Protein 6M0X (pdb70)

Sequence (1032 aa):
LVLGLDIGIGSVGVGILNKVTGEIIHKNSRIFPAAQAENNLVRRTNRQGRRLARRKKHRRVRLNRLFEESGLITDFTKISINLNPYQLRVKGLTDELSNEELFIALKNMVKHRGISYKTPGQIQLERYQTYGQLRGDFTVEKDGKKHRLINVFPTSAYRSEALRILQTQQEFNPQITDEFINRYLEILTGKRKYYHGPGNEKSRTDYGRYRTSGETLDNIFGILIGKCTFYPDEFRAAKASYTAQEFNLLNDLNNLTVPTKLSKEQKNQIINYVKNEKAMGPAKLFKYIAKLLDVADIKGYRIDKSGKAEIHTFEAYRKMKTLETLDIEQMDRETLDKLAYVLTLNTEREGIQEALEHEFADGSFSQKQVDELVQFRKANSSIFGKGWHNFSVKLMMELIPELYETSEEQMTILTRLGYIDEKLLTEEIYNPVVAKSVRQAIKIVNAAIKEYGDFDNIVIEMARETNEDDEKKAIQKIQKANKDEKDAAMLKAANQYNGKAELPHSVFHGHKQLATKIRLWHQQGERCLYTGKTISIHDLINNSNQFEVDAILPLSITFDDSLANKVLVYATANQEKGQRTPYQALDSMDDAWSFRELKAFVRESKTLSNKKKEYLLTEEDISKFDVIERNLVDTRYASRVVLNALQEHFRAHKIDTKVSVVRGQFTSQLRRHWGIEKTRDTYHHHAVDALIIAASSQLNLPYQHFVDTLKSKEFEDSILFSYQVDSKFNRKISDATIYATRQAKVGKDKADETYVLGKIKDIYTQDGYDAFMKIYKKDKSKFLMYRHDPQTFEKVIEPILENYPNKQINEKGKEVPCNPFLKYKEEHGYIRKYSKKGNGPEIKSLKYYDSKLGNHIDITPKDSNNKVVLQSVSPWRADVYFNKTTGKYEILGLKYADLQFEKGTGTYKISQEKYNDIKKKEGVDSDSEFKFTLYKNDLLLVKDTETKEQQLFRFLSRTMPKQKHYVELKPYDKQKFEGGEALIKVLGNVANSGQCKKGLGKSNISIYKVRTDVLGNQHIIKNEGDKPKLDF

Solvent-accessible surface area: 54770 Å² total; per-residue (Å²): 56,2,0,0,0,30,5,14,35,14,13,0,0,0,0,1,8,37,76,102,62,4,87,28,63,19,12,0,0,14,4,3,56,10,63,46,13,46,84,49,81,72,141,101,77,80,40,89,36,148,32,127,61,131,68,68,118,84,16,68,55,87,0,44,132,2,0,92,114,35,49,19,18,111,70,52,113,143,30,41,154,133,79,44,26,12,77,10,2,38,88,0,10,93,74,89,8,60,38,51,47,0,4,19,0,0,67,18,1,0,57,36,46,31,54,69,164,174,8,2,0,40,50,3,16,72,31,94,122,91,99,53,69,16,136,39,46,14,28,14,69,46,155,91,119,88,35,41,41,42,22,73,19,64,8,81,34,2,118,58,0,0,60,108,0,0,90,28,3,56,154,93,28,118,91,2,69,104,95,4,14,91,89,0,15,107,6,0,41,22,134,109,56,117,1,24,13,15,12,58,128,196,58,77,32,77,105,0,45,22,44,87,98,48,104,70,17,31,10,25,77,10,82,101,16,24,60,8,85,112,18,94,126,74,90,77,8,3,89,4,0,34,0,0,14,14,10,22,0,0,20,16,1,15,66,4,85,26,112,126,63,13,52,93,130,54,2,53,85,6,4,82,46,0,34,120,74,89,75,23,19,53,75,77,0,10,53,61,12,16,91,68,111,135,84,100,50,10,50,44,87,110,99,39,110,74,49,60,32,64,17,61,18,4,91,7,22,35,79,2,54,83,15,158,38,36,85,6,81,87,40,87,72,128,35,6,15,75,2,0,73,0,0,11,24,2,51,56,121,85,0,1,41,38,4,3,109,113,83,20,82,149,80,46,43,54,118,137,40,10,68,39,0,8,123,22,12,60,60,13,33,84,30,5,41,55,22,46,22,94,17,0,42,113,14,0,65,95,3,5,55,51,0,31,94,48,53,56,44,56,119,56,0,32,100,116,92,101,164,20,76,23,128,126,52,11,119,118,26,167,32,56,3,0,5,38,1,0,68,13,0,0,89,0,0,25,26,0,15,104,121,58,35,76,5,70,10,0,0,0,37,6,39,87,101,104,53,150,100,132,33,110,144,46,71,93,155,107,78,73,53,64,104,64,51,94,77,44,0,45,91,55,0,0,64,85,57,81,56,54,74,134,16,49,64,98,23,43,113,66,23,146,109,0,44,61,30,0,22,6,1,44,19,0,35,38,70,0,0,0,14,21,80,93,2,50,1,85,48,0,14,84,64,32,72,71,6,61,59,6,29,0,15,11,63,67,31,30,96,23,98,46,82,14,0,46,0,0,0,42,14,31,1,24,84,24,0,40,82,64,0,1,87,49,0,1,104,62,9,43,15,31,39,32,15,160,62,0,50,48,28,2,168,147,32,202,63,12,56,124,77,3,56,106,47,0,30,45,101,113,103,28,39,114,179,94,146,98,111,84,52,67,90,7,34,103,93,0,5,121,32,0,9,63,14,0,76,115,26,11,177,84,108,76,64,128,7,56,29,38,56,15,75,16,102,107,8,77,130,40,23,83,87,27,64,43,92,88,63,208,108,19,30,16,72,34,0,25,43,0,0,6,0,0,16,14,37,29,82,104,174,110,157,62,80,15,35,101,45,23,59,45,106,80,32,42,143,85,7,50,2,0,9,66,49,14,59,99,73,72,66,143,66,10,63,89,74,119,50,36,2,77,96,7,97,12,69,213,34,195,65,77,65,38,12,4,9,12,112,12,76,50,0,12,47,59,117,5,21,68,38,0,33,158,18,45,155,160,36,63,29,17,0,20,23,72,77,139,24,74,87,0,1,103,105,26,0,20,46,9,33,132,108,55,66,86,34,82,83,50,114,92,65,54,142,69,87,14,3,2,0,48,59,43,44,113,128,119,30,70,0,110,86,85,33,201,94,64,121,4,83,76,13,89,46,8,93,37,7,59,62,104,38,46,77,59,36,77,63,43,63,215,138,44,147,40,81,26,0,23,43,69,17,33,46,19,8,0,0,0,3,41,16,151,133,65,29,77,13,17,1,0,10,1,43,20,20,29,3,110,137,67,199,83,96,49,33,31,60,7,40,76,119,75,4,66,85,15,32,144,137,15,37,4,65,71,121,22,58,12,26,0,7,0,37,78,5,11,5,0,29,0,14,6,98,143,72,75,72,106,49,29,2,11,1,44,12,17,28,69,59,179,88,78,35,70,0,15,2,47,5,41,46,31,104,114,16,142,24,34,47,83,20,10,153,10,7,33,86,1,48,132,108,18,89,1,55,36,9,0,17,101,70,50,8,15,1,50,8,3,126,24,51,26,7,1,56,72,94,94,24,112,79,80,30,131,134,18,144,30,108,100

Structure (mmCIF, N/CA/C/O backbone):
data_6M0X
#
_entry.id   6M0X
#
_cell.length_a   322.165
_cell.length_b   75.250
_cell.length_c   70.008
_cell.angle_alpha   90.000
_cell.angle_beta   93.280
_cell.angle_gamma   90.000
#
_symmetry.space_group_name_H-M   'C 1 2 1'
#
loop_
_entity.id
_entity.type
_entity.pdbx_description
1 polymer 'CRISPR-associated endonuclease Cas9 1'
2 polymer 'RNA (71-MER)'
3 polymer 'DNA (28-MER)'
4 polymer "DNA (5'-D(*AP*AP*AP*GP*GP*AP*GP*C)-3')"
5 non-polymer 'BARIUM ION'
6 non-polymer 'MAGNESIUM ION'
7 water water
#
loop_
_atom_site.group_PDB
_atom_site.id
_atom_site.type_symbol
_atom_site.label_atom_id
_atom_site.label_alt_id
_atom_site.label_comp_id
_atom_site.label_asym_id
_atom_site.label_entity_id
_atom_site.label_seq_id
_atom_site.pdbx_PDB_ins_code
_atom_site.Cartn_x
_atom_site.Cartn_y
_atom_site.Cartn_z
_atom_site.occupancy
_atom_site.B_iso_or_equiv
_atom_site.auth_seq_id
_atom_site.auth_comp_id
_atom_site.auth_asym_id
_atom_site.auth_atom_id
_atom_site.pdbx_PDB_model_num
ATOM 1 N N . LEU A 1 5 ? 7.976 -22.269 151.662 1.00 93.16 4 LEU A N 1
ATOM 2 C CA . LEU A 1 5 ? 8.933 -21.433 152.382 1.00 90.31 4 LEU A CA 1
ATOM 3 C C . LEU A 1 5 ? 9.067 -20.058 151.739 1.00 87.87 4 LEU A C 1
ATOM 4 O O . LEU A 1 5 ? 9.060 -19.934 150.518 1.00 87.47 4 LEU A O 1
ATOM 9 N N . VAL A 1 6 ? 9.192 -19.024 152.565 1.00 87.71 5 VAL A N 1
ATOM 10 C CA . VAL A 1 6 ? 9.208 -17.642 152.103 1.00 86.54 5 VAL A CA 1
ATOM 11 C C . VAL A 1 6 ? 10.491 -16.967 152.567 1.00 83.33 5 VAL A C 1
ATOM 12 O O . VAL A 1 6 ? 10.898 -17.113 153.725 1.00 83.53 5 VAL A O 1
ATOM 16 N N . LEU A 1 7 ? 11.116 -16.212 151.665 1.00 79.06 6 LEU A N 1
ATOM 17 C CA . LEU A 1 7 ? 12.387 -15.551 151.922 1.00 76.19 6 LEU A CA 1
ATOM 18 C C . LEU A 1 7 ? 12.200 -14.042 151.884 1.00 74.66 6 LEU A C 1
ATOM 19 O O . LEU A 1 7 ? 11.701 -13.495 150.896 1.00 74.66 6 LEU A O 1
ATOM 24 N N . GLY A 1 8 ? 12.620 -13.370 152.948 1.00 79.44 7 GLY A N 1
ATOM 25 C CA . GLY A 1 8 ? 12.582 -11.923 153.017 1.00 77.72 7 GLY A CA 1
ATOM 26 C C . GLY A 1 8 ? 13.985 -11.363 152.896 1.00 75.76 7 GLY A C 1
ATOM 27 O O . GLY A 1 8 ? 14.956 -12.009 153.292 1.00 76.68 7 GLY A O 1
ATOM 28 N N . LEU A 1 9 ? 14.090 -10.150 152.351 1.00 68.87 8 LEU A N 1
ATOM 29 C CA . LEU A 1 9 ? 15.383 -9.510 152.133 1.00 65.43 8 LEU A CA 1
ATOM 30 C C . LEU A 1 9 ? 15.281 -8.020 152.410 1.00 63.77 8 LEU A C 1
ATOM 31 O O . LEU A 1 9 ? 14.424 -7.338 151.841 1.00 64.39 8 LEU A O 1
ATOM 36 N N . ASP A 1 10 ? 16.167 -7.516 153.267 1.00 64.66 9 ASP A N 1
ATOM 37 C CA . ASP A 1 10 ? 16.282 -6.089 153.563 1.00 64.48 9 ASP A CA 1
ATOM 38 C C . ASP A 1 10 ? 17.653 -5.646 153.065 1.00 62.09 9 ASP A C 1
ATOM 39 O O . ASP A 1 10 ? 18.636 -5.688 153.804 1.00 61.07 9 ASP A O 1
ATOM 44 N N . ILE A 1 11 ? 17.711 -5.219 151.809 1.00 58.02 10 ILE A N 1
ATOM 45 C CA . ILE A 1 11 ? 18.966 -4.899 151.142 1.00 55.81 10 ILE A CA 1
ATOM 46 C C . ILE A 1 11 ? 19.340 -3.458 151.454 1.00 54.36 10 ILE A C 1
ATOM 47 O O . ILE A 1 11 ? 18.518 -2.550 151.295 1.00 54.88 10 ILE A O 1
ATOM 52 N N . GLY A 1 12 ? 20.584 -3.249 151.896 1.00 52.96 11 GLY A N 1
ATOM 53 C CA . GLY A 1 12 ? 21.075 -1.930 152.240 1.00 51.27 11 GLY A CA 1
ATOM 54 C C . GLY A 1 12 ? 22.488 -1.719 151.719 1.00 49.33 11 GLY A C 1
ATOM 55 O O . GLY A 1 12 ? 23.065 -2.589 151.067 1.00 50.73 11 GLY A O 1
ATOM 56 N N . ILE A 1 13 ? 23.031 -0.537 152.027 1.00 48.07 12 ILE A N 1
ATOM 57 C CA . ILE A 1 13 ? 24.338 -0.178 151.487 1.00 46.32 12 ILE A CA 1
ATOM 58 C C . ILE A 1 13 ? 25.478 -0.900 152.191 1.00 45.51 12 ILE A C 1
ATOM 59 O O . ILE A 1 13 ? 26.556 -1.058 151.609 1.00 44.39 12 ILE A O 1
ATOM 64 N N . GLY A 1 14 ? 25.275 -1.349 153.423 1.00 46.15 13 GLY A N 1
ATOM 65 C CA . GLY A 1 14 ? 26.294 -2.115 154.102 1.00 45.60 13 GLY A CA 1
ATOM 66 C C . GLY A 1 14 ? 25.758 -3.335 154.813 1.00 47.07 13 GLY A C 1
ATOM 67 O O . GLY A 1 14 ? 26.434 -3.916 155.666 1.00 46.92 13 GLY A O 1
ATOM 68 N N . SER A 1 15 ? 24.542 -3.736 154.468 1.00 51.05 14 SER A N 1
ATOM 69 C CA . SER A 1 15 ? 23.915 -4.866 155.131 1.00 53.73 14 SER A CA 1
ATOM 70 C C . SER A 1 15 ? 22.803 -5.406 154.248 1.00 57.94 14 SER A C 1
ATOM 71 O O . SER A 1 15 ? 22.187 -4.667 153.480 1.00 61.07 14 SER A O 1
ATOM 74 N N . VAL A 1 16 ? 22.568 -6.708 154.365 1.00 53.14 15 VAL A N 1
ATOM 75 C CA . VAL A 1 16 ? 21.382 -7.359 153.825 1.00 55.04 15 VAL A CA 1
ATOM 76 C C . VAL A 1 16 ? 20.826 -8.248 154.924 1.00 56.75 15 VAL A C 1
ATOM 77 O O . VAL A 1 16 ? 21.530 -9.125 155.431 1.00 56.79 15 VAL A O 1
ATOM 81 N N . GLY A 1 17 ? 19.564 -8.012 155.301 1.00 67.04 16 GLY A N 1
ATOM 82 C CA . GLY A 1 17 ? 18.897 -8.839 156.284 1.00 67.30 16 GLY A CA 1
ATOM 83 C C . GLY A 1 17 ? 18.199 -10.000 155.609 1.00 68.42 16 GLY A C 1
ATOM 84 O O . GLY A 1 17 ? 17.528 -9.824 154.590 1.00 66.95 16 GLY A O 1
ATOM 85 N N . VAL A 1 18 ? 18.358 -11.186 156.183 1.00 63.22 17 VAL A N 1
ATOM 86 C CA . VAL A 1 18 ? 17.811 -12.413 155.623 1.00 65.15 17 VAL A CA 1
ATOM 87 C C . VAL A 1 18 ? 16.906 -13.067 156.654 1.00 67.46 17 VAL A C 1
ATOM 88 O O . VAL A 1 18 ? 17.127 -12.949 157.863 1.00 67.38 17 VAL A O 1
ATOM 92 N N . GLY A 1 19 ? 15.891 -13.779 156.171 1.00 69.63 18 GLY A N 1
ATOM 93 C CA . GLY A 1 19 ? 14.989 -14.492 157.057 1.00 72.11 18 GLY A CA 1
ATOM 94 C C . GLY A 1 19 ? 13.970 -15.355 156.340 1.00 74.52 18 GLY A C 1
ATOM 95 O O . GLY A 1 19 ? 13.369 -14.918 155.356 1.00 74.65 18 GLY A O 1
ATOM 96 N N . ILE A 1 20 ? 13.757 -16.578 156.821 1.00 76.57 19 ILE A N 1
ATOM 97 C CA . ILE A 1 20 ? 12.898 -17.536 156.139 1.00 79.00 19 ILE A CA 1
ATOM 98 C C . ILE A 1 20 ? 11.808 -18.019 157.083 1.00 81.75 19 ILE A C 1
ATOM 99 O O . ILE A 1 20 ? 11.982 -18.056 158.306 1.00 81.94 19 ILE A O 1
ATOM 104 N N . LEU A 1 21 ? 10.642 -18.315 156.527 1.00 84.01 20 LEU A N 1
ATOM 105 C CA . LEU A 1 21 ? 9.532 -18.744 157.360 1.00 86.72 20 LEU A CA 1
ATOM 106 C C . LEU A 1 21 ? 8.566 -19.660 156.635 1.00 89.44 20 LEU A C 1
ATOM 107 O O . LEU A 1 21 ? 8.111 -19.369 155.529 1.00 89.35 20 LEU A O 1
ATOM 112 N N . ASN A 1 22 ? 8.260 -20.774 157.283 1.00 104.37 21 ASN A N 1
ATOM 113 C CA . ASN A 1 22 ? 7.330 -21.758 156.742 1.00 109.87 21 ASN A CA 1
ATOM 114 C C . ASN A 1 22 ? 5.945 -21.135 156.761 1.00 111.52 21 ASN A C 1
ATOM 115 O O . ASN A 1 22 ? 5.332 -20.980 157.821 1.00 113.11 21 ASN A O 1
ATOM 120 N N . LYS A 1 23 ? 5.439 -20.777 155.599 1.00 114.56 22 LYS A N 1
ATOM 121 C CA . LYS A 1 23 ? 4.208 -20.030 155.546 1.00 115.35 22 LYS A CA 1
ATOM 122 C C . LYS A 1 23 ? 3.032 -20.686 156.251 1.00 119.78 22 LYS A C 1
ATOM 123 O O . LYS A 1 23 ? 2.197 -20.006 156.835 1.00 113.46 22 LYS A O 1
ATOM 129 N N . VAL A 1 24 ? 2.945 -21.998 156.210 1.00 103.69 23 VAL A N 1
ATOM 130 C CA . VAL A 1 24 ? 1.798 -22.613 156.861 1.00 107.26 23 VAL A CA 1
ATOM 131 C C . VAL A 1 24 ? 1.942 -22.534 158.379 1.00 108.10 23 VAL A C 1
ATOM 132 O O . VAL A 1 24 ? 1.067 -22.009 159.078 1.00 109.40 23 VAL A O 1
ATOM 136 N N . THR A 1 25 ? 3.084 -22.980 158.897 1.00 105.99 24 THR A N 1
ATOM 137 C CA . THR A 1 25 ? 3.289 -23.043 160.334 1.00 106.33 24 THR A CA 1
ATOM 138 C C . THR A 1 25 ? 3.511 -21.662 160.923 1.00 103.99 24 THR A C 1
ATOM 139 O O . THR A 1 25 ? 3.083 -21.389 162.049 1.00 105.02 24 THR A O 1
ATOM 143 N N . GLY A 1 26 ? 4.153 -20.778 160.173 1.00 100.98 25 GLY A N 1
ATOM 144 C CA . GLY A 1 26 ? 4.646 -19.555 160.753 1.00 101.42 25 GLY A CA 1
ATOM 145 C C . GLY A 1 26 ? 5.917 -19.724 161.548 1.00 100.70 25 GLY A C 1
ATOM 146 O O . GLY A 1 26 ? 6.320 -18.795 162.253 1.00 94.87 25 GLY A O 1
ATOM 147 N N . GLU A 1 27 ? 6.561 -20.881 161.464 1.00 104.00 26 GLU A N 1
ATOM 148 C CA . GLU A 1 27 ? 7.791 -21.104 162.200 1.00 101.84 26 GLU A CA 1
ATOM 149 C C . GLU A 1 27 ? 8.964 -20.469 161.468 1.00 99.29 26 GLU A C 1
ATOM 150 O O . GLU A 1 27 ? 9.009 -20.447 160.235 1.00 96.63 26 GLU A O 1
ATOM 156 N N . ILE A 1 28 ? 9.904 -19.933 162.239 1.00 93.73 27 ILE A N 1
ATOM 157 C CA . ILE A 1 28 ? 11.100 -19.300 161.702 1.00 86.61 27 ILE A CA 1
ATOM 158 C C . ILE A 1 28 ? 12.159 -20.366 161.485 1.00 86.28 27 ILE A C 1
ATOM 159 O O . ILE A 1 28 ? 12.502 -21.113 162.409 1.00 87.28 27 ILE A O 1
ATOM 164 N N . ILE A 1 29 ? 12.696 -20.429 160.273 1.00 84.96 28 ILE A N 1
ATOM 165 C CA . ILE A 1 29 ? 13.649 -21.480 159.944 1.00 84.89 28 ILE A CA 1
ATOM 166 C C . ILE A 1 29 ? 15.070 -20.926 159.978 1.00 81.83 28 ILE A C 1
ATOM 167 O O . ILE A 1 29 ? 16.013 -21.635 160.352 1.00 81.66 28 ILE A O 1
ATOM 172 N N . HIS A 1 30 ? 15.233 -19.650 159.625 1.00 79.53 29 HIS A N 1
ATOM 173 C CA . HIS A 1 30 ? 16.559 -19.052 159.594 1.00 76.67 29 HIS A CA 1
ATOM 174 C C . HIS A 1 30 ? 16.438 -17.538 159.714 1.00 74.77 29 HIS A C 1
ATOM 175 O O . HIS A 1 30 ? 15.594 -16.927 159.061 1.00 74.96 29 HIS A O 1
ATOM 182 N N . LYS A 1 31 ? 17.262 -16.953 160.589 1.00 73.12 30 LYS A N 1
ATOM 183 C CA . LYS A 1 31 ? 17.446 -15.514 160.698 1.00 71.03 30 LYS A CA 1
ATOM 184 C C . LYS A 1 31 ? 18.925 -15.208 160.514 1.00 68.48 30 LYS A C 1
ATOM 185 O O . LYS A 1 31 ? 19.786 -16.041 160.807 1.00 68.48 30 LYS A O 1
ATOM 187 N N . ASN A 1 32 ? 19.246 -14.098 159.889 1.00 67.88 31 ASN A N 1
ATOM 188 C CA . ASN A 1 32 ? 20.632 -13.866 159.593 1.00 64.66 31 ASN A CA 1
ATOM 189 C C . ASN A 1 32 ? 20.890 -12.421 159.273 1.00 62.41 31 ASN A C 1
ATOM 190 O O . ASN A 1 32 ? 20.006 -11.721 158.859 1.00 65.54 31 ASN A O 1
ATOM 195 N N . SER A 1 33 ? 22.106 -11.964 159.471 1.00 61.05 32 SER A N 1
ATOM 196 C CA . SER A 1 33 ? 22.455 -10.600 159.149 1.00 58.09 32 SER A CA 1
ATOM 197 C C . SER A 1 33 ? 23.748 -10.639 158.407 1.00 56.28 32 SER A C 1
ATOM 198 O O . SER A 1 33 ? 24.677 -11.171 158.907 1.00 55.66 32 SER A O 1
ATOM 201 N N . ARG A 1 34 ? 23.815 -10.060 157.222 1.00 55.59 33 ARG A N 1
ATOM 202 C CA . ARG A 1 34 ? 25.036 -10.047 156.431 1.00 53.95 33 ARG A CA 1
ATOM 203 C C . ARG A 1 34 ? 25.537 -8.627 156.460 1.00 52.00 33 ARG A C 1
ATOM 204 O O . ARG A 1 34 ? 24.800 -7.724 156.172 1.00 52.00 33 ARG A O 1
ATOM 212 N N . ILE A 1 35 ? 26.789 -8.438 156.850 1.00 50.48 34 ILE A N 1
ATOM 213 C CA . ILE A 1 35 ? 27.383 -7.123 157.013 1.00 48.85 34 ILE A CA 1
ATOM 214 C C . ILE A 1 35 ? 28.617 -6.869 156.205 1.00 47.16 34 ILE A C 1
ATOM 215 O O . ILE A 1 35 ? 29.503 -7.690 156.169 1.00 47.03 34 ILE A O 1
ATOM 220 N N . PHE A 1 36 ? 28.660 -5.704 155.567 1.00 48.71 35 PHE A N 1
ATOM 221 C CA . PHE A 1 36 ? 29.787 -5.277 154.759 1.00 49.23 35 PHE A CA 1
ATOM 222 C C . PHE A 1 36 ? 29.809 -3.755 154.757 1.00 52.81 35 PHE A C 1
ATOM 223 O O . PHE A 1 36 ? 29.106 -3.131 153.960 1.00 53.61 35 PHE A O 1
ATOM 231 N N . PRO A 1 37 ? 30.585 -3.125 155.643 1.00 61.20 36 PRO A N 1
ATOM 232 C CA . PRO A 1 37 ? 30.516 -1.665 155.791 1.00 62.73 36 PRO A CA 1
ATOM 233 C C . PRO A 1 37 ? 30.652 -0.922 154.472 1.00 65.24 36 PRO A C 1
ATOM 234 O O . PRO A 1 37 ? 31.620 -1.118 153.733 1.00 66.82 36 PRO A O 1
ATOM 238 N N . ALA A 1 38 ? 29.664 -0.080 154.164 1.00 63.82 37 ALA A N 1
ATOM 239 C CA . ALA A 1 38 ? 29.660 0.652 152.903 1.00 64.16 37 ALA A CA 1
ATOM 240 C C . ALA A 1 38 ? 30.771 1.687 152.825 1.00 63.86 37 ALA A C 1
ATOM 241 O O . ALA A 1 38 ? 31.069 2.170 151.727 1.00 66.15 37 ALA A O 1
ATOM 243 N N . ALA A 1 39 ? 31.383 2.038 153.959 1.00 56.14 38 ALA A N 1
ATOM 244 C CA . ALA A 1 39 ? 32.453 3.028 153.963 1.00 53.29 38 ALA A CA 1
ATOM 245 C C . ALA A 1 39 ? 33.621 2.611 153.087 1.00 48.95 38 ALA A C 1
ATOM 246 O O . ALA A 1 39 ? 34.370 3.474 152.618 1.00 45.56 38 ALA A O 1
ATOM 248 N N . GLN A 1 40 ? 33.788 1.310 152.852 1.00 55.73 39 GLN A N 1
ATOM 249 C CA . GLN A 1 40 ? 34.923 0.835 152.072 1.00 56.93 39 GLN A CA 1
ATOM 250 C C . GLN A 1 40 ? 34.817 1.286 150.622 1.00 56.45 39 GLN A C 1
ATOM 251 O O . GLN A 1 40 ? 35.762 1.861 150.070 1.00 58.69 39 GLN A O 1
ATOM 257 N N . ALA A 1 41 ? 33.663 1.048 149.991 1.00 61.09 40 ALA A N 1
ATOM 258 C CA . ALA A 1 41 ? 33.474 1.434 148.597 1.00 61.02 40 ALA A CA 1
ATOM 259 C C . ALA A 1 41 ? 33.135 2.911 148.453 1.00 60.37 40 ALA A C 1
ATOM 260 O O . ALA A 1 41 ? 33.402 3.502 147.400 1.00 60.50 40 ALA A O 1
ATOM 262 N N . GLU A 1 42 ? 32.555 3.527 149.487 1.00 53.90 41 GLU A N 1
ATOM 263 C CA . GLU A 1 42 ? 32.361 4.968 149.441 1.00 54.12 41 GLU A CA 1
ATOM 264 C C . GLU A 1 42 ? 33.689 5.710 149.377 1.00 50.41 41 GLU A C 1
ATOM 265 O O . GLU A 1 42 ? 33.726 6.861 148.930 1.00 48.64 41 GLU A O 1
ATOM 271 N N . ASN A 1 43 ? 34.782 5.066 149.792 1.00 50.34 42 ASN A N 1
ATOM 272 C CA . ASN A 1 43 ? 36.107 5.646 149.665 1.00 48.55 42 ASN A CA 1
ATOM 273 C C . ASN A 1 43 ? 36.561 5.789 148.223 1.00 46.81 42 ASN A C 1
ATOM 274 O O . ASN A 1 43 ? 37.628 6.363 147.997 1.00 50.74 42 ASN A O 1
ATOM 279 N N . ASN A 1 44 ? 35.800 5.281 147.247 1.00 47.42 43 ASN A N 1
ATOM 280 C CA . ASN A 1 44 ? 36.209 5.443 145.857 1.00 40.03 43 ASN A CA 1
ATOM 281 C C . ASN A 1 44 ? 36.355 6.909 145.495 1.00 34.80 43 ASN A C 1
ATOM 282 O O . ASN A 1 44 ? 37.191 7.260 144.661 1.00 33.29 43 ASN A O 1
ATOM 287 N N . LEU A 1 45 ? 35.565 7.775 146.129 1.00 34.56 44 LEU A N 1
ATOM 288 C CA . LEU A 1 45 ? 35.755 9.211 145.980 1.00 33.93 44 LEU A CA 1
ATOM 289 C C . LEU A 1 45 ? 37.178 9.622 146.327 1.00 33.97 44 LEU A C 1
ATOM 290 O O . LEU A 1 45 ? 37.771 10.462 145.643 1.00 36.55 44 LEU A O 1
ATOM 295 N N . VAL A 1 46 ? 37.741 9.043 147.390 1.00 32.95 45 VAL A N 1
ATOM 296 C CA . VAL A 1 46 ? 39.117 9.339 147.772 1.00 31.71 45 VAL A CA 1
ATOM 297 C C . VAL A 1 46 ? 40.082 8.806 146.727 1.00 31.40 45 VAL A C 1
ATOM 298 O O . VAL A 1 46 ? 41.067 9.462 146.375 1.00 31.88 45 VAL A O 1
ATOM 302 N N . ARG A 1 47 ? 39.815 7.604 146.224 1.00 31.71 46 ARG A N 1
ATOM 303 C CA . ARG A 1 47 ? 40.679 6.999 145.216 1.00 31.58 46 ARG A CA 1
ATOM 304 C C . ARG A 1 47 ? 40.721 7.829 143.941 1.00 31.67 46 ARG A C 1
ATOM 305 O O . ARG A 1 47 ? 41.797 8.079 143.387 1.00 31.35 46 ARG A O 1
ATOM 313 N N . ARG A 1 48 ? 39.553 8.252 143.446 1.00 32.21 47 ARG A N 1
ATOM 314 C CA . ARG A 1 48 ? 39.537 9.066 142.240 1.00 32.42 47 ARG A CA 1
ATOM 315 C C . ARG A 1 48 ? 40.200 10.407 142.482 1.00 33.96 47 ARG A C 1
ATOM 316 O O . ARG A 1 48 ? 40.974 10.882 141.645 1.00 38.06 47 ARG A O 1
ATOM 324 N N . THR A 1 49 ? 39.894 11.043 143.614 1.00 31.94 48 THR A N 1
ATOM 325 C CA . THR A 1 49 ? 40.490 12.337 143.914 1.00 31.72 48 THR A CA 1
ATOM 326 C C . THR A 1 49 ? 42.005 12.257 143.915 1.00 31.13 48 THR A C 1
ATOM 327 O O . THR A 1 49 ? 42.678 13.130 143.362 1.00 31.12 48 THR A O 1
ATOM 331 N N . ASN A 1 50 ? 42.558 11.198 144.504 1.00 30.75 49 ASN A N 1
ATOM 332 C CA . ASN A 1 50 ? 44.002 11.066 144.613 1.00 30.30 49 ASN A CA 1
ATOM 333 C C . ASN A 1 50 ? 44.636 10.666 143.294 1.00 30.42 49 ASN A C 1
ATOM 334 O O . ASN A 1 50 ? 45.728 11.137 142.974 1.00 31.18 49 ASN A O 1
ATOM 339 N N . ARG A 1 51 ? 43.968 9.812 142.508 1.00 30.78 50 ARG A N 1
ATOM 340 C CA . ARG A 1 51 ? 44.455 9.499 141.165 1.00 31.05 50 ARG A CA 1
ATOM 341 C C . ARG A 1 51 ? 44.550 10.748 140.305 1.00 31.27 50 ARG A C 1
ATOM 342 O O . ARG A 1 51 ? 45.544 10.954 139.602 1.00 31.32 50 ARG A O 1
ATOM 350 N N . GLN A 1 52 ? 43.517 11.590 140.348 1.00 32.55 51 GLN A N 1
ATOM 351 C CA . GLN A 1 52 ? 43.509 12.812 139.556 1.00 36.62 51 GLN A CA 1
ATOM 352 C C . GLN A 1 52 ? 44.545 13.809 140.049 1.00 37.12 51 GLN A C 1
ATOM 353 O O . GLN A 1 52 ? 45.214 14.463 139.240 1.00 41.52 51 GLN A O 1
ATOM 359 N N . GLY A 1 53 ? 44.688 13.947 141.373 1.00 32.14 52 GLY A N 1
ATOM 360 C CA . GLY A 1 53 ? 45.730 14.806 141.907 1.00 31.02 52 GLY A CA 1
ATOM 361 C C . GLY A 1 53 ? 47.114 14.368 141.477 1.00 30.85 52 GLY A C 1
ATOM 362 O O . GLY A 1 53 ? 47.945 15.193 141.107 1.00 31.05 52 GLY A O 1
ATOM 363 N N . ARG A 1 54 ? 47.376 13.061 141.508 1.00 30.60 53 ARG A N 1
ATOM 364 C CA . ARG A 1 54 ? 48.671 12.556 141.071 1.00 30.58 53 ARG A CA 1
ATOM 365 C C . ARG A 1 54 ? 48.919 12.850 139.599 1.00 31.11 53 ARG A C 1
ATOM 366 O O . ARG A 1 54 ? 50.047 13.168 139.210 1.00 35.21 53 ARG A O 1
ATOM 374 N N . ARG A 1 55 ? 47.884 12.752 138.757 1.00 31.46 54 ARG A N 1
ATOM 375 C CA . ARG A 1 55 ? 48.078 13.060 137.339 1.00 32.06 54 ARG A CA 1
ATOM 376 C C . ARG A 1 55 ? 48.420 14.531 137.131 1.00 32.37 54 ARG A C 1
ATOM 377 O O . ARG A 1 55 ? 49.271 14.855 136.295 1.00 32.79 54 ARG A O 1
ATOM 385 N N . LEU A 1 56 ? 47.795 15.435 137.891 1.00 32.29 55 LEU A N 1
ATOM 386 C CA . LEU A 1 56 ? 48.120 16.855 137.750 1.00 32.72 55 LEU A CA 1
ATOM 387 C C . LEU A 1 56 ? 49.556 17.137 138.162 1.00 32.60 55 LEU A C 1
ATOM 388 O O . LEU A 1 56 ? 50.260 17.904 137.496 1.00 33.15 55 LEU A O 1
ATOM 393 N N . ALA A 1 57 ? 50.006 16.521 139.256 1.00 31.98 56 ALA A N 1
ATOM 394 C CA . ALA A 1 57 ? 51.368 16.729 139.731 1.00 31.91 56 ALA A CA 1
ATOM 395 C C . ALA A 1 57 ? 52.380 16.025 138.842 1.00 32.16 56 ALA A C 1
ATOM 396 O O . ALA A 1 57 ? 53.469 16.551 138.600 1.00 32.56 56 ALA A O 1
ATOM 398 N N . ARG A 1 58 ? 52.047 14.826 138.365 1.00 32.03 57 ARG A N 1
ATOM 399 C CA . ARG A 1 58 ? 52.892 14.149 137.390 1.00 32.44 57 ARG A CA 1
ATOM 400 C C . ARG A 1 58 ? 53.153 15.021 136.173 1.00 33.22 57 ARG A C 1
ATOM 401 O O . ARG A 1 58 ? 54.286 15.106 135.691 1.00 33.69 57 ARG A O 1
ATOM 409 N N . ARG A 1 59 ? 52.117 15.689 135.666 1.00 33.46 58 ARG A N 1
ATOM 410 C CA . ARG A 1 59 ? 52.284 16.470 134.449 1.00 34.32 58 ARG A CA 1
ATOM 411 C C . ARG A 1 59 ? 52.915 17.823 134.731 1.00 34.70 58 ARG A C 1
ATOM 412 O O . ARG A 1 59 ? 53.628 18.357 133.875 1.00 35.48 58 ARG A O 1
ATOM 420 N N . LYS A 1 60 ? 52.708 18.384 135.922 1.00 34.27 59 LYS A N 1
ATOM 421 C CA . LYS A 1 60 ? 53.429 19.606 136.265 1.00 34.72 59 LYS A CA 1
ATOM 422 C C . LYS A 1 60 ? 54.925 19.344 136.340 1.00 34.88 59 LYS A C 1
ATOM 423 O O . LYS A 1 60 ? 55.729 20.139 135.844 1.00 35.68 59 LYS A O 1
ATOM 429 N N . LYS A 1 61 ? 55.312 18.205 136.919 1.00 34.24 60 LYS A N 1
ATOM 430 C CA . LYS A 1 61 ? 56.718 17.832 136.973 1.00 34.47 60 LYS A CA 1
ATOM 431 C C . LYS A 1 61 ? 57.235 17.468 135.595 1.00 35.22 60 LYS A C 1
ATOM 432 O O . LYS A 1 61 ? 58.387 17.763 135.262 1.00 36.42 60 LYS A O 1
ATOM 438 N N . HIS A 1 62 ? 56.407 16.807 134.788 1.00 35.17 61 HIS A N 1
ATOM 439 C CA . HIS A 1 62 ? 56.825 16.498 133.427 1.00 35.98 61 HIS A CA 1
ATOM 440 C C . HIS A 1 62 ? 57.022 17.755 132.597 1.00 36.93 61 HIS A C 1
ATOM 441 O O . HIS A 1 62 ? 57.803 17.732 131.646 1.00 37.81 61 HIS A O 1
ATOM 448 N N . ARG A 1 63 ? 56.353 18.853 132.943 1.00 36.91 62 ARG A N 1
ATOM 449 C CA . ARG A 1 63 ? 56.529 20.070 132.166 1.00 37.96 62 ARG A CA 1
ATOM 450 C C . ARG A 1 63 ? 57.942 20.612 132.304 1.00 38.63 62 ARG A C 1
ATOM 451 O O . ARG A 1 63 ? 58.520 21.100 131.325 1.00 39.73 62 ARG A O 1
ATOM 459 N N . ARG A 1 64 ? 58.526 20.526 133.497 1.00 38.10 63 ARG A N 1
ATOM 460 C CA . ARG A 1 64 ? 59.882 21.023 133.673 1.00 38.83 63 ARG A CA 1
ATOM 461 C C . ARG A 1 64 ? 60.925 20.018 133.224 1.00 39.13 63 ARG A C 1
ATOM 462 O O . ARG A 1 64 ? 62.049 20.416 132.906 1.00 42.36 63 ARG A O 1
ATOM 470 N N . VAL A 1 65 ? 60.579 18.734 133.178 1.00 38.45 64 VAL A N 1
ATOM 471 C CA . VAL A 1 65 ? 61.460 17.747 132.562 1.00 38.94 64 VAL A CA 1
ATOM 472 C C . VAL A 1 65 ? 61.498 17.947 131.055 1.00 40.01 64 VAL A C 1
ATOM 473 O O . VAL A 1 65 ? 62.565 17.943 130.430 1.00 41.06 64 VAL A O 1
ATOM 477 N N . ARG A 1 66 ? 60.325 18.121 130.452 1.00 39.86 65 ARG A N 1
ATOM 478 C CA . ARG A 1 66 ? 60.236 18.444 129.035 1.00 40.93 65 ARG A CA 1
ATOM 479 C C . ARG A 1 66 ? 60.995 19.724 128.719 1.00 42.07 65 ARG A C 1
ATOM 480 O O . ARG A 1 66 ? 61.624 19.834 127.662 1.00 43.27 65 ARG A O 1
ATOM 488 N N . LEU A 1 67 ? 60.978 20.690 129.640 1.00 41.84 66 LEU A N 1
ATOM 489 C CA . LEU A 1 67 ? 61.737 21.921 129.446 1.00 43.03 66 LEU A CA 1
ATOM 490 C C . LEU A 1 67 ? 63.236 21.678 129.536 1.00 43.72 66 LEU A C 1
ATOM 491 O O . LEU A 1 67 ? 64.013 22.347 128.848 1.00 45.10 66 LEU A O 1
ATOM 496 N N . ASN A 1 68 ? 63.663 20.737 130.377 1.00 43.24 67 ASN A N 1
ATOM 497 C CA . ASN A 1 68 ? 65.077 20.389 130.428 1.00 47.29 67 ASN A CA 1
ATOM 498 C C . ASN A 1 68 ? 65.537 19.786 129.110 1.00 48.01 67 ASN A C 1
ATOM 499 O O . ASN A 1 68 ? 66.592 20.151 128.583 1.00 48.58 67 ASN A O 1
ATOM 504 N N . ARG A 1 69 ? 64.760 18.857 128.557 1.00 53.87 68 ARG A N 1
ATOM 505 C CA . ARG A 1 69 ? 65.179 18.238 127.310 1.00 55.05 68 ARG A CA 1
ATOM 506 C C . ARG A 1 69 ? 65.109 19.221 126.149 1.00 52.25 68 ARG A C 1
ATOM 507 O O . ARG A 1 69 ? 65.864 19.083 125.182 1.00 51.49 68 ARG A O 1
ATOM 515 N N . LEU A 1 70 ? 64.233 20.229 126.235 1.00 46.24 69 LEU A N 1
ATOM 516 C CA . LEU A 1 70 ? 64.211 21.273 125.214 1.00 47.58 69 LEU A CA 1
ATOM 517 C C . LEU A 1 70 ? 65.460 22.131 125.288 1.00 48.87 69 LEU A C 1
ATOM 518 O O . LEU A 1 70 ? 66.027 22.502 124.256 1.00 50.41 69 LEU A O 1
ATOM 523 N N . PHE A 1 71 ? 65.893 22.477 126.500 1.00 48.36 70 PHE A N 1
ATOM 524 C CA . PHE A 1 71 ? 67.132 23.230 126.645 1.00 49.65 70 PHE A CA 1
ATOM 525 C C . PHE A 1 71 ? 68.340 22.391 126.260 1.00 50.51 70 PHE A C 1
ATOM 526 O O . PHE A 1 71 ? 69.296 22.917 125.687 1.00 52.14 70 PHE A O 1
ATOM 534 N N . GLU A 1 72 ? 68.316 21.093 126.555 1.00 56.49 71 GLU A N 1
ATOM 535 C CA . GLU A 1 72 ? 69.392 20.220 126.100 1.00 64.90 71 GLU A CA 1
ATOM 536 C C . GLU A 1 72 ? 69.460 20.179 124.579 1.00 66.07 71 GLU A C 1
ATOM 537 O O . GLU A 1 72 ? 70.526 20.392 123.988 1.00 68.21 71 GLU A O 1
ATOM 543 N N . GLU A 1 73 ? 68.328 19.894 123.927 1.00 62.70 72 GLU A N 1
ATOM 544 C CA . GLU A 1 73 ? 68.323 19.760 122.475 1.00 63.58 72 GLU A CA 1
ATOM 545 C C . GLU A 1 73 ? 68.690 21.069 121.804 1.00 62.10 72 GLU A C 1
ATOM 546 O O . GLU A 1 73 ? 69.467 21.084 120.846 1.00 61.84 72 GLU A O 1
ATOM 552 N N . SER A 1 74 ? 68.146 22.179 122.295 1.00 56.96 73 SER A N 1
ATOM 553 C CA . SER A 1 74 ? 68.531 23.477 121.769 1.00 57.09 73 SER A CA 1
ATOM 554 C C . SER A 1 74 ? 70.013 23.759 121.960 1.00 57.10 73 SER A C 1
ATOM 555 O O . SER A 1 74 ? 70.563 24.594 121.237 1.00 60.03 73 SER A O 1
ATOM 558 N N . GLY A 1 75 ? 70.678 23.050 122.869 1.00 67.55 74 GLY A N 1
ATOM 559 C CA . GLY A 1 75 ? 72.092 23.252 123.105 1.00 69.65 74 GLY A CA 1
ATOM 560 C C . GLY A 1 75 ? 72.403 24.462 123.948 1.00 72.50 74 GLY A C 1
ATOM 561 O O . GLY A 1 75 ? 73.545 24.928 123.953 1.00 74.82 74 GLY A O 1
ATOM 562 N N . LEU A 1 76 ? 71.412 24.985 124.666 1.00 70.87 75 LEU A N 1
ATOM 563 C CA . LEU A 1 76 ? 71.579 26.198 125.456 1.00 71.29 75 LEU A CA 1
ATOM 564 C C . LEU A 1 76 ? 72.111 25.919 126.854 1.00 70.93 75 LEU A C 1
ATOM 565 O O . LEU A 1 76 ? 72.938 26.688 127.355 1.00 72.69 75 LEU A O 1
ATOM 570 N N . ILE A 1 77 ? 71.635 24.855 127.505 1.00 60.45 76 ILE A N 1
ATOM 571 C CA . ILE A 1 77 ? 72.153 24.414 128.798 1.00 59.25 76 ILE A CA 1
ATOM 572 C C . ILE A 1 77 ? 72.300 22.901 128.756 1.00 59.94 76 ILE A C 1
ATOM 573 O O . ILE A 1 77 ? 71.324 22.191 128.494 1.00 60.08 76 ILE A O 1
ATOM 578 N N . THR A 1 78 ? 73.508 22.408 129.014 1.00 70.12 77 THR A N 1
ATOM 579 C CA . THR A 1 78 ? 73.759 20.980 129.156 1.00 69.87 77 THR A CA 1
ATOM 580 C C . THR A 1 78 ? 73.888 20.551 130.609 1.00 71.31 77 THR A C 1
ATOM 581 O O . THR A 1 78 ? 73.337 19.517 131.000 1.00 72.09 77 THR A O 1
ATOM 585 N N . ASP A 1 79 ? 74.590 21.338 131.420 1.00 69.08 78 ASP A N 1
ATOM 586 C CA . ASP A 1 79 ? 74.821 21.033 132.825 1.00 64.90 78 ASP A CA 1
ATOM 587 C C . ASP A 1 79 ? 73.792 21.786 133.661 1.00 60.64 78 ASP A C 1
ATOM 588 O O . ASP A 1 79 ? 73.847 23.015 133.767 1.00 60.99 78 ASP A O 1
ATOM 593 N N . PHE A 1 80 ? 72.859 21.048 134.259 1.00 55.87 79 PHE A N 1
ATOM 594 C CA . PHE A 1 80 ? 71.834 21.629 135.112 1.00 54.01 79 PHE A CA 1
ATOM 595 C C . PHE A 1 80 ? 72.201 21.576 136.588 1.00 54.77 79 PHE A C 1
ATOM 596 O O . PHE A 1 80 ? 71.340 21.805 137.439 1.00 52.46 79 PHE A O 1
ATOM 604 N N . THR A 1 81 ? 73.456 21.279 136.914 1.00 61.35 80 THR A N 1
ATOM 605 C CA . THR A 1 81 ? 73.848 21.208 138.315 1.00 63.25 80 THR A CA 1
ATOM 606 C C . THR A 1 81 ? 74.097 22.593 138.897 1.00 65.27 80 THR A C 1
ATOM 607 O O . THR A 1 81 ? 73.674 22.884 140.020 1.00 66.78 80 THR A O 1
ATOM 611 N N . LYS A 1 82 ? 74.772 23.461 138.154 1.00 69.33 81 LYS A N 1
ATOM 612 C CA . LYS A 1 82 ? 75.076 24.809 138.626 1.00 70.88 81 LYS A CA 1
ATOM 613 C C . LYS A 1 82 ? 73.960 25.799 138.333 1.00 68.69 81 LYS A C 1
ATOM 614 O O . LYS A 1 82 ? 74.232 26.960 138.020 1.00 74.79 81 LYS A O 1
ATOM 620 N N . ILE A 1 83 ? 72.700 25.389 138.427 1.00 54.85 82 ILE A N 1
ATOM 621 C CA . ILE A 1 83 ? 71.569 26.268 138.159 1.00 50.42 82 ILE A CA 1
ATOM 622 C C . ILE A 1 83 ? 71.068 26.812 139.484 1.00 47.49 82 ILE A C 1
ATOM 623 O O . ILE A 1 83 ? 70.608 26.051 140.340 1.00 45.54 82 ILE A O 1
ATOM 628 N N . SER A 1 84 ? 71.129 28.128 139.643 1.00 47.96 83 SER A N 1
ATOM 629 C CA . SER A 1 84 ? 70.780 28.741 140.914 1.00 47.57 83 SER A CA 1
ATOM 630 C C . SER A 1 84 ? 69.294 28.627 141.198 1.00 46.10 83 SER A C 1
ATOM 631 O O . SER A 1 84 ? 68.455 28.681 140.299 1.00 45.89 83 SER A O 1
ATOM 634 N N . ILE A 1 85 ? 68.970 28.503 142.481 1.00 45.19 84 ILE A N 1
ATOM 635 C CA . ILE A 1 85 ? 67.587 28.464 142.917 1.00 43.94 84 ILE A CA 1
ATOM 636 C C . ILE A 1 85 ? 67.234 29.647 143.805 1.00 44.42 84 ILE A C 1
ATOM 637 O O . ILE A 1 85 ? 66.151 29.677 144.373 1.00 43.52 84 ILE A O 1
ATOM 642 N N . ASN A 1 86 ? 68.111 30.651 143.900 1.00 45.96 85 ASN A N 1
ATOM 643 C CA . ASN A 1 86 ? 67.894 31.768 144.814 1.00 46.61 85 ASN A CA 1
ATOM 644 C C . ASN A 1 86 ? 67.915 33.118 144.109 1.00 48.30 85 ASN A C 1
ATOM 645 O O . ASN A 1 86 ? 68.233 34.136 144.737 1.00 49.46 85 ASN A O 1
ATOM 650 N N . LEU A 1 87 ? 67.600 33.151 142.821 1.00 48.59 86 LEU A N 1
ATOM 651 C CA . LEU A 1 87 ? 67.329 34.392 142.110 1.00 50.08 86 LEU A CA 1
ATOM 652 C C . LEU A 1 87 ? 65.822 34.578 141.995 1.00 49.34 86 LEU A C 1
ATOM 653 O O . LEU A 1 87 ? 65.056 33.624 142.093 1.00 48.59 86 LEU A O 1
ATOM 658 N N . ASN A 1 88 ? 65.400 35.815 141.776 1.00 50.66 87 ASN A N 1
ATOM 659 C CA . ASN A 1 88 ? 63.975 36.100 141.691 1.00 50.21 87 ASN A CA 1
ATOM 660 C C . ASN A 1 88 ? 63.468 35.838 140.274 1.00 50.19 87 ASN A C 1
ATOM 661 O O . ASN A 1 88 ? 63.709 36.631 139.360 1.00 51.74 87 ASN A O 1
ATOM 666 N N . PRO A 1 89 ? 62.728 34.745 140.052 1.00 48.56 88 PRO A N 1
ATOM 667 C CA . PRO A 1 89 ? 62.283 34.461 138.672 1.00 48.63 88 PRO A CA 1
ATOM 668 C C . PRO A 1 89 ? 61.260 35.467 138.174 1.00 49.58 88 PRO A C 1
ATOM 669 O O . PRO A 1 89 ? 61.253 35.786 136.985 1.00 50.56 88 PRO A O 1
ATOM 673 N N . TYR A 1 90 ? 60.449 36.034 139.064 1.00 49.52 89 TYR A N 1
ATOM 674 C CA . TYR A 1 90 ? 59.459 37.018 138.658 1.00 50.58 89 TYR A CA 1
ATOM 675 C C . TYR A 1 90 ? 60.093 38.291 138.145 1.00 52.78 89 TYR A C 1
ATOM 676 O O . TYR A 1 90 ? 59.524 38.947 137.270 1.00 53.90 89 TYR A O 1
ATOM 685 N N . GLN A 1 91 ? 61.244 38.675 138.681 1.00 53.56 90 GLN A N 1
ATOM 686 C CA . GLN A 1 91 ? 61.875 39.892 138.200 1.00 56.44 90 GLN A CA 1
ATOM 687 C C . GLN A 1 91 ? 62.591 39.661 136.879 1.00 56.50 90 GLN A C 1
ATOM 688 O O . GLN A 1 91 ? 62.637 40.568 136.046 1.00 58.30 90 GLN A O 1
ATOM 694 N N . LEU A 1 92 ? 63.130 38.457 136.660 1.00 55.20 91 LEU A N 1
ATOM 695 C CA . LEU A 1 92 ? 63.733 38.148 135.368 1.00 55.82 91 LEU A CA 1
ATOM 696 C C . LEU A 1 92 ? 62.665 37.966 134.299 1.00 55.60 91 LEU A C 1
ATOM 697 O O . LEU A 1 92 ? 62.939 38.122 133.107 1.00 56.69 91 LEU A O 1
ATOM 702 N N . ARG A 1 93 ? 61.452 37.627 134.714 1.00 54.28 92 ARG A N 1
ATOM 703 C CA . ARG A 1 93 ? 60.303 37.628 133.834 1.00 54.27 92 ARG A CA 1
ATOM 704 C C . ARG A 1 93 ? 59.869 39.026 133.433 1.00 56.79 92 ARG A C 1
ATOM 705 O O . ARG A 1 93 ? 59.128 39.179 132.452 1.00 58.01 92 ARG A O 1
ATOM 713 N N . VAL A 1 94 ? 60.299 40.040 134.169 1.00 57.46 93 VAL A N 1
ATOM 714 C CA . VAL A 1 94 ? 60.069 41.418 133.789 1.00 59.66 93 VAL A CA 1
ATOM 715 C C . VAL A 1 94 ? 61.269 41.994 133.051 1.00 61.54 93 VAL A C 1
ATOM 716 O O . VAL A 1 94 ? 61.105 42.669 132.035 1.00 63.18 93 VAL A O 1
ATOM 720 N N . LYS A 1 95 ? 62.482 41.700 133.525 1.00 61.40 94 LYS A N 1
ATOM 721 C CA . LYS A 1 95 ? 63.681 42.137 132.817 1.00 63.19 94 LYS A CA 1
ATOM 722 C C . LYS A 1 95 ? 63.723 41.562 131.406 1.00 63.58 94 LYS A C 1
ATOM 723 O O . LYS A 1 95 ? 63.991 42.282 130.436 1.00 67.16 94 LYS A O 1
ATOM 729 N N . GLY A 1 96 ? 63.451 40.263 131.271 1.00 61.23 95 GLY A N 1
ATOM 730 C CA . GLY A 1 96 ? 63.463 39.626 129.967 1.00 61.22 95 GLY A CA 1
ATOM 731 C C . GLY A 1 96 ? 62.456 40.205 129.002 1.00 62.19 95 GLY A C 1
ATOM 732 O O . GLY A 1 96 ? 62.594 40.022 127.790 1.00 62.91 95 GLY A O 1
ATOM 733 N N . LEU A 1 97 ? 61.449 40.909 129.519 1.00 62.33 96 LEU A N 1
ATOM 734 C CA . LEU A 1 97 ? 60.448 41.546 128.675 1.00 63.43 96 LEU A CA 1
ATOM 735 C C . LEU A 1 97 ? 61.057 42.637 127.797 1.00 66.10 96 LEU A C 1
ATOM 736 O O . LEU A 1 97 ? 60.550 42.907 126.704 1.00 67.14 96 LEU A O 1
ATOM 741 N N . THR A 1 98 ? 62.140 43.274 128.252 1.00 67.34 97 THR A N 1
ATOM 742 C CA . THR A 1 98 ? 62.751 44.372 127.512 1.00 70.07 97 THR A CA 1
ATOM 743 C C . THR A 1 98 ? 64.262 44.224 127.372 1.00 70.84 97 THR A C 1
ATOM 744 O O . THR A 1 98 ? 64.840 44.706 126.396 1.00 72.81 97 THR A O 1
ATOM 748 N N . ASP A 1 99 ? 64.923 43.593 128.334 1.00 69.46 98 ASP A N 1
ATOM 749 C CA . ASP A 1 99 ? 66.375 43.501 128.309 1.00 70.33 98 ASP A CA 1
ATOM 750 C C . ASP A 1 99 ? 66.821 42.048 128.283 1.00 68.36 98 ASP A C 1
ATOM 751 O O . ASP A 1 99 ? 66.043 41.129 128.548 1.00 66.18 98 ASP A O 1
ATOM 756 N N . GLU A 1 100 ? 68.102 41.855 127.979 1.00 69.29 99 GLU A N 1
ATOM 757 C CA . GLU A 1 100 ? 68.618 40.512 127.766 1.00 67.86 99 GLU A CA 1
ATOM 758 C C . GLU A 1 100 ? 68.874 39.802 129.092 1.00 65.99 99 GLU A C 1
ATOM 759 O O . GLU A 1 100 ? 69.241 40.422 130.096 1.00 66.43 99 GLU A O 1
ATOM 765 N N . LEU A 1 101 ? 68.657 38.489 129.074 1.00 63.98 100 LEU A N 1
ATOM 766 C CA . LEU A 1 101 ? 68.851 37.547 130.158 1.00 62.04 100 LEU A CA 1
ATOM 767 C C . LEU A 1 101 ? 69.923 36.541 129.775 1.00 61.95 100 LEU A C 1
ATOM 768 O O . LEU A 1 101 ? 70.161 36.271 128.598 1.00 62.74 100 LEU A O 1
ATOM 773 N N . SER A 1 102 ? 70.551 35.969 130.792 1.00 64.41 101 SER A N 1
ATOM 774 C CA . SER A 1 102 ? 71.379 34.796 130.597 1.00 63.38 101 SER A CA 1
ATOM 775 C C . SER A 1 102 ? 70.497 33.590 130.292 1.00 61.50 101 SER A C 1
ATOM 776 O O . SER A 1 102 ? 69.309 33.556 130.621 1.00 58.42 101 SER A O 1
ATOM 779 N N . ASN A 1 103 ? 71.091 32.584 129.649 1.00 58.49 102 ASN A N 1
ATOM 780 C CA . ASN A 1 103 ? 70.346 31.353 129.409 1.00 56.71 102 ASN A CA 1
ATOM 781 C C . ASN A 1 103 ? 69.889 30.726 130.715 1.00 54.70 102 ASN A C 1
ATOM 782 O O . ASN A 1 103 ? 68.793 30.159 130.786 1.00 53.15 102 ASN A O 1
ATOM 787 N N . GLU A 1 104 ? 70.703 30.842 131.765 1.00 58.09 103 GLU A N 1
ATOM 788 C CA . GLU A 1 104 ? 70.288 30.375 133.080 1.00 55.06 103 GLU A CA 1
ATOM 789 C C . GLU A 1 104 ? 69.171 31.243 133.641 1.00 52.56 103 GLU A C 1
ATOM 790 O O . GLU A 1 104 ? 68.211 30.726 134.222 1.00 50.90 103 GLU A O 1
ATOM 796 N N . GLU A 1 105 ? 69.271 32.564 133.480 1.00 58.18 104 GLU A N 1
ATOM 797 C CA . GLU A 1 105 ? 68.180 33.430 133.912 1.00 58.08 104 GLU A CA 1
ATOM 798 C C . GLU A 1 105 ? 66.914 33.174 133.109 1.00 56.28 104 GLU A C 1
ATOM 799 O O . GLU A 1 105 ? 65.807 33.265 133.655 1.00 55.00 104 GLU A O 1
ATOM 805 N N . LEU A 1 106 ? 67.056 32.853 131.819 1.00 53.78 105 LEU A N 1
ATOM 806 C CA . LEU A 1 106 ? 65.888 32.551 130.999 1.00 53.17 105 LEU A CA 1
ATOM 807 C C . LEU A 1 106 ? 65.253 31.230 131.410 1.00 51.06 105 LEU A C 1
ATOM 808 O O . LEU A 1 106 ? 64.025 31.121 131.500 1.00 50.09 105 LEU A O 1
ATOM 813 N N . PHE A 1 107 ? 66.080 30.217 131.667 1.00 50.47 106 PHE A N 1
ATOM 814 C CA . PHE A 1 107 ? 65.575 28.921 132.099 1.00 48.62 106 PHE A CA 1
ATOM 815 C C . PHE A 1 107 ? 64.880 29.013 133.451 1.00 47.35 106 PHE A C 1
ATOM 816 O O . PHE A 1 107 ? 63.887 28.318 133.688 1.00 45.96 106 PHE A O 1
ATOM 824 N N . ILE A 1 108 ? 65.393 29.853 134.355 1.00 47.91 107 ILE A N 1
ATOM 825 C CA . ILE A 1 108 ? 64.708 30.089 135.624 1.00 46.93 107 ILE A CA 1
ATOM 826 C C . ILE A 1 108 ? 63.379 30.794 135.394 1.00 46.94 107 ILE A C 1
ATOM 827 O O . ILE A 1 108 ? 62.365 30.456 136.014 1.00 45.70 107 ILE A O 1
ATOM 832 N N . ALA A 1 109 ? 63.356 31.783 134.500 1.00 48.45 108 ALA A N 1
ATOM 833 C CA . ALA A 1 109 ? 62.121 32.520 134.245 1.00 48.70 108 ALA A CA 1
ATOM 834 C C . ALA A 1 109 ? 61.055 31.637 133.603 1.00 47.61 108 ALA A C 1
ATOM 835 O O . ALA A 1 109 ? 59.867 31.766 133.920 1.00 47.00 108 ALA A O 1
ATOM 837 N N . LEU A 1 110 ? 61.454 30.734 132.701 1.00 47.44 109 LEU A N 1
ATOM 838 C CA . LEU A 1 110 ? 60.471 29.903 132.010 1.00 46.59 109 LEU A CA 1
ATOM 839 C C . LEU A 1 110 ? 60.026 28.720 132.858 1.00 44.76 109 LEU A C 1
ATOM 840 O O . LEU A 1 110 ? 58.862 28.310 132.785 1.00 47.35 109 LEU A O 1
ATOM 845 N N . LYS A 1 111 ? 60.941 28.155 133.653 1.00 44.49 110 LYS A N 1
ATOM 846 C CA . LYS A 1 111 ? 60.581 27.061 134.550 1.00 43.70 110 LYS A CA 1
ATOM 847 C C . LYS A 1 111 ? 59.603 27.524 135.614 1.00 41.95 110 LYS A C 1
ATOM 848 O O . LYS A 1 111 ? 58.668 26.800 135.975 1.00 40.79 110 LYS A O 1
ATOM 854 N N . ASN A 1 112 ? 59.816 28.722 136.140 1.00 42.79 111 ASN A N 1
ATOM 855 C CA . ASN A 1 112 ? 58.858 29.287 137.075 1.00 42.44 111 ASN A CA 1
ATOM 856 C C . ASN A 1 112 ? 57.491 29.445 136.429 1.00 42.43 111 ASN A C 1
ATOM 857 O O . ASN A 1 112 ? 56.460 29.221 137.070 1.00 41.60 111 ASN A O 1
ATOM 862 N N . MET A 1 113 ? 57.464 29.814 135.148 1.00 45.69 112 MET A N 1
ATOM 863 C CA . MET A 1 113 ? 56.200 30.048 134.455 1.00 44.72 112 MET A CA 1
ATOM 864 C C . MET A 1 113 ? 55.446 28.743 134.233 1.00 44.41 112 MET A C 1
ATOM 865 O O . MET A 1 113 ? 54.224 28.684 134.402 1.00 42.99 112 MET A O 1
ATOM 870 N N . VAL A 1 114 ? 56.169 27.678 133.892 1.00 41.81 113 VAL A N 1
ATOM 871 C CA . VAL A 1 114 ? 55.572 26.382 133.605 1.00 40.76 113 VAL A CA 1
ATOM 872 C C . VAL A 1 114 ? 54.953 25.727 134.839 1.00 39.42 113 VAL A C 1
ATOM 873 O O . VAL A 1 114 ? 54.058 24.877 134.707 1.00 38.68 113 VAL A O 1
ATOM 877 N N . LYS A 1 115 ? 55.392 26.102 136.043 1.00 39.77 114 LYS A N 1
ATOM 878 C CA . LYS A 1 115 ? 54.862 25.504 137.256 1.00 39.13 114 LYS A CA 1
ATOM 879 C C . LYS A 1 115 ? 53.597 26.177 137.755 1.00 38.08 114 LYS A C 1
ATOM 880 O O . LYS A 1 115 ? 52.976 25.672 138.693 1.00 37.20 114 LYS A O 1
ATOM 886 N N . HIS A 1 116 ? 53.212 27.310 137.172 1.00 39.20 115 HIS A N 1
ATOM 887 C CA . HIS A 1 116 ? 51.986 27.997 137.523 1.00 39.49 115 HIS A CA 1
ATOM 888 C C . HIS A 1 116 ? 51.458 28.633 136.244 1.00 40.61 115 HIS A C 1
ATOM 889 O O . HIS A 1 116 ? 51.544 29.839 136.046 1.00 41.84 115 HIS A O 1
ATOM 896 N N . ARG A 1 117 ? 50.914 27.794 135.358 1.00 40.26 116 ARG A N 1
ATOM 897 C CA . ARG A 1 117 ? 50.493 28.215 134.031 1.00 41.30 116 ARG A CA 1
ATOM 898 C C . ARG A 1 117 ? 49.025 28.620 133.971 1.00 41.69 116 ARG A C 1
ATOM 899 O O . ARG A 1 117 ? 48.496 28.827 132.878 1.00 42.48 116 ARG A O 1
ATOM 907 N N . GLY A 1 118 ? 48.358 28.737 135.104 1.00 41.25 117 GLY A N 1
ATOM 908 C CA . GLY A 1 118 ? 47.092 29.434 135.157 1.00 42.00 117 GLY A CA 1
ATOM 909 C C . GLY A 1 118 ? 45.914 28.645 134.633 1.00 41.68 117 GLY A C 1
ATOM 910 O O . GLY A 1 118 ? 46.025 27.523 134.158 1.00 40.89 117 GLY A O 1
ATOM 911 N N . ILE A 1 119 ? 44.746 29.269 134.737 1.00 42.44 118 ILE A N 1
ATOM 912 C CA . ILE A 1 119 ? 43.518 28.643 134.280 1.00 42.36 118 ILE A CA 1
ATOM 913 C C . ILE A 1 119 ? 43.354 28.857 132.778 1.00 43.36 118 ILE A C 1
ATOM 914 O O . ILE A 1 119 ? 43.898 29.792 132.183 1.00 44.44 118 ILE A O 1
ATOM 919 N N . SER A 1 120 ? 42.599 27.960 132.156 1.00 43.93 119 SER A N 1
ATOM 920 C CA . SER A 1 120 ? 42.261 28.112 130.753 1.00 48.49 119 SER A CA 1
ATOM 921 C C . SER A 1 120 ? 40.796 27.839 130.459 1.00 51.46 119 SER A C 1
ATOM 922 O O . SER A 1 120 ? 40.405 27.915 129.296 1.00 56.24 119 SER A O 1
ATOM 925 N N . TYR A 1 121 ? 39.977 27.538 131.460 1.00 61.31 120 TYR A N 1
ATOM 926 C CA . TYR A 1 121 ? 38.563 27.280 131.228 1.00 65.91 120 TYR A CA 1
ATOM 927 C C . TYR A 1 121 ? 37.829 28.572 130.882 1.00 69.37 120 TYR A C 1
ATOM 928 O O . TYR A 1 121 ? 36.716 28.544 130.350 1.00 70.21 120 TYR A O 1
ATOM 937 N N . LYS A 1 150 ? 49.911 44.838 131.380 1.00 66.89 149 LYS A N 1
ATOM 938 C CA . LYS A 1 150 ? 50.677 44.265 132.485 1.00 64.78 149 LYS A CA 1
ATOM 939 C C . LYS A 1 150 ? 50.648 42.744 132.454 1.00 60.76 149 LYS A C 1
ATOM 940 O O . LYS A 1 150 ? 49.601 42.129 132.629 1.00 60.53 149 LYS A O 1
ATOM 946 N N . THR A 1 151 ? 51.807 42.141 132.221 1.00 60.93 150 THR A N 1
ATOM 947 C CA . THR A 1 151 ? 51.890 40.695 132.173 1.00 59.61 150 THR A CA 1
ATOM 948 C C . THR A 1 151 ? 51.731 40.118 133.577 1.00 59.69 150 THR A C 1
ATOM 949 O O . THR A 1 151 ? 52.004 40.801 134.567 1.00 61.71 150 THR A O 1
ATOM 953 N N . PRO A 1 152 ? 51.280 38.864 133.689 1.00 60.16 151 PRO A N 1
ATOM 954 C CA . PRO A 1 152 ? 51.195 38.231 135.018 1.00 56.94 151 PRO A CA 1
ATOM 955 C C . PRO A 1 152 ? 52.442 38.412 135.866 1.00 57.05 151 PRO A C 1
ATOM 956 O O . PRO A 1 152 ? 52.328 38.742 137.047 1.00 55.65 151 PRO A O 1
ATOM 960 N N . GLY A 1 153 ? 53.629 38.240 135.283 1.00 52.36 152 GLY A N 1
ATOM 961 C CA . GLY A 1 153 ? 54.856 38.414 136.044 1.00 52.42 152 GLY A CA 1
ATOM 962 C C . GLY A 1 153 ? 54.974 39.786 136.678 1.00 54.10 152 GLY A C 1
ATOM 963 O O . GLY A 1 153 ? 55.392 39.910 137.831 1.00 53.82 152 GLY A O 1
ATOM 964 N N . GLN A 1 154 ? 54.600 40.833 135.940 1.00 55.96 153 GLN A N 1
ATOM 965 C CA . GLN A 1 154 ? 54.668 42.185 136.483 1.00 57.81 153 GLN A CA 1
ATOM 966 C C . GLN A 1 154 ? 53.643 42.395 137.584 1.00 57.48 153 GLN A C 1
ATOM 967 O O . GLN A 1 154 ? 53.886 43.164 138.520 1.00 58.35 153 GLN A O 1
ATOM 973 N N . ILE A 1 155 ? 52.479 41.753 137.472 1.00 56.40 154 ILE A N 1
ATOM 974 C CA . ILE A 1 155 ? 51.500 41.823 138.549 1.00 56.00 154 ILE A CA 1
ATOM 975 C C . ILE A 1 155 ? 52.004 41.057 139.754 1.00 54.96 154 ILE A C 1
ATOM 976 O O . ILE A 1 155 ? 51.861 41.498 140.899 1.00 55.55 154 ILE A O 1
ATOM 981 N N . GLN A 1 156 ? 52.613 39.899 139.513 1.00 52.72 155 GLN A N 1
ATOM 982 C CA . GLN A 1 156 ? 53.144 39.108 140.610 1.00 51.19 15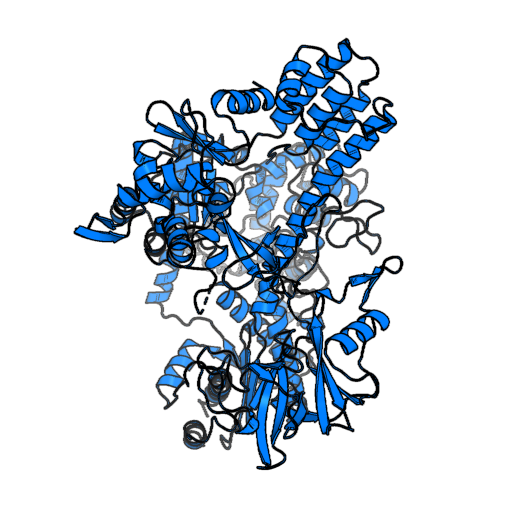5 GLN A CA 1
ATOM 983 C C . GLN A 1 156 ? 54.295 39.838 141.286 1.00 52.14 155 GLN A C 1
ATOM 984 O O . GLN A 1 156 ? 54.278 40.043 142.502 1.00 52.03 155 GLN A O 1
ATOM 990 N N . LEU A 1 157 ? 55.275 40.299 140.506 1.00 53.26 156 LEU A N 1
ATOM 991 C CA . LEU A 1 157 ? 56.416 40.995 141.091 1.00 54.32 156 LEU A CA 1
ATOM 992 C C . LEU A 1 157 ? 55.980 42.199 141.916 1.00 55.81 156 LEU A C 1
ATOM 993 O O . LEU A 1 157 ? 56.515 42.441 143.007 1.00 55.94 156 LEU A O 1
ATOM 998 N N . GLU A 1 158 ? 55.016 42.971 141.414 1.00 59.35 157 GLU A N 1
ATOM 999 C CA . GLU A 1 158 ? 54.534 44.111 142.184 1.00 61.70 157 GLU A CA 1
ATOM 1000 C C . GLU A 1 158 ? 53.933 43.679 143.516 1.00 58.96 157 GLU A C 1
ATOM 1001 O O . GLU A 1 158 ? 54.030 44.413 144.499 1.00 59.52 157 GLU A O 1
ATOM 1007 N N . ARG A 1 159 ? 53.324 42.496 143.576 1.00 55.41 158 ARG A N 1
ATOM 1008 C CA . ARG A 1 159 ? 52.845 41.987 144.855 1.00 54.23 158 ARG A CA 1
ATOM 1009 C C . ARG A 1 159 ? 54.003 41.554 145.734 1.00 53.42 158 ARG A C 1
ATOM 1010 O O . ARG A 1 159 ? 53.949 41.681 146.962 1.00 53.35 158 ARG A O 1
ATOM 1018 N N . TYR A 1 160 ? 55.034 40.990 145.114 1.00 52.81 159 TYR A N 1
ATOM 1019 C CA . TYR A 1 160 ? 56.246 40.649 145.836 1.00 52.31 159 TYR A CA 1
ATOM 1020 C C . TYR A 1 160 ? 56.851 41.879 146.491 1.00 54.17 159 TYR A C 1
ATOM 1021 O O . TYR A 1 160 ? 57.279 41.831 147.645 1.00 53.95 159 TYR A O 1
ATOM 1030 N N . GLN A 1 161 ? 56.888 42.994 145.770 1.00 56.13 160 GLN A N 1
ATOM 1031 C CA . GLN A 1 161 ? 57.567 44.174 146.272 1.00 58.12 160 GLN A CA 1
ATOM 1032 C C . GLN A 1 161 ? 56.726 44.905 147.306 1.00 58.96 160 GLN A C 1
ATOM 1033 O O . GLN A 1 161 ? 57.228 45.271 148.373 1.00 59.49 160 GLN A O 1
ATOM 1039 N N . THR A 1 162 ? 55.445 45.119 147.024 1.00 59.18 161 THR A N 1
ATOM 1040 C CA . THR A 1 162 ? 54.659 45.995 147.881 1.00 60.47 161 THR A CA 1
ATOM 1041 C C . THR A 1 162 ? 54.001 45.272 149.051 1.00 58.96 161 THR A C 1
ATOM 1042 O O . THR A 1 162 ? 53.632 45.932 150.028 1.00 59.99 161 THR A O 1
ATOM 1046 N N . TYR A 1 163 ? 53.847 43.945 148.988 1.00 56.68 162 TYR A N 1
ATOM 1047 C CA . TYR A 1 163 ? 53.286 43.165 150.087 1.00 55.23 162 TYR A CA 1
ATOM 1048 C C . TYR A 1 163 ? 54.151 41.999 150.534 1.00 53.34 162 TYR A C 1
ATOM 1049 O O . TYR A 1 163 ? 53.721 41.249 151.412 1.00 52.08 162 TYR A O 1
ATOM 1058 N N . GLY A 1 164 ? 55.324 41.797 149.945 1.00 53.20 163 GLY A N 1
ATOM 1059 C CA . GLY A 1 164 ? 56.218 40.750 150.389 1.00 51.66 163 GLY A CA 1
ATOM 1060 C C . GLY A 1 164 ? 55.806 39.323 150.092 1.00 49.52 163 GLY A C 1
ATOM 1061 O O . GLY A 1 164 ? 56.538 38.406 150.467 1.00 48.30 163 GLY A O 1
ATOM 1062 N N . GLN A 1 165 ? 54.696 39.101 149.427 1.00 49.13 164 GLN A N 1
ATOM 1063 C CA . GLN A 1 165 ? 54.311 37.745 149.110 1.00 47.21 164 GLN A CA 1
ATOM 1064 C C . GLN A 1 165 ? 53.464 37.627 147.859 1.00 47.30 164 GLN A C 1
ATOM 1065 O O . GLN A 1 165 ? 52.738 38.520 147.559 1.00 48.72 164 GLN A O 1
ATOM 1071 N N . LEU A 1 166 ? 53.549 36.512 147.138 1.00 45.84 165 LEU A N 1
ATOM 1072 C CA . LEU A 1 166 ? 52.758 36.291 145.926 1.00 45.70 165 LEU A CA 1
ATOM 1073 C C . LEU A 1 166 ? 51.852 35.108 145.929 1.00 44.17 165 LEU A C 1
ATOM 1074 O O . LEU A 1 166 ? 50.800 35.148 145.388 1.00 44.36 165 LEU A O 1
ATOM 1079 N N . ARG A 1 167 ? 52.292 34.039 146.544 1.00 42.75 166 ARG A N 1
ATOM 1080 C CA . ARG A 1 167 ? 51.578 32.792 146.539 1.00 41.29 166 ARG A CA 1
ATOM 1081 C C . ARG A 1 167 ? 50.302 32.671 147.298 1.00 41.11 166 ARG A C 1
ATOM 1082 O O . ARG A 1 167 ? 50.083 33.339 148.252 1.00 41.84 166 ARG A O 1
ATOM 1090 N N . GLY A 1 168 ? 49.467 31.773 146.825 1.00 40.27 167 GLY A N 1
ATOM 1091 C CA . GLY A 1 168 ? 48.191 31.430 147.399 1.00 39.89 167 GLY A CA 1
ATOM 1092 C C . GLY A 1 168 ? 47.207 32.537 147.484 1.00 41.24 167 GLY A C 1
ATOM 1093 O O . GLY A 1 168 ? 47.123 33.306 146.591 1.00 42.32 167 GLY A O 1
ATOM 1094 N N . ASP A 1 169 ? 46.449 32.595 148.558 1.00 44.82 168 ASP A N 1
ATOM 1095 C CA . ASP A 1 169 ? 45.514 33.654 148.732 1.00 49.00 168 ASP A CA 1
ATOM 1096 C C . ASP A 1 169 ? 45.836 34.254 150.047 1.00 53.87 168 ASP A C 1
ATOM 1097 O O . ASP A 1 169 ? 46.023 33.555 150.995 1.00 62.42 168 ASP A O 1
ATOM 1102 N N . PHE A 1 170 ? 45.913 35.564 150.091 1.00 56.36 169 PHE A N 1
ATOM 1103 C CA . PHE A 1 170 ? 46.226 36.260 151.306 1.00 53.57 169 PHE A CA 1
ATOM 1104 C C . PHE A 1 170 ? 45.572 37.610 151.387 1.00 54.94 169 PHE A C 1
ATOM 1105 O O . PHE A 1 170 ? 45.048 38.100 150.414 1.00 58.74 169 PHE A O 1
ATOM 1113 N N . THR A 1 171 ? 45.602 38.226 152.554 1.00 50.83 170 THR A N 1
ATOM 1114 C CA . THR A 1 171 ? 44.986 39.520 152.707 1.00 52.47 170 THR A CA 1
ATOM 1115 C C . THR A 1 171 ? 45.926 40.681 152.460 1.00 52.09 170 THR A C 1
ATOM 1116 O O . THR A 1 171 ? 47.109 40.588 152.679 1.00 51.54 170 THR A O 1
ATOM 1120 N N . VAL A 1 172 ? 45.376 41.777 151.971 1.00 54.04 171 VAL A N 1
ATOM 1121 C CA . VAL A 1 172 ? 46.164 42.982 151.750 1.00 56.28 171 VAL A CA 1
ATOM 1122 C C . VAL A 1 172 ? 45.319 44.183 152.168 1.00 61.50 171 VAL A C 1
ATOM 1123 O O . VAL A 1 172 ? 44.088 44.146 152.101 1.00 62.46 171 VAL A O 1
ATOM 1127 N N . GLU A 1 173 ? 45.984 45.236 152.651 1.00 71.36 172 GLU A N 1
ATOM 1128 C CA . GLU A 1 173 ? 45.293 46.453 153.061 1.00 78.00 172 GLU A CA 1
ATOM 1129 C C . GLU A 1 173 ? 45.005 47.341 151.861 1.00 81.39 172 GLU A C 1
ATOM 1130 O O . GLU A 1 173 ? 45.853 47.516 150.982 1.00 82.25 172 GLU A O 1
ATOM 1132 N N . LYS A 1 174 ? 43.795 47.919 151.832 1.00 89.92 173 LYS A N 1
ATOM 1133 C CA . LYS A 1 174 ? 43.341 48.741 150.714 1.00 89.78 173 LYS A CA 1
ATOM 1134 C C . LYS A 1 174 ? 42.629 49.981 151.263 1.00 93.26 173 LYS A C 1
ATOM 1135 O O . LYS A 1 174 ? 41.407 50.110 151.183 1.00 90.82 173 LYS A O 1
ATOM 1137 N N . ASP A 1 175 ? 43.415 50.896 151.827 1.00 89.62 174 ASP A N 1
ATOM 1138 C CA . ASP A 1 175 ? 42.937 52.203 152.268 1.00 92.64 174 ASP A CA 1
ATOM 1139 C C . ASP A 1 175 ? 41.737 52.067 153.202 1.00 89.07 174 ASP A C 1
ATOM 1140 O O . ASP A 1 175 ? 40.623 52.497 152.901 1.00 90.86 174 ASP A O 1
ATOM 1145 N N . GLY A 1 176 ? 41.985 51.447 154.353 1.00 89.80 175 GLY A N 1
ATOM 1146 C CA . GLY A 1 176 ? 40.970 51.226 155.354 1.00 89.62 175 GLY A CA 1
ATOM 1147 C C . GLY A 1 176 ? 40.243 49.902 155.228 1.00 89.86 175 GLY A C 1
ATOM 1148 O O . GLY A 1 176 ? 39.718 49.397 156.226 1.00 91.09 175 GLY A O 1
ATOM 1149 N N . LYS A 1 177 ? 40.210 49.326 154.030 1.00 87.19 176 LYS A N 1
ATOM 1150 C CA . LYS A 1 177 ? 39.512 48.078 153.772 1.00 84.90 176 LYS A CA 1
ATOM 1151 C C . LYS A 1 177 ? 40.514 46.956 153.533 1.00 82.51 176 LYS A C 1
ATOM 1152 O O . LYS A 1 177 ? 41.618 47.182 153.030 1.00 83.34 176 LYS A O 1
ATOM 1158 N N . LYS A 1 178 ? 40.123 45.743 153.920 1.00 82.94 177 LYS A N 1
ATOM 1159 C CA . LYS A 1 178 ? 40.904 44.544 153.657 1.00 79.41 177 LYS A CA 1
ATOM 1160 C C . LYS A 1 178 ? 40.419 43.890 152.372 1.00 74.09 177 LYS A C 1
ATOM 1161 O O . LYS A 1 178 ? 39.225 43.608 152.227 1.00 75.83 177 LYS A O 1
ATOM 1167 N N . HIS A 1 179 ? 41.345 43.645 151.446 1.00 61.87 178 HIS A N 1
ATOM 1168 C CA . HIS A 1 179 ? 41.052 42.960 150.199 1.00 59.21 178 HIS A CA 1
ATOM 1169 C C . HIS A 1 179 ? 41.833 41.654 150.119 1.00 55.35 178 HIS A C 1
ATOM 1170 O O . HIS A 1 179 ? 42.857 41.472 150.781 1.00 54.51 178 HIS A O 1
ATOM 1172 N N . ARG A 1 180 ? 41.344 40.753 149.271 1.00 54.12 179 ARG A N 1
ATOM 1173 C CA . ARG A 1 180 ? 41.868 39.401 149.134 1.00 51.84 179 ARG A CA 1
ATOM 1174 C C . ARG A 1 180 ? 42.452 39.184 147.743 1.00 51.39 179 ARG A C 1
ATOM 1175 O O . ARG A 1 180 ? 41.813 39.508 146.739 1.00 52.26 179 ARG A O 1
ATOM 1183 N N . LEU A 1 181 ? 43.648 38.609 147.682 1.00 50.10 180 LEU A N 1
ATOM 1184 C CA . LEU A 1 181 ? 44.294 38.302 146.417 1.00 49.60 180 LEU A CA 1
ATOM 1185 C C . LEU A 1 181 ? 44.577 36.811 146.326 1.00 47.47 180 LEU A C 1
ATOM 1186 O O . LEU A 1 181 ? 44.625 36.108 147.337 1.00 46.38 180 LEU A O 1
ATOM 1191 N N . ILE A 1 182 ? 44.773 36.334 145.098 1.00 46.99 181 ILE A N 1
ATOM 1192 C CA . ILE A 1 182 ? 45.099 34.935 144.854 1.00 45.16 181 ILE A CA 1
ATOM 1193 C C . ILE A 1 182 ? 45.947 34.851 143.594 1.00 45.12 181 ILE A C 1
ATOM 1194 O O . ILE A 1 182 ? 45.806 35.662 142.677 1.00 46.40 181 ILE A O 1
ATOM 1199 N N . ASN A 1 183 ? 46.853 33.874 143.556 1.00 43.75 182 ASN A N 1
ATOM 1200 C CA . ASN A 1 183 ? 47.823 33.784 142.460 1.00 43.77 182 ASN A CA 1
ATOM 1201 C C . ASN A 1 183 ? 47.244 33.052 141.240 1.00 43.37 182 ASN A C 1
ATOM 1202 O O . ASN A 1 183 ? 47.864 32.152 140.677 1.00 42.46 182 ASN A O 1
ATOM 1207 N N . VAL A 1 184 ? 46.044 33.442 140.813 1.00 44.18 183 VAL A N 1
ATOM 1208 C CA . VAL A 1 184 ? 45.336 32.792 139.712 1.00 43.95 183 VAL A CA 1
ATOM 1209 C C . VAL A 1 184 ? 45.269 33.746 138.527 1.00 45.49 183 VAL A C 1
ATOM 1210 O O . VAL A 1 184 ? 44.693 34.835 138.624 1.00 46.92 183 VAL A O 1
ATOM 1214 N N . PHE A 1 185 ? 45.833 33.328 137.409 1.00 45.32 184 PHE A N 1
ATOM 1215 C CA . PHE A 1 185 ? 45.866 34.118 136.190 1.00 46.77 184 PHE A CA 1
ATOM 1216 C C . PHE A 1 185 ? 45.470 33.258 134.999 1.00 46.38 184 PHE A C 1
ATOM 1217 O O . PHE A 1 185 ? 45.607 32.035 135.042 1.00 44.95 184 PHE A O 1
ATOM 1225 N N . PRO A 1 186 ? 44.928 33.857 133.942 1.00 47.71 185 PRO A N 1
ATOM 1226 C CA . PRO A 1 186 ? 44.693 33.100 132.704 1.00 47.52 185 PRO A CA 1
ATOM 1227 C C . PRO A 1 186 ? 45.980 32.547 132.109 1.00 46.97 185 PRO A C 1
ATOM 1228 O O . PRO A 1 186 ? 47.035 33.178 132.172 1.00 47.51 185 PRO A O 1
ATOM 1232 N N . THR A 1 187 ? 45.877 31.332 131.552 1.00 45.97 186 THR A N 1
ATOM 1233 C CA . THR A 1 187 ? 46.957 30.780 130.730 1.00 45.74 186 THR A CA 1
ATOM 1234 C C . THR A 1 187 ? 47.195 31.627 129.489 1.00 47.37 186 THR A C 1
ATOM 1235 O O . THR A 1 187 ? 48.301 31.646 128.942 1.00 47.68 186 THR A O 1
ATOM 1239 N N . SER A 1 188 ? 46.149 32.273 128.987 1.00 48.51 187 SER A N 1
ATOM 1240 C CA . SER A 1 188 ? 46.329 33.177 127.861 1.00 50.26 187 SER A CA 1
ATOM 1241 C C . SER A 1 188 ? 47.318 34.287 128.208 1.00 51.23 187 SER A C 1
ATOM 1242 O O . SER A 1 188 ? 48.248 34.558 127.441 1.00 53.21 187 SER A O 1
ATOM 1245 N N . ALA A 1 189 ? 47.173 34.902 129.382 1.00 51.23 188 ALA A N 1
ATOM 1246 C CA . ALA A 1 189 ? 48.095 35.968 129.756 1.00 52.27 188 ALA A CA 1
ATOM 1247 C C . ALA A 1 189 ? 49.502 35.436 130.008 1.00 51.39 188 ALA A C 1
ATOM 1248 O O . ALA A 1 189 ? 50.486 36.094 129.654 1.00 52.47 188 ALA A O 1
ATOM 1250 N N . TYR A 1 190 ? 49.625 34.254 130.618 1.00 49.55 189 TYR A N 1
ATOM 1251 C CA . TYR A 1 190 ? 50.946 33.658 130.787 1.00 48.78 189 TYR A CA 1
ATOM 1252 C C . TYR A 1 190 ? 51.600 33.397 129.443 1.00 49.40 189 TYR A C 1
ATOM 1253 O O . TYR A 1 190 ? 52.782 33.692 129.245 1.00 50.02 189 TYR A O 1
ATOM 1262 N N . ARG A 1 191 ? 50.842 32.825 128.504 1.00 49.31 190 ARG A N 1
ATOM 1263 C CA . ARG A 1 191 ? 51.354 32.642 127.151 1.00 50.11 190 ARG A CA 1
ATOM 1264 C C . ARG A 1 191 ? 51.696 33.979 126.506 1.00 52.16 190 ARG A C 1
ATOM 1265 O O . ARG A 1 191 ? 52.750 34.128 125.876 1.00 52.96 190 ARG A O 1
ATOM 1273 N N . SER A 1 192 ? 50.817 34.966 126.658 1.00 53.15 191 SER A N 1
ATOM 1274 C CA . SER A 1 192 ? 51.106 36.293 126.134 1.00 55.24 191 SER A CA 1
ATOM 1275 C C . SER A 1 192 ? 52.421 36.821 126.696 1.00 55.67 191 SER A C 1
ATOM 1276 O O . SER A 1 192 ? 53.288 37.285 125.949 1.00 57.00 191 SER A O 1
ATOM 1279 N N . GLU A 1 193 ? 52.604 36.710 128.014 1.00 54.59 192 GLU A N 1
ATOM 1280 C CA . GLU A 1 193 ? 53.839 37.158 128.650 1.00 54.94 192 GLU A CA 1
ATOM 1281 C C . GLU A 1 193 ? 55.055 36.409 128.116 1.00 54.60 192 GLU A C 1
ATOM 1282 O O . GLU A 1 193 ? 56.033 37.023 127.676 1.00 55.99 192 GLU A O 1
ATOM 1288 N N . ALA A 1 194 ? 55.013 35.078 128.142 1.00 52.89 193 ALA A N 1
ATOM 1289 C CA . ALA A 1 194 ? 56.174 34.300 127.725 1.00 52.58 193 ALA A CA 1
ATOM 1290 C C . ALA A 1 194 ? 56.555 34.577 126.279 1.00 54.13 193 ALA A C 1
ATOM 1291 O O . ALA A 1 194 ? 57.745 34.583 125.941 1.00 54.82 193 ALA A O 1
ATOM 1293 N N . LEU A 1 195 ? 55.564 34.809 125.414 1.00 54.78 194 LEU A N 1
ATOM 1294 C CA . LEU A 1 195 ? 55.857 35.089 124.012 1.00 56.36 194 LEU A CA 1
ATOM 1295 C C . LEU A 1 195 ? 56.663 36.369 123.863 1.00 58.36 194 LEU A C 1
ATOM 1296 O O . LEU A 1 195 ? 57.664 36.407 123.140 1.00 63.09 194 LEU A O 1
ATOM 1301 N N . ARG A 1 196 ? 56.246 37.428 124.550 1.00 59.05 195 ARG A N 1
ATOM 1302 C CA . ARG A 1 196 ? 56.991 38.674 124.489 1.00 61.06 195 ARG A CA 1
ATOM 1303 C C . ARG A 1 196 ? 58.397 38.526 125.043 1.00 60.92 195 ARG A C 1
ATOM 1304 O O . ARG A 1 196 ? 59.319 39.177 124.554 1.00 62.65 195 ARG A O 1
ATOM 1312 N N . ILE A 1 197 ? 58.590 37.675 126.049 1.00 59.02 196 ILE A N 1
ATOM 1313 C CA . ILE A 1 197 ? 59.928 37.489 126.602 1.00 58.91 196 ILE A CA 1
ATOM 1314 C C . ILE A 1 197 ? 60.850 36.876 125.557 1.00 59.40 196 ILE A C 1
ATOM 1315 O O . ILE A 1 197 ? 61.903 37.434 125.227 1.00 60.97 196 ILE A O 1
ATOM 1320 N N . LEU A 1 198 ? 60.456 35.724 125.009 1.00 58.18 197 LEU A N 1
ATOM 1321 C CA . LEU A 1 198 ? 61.341 34.989 124.112 1.00 58.50 197 LEU A CA 1
ATOM 1322 C C . LEU A 1 198 ? 61.583 35.749 122.816 1.00 60.72 197 LEU A C 1
ATOM 1323 O O . LEU A 1 198 ? 62.698 35.733 122.283 1.00 61.85 197 LEU A O 1
ATOM 1328 N N . GLN A 1 199 ? 60.553 36.409 122.286 1.00 61.55 198 GLN A N 1
ATOM 1329 C CA . GLN A 1 199 ? 60.755 37.238 121.103 1.00 63.84 198 GLN A CA 1
ATOM 1330 C C . GLN A 1 199 ? 61.719 38.377 121.397 1.00 65.63 198 GLN A C 1
ATOM 1331 O O . GLN A 1 199 ? 62.537 38.744 120.547 1.00 67.44 198 GLN A O 1
ATOM 1337 N N . THR A 1 200 ? 61.651 38.937 122.602 1.00 65.19 199 THR A N 1
ATOM 1338 C CA . THR A 1 200 ? 62.610 39.964 122.984 1.00 66.88 199 THR A CA 1
ATOM 1339 C C . THR A 1 200 ? 64.010 39.385 123.129 1.00 66.79 199 THR A C 1
ATOM 1340 O O . THR A 1 200 ? 64.999 40.046 122.793 1.00 68.72 199 THR A O 1
ATOM 1344 N N . GLN A 1 201 ? 64.109 38.144 123.601 1.00 64.69 200 GLN A N 1
ATOM 1345 C CA . GLN A 1 201 ? 65.401 37.480 123.703 1.00 69.10 200 GLN A CA 1
ATOM 1346 C C . GLN A 1 201 ? 65.968 37.148 122.333 1.00 70.17 200 GLN A C 1
ATOM 1347 O O . GLN A 1 201 ? 67.190 37.150 122.141 1.00 72.47 200 GLN A O 1
ATOM 1353 N N . GLN A 1 202 ? 65.089 36.833 121.385 1.00 70.30 201 GLN A N 1
ATOM 1354 C CA . GLN A 1 202 ? 65.526 36.430 120.058 1.00 71.58 201 GLN A CA 1
ATOM 1355 C C . GLN A 1 202 ? 66.405 37.491 119.418 1.00 72.96 201 GLN A C 1
ATOM 1356 O O . GLN A 1 202 ? 67.341 37.159 118.684 1.00 72.14 201 GLN A O 1
ATOM 1362 N N . GLU A 1 203 ? 66.130 38.767 119.688 1.00 76.03 202 GLU A N 1
ATOM 1363 C CA . GLU A 1 203 ? 66.929 39.825 119.082 1.00 81.14 202 GLU A CA 1
ATOM 1364 C C . GLU A 1 203 ? 68.292 39.956 119.745 1.00 82.97 202 GLU A C 1
ATOM 1365 O O . GLU A 1 203 ? 69.237 40.440 119.116 1.00 81.71 202 GLU A O 1
ATOM 1371 N N . PHE A 1 204 ? 68.435 39.403 120.935 1.00 74.93 203 PHE A N 1
ATOM 1372 C CA . PHE A 1 204 ? 69.727 39.383 121.582 1.00 85.57 203 PHE A CA 1
ATOM 1373 C C . PHE A 1 204 ? 70.409 38.059 121.383 1.00 95.51 203 PHE A C 1
ATOM 1374 O O . PHE A 1 204 ? 71.608 37.991 121.345 1.00 96.26 203 PHE A O 1
ATOM 1382 N N . ASN A 1 205 ? 69.634 36.993 121.293 1.00 127.19 204 ASN A N 1
ATOM 1383 C CA . ASN A 1 205 ? 70.197 35.654 121.183 1.00 132.86 204 ASN A CA 1
ATOM 1384 C C . ASN A 1 205 ? 69.716 34.817 120.011 1.00 127.06 204 ASN A C 1
ATOM 1385 O O . ASN A 1 205 ? 68.520 34.713 119.763 1.00 129.73 204 ASN A O 1
ATOM 1390 N N . PRO A 1 206 ? 70.666 34.253 119.268 1.00 94.02 205 PRO A N 1
ATOM 1391 C CA . PRO A 1 206 ? 70.359 33.439 118.082 1.00 86.53 205 PRO A CA 1
ATOM 1392 C C . PRO A 1 206 ? 70.103 31.948 118.323 1.00 81.88 205 PRO A C 1
ATOM 1393 O O . PRO A 1 206 ? 69.642 31.275 117.401 1.00 81.30 205 PRO A O 1
ATOM 1397 N N . GLN A 1 207 ? 70.390 31.436 119.516 1.00 90.08 206 GLN A N 1
ATOM 1398 C CA . GLN A 1 207 ? 70.168 30.027 119.783 1.00 84.02 206 GLN A CA 1
ATOM 1399 C C . GLN A 1 207 ? 68.666 29.830 120.016 1.00 77.62 206 GLN A C 1
ATOM 1400 O O . GLN A 1 207 ? 68.164 28.733 119.973 1.00 70.15 206 GLN A O 1
ATOM 1406 N N . ILE A 1 208 ? 67.954 30.914 120.255 1.00 75.19 207 ILE A N 1
ATOM 1407 C CA . ILE A 1 208 ? 66.536 30.835 120.466 1.00 60.55 207 ILE A CA 1
ATOM 1408 C C . ILE A 1 208 ? 65.813 30.887 119.138 1.00 61.51 207 ILE A C 1
ATOM 1409 O O . ILE A 1 208 ? 65.415 31.928 118.682 1.00 62.97 207 ILE A O 1
ATOM 1414 N N . THR A 1 209 ? 65.611 29.732 118.543 1.00 60.84 208 THR A N 1
ATOM 1415 C CA . THR A 1 209 ? 64.921 29.609 117.273 1.00 61.68 208 THR A CA 1
ATOM 1416 C C . THR A 1 209 ? 63.422 29.714 117.375 1.00 60.58 208 THR A C 1
ATOM 1417 O O . THR A 1 209 ? 62.888 29.703 118.433 1.00 59.05 208 THR A O 1
ATOM 1421 N N . ASP A 1 210 ? 62.745 29.844 116.258 1.00 61.50 209 ASP A N 1
ATOM 1422 C CA . ASP A 1 210 ? 61.289 29.865 116.222 1.00 61.25 209 ASP A CA 1
ATOM 1423 C C . ASP A 1 210 ? 60.712 28.553 116.723 1.00 58.55 209 ASP A C 1
ATOM 1424 O O . ASP A 1 210 ? 59.654 28.535 117.360 1.00 57.28 209 ASP A O 1
ATOM 1429 N N . GLU A 1 211 ? 61.386 27.441 116.431 1.00 58.32 210 GLU A N 1
ATOM 1430 C CA . GLU A 1 211 ? 60.904 26.153 116.907 1.00 59.48 210 GLU A CA 1
ATOM 1431 C C . GLU A 1 211 ? 60.996 26.071 118.419 1.00 58.44 210 GLU A C 1
ATOM 1432 O O . GLU A 1 211 ? 60.063 25.599 119.074 1.00 54.48 210 GLU A O 1
ATOM 1438 N N . PHE A 1 212 ? 62.107 26.540 118.992 1.00 57.12 211 PHE A N 1
ATOM 1439 C CA . PHE A 1 212 ? 62.216 26.594 120.441 1.00 54.03 211 PHE A CA 1
ATOM 1440 C C . PHE A 1 212 ? 61.040 27.343 121.050 1.00 53.35 211 PHE A C 1
ATOM 1441 O O . PHE A 1 212 ? 60.461 26.895 122.044 1.00 51.73 211 PHE A O 1
ATOM 1449 N N . ILE A 1 213 ? 60.675 28.489 120.475 1.00 54.67 212 ILE A N 1
ATOM 1450 C CA . ILE A 1 213 ? 59.533 29.234 120.992 1.00 54.24 212 ILE A CA 1
ATOM 1451 C C . ILE A 1 213 ? 58.260 28.418 120.844 1.00 53.04 212 ILE A C 1
ATOM 1452 O O . ILE A 1 213 ? 57.398 28.419 121.728 1.00 51.86 212 ILE A O 1
ATOM 1457 N N . ASN A 1 214 ? 58.124 27.704 119.727 1.00 53.43 213 ASN A N 1
ATOM 1458 C CA . ASN A 1 214 ? 56.934 26.893 119.500 1.00 52.47 213 ASN A CA 1
ATOM 1459 C C . ASN A 1 214 ? 56.816 25.797 120.543 1.00 50.57 213 ASN A C 1
ATOM 1460 O O . ASN A 1 214 ? 55.757 25.613 121.150 1.00 49.48 213 ASN A O 1
ATOM 1465 N N . ARG A 1 215 ? 57.900 25.053 120.756 1.00 50.28 214 ARG A N 1
ATOM 1466 C CA . ARG A 1 215 ? 57.841 23.871 121.607 1.00 50.55 214 ARG A CA 1
ATOM 1467 C C . ARG A 1 215 ? 57.560 24.223 123.059 1.00 48.79 214 ARG A C 1
ATOM 1468 O O . ARG A 1 215 ? 56.846 23.486 123.751 1.00 49.57 214 ARG A O 1
ATOM 1476 N N . TYR A 1 216 ? 58.133 25.329 123.542 1.00 48.08 215 TYR A N 1
ATOM 1477 C CA . TYR A 1 216 ? 57.921 25.741 124.923 1.00 47.89 215 TYR A CA 1
ATOM 1478 C C . TYR A 1 216 ? 56.470 26.127 125.157 1.00 50.08 215 TYR A C 1
ATOM 1479 O O . TYR A 1 216 ? 55.852 25.688 126.128 1.00 52.57 215 TYR A O 1
ATOM 1488 N N . LEU A 1 217 ? 55.905 26.945 124.273 1.00 47.84 216 LEU A N 1
ATOM 1489 C CA . LEU A 1 217 ? 54.516 27.357 124.432 1.00 47.64 216 LEU A CA 1
ATOM 1490 C C . LEU A 1 217 ? 53.544 26.189 124.416 1.00 46.46 216 LEU A C 1
ATOM 1491 O O . LEU A 1 217 ? 52.451 26.306 124.977 1.00 45.88 216 LEU A O 1
ATOM 1496 N N . GLU A 1 218 ? 53.909 25.072 123.790 1.00 46.22 217 GLU A N 1
ATOM 1497 C CA . GLU A 1 218 ? 53.104 23.865 123.915 1.00 45.26 217 GLU A CA 1
ATOM 1498 C C . GLU A 1 218 ? 53.333 23.191 125.260 1.00 43.63 217 GLU A C 1
ATOM 1499 O O . GLU A 1 218 ? 52.393 22.646 125.848 1.00 42.65 217 GLU A O 1
ATOM 1505 N N . ILE A 1 219 ? 54.574 23.207 125.756 1.00 43.55 218 ILE A N 1
ATOM 1506 C CA . ILE A 1 219 ? 54.840 22.721 127.110 1.00 42.30 218 ILE A CA 1
ATOM 1507 C C . ILE A 1 219 ? 54.024 23.519 128.116 1.00 41.85 218 ILE A C 1
ATOM 1508 O O . ILE A 1 219 ? 53.302 22.960 128.946 1.00 40.76 218 ILE A O 1
ATOM 1513 N N . LEU A 1 220 ? 54.090 24.844 128.005 1.00 42.84 219 LEU A N 1
ATOM 1514 C CA . LEU A 1 220 ? 53.385 25.737 128.913 1.00 42.71 219 LEU A CA 1
ATOM 1515 C C . LEU A 1 220 ? 51.871 25.605 128.774 1.00 42.45 219 LEU A C 1
ATOM 1516 O O . LEU A 1 220 ? 51.165 25.396 129.763 1.00 41.56 219 LEU A O 1
ATOM 1521 N N . THR A 1 221 ? 51.349 25.720 127.554 1.00 44.36 220 THR A N 1
ATOM 1522 C CA . THR A 1 221 ? 49.904 25.810 127.369 1.00 44.63 220 THR A CA 1
ATOM 1523 C C . THR A 1 221 ? 49.230 24.463 127.160 1.00 44.33 220 THR A C 1
ATOM 1524 O O . THR A 1 221 ? 48.017 24.360 127.370 1.00 44.04 220 THR A O 1
ATOM 1528 N N . GLY A 1 222 ? 49.978 23.433 126.773 1.00 42.15 221 GLY A N 1
ATOM 1529 C CA . GLY A 1 222 ? 49.408 22.136 126.459 1.00 41.55 221 GLY A CA 1
ATOM 1530 C C . GLY A 1 222 ? 48.502 21.504 127.499 1.00 40.42 221 GLY A C 1
ATOM 1531 O O . GLY A 1 222 ? 48.867 21.366 128.672 1.00 39.55 221 GLY A O 1
ATOM 1532 N N . LYS A 1 223 ? 47.310 21.106 127.062 1.00 40.53 222 LYS A N 1
ATOM 1533 C CA . LYS A 1 223 ? 46.358 20.362 127.870 1.00 39.65 222 LYS A CA 1
ATOM 1534 C C . LYS A 1 223 ? 45.857 19.168 127.077 1.00 39.68 222 LYS A C 1
ATOM 1535 O O . LYS A 1 223 ? 45.930 19.139 125.849 1.00 41.39 222 LYS A O 1
ATOM 1541 N N . ARG A 1 224 ? 45.309 18.196 127.783 1.00 38.86 223 ARG A N 1
ATOM 1542 C CA . ARG A 1 224 ? 44.666 17.062 127.148 1.00 38.96 223 ARG A CA 1
ATOM 1543 C C . ARG A 1 224 ? 43.177 17.338 127.022 1.00 39.41 223 ARG A C 1
ATOM 1544 O O . ARG A 1 224 ? 42.587 17.991 127.886 1.00 39.22 223 ARG A O 1
ATOM 1552 N N . LYS A 1 225 ? 42.592 16.870 125.918 1.00 40.15 224 LYS A N 1
ATOM 1553 C CA . LYS A 1 225 ? 41.149 16.905 125.745 1.00 40.66 224 LYS A CA 1
ATOM 1554 C C . LYS A 1 225 ? 40.470 16.045 126.794 1.00 39.88 224 LYS A C 1
ATOM 1555 O O . LYS A 1 225 ? 40.894 14.924 127.060 1.00 39.27 224 LYS A O 1
ATOM 1561 N N . TYR A 1 226 ? 39.369 16.548 127.347 1.00 40.06 225 TYR A N 1
ATOM 1562 C CA . TYR A 1 226 ? 38.649 15.785 128.360 1.00 39.47 225 TYR A CA 1
ATOM 1563 C C . TYR A 1 226 ? 38.092 14.470 127.824 1.00 39.71 225 TYR A C 1
ATOM 1564 O O . TYR A 1 226 ? 37.842 13.558 128.618 1.00 39.15 225 TYR A O 1
ATOM 1573 N N . TYR A 1 227 ? 37.873 14.357 126.512 1.00 40.62 226 TYR A N 1
ATOM 1574 C CA . TYR A 1 227 ? 37.355 13.140 125.887 1.00 41.04 226 TYR A CA 1
ATOM 1575 C C . TYR A 1 227 ? 38.457 12.231 125.348 1.00 40.83 226 TYR A C 1
ATOM 1576 O O . TYR A 1 227 ? 38.157 11.223 124.704 1.00 41.33 226 TYR A O 1
ATOM 1585 N N . HIS A 1 228 ? 39.705 12.538 125.665 1.00 40.24 227 HIS A N 1
ATOM 1586 C CA . HIS A 1 228 ? 40.829 11.698 125.309 1.00 40.01 227 HIS A CA 1
ATOM 1587 C C . HIS A 1 228 ? 41.402 11.035 126.535 1.00 38.95 227 HIS A C 1
ATOM 1588 O O . HIS A 1 228 ? 41.521 9.847 126.577 1.00 38.88 227 HIS A O 1
ATOM 1595 N N . GLY A 1 229 ? 41.750 11.827 127.536 1.00 38.23 228 GLY A N 1
ATOM 1596 C CA . GLY A 1 229 ? 42.222 11.320 128.794 1.00 37.27 228 GLY A CA 1
ATOM 1597 C C . GLY A 1 229 ? 43.703 10.993 128.749 1.00 36.96 228 GLY A C 1
ATOM 1598 O O . GLY A 1 229 ? 44.474 11.573 127.983 1.00 37.35 228 GLY A O 1
ATOM 1599 N N . PRO A 1 230 ? 44.126 10.044 129.580 1.00 36.36 229 PRO A N 1
ATOM 1600 C CA . PRO A 1 230 ? 45.555 9.724 129.662 1.00 36.12 229 PRO A CA 1
ATOM 1601 C C . PRO A 1 230 ? 46.025 8.868 128.507 1.00 36.86 229 PRO A C 1
ATOM 1602 O O . PRO A 1 230 ? 45.257 8.198 127.828 1.00 37.45 229 PRO A O 1
ATOM 1606 N N . GLY A 1 231 ? 47.326 8.926 128.288 1.00 37.06 230 GLY A N 1
ATOM 1607 C CA . GLY A 1 231 ? 48.028 7.973 127.460 1.00 38.21 230 GLY A CA 1
ATOM 1608 C C . GLY A 1 231 ? 48.625 8.623 126.224 1.00 40.62 230 GLY A C 1
ATOM 1609 O O . GLY A 1 231 ? 48.426 9.803 125.933 1.00 40.15 230 GLY A O 1
ATOM 1610 N N . ASN A 1 232 ? 49.311 7.793 125.469 1.00 39.11 231 ASN A N 1
ATOM 1611 C CA . ASN A 1 232 ? 49.901 8.127 124.193 1.00 40.13 231 ASN A CA 1
ATOM 1612 C C . ASN A 1 232 ? 49.986 6.839 123.402 1.00 41.23 231 ASN A C 1
ATOM 1613 O O . ASN A 1 232 ? 49.630 5.819 123.901 1.00 40.81 231 ASN A O 1
ATOM 1618 N N . GLU A 1 233 ? 50.435 6.877 122.168 1.00 44.31 232 GLU A N 1
ATOM 1619 C CA . GLU A 1 233 ? 50.379 5.681 121.326 1.00 48.35 232 GLU A CA 1
ATOM 1620 C C . GLU A 1 233 ? 51.154 4.520 121.940 1.00 44.65 232 GLU A C 1
ATOM 1621 O O . GLU A 1 233 ? 50.830 3.351 121.697 1.00 45.91 232 GLU A O 1
ATOM 1627 N N . LYS A 1 234 ? 52.167 4.818 122.742 1.00 46.43 233 LYS A N 1
ATOM 1628 C CA . LYS A 1 234 ? 52.954 3.795 123.409 1.00 44.93 233 LYS A CA 1
ATOM 1629 C C . LYS A 1 234 ? 52.559 3.565 124.855 1.00 47.54 233 LYS A C 1
ATOM 1630 O O . LYS A 1 234 ? 52.911 2.521 125.418 1.00 53.96 233 LYS A O 1
ATOM 1636 N N . SER A 1 235 ? 51.844 4.497 125.469 1.00 43.86 234 SER A N 1
ATOM 1637 C CA . SER A 1 235 ? 51.488 4.405 126.873 1.00 40.63 234 SER A CA 1
ATOM 1638 C C . SER A 1 235 ? 50.010 4.049 126.936 1.00 39.08 234 SER A C 1
ATOM 1639 O O . SER A 1 235 ? 49.145 4.907 127.123 1.00 39.12 234 SER A O 1
ATOM 1642 N N . ARG A 1 236 ? 49.734 2.758 126.788 1.00 42.05 235 ARG A N 1
ATOM 1643 C CA . ARG A 1 236 ? 48.371 2.254 126.811 1.00 41.22 235 ARG A CA 1
ATOM 1644 C C . ARG A 1 236 ? 47.806 2.327 128.216 1.00 41.17 235 ARG A C 1
ATOM 1645 O O . ARG A 1 236 ? 48.467 1.926 129.176 1.00 44.39 235 ARG A O 1
ATOM 1653 N N . THR A 1 237 ? 46.580 2.829 128.339 1.00 43.79 236 THR A N 1
ATOM 1654 C CA . THR A 1 237 ? 45.892 2.828 129.621 1.00 40.03 236 THR A CA 1
ATOM 1655 C C . THR A 1 237 ? 44.397 2.908 129.368 1.00 39.42 236 THR A C 1
ATOM 1656 O O . THR A 1 237 ? 43.939 3.759 128.603 1.00 38.72 236 THR A O 1
ATOM 1660 N N . ASP A 1 238 ? 43.645 2.017 130.001 1.00 37.98 237 ASP A N 1
ATOM 1661 C CA . ASP A 1 238 ? 42.206 1.958 129.809 1.00 38.42 237 ASP A CA 1
ATOM 1662 C C . ASP A 1 238 ? 41.463 3.017 130.603 1.00 37.72 237 ASP A C 1
ATOM 1663 O O . ASP A 1 238 ? 40.242 2.937 130.733 1.00 38.05 237 ASP A O 1
ATOM 1668 N N . TYR A 1 239 ? 42.174 3.996 131.148 1.00 36.89 238 TYR A N 1
ATOM 1669 C CA . TYR A 1 239 ? 41.541 5.202 131.653 1.00 36.43 238 TYR A CA 1
ATOM 1670 C C . TYR A 1 239 ? 41.317 6.218 130.550 1.00 36.87 238 TYR A C 1
ATOM 1671 O O . TYR A 1 239 ? 40.571 7.178 130.747 1.00 36.81 238 TYR A O 1
ATOM 1680 N N . GLY A 1 240 ? 41.956 6.037 129.408 1.00 37.40 239 GLY A N 1
ATOM 1681 C CA . GLY A 1 240 ? 41.927 7.028 128.362 1.00 37.87 239 GLY A CA 1
ATOM 1682 C C . GLY A 1 240 ? 41.685 6.419 126.990 1.00 38.93 239 GLY A C 1
ATOM 1683 O O . GLY A 1 240 ? 41.044 5.375 126.832 1.00 39.44 239 GLY A O 1
ATOM 1684 N N . ARG A 1 241 ? 42.240 7.100 125.999 1.00 39.36 240 ARG A N 1
ATOM 1685 C CA . ARG A 1 241 ? 41.922 6.878 124.598 1.00 40.48 240 ARG A CA 1
ATOM 1686 C C . ARG A 1 241 ? 42.635 5.660 124.023 1.00 41.01 240 ARG A C 1
ATOM 1687 O O . ARG A 1 241 ? 42.048 4.905 123.241 1.00 41.92 240 ARG A O 1
ATOM 1695 N N . TYR A 1 242 ? 43.894 5.453 124.390 1.00 40.57 241 TYR A N 1
ATOM 1696 C CA . TYR A 1 242 ? 44.718 4.392 123.815 1.00 41.21 241 TYR A CA 1
ATOM 1697 C C . TYR A 1 242 ? 44.524 3.129 124.640 1.00 41.03 241 TYR A C 1
ATOM 1698 O O . TYR A 1 242 ? 45.207 2.901 125.638 1.00 40.31 241 TYR A O 1
ATOM 1707 N N . ARG A 1 243 ? 43.585 2.290 124.216 1.00 41.80 242 ARG A N 1
ATOM 1708 C CA . ARG A 1 243 ? 43.189 1.139 125.011 1.00 41.78 242 ARG A CA 1
ATOM 1709 C C . ARG A 1 243 ? 44.241 0.044 124.961 1.00 42.21 242 ARG A C 1
ATOM 1710 O O . ARG A 1 243 ? 44.940 -0.126 123.960 1.00 42.99 242 ARG A O 1
ATOM 1718 N N . THR A 1 244 ? 44.336 -0.717 126.058 1.00 41.82 243 THR A N 1
ATOM 1719 C CA . THR A 1 244 ? 45.315 -1.799 126.128 1.00 42.47 243 THR A CA 1
ATOM 1720 C C . THR A 1 244 ? 45.046 -2.864 125.074 1.00 43.81 243 THR A C 1
ATOM 1721 O O . THR A 1 244 ? 45.973 -3.555 124.642 1.00 44.57 243 THR A O 1
ATOM 1725 N N . SER A 1 245 ? 43.795 -3.000 124.630 1.00 44.36 244 SER A N 1
ATOM 1726 C CA . SER A 1 245 ? 43.496 -3.919 123.538 1.00 46.13 244 SER A CA 1
ATOM 1727 C C . SER A 1 245 ? 44.154 -3.508 122.232 1.00 47.17 244 SER A C 1
ATOM 1728 O O . SER A 1 245 ? 44.223 -4.325 121.311 1.00 51.09 244 SER A O 1
ATOM 1731 N N . GLY A 1 246 ? 44.639 -2.280 122.128 1.00 48.48 245 GLY A N 1
ATOM 1732 C CA . GLY A 1 246 ? 45.236 -1.775 120.917 1.00 48.24 245 GLY A CA 1
ATOM 1733 C C . GLY A 1 246 ? 44.357 -0.810 120.153 1.00 51.11 245 GLY A C 1
ATOM 1734 O O . GLY A 1 246 ? 44.862 -0.073 119.299 1.00 55.10 245 GLY A O 1
ATOM 1735 N N . GLU A 1 247 ? 43.061 -0.802 120.438 1.00 48.33 246 GLU A N 1
ATOM 1736 C CA . GLU A 1 247 ? 42.148 0.123 119.799 1.00 46.64 246 GLU A CA 1
ATOM 1737 C C . GLU A 1 247 ? 42.386 1.534 120.314 1.00 45.47 246 GLU A C 1
ATOM 1738 O O . GLU A 1 247 ? 42.757 1.739 121.468 1.00 44.34 246 GLU A O 1
ATOM 1744 N N . THR A 1 248 ? 42.204 2.514 119.437 1.00 45.85 247 THR A N 1
ATOM 1745 C CA . THR A 1 248 ? 42.254 3.920 119.811 1.00 45.00 247 THR A CA 1
ATOM 1746 C C . THR A 1 248 ? 40.870 4.514 119.603 1.00 45.29 247 THR A C 1
ATOM 1747 O O . THR A 1 248 ? 40.334 4.464 118.497 1.00 46.41 247 THR A O 1
ATOM 1751 N N . LEU A 1 249 ? 40.290 5.061 120.662 1.00 44.38 248 LEU A N 1
ATOM 1752 C CA . LEU A 1 249 ? 38.964 5.652 120.600 1.00 44.69 248 LEU A CA 1
ATOM 1753 C C . LEU A 1 249 ? 39.035 7.095 120.121 1.00 44.79 248 LEU A C 1
ATOM 1754 O O . LEU A 1 249 ? 40.059 7.766 120.240 1.00 44.28 248 LEU A O 1
ATOM 1759 N N . ASP A 1 250 ? 37.919 7.567 119.565 1.00 45.58 249 ASP A N 1
ATOM 1760 C CA . ASP A 1 250 ? 37.798 8.985 119.253 1.00 48.19 249 ASP A CA 1
ATOM 1761 C C . ASP A 1 250 ? 37.370 9.777 120.476 1.00 44.87 249 ASP A C 1
ATOM 1762 O O . ASP A 1 250 ? 37.798 10.918 120.666 1.00 44.55 249 ASP A O 1
ATOM 1767 N N . ASN A 1 251 ? 36.526 9.183 121.307 1.00 44.58 250 ASN A N 1
ATOM 1768 C CA . ASN A 1 251 ? 35.948 9.852 122.460 1.00 43.93 250 ASN A CA 1
ATOM 1769 C C . ASN A 1 251 ? 35.697 8.781 123.505 1.00 43.31 250 ASN A C 1
ATOM 1770 O O . ASN A 1 251 ? 34.915 7.859 123.266 1.00 43.96 250 ASN A O 1
ATOM 1775 N N . ILE A 1 252 ? 36.358 8.900 124.658 1.00 42.15 251 ILE A N 1
ATOM 1776 C CA . ILE A 1 252 ? 36.324 7.838 125.659 1.00 41.57 251 ILE A CA 1
ATOM 1777 C C . ILE A 1 252 ? 34.977 7.712 126.344 1.00 41.82 251 ILE A C 1
ATOM 1778 O O . ILE A 1 252 ? 34.749 6.736 127.060 1.00 41.62 251 ILE A O 1
ATOM 1783 N N . PHE A 1 253 ? 34.074 8.661 126.137 1.00 42.37 252 PHE A N 1
ATOM 1784 C CA . PHE A 1 253 ? 32.741 8.576 126.711 1.00 42.83 252 PHE A CA 1
ATOM 1785 C C . PHE A 1 253 ? 31.746 7.871 125.803 1.00 45.25 252 PHE A C 1
ATOM 1786 O O . PHE A 1 253 ? 30.645 7.539 126.255 1.00 47.90 252 PHE A O 1
ATOM 1794 N N . GLY A 1 254 ? 32.111 7.619 124.547 1.00 44.74 253 GLY A N 1
ATOM 1795 C CA . GLY A 1 254 ? 31.236 6.852 123.684 1.00 46.02 253 GLY A CA 1
ATOM 1796 C C . GLY A 1 254 ? 30.967 5.463 124.223 1.00 46.09 253 GLY A C 1
ATOM 1797 O O . GLY A 1 254 ? 29.846 4.961 124.137 1.00 47.08 253 GLY A O 1
ATOM 1798 N N . ILE A 1 255 ? 31.989 4.827 124.796 1.00 45.17 254 ILE A N 1
ATOM 1799 C CA . ILE A 1 255 ? 31.824 3.485 125.337 1.00 45.30 254 ILE A CA 1
ATOM 1800 C C . ILE A 1 255 ? 30.965 3.455 126.586 1.00 45.10 254 ILE A C 1
ATOM 1801 O O . ILE A 1 255 ? 30.615 2.366 127.050 1.00 45.45 254 ILE A O 1
ATOM 1806 N N . LEU A 1 256 ? 30.614 4.615 127.140 1.00 44.68 255 LEU A N 1
ATOM 1807 C CA . LEU A 1 256 ? 29.776 4.689 128.329 1.00 44.59 255 LEU A CA 1
ATOM 1808 C C . LEU A 1 256 ? 28.316 4.944 128.007 1.00 45.88 255 LEU A C 1
ATOM 1809 O O . LEU A 1 256 ? 27.486 4.937 128.924 1.00 46.09 255 LEU A O 1
ATOM 1814 N N . ILE A 1 257 ? 27.996 5.190 126.734 1.00 46.83 256 ILE A N 1
ATOM 1815 C CA . ILE A 1 257 ? 26.611 5.305 126.303 1.00 48.26 256 ILE A CA 1
ATOM 1816 C C . ILE A 1 257 ? 25.864 4.039 126.687 1.00 49.04 256 ILE A C 1
ATOM 1817 O O . ILE A 1 257 ? 26.416 2.934 126.656 1.00 48.89 256 ILE A O 1
ATOM 1822 N N . GLY A 1 258 ? 24.608 4.199 127.078 1.00 53.46 257 GLY A N 1
ATOM 1823 C CA . GLY A 1 258 ? 23.827 3.073 127.541 1.00 53.59 257 GLY A CA 1
ATOM 1824 C C . GLY A 1 258 ? 23.559 2.044 126.460 1.00 53.37 257 GLY A C 1
ATOM 1825 O O . GLY A 1 258 ? 23.745 2.266 125.263 1.00 53.69 257 GLY A O 1
ATOM 1826 N N . LYS A 1 259 ? 23.124 0.875 126.909 1.00 52.74 258 LYS A N 1
ATOM 1827 C CA . LYS A 1 259 ? 22.678 -0.185 126.023 1.00 54.21 258 LYS A CA 1
ATOM 1828 C C . LYS A 1 259 ? 21.160 -0.173 125.909 1.00 55.92 258 LYS A C 1
ATOM 1829 O O . LYS A 1 259 ? 20.455 0.426 126.725 1.00 55.98 258 LYS A O 1
ATOM 1835 N N . CYS A 1 260 ? 20.667 -0.852 124.875 1.00 57.43 259 CYS A N 1
ATOM 1836 C CA . CYS A 1 260 ? 19.237 -0.903 124.617 1.00 59.27 259 CYS A CA 1
ATOM 1837 C C . CYS A 1 260 ? 18.514 -1.674 125.711 1.00 59.92 259 CYS A C 1
ATOM 1838 O O . CYS A 1 260 ? 19.035 -2.638 126.274 1.00 59.53 259 CYS A O 1
ATOM 1841 N N . THR A 1 261 ? 17.284 -1.241 125.988 1.00 61.07 260 THR A N 1
ATOM 1842 C CA . THR A 1 261 ? 16.451 -1.901 126.987 1.00 61.98 260 THR A CA 1
ATOM 1843 C C . THR A 1 261 ? 16.180 -3.361 126.638 1.00 65.51 260 THR A C 1
ATOM 1844 O O . THR A 1 261 ? 15.996 -4.183 127.541 1.00 66.97 260 THR A O 1
ATOM 1848 N N . PHE A 1 262 ? 16.153 -3.717 125.349 1.00 64.37 261 PHE A N 1
ATOM 1849 C CA . PHE A 1 262 ? 15.920 -5.104 124.965 1.00 67.45 261 PHE A CA 1
ATOM 1850 C C . PHE A 1 262 ? 17.043 -5.740 124.165 1.00 74.65 261 PHE A C 1
ATOM 1851 O O . PHE A 1 262 ? 17.092 -6.970 124.090 1.00 73.30 261 PHE A O 1
ATOM 1859 N N . TYR A 1 263 ? 17.934 -4.955 123.563 1.00 89.67 262 TYR A N 1
ATOM 1860 C CA . TYR A 1 263 ? 19.109 -5.478 122.871 1.00 93.49 262 TYR A CA 1
ATOM 1861 C C . TYR A 1 263 ? 20.345 -5.134 123.691 1.00 91.76 262 TYR A C 1
ATOM 1862 O O . TYR A 1 263 ? 20.974 -4.091 123.465 1.00 93.27 262 TYR A O 1
ATOM 1864 N N . PRO A 1 264 ? 20.727 -5.970 124.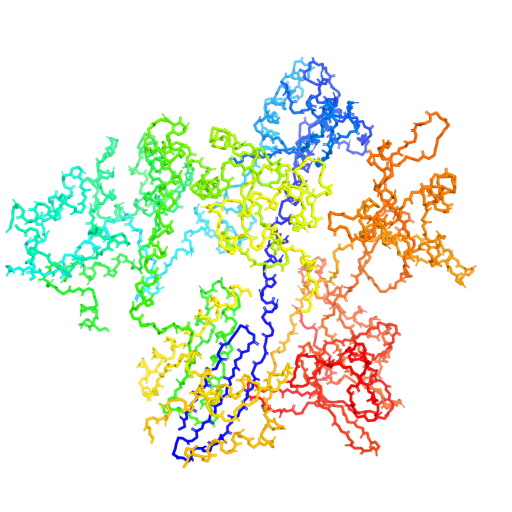664 1.00 90.15 263 PRO A N 1
ATOM 1865 C CA . PRO A 1 264 ? 21.850 -5.618 125.559 1.00 87.64 263 PRO A CA 1
ATOM 1866 C C . PRO A 1 264 ? 23.189 -5.414 124.862 1.00 86.49 263 PRO A C 1
ATOM 1867 O O . PRO A 1 264 ? 24.093 -4.835 125.478 1.00 83.58 263 PRO A O 1
ATOM 1871 N N . ASP A 1 265 ? 23.366 -5.886 123.629 1.00 87.31 264 ASP A N 1
ATOM 1872 C CA . ASP A 1 265 ? 24.619 -5.694 122.916 1.00 84.11 264 ASP A CA 1
ATOM 1873 C C . ASP A 1 265 ? 24.524 -4.597 121.877 1.00 76.87 264 ASP A C 1
ATOM 1874 O O . ASP A 1 265 ? 25.405 -4.489 121.020 1.00 80.55 264 ASP A O 1
ATOM 1879 N N . GLU A 1 266 ? 23.483 -3.779 121.945 1.00 71.62 265 GLU A N 1
ATOM 1880 C CA . GLU A 1 266 ? 23.281 -2.661 121.041 1.00 68.70 265 GLU A CA 1
ATOM 1881 C C . GLU A 1 266 ? 23.290 -1.381 121.857 1.00 56.89 265 GLU A C 1
ATOM 1882 O O . GLU A 1 266 ? 22.574 -1.277 122.855 1.00 56.88 265 GLU A O 1
ATOM 1888 N N . PHE A 1 267 ? 24.112 -0.420 121.449 1.00 55.87 266 PHE A N 1
ATOM 1889 C CA . PHE A 1 267 ? 24.052 0.906 122.038 1.00 54.88 266 PHE A CA 1
ATOM 1890 C C . PHE A 1 267 ? 22.744 1.587 121.666 1.00 56.17 266 PHE A C 1
ATOM 1891 O O . PHE A 1 267 ? 22.046 1.190 120.735 1.00 57.73 266 PHE A O 1
ATOM 1899 N N . ARG A 1 268 ? 22.409 2.619 122.412 1.00 55.61 267 ARG A N 1
ATOM 1900 C CA . ARG A 1 268 ? 21.190 3.350 122.153 1.00 56.86 267 ARG A CA 1
ATOM 1901 C C . ARG A 1 268 ? 21.408 4.456 121.140 1.00 57.03 267 ARG A C 1
ATOM 1902 O O . ARG A 1 268 ? 22.535 4.848 120.834 1.00 55.95 267 ARG A O 1
ATOM 1910 N N . ALA A 1 269 ? 20.291 4.973 120.648 1.00 63.30 268 ALA A N 1
ATOM 1911 C CA . ALA A 1 269 ? 20.256 6.043 119.675 1.00 63.78 268 ALA A CA 1
ATOM 1912 C C . ALA A 1 269 ? 20.280 7.396 120.362 1.00 63.23 268 ALA A C 1
ATOM 1913 O O . ALA A 1 269 ? 19.804 7.554 121.489 1.00 63.82 268 ALA A O 1
ATOM 1915 N N . ALA A 1 270 ? 20.826 8.378 119.659 1.00 58.17 269 ALA A N 1
ATOM 1916 C CA . ALA A 1 270 ? 20.729 9.749 120.115 1.00 57.92 269 ALA A CA 1
ATOM 1917 C C . ALA A 1 270 ? 19.279 10.210 120.090 1.00 59.63 269 ALA A C 1
ATOM 1918 O O . ALA A 1 270 ? 18.490 9.801 119.238 1.00 61.19 269 ALA A O 1
ATOM 1920 N N . LYS A 1 271 ? 18.925 11.058 121.054 1.00 59.42 270 LYS A N 1
ATOM 1921 C CA . LYS A 1 271 ? 17.616 11.696 121.032 1.00 61.13 270 LYS A CA 1
ATOM 1922 C C . LYS A 1 271 ? 17.386 12.413 119.712 1.00 62.47 270 LYS A C 1
ATOM 1923 O O . LYS A 1 271 ? 16.273 12.413 119.176 1.00 64.31 270 LYS A O 1
ATOM 1929 N N . ALA A 1 272 ? 18.430 13.036 119.180 1.00 61.67 271 ALA A N 1
ATOM 1930 C CA . ALA A 1 272 ? 18.342 13.844 117.980 1.00 62.87 271 ALA A CA 1
ATOM 1931 C C . ALA A 1 272 ? 18.458 13.023 116.705 1.00 63.58 271 ALA A C 1
ATOM 1932 O O . ALA A 1 272 ? 18.478 13.601 115.616 1.00 66.00 271 ALA A O 1
ATOM 1934 N N . SER A 1 273 ? 18.538 11.701 116.807 1.00 63.18 272 SER A N 1
ATOM 1935 C CA . SER A 1 273 ? 18.577 10.873 115.616 1.00 64.04 272 SER A CA 1
ATOM 1936 C C . SER A 1 273 ? 17.203 10.838 114.948 1.00 66.29 272 SER A C 1
ATOM 1937 O O . SER A 1 273 ? 16.173 11.089 115.576 1.00 67.09 272 SER A O 1
ATOM 1940 N N . TYR A 1 274 ? 17.192 10.523 113.652 1.00 67.42 273 TYR A N 1
ATOM 1941 C CA . TYR A 1 274 ? 15.920 10.425 112.944 1.00 69.66 273 TYR A CA 1
ATOM 1942 C C . TYR A 1 274 ? 15.084 9.277 113.492 1.00 70.22 273 TYR A C 1
ATOM 1943 O O . TYR A 1 274 ? 13.889 9.441 113.758 1.00 71.61 273 TYR A O 1
ATOM 1952 N N . THR A 1 275 ? 15.706 8.111 113.690 1.00 69.25 274 THR A N 1
ATOM 1953 C CA . THR A 1 275 ? 14.972 6.941 114.163 1.00 69.90 274 THR A CA 1
ATOM 1954 C C . THR A 1 275 ? 14.264 7.214 115.478 1.00 69.71 274 THR A C 1
ATOM 1955 O O . THR A 1 275 ? 13.129 6.778 115.683 1.00 71.17 274 THR A O 1
ATOM 1959 N N . ALA A 1 276 ? 14.928 7.912 116.394 1.00 68.01 275 ALA A N 1
ATOM 1960 C CA . ALA A 1 276 ? 14.344 8.141 117.707 1.00 67.76 275 ALA A CA 1
ATOM 1961 C C . ALA A 1 276 ? 13.268 9.209 117.664 1.00 69.29 275 ALA A C 1
ATOM 1962 O O . ALA A 1 276 ? 12.331 9.168 118.465 1.00 70.05 275 ALA A O 1
ATOM 1964 N N . GLN A 1 277 ? 13.389 10.168 116.744 1.00 69.86 276 GLN A N 1
ATOM 1965 C CA . GLN A 1 277 ? 12.349 11.178 116.594 1.00 71.57 276 GLN A CA 1
ATOM 1966 C C . GLN A 1 277 ? 11.095 10.589 115.970 1.00 73.88 276 GLN A C 1
ATOM 1967 O O . GLN A 1 277 ? 9.977 10.958 116.345 1.00 75.35 276 GLN A O 1
ATOM 1973 N N . GLU A 1 278 ? 11.258 9.682 115.008 1.00 75.92 277 GLU A N 1
ATOM 1974 C CA . GLU A 1 278 ? 10.089 9.066 114.395 1.00 82.88 277 GLU A CA 1
ATOM 1975 C C . GLU A 1 278 ? 9.366 8.176 115.395 1.00 81.25 277 GLU A C 1
ATOM 1976 O O . GLU A 1 278 ? 8.139 8.248 115.525 1.00 82.58 277 GLU A O 1
ATOM 1982 N N . PHE A 1 279 ? 10.112 7.346 116.125 1.00 75.25 278 PHE A N 1
ATOM 1983 C CA . PHE A 1 279 ? 9.504 6.514 117.156 1.00 75.50 278 PHE A CA 1
ATOM 1984 C C . PHE A 1 279 ? 8.800 7.363 118.206 1.00 75.77 278 PHE A C 1
ATOM 1985 O O . PHE A 1 279 ? 7.712 7.010 118.671 1.00 77.26 278 PHE A O 1
ATOM 1993 N N . ASN A 1 280 ? 9.401 8.492 118.583 1.00 74.48 279 ASN A N 1
ATOM 1994 C CA . ASN A 1 280 ? 8.870 9.297 119.678 1.00 74.58 279 ASN A CA 1
ATOM 1995 C C . ASN A 1 280 ? 7.512 9.890 119.335 1.00 77.10 279 ASN A C 1
ATOM 1996 O O . ASN A 1 280 ? 6.591 9.869 120.159 1.00 78.13 279 ASN A O 1
ATOM 2001 N N . LEU A 1 281 ? 7.372 10.439 118.127 1.00 78.22 280 LEU A N 1
ATOM 2002 C CA . LEU A 1 281 ? 6.103 11.045 117.746 1.00 80.74 280 LEU A CA 1
ATOM 2003 C C . LEU A 1 281 ? 5.062 9.989 117.404 1.00 82.72 280 LEU A C 1
ATOM 2004 O O . LEU A 1 281 ? 3.884 10.152 117.733 1.00 84.64 280 LEU A O 1
ATOM 2009 N N . LEU A 1 282 ? 5.479 8.899 116.753 1.00 82.41 281 LEU A N 1
ATOM 2010 C CA . LEU A 1 282 ? 4.558 7.808 116.441 1.00 84.30 281 LEU A CA 1
ATOM 2011 C C . LEU A 1 282 ? 3.852 7.297 117.689 1.00 84.70 281 LEU A C 1
ATOM 2012 O O . LEU A 1 282 ? 2.626 7.147 117.704 1.00 86.98 281 LEU A O 1
ATOM 2017 N N . ASN A 1 283 ? 4.619 6.999 118.743 1.00 82.59 282 ASN A N 1
ATOM 2018 C CA . ASN A 1 283 ? 4.019 6.519 119.985 1.00 82.91 282 ASN A CA 1
ATOM 2019 C C . ASN A 1 283 ? 3.234 7.622 120.674 1.00 83.85 282 ASN A C 1
ATOM 2020 O O . ASN A 1 283 ? 2.236 7.342 121.344 1.00 85.36 282 ASN A O 1
ATOM 2025 N N . ASP A 1 284 ? 3.656 8.875 120.506 1.00 83.15 283 ASP A N 1
ATOM 2026 C CA . ASP A 1 284 ? 2.868 9.991 121.013 1.00 84.37 283 ASP A CA 1
ATOM 2027 C C . ASP A 1 284 ? 1.487 10.003 120.383 1.00 87.42 283 ASP A C 1
ATOM 2028 O O . ASP A 1 284 ? 0.475 10.163 121.076 1.00 89.02 283 ASP A O 1
ATOM 2033 N N . LEU A 1 285 ? 1.429 9.817 119.061 1.00 88.37 284 LEU A N 1
ATOM 2034 C CA . LEU A 1 285 ? 0.168 9.944 118.345 1.00 91.34 284 LEU A CA 1
ATOM 2035 C C . LEU A 1 285 ? -0.789 8.814 118.696 1.00 92.99 284 LEU A C 1
ATOM 2036 O O . LEU A 1 285 ? -1.979 9.057 118.918 1.00 95.32 284 LEU A O 1
ATOM 2041 N N . ASN A 1 286 ? -0.294 7.576 118.754 1.00 91.96 285 ASN A N 1
ATOM 2042 C CA . ASN A 1 286 ? -1.180 6.457 119.051 1.00 93.65 285 ASN A CA 1
ATOM 2043 C C . ASN A 1 286 ? -1.740 6.540 120.463 1.00 96.26 285 ASN A C 1
ATOM 2044 O O . ASN A 1 286 ? -2.848 6.059 120.719 1.00 96.17 285 ASN A O 1
ATOM 2049 N N . ASN A 1 287 ? -1.007 7.155 121.387 1.00 97.86 286 ASN A N 1
ATOM 2050 C CA . ASN A 1 287 ? -1.537 7.309 122.733 1.00 99.69 286 ASN A CA 1
ATOM 2051 C C . ASN A 1 287 ? -2.600 8.393 122.816 1.00 104.67 286 ASN A C 1
ATOM 2052 O O . ASN A 1 287 ? -3.240 8.527 123.864 1.00 111.36 286 ASN A O 1
ATOM 2057 N N . LEU A 1 288 ? -2.807 9.159 121.747 1.00 97.21 287 LEU A N 1
ATOM 2058 C CA . LEU A 1 288 ? -3.975 10.017 121.692 1.00 98.03 287 LEU A CA 1
ATOM 2059 C C . LEU A 1 288 ? -5.225 9.161 121.496 1.00 100.86 287 LEU A C 1
ATOM 2060 O O . LEU A 1 288 ? -5.156 7.964 121.200 1.00 100.84 287 LEU A O 1
ATOM 2065 N N . THR A 1 289 ? -6.382 9.784 121.683 1.00 103.44 288 THR A N 1
ATOM 2066 C CA . THR A 1 289 ? -7.661 9.165 121.362 1.00 106.55 288 THR A CA 1
ATOM 2067 C C . THR A 1 289 ? -8.507 10.185 120.619 1.00 109.05 288 THR A C 1
ATOM 2068 O O . THR A 1 289 ? -8.665 11.319 121.082 1.00 109.34 288 THR A O 1
ATOM 2072 N N . VAL A 1 290 ? -9.035 9.787 119.468 1.00 110.93 289 VAL A N 1
ATOM 2073 C CA . VAL A 1 290 ? -9.678 10.732 118.562 1.00 113.14 289 VAL A CA 1
ATOM 2074 C C . VAL A 1 290 ? -11.062 10.228 118.170 1.00 116.72 289 VAL A C 1
ATOM 2075 O O . VAL A 1 290 ? -11.308 9.013 118.187 1.00 117.21 289 VAL A O 1
ATOM 2079 N N . PRO A 1 291 ? -11.997 11.124 117.830 1.00 119.40 290 PRO A N 1
ATOM 2080 C CA . PRO A 1 291 ? -13.335 10.662 117.415 1.00 123.00 290 PRO A CA 1
ATOM 2081 C C . PRO A 1 291 ? -13.316 9.797 116.171 1.00 123.63 290 PRO A C 1
ATOM 2082 O O . PRO A 1 291 ? -14.005 8.772 116.117 1.00 125.37 290 PRO A O 1
ATOM 2086 N N . THR A 1 292 ? -12.542 10.180 115.166 1.00 122.36 291 THR A N 1
ATOM 2087 C CA . THR A 1 292 ? -12.470 9.412 113.936 1.00 122.96 291 THR A CA 1
ATOM 2088 C C . THR A 1 292 ? -11.313 8.418 114.001 1.00 119.97 291 THR A C 1
ATOM 2089 O O . THR A 1 292 ? -11.193 7.651 114.958 1.00 118.99 291 THR A O 1
ATOM 2093 N N . LYS A 1 296 ? -8.646 6.404 117.527 1.00 111.17 295 LYS A N 1
ATOM 2094 C CA . LYS A 1 296 ? -7.268 6.232 117.087 1.00 108.24 295 LYS A CA 1
ATOM 2095 C C . LYS A 1 296 ? -7.075 6.663 115.637 1.00 108.75 295 LYS A C 1
ATOM 2096 O O . LYS A 1 296 ? -7.849 6.292 114.756 1.00 111.19 295 LYS A O 1
ATOM 2098 N N . LEU A 1 297 ? -6.028 7.448 115.401 1.00 106.49 296 LEU A N 1
ATOM 2099 C CA . LEU A 1 297 ? -5.682 7.873 114.054 1.00 106.70 296 LEU A CA 1
ATOM 2100 C C . LEU A 1 297 ? -5.258 6.678 113.204 1.00 106.46 296 LEU A C 1
ATOM 2101 O O . LEU A 1 297 ? -4.735 5.683 113.710 1.00 105.02 296 LEU A O 1
ATOM 2106 N N . SER A 1 298 ? -5.493 6.783 111.899 1.00 108.01 297 SER A N 1
ATOM 2107 C CA . SER A 1 298 ? -5.154 5.704 110.984 1.00 108.12 297 SER A CA 1
ATOM 2108 C C . SER A 1 298 ? -3.676 5.754 110.617 1.00 105.25 297 SER A C 1
ATOM 2109 O O . SER A 1 298 ? -2.968 6.721 110.913 1.00 103.41 297 SER A O 1
ATOM 2112 N N . LYS A 1 299 ? -3.215 4.695 109.940 1.00 105.03 298 LYS A N 1
ATOM 2113 C CA . LYS A 1 299 ? -1.849 4.692 109.432 1.00 102.67 298 LYS A CA 1
ATOM 2114 C C . LYS A 1 299 ? -1.602 5.923 108.591 1.00 102.75 298 LYS A C 1
ATOM 2115 O O . LYS A 1 299 ? -0.702 6.718 108.877 1.00 100.61 298 LYS A O 1
ATOM 2121 N N . GLU A 1 300 ? -2.401 6.094 107.541 1.00 105.34 299 GLU A N 1
ATOM 2122 C CA . GLU A 1 300 ? -2.267 7.294 106.739 1.00 105.74 299 GLU A CA 1
ATOM 2123 C C . GLU A 1 300 ? -2.297 8.514 107.638 1.00 104.92 299 GLU A C 1
ATOM 2124 O O . GLU A 1 300 ? -1.374 9.328 107.608 1.00 103.10 299 GLU A O 1
ATOM 2130 N N . GLN A 1 301 ? -3.275 8.586 108.546 1.00 106.10 300 GLN A N 1
ATOM 2131 C CA . GLN A 1 301 ? -3.430 9.810 109.328 1.00 105.78 300 GLN A CA 1
ATOM 2132 C C . GLN A 1 301 ? -2.144 10.300 109.999 1.00 102.55 300 GLN A C 1
ATOM 2133 O O . GLN A 1 301 ? -1.990 11.511 110.193 1.00 102.22 300 GLN A O 1
ATOM 2139 N N . LYS A 1 302 ? -1.198 9.401 110.299 1.00 100.28 301 LYS A N 1
ATOM 2140 C CA . LYS A 1 302 ? 0.072 9.805 110.914 1.00 97.70 301 LYS A CA 1
ATOM 2141 C C . LYS A 1 302 ? 1.053 10.363 109.900 1.00 96.62 301 LYS A C 1
ATOM 2142 O O . LYS A 1 302 ? 1.721 11.366 110.174 1.00 94.89 301 LYS A O 1
ATOM 2148 N N . ASN A 1 303 ? 1.202 9.696 108.755 1.00 97.01 302 ASN A N 1
ATOM 2149 C CA . ASN A 1 303 ? 2.134 10.195 107.752 1.00 96.25 302 ASN A CA 1
ATOM 2150 C C . ASN A 1 303 ? 1.757 11.585 107.289 1.00 97.58 302 ASN A C 1
ATOM 2151 O O . ASN A 1 303 ? 2.631 12.350 106.878 1.00 96.50 302 ASN A O 1
ATOM 2156 N N . GLN A 1 304 ? 0.477 11.934 107.354 1.00 100.01 303 GLN A N 1
ATOM 2157 C CA . GLN A 1 304 ? 0.113 13.327 107.138 1.00 101.23 303 GLN A CA 1
ATOM 2158 C C . GLN A 1 304 ? 0.853 14.223 108.107 1.00 99.11 303 GLN A C 1
ATOM 2159 O O . GLN A 1 304 ? 1.551 15.153 107.698 1.00 98.46 303 GLN A O 1
ATOM 2165 N N . ILE A 1 305 ? 0.706 13.959 109.404 1.00 98.10 304 ILE A N 1
ATOM 2166 C CA . ILE A 1 305 ? 1.235 14.869 110.410 1.00 96.44 304 ILE A CA 1
ATOM 2167 C C . ILE A 1 305 ? 2.756 14.853 110.385 1.00 93.59 304 ILE A C 1
ATOM 2168 O O . ILE A 1 305 ? 3.408 15.893 110.529 1.00 92.62 304 ILE A O 1
ATOM 2173 N N . ILE A 1 306 ? 3.342 13.677 110.162 1.00 92.36 305 ILE A N 1
ATOM 2174 C CA . ILE A 1 306 ? 4.794 13.562 110.091 1.00 89.79 305 ILE A CA 1
ATOM 2175 C C . ILE A 1 306 ? 5.340 14.412 108.962 1.00 90.13 305 ILE A C 1
ATOM 2176 O O . ILE A 1 306 ? 6.249 15.227 109.159 1.00 88.64 305 ILE A O 1
ATOM 2181 N N . ASN A 1 307 ? 4.814 14.204 107.752 1.00 92.16 306 ASN A N 1
ATOM 2182 C CA . ASN A 1 307 ? 5.197 15.039 106.625 1.00 93.16 306 ASN A CA 1
ATOM 2183 C C . ASN A 1 307 ? 4.930 16.507 106.920 1.00 93.59 306 ASN A C 1
ATOM 2184 O O . ASN A 1 307 ? 5.783 17.360 106.663 1.00 92.73 306 ASN A O 1
ATOM 2189 N N . TYR A 1 308 ? 3.764 16.826 107.481 1.00 95.23 307 TYR A N 1
ATOM 2190 C CA . TYR A 1 308 ? 3.450 18.229 107.729 1.00 107.33 307 TYR A CA 1
ATOM 2191 C C . TYR A 1 308 ? 4.486 18.873 108.642 1.00 101.57 307 TYR A C 1
ATOM 2192 O O . TYR A 1 308 ? 5.014 19.948 108.339 1.00 100.32 307 TYR A O 1
ATOM 2201 N N . VAL A 1 309 ? 4.812 18.215 109.754 1.00 105.40 308 VAL A N 1
ATOM 2202 C CA . VAL A 1 309 ? 5.740 18.822 110.701 1.00 104.60 308 VAL A CA 1
ATOM 2203 C C . VAL A 1 309 ? 7.164 18.755 110.182 1.00 105.89 308 VAL A C 1
ATOM 2204 O O . VAL A 1 309 ? 7.977 19.643 110.463 1.00 106.23 308 VAL A O 1
ATOM 2208 N N . LYS A 1 310 ? 7.490 17.728 109.402 1.00 96.78 309 LYS A N 1
ATOM 2209 C CA . LYS A 1 310 ? 8.857 17.588 108.928 1.00 85.49 309 LYS A CA 1
ATOM 2210 C C . LYS A 1 310 ? 9.223 18.707 107.964 1.00 86.41 309 LYS A C 1
ATOM 2211 O O . LYS A 1 310 ? 10.351 19.213 107.996 1.00 84.89 309 LYS A O 1
ATOM 2217 N N . ASN A 1 311 ? 8.278 19.116 107.113 1.00 88.99 310 ASN A N 1
ATOM 2218 C CA . ASN A 1 311 ? 8.533 20.096 106.066 1.00 98.75 310 ASN A CA 1
ATOM 2219 C C . ASN A 1 311 ? 8.154 21.517 106.463 1.00 97.62 310 ASN A C 1
ATOM 2220 O O . ASN A 1 311 ? 8.467 22.451 105.716 1.00 97.33 310 ASN A O 1
ATOM 2225 N N . GLU A 1 312 ? 7.498 21.708 107.607 1.00 114.01 311 GLU A N 1
ATOM 2226 C CA . GLU A 1 312 ? 7.224 23.045 108.114 1.00 114.01 311 GLU A CA 1
ATOM 2227 C C . GLU A 1 312 ? 8.352 23.462 109.043 1.00 109.55 311 GLU A C 1
ATOM 2228 O O . GLU A 1 312 ? 8.864 22.649 109.814 1.00 104.52 311 GLU A O 1
ATOM 2234 N N . LYS A 1 313 ? 8.750 24.729 108.950 1.00 91.06 312 LYS A N 1
ATOM 2235 C CA . LYS A 1 313 ? 9.907 25.213 109.689 1.00 87.99 312 LYS A CA 1
ATOM 2236 C C . LYS A 1 313 ? 9.600 25.328 111.179 1.00 87.16 312 LYS A C 1
ATOM 2237 O O . LYS A 1 313 ? 10.133 24.561 111.988 1.00 84.96 312 LYS A O 1
ATOM 2239 N N . ALA A 1 314 ? 8.742 26.271 111.552 1.00 89.03 313 ALA A N 1
ATOM 2240 C CA . ALA A 1 314 ? 8.358 26.444 112.945 1.00 88.58 313 ALA A CA 1
ATOM 2241 C C . ALA A 1 314 ? 7.303 25.422 113.349 1.00 89.11 313 ALA A C 1
ATOM 2242 O O . ALA A 1 314 ? 6.387 25.112 112.582 1.00 91.08 313 ALA A O 1
ATOM 2244 N N . MET A 1 315 ? 7.435 24.898 114.565 1.00 87.43 314 MET A N 1
ATOM 2245 C CA . MET A 1 315 ? 6.529 23.867 115.038 1.00 87.79 314 MET A CA 1
ATOM 2246 C C . MET A 1 315 ? 6.590 23.787 116.550 1.00 86.45 314 MET A C 1
ATOM 2247 O O . MET A 1 315 ? 7.660 23.862 117.152 1.00 84.20 314 MET A O 1
ATOM 2252 N N . GLY A 1 316 ? 5.420 23.656 117.151 1.00 97.18 315 GLY A N 1
ATOM 2253 C CA . GLY A 1 316 ? 5.283 23.498 118.587 1.00 97.09 315 GLY A CA 1
ATOM 2254 C C . GLY A 1 316 ? 4.132 22.570 118.890 1.00 100.17 315 GLY A C 1
ATOM 2255 O O . GLY A 1 316 ? 3.587 21.944 117.971 1.00 103.25 315 GLY A O 1
ATOM 2256 N N . PRO A 1 317 ? 3.746 22.455 120.161 1.00 100.53 316 PRO A N 1
ATOM 2257 C CA . PRO A 1 317 ? 2.662 21.553 120.503 1.00 100.39 316 PRO A CA 1
ATOM 2258 C C . PRO A 1 317 ? 1.281 22.086 120.139 1.00 103.56 316 PRO A C 1
ATOM 2259 O O . PRO A 1 317 ? 0.428 21.332 119.631 1.00 101.87 316 PRO A O 1
ATOM 2263 N N . ALA A 1 318 ? 1.031 23.371 120.400 1.00 94.85 317 ALA A N 1
ATOM 2264 C CA . ALA A 1 318 ? -0.223 23.995 120.000 1.00 97.22 317 ALA A CA 1
ATOM 2265 C C . ALA A 1 318 ? -0.367 24.019 118.487 1.00 98.51 317 ALA A C 1
ATOM 2266 O O . ALA A 1 318 ? -1.374 23.554 117.946 1.00 100.60 317 ALA A O 1
ATOM 2268 N N . LYS A 1 319 ? 0.632 24.564 117.787 1.00 97.38 318 LYS A N 1
ATOM 2269 C CA . LYS A 1 319 ? 0.495 24.780 116.350 1.00 98.85 318 LYS A CA 1
ATOM 2270 C C . LYS A 1 319 ? 0.359 23.468 115.585 1.00 98.64 318 LYS A C 1
ATOM 2271 O O . LYS A 1 319 ? -0.278 23.434 114.526 1.00 100.71 318 LYS A O 1
ATOM 2277 N N . LEU A 1 320 ? 0.940 22.383 116.095 1.00 96.30 319 LEU A N 1
ATOM 2278 C CA . LEU A 1 320 ? 0.671 21.070 115.519 1.00 96.37 319 LEU A CA 1
ATOM 2279 C C . LEU A 1 320 ? -0.759 20.645 115.814 1.00 98.77 319 LEU A C 1
ATOM 2280 O O . LEU A 1 320 ? -1.513 20.265 114.909 1.00 100.77 319 LEU A O 1
ATOM 2285 N N . PHE A 1 321 ? -1.141 20.693 117.088 1.00 98.68 320 PHE A N 1
ATOM 2286 C CA . PHE A 1 321 ? -2.516 20.395 117.461 1.00 101.14 320 PHE A CA 1
ATOM 2287 C C . PHE A 1 321 ? -3.485 21.357 116.788 1.00 104.32 320 PHE A C 1
ATOM 2288 O O . PHE A 1 321 ? -4.578 20.959 116.370 1.00 106.75 320 PHE A O 1
ATOM 2296 N N . LYS A 1 322 ? -3.096 22.628 116.658 1.00 114.87 321 LYS A N 1
ATOM 2297 C CA . LYS A 1 322 ? -3.913 23.572 115.906 1.00 118.51 321 LYS A CA 1
ATOM 2298 C C . LYS A 1 322 ? -4.084 23.137 114.463 1.00 122.34 321 LYS A C 1
ATOM 2299 O O . LYS A 1 322 ? -5.047 23.551 113.815 1.00 124.85 321 LYS A O 1
ATOM 2301 N N . TYR A 1 323 ? -3.173 22.314 113.949 1.00 116.35 322 TYR A N 1
ATOM 2302 C CA . TYR A 1 323 ? -3.299 21.775 112.603 1.00 117.77 322 TYR A CA 1
ATOM 2303 C C . TYR A 1 323 ? -4.153 20.516 112.577 1.00 119.65 322 TYR A C 1
ATOM 2304 O O . TYR A 1 323 ? -5.013 20.372 111.705 1.00 126.27 322 TYR A O 1
ATOM 2313 N N . ILE A 1 324 ? -3.938 19.598 113.520 1.00 117.63 323 ILE A N 1
ATOM 2314 C CA . ILE A 1 324 ? -4.767 18.398 113.575 1.00 117.63 323 ILE A CA 1
ATOM 2315 C C . ILE A 1 324 ? -6.221 18.769 113.825 1.00 120.40 323 ILE A C 1
ATOM 2316 O O . ILE A 1 324 ? -7.138 18.194 113.229 1.00 122.15 323 ILE A O 1
ATOM 2321 N N . ALA A 1 325 ? -6.454 19.736 114.708 1.00 128.77 324 ALA A N 1
ATOM 2322 C CA . ALA A 1 325 ? -7.807 20.169 115.025 1.00 137.80 324 ALA A CA 1
ATOM 2323 C C . ALA A 1 325 ? -8.388 21.006 113.896 1.00 146.36 324 ALA A C 1
ATOM 2324 O O . ALA A 1 325 ? -9.273 20.549 113.166 1.00 147.91 324 ALA A O 1
ATOM 2326 N N . LYS A 1 326 ? -7.885 22.228 113.739 1.00 167.28 325 LYS A N 1
ATOM 2327 C CA . LYS A 1 326 ? -8.402 23.162 112.744 1.00 167.14 325 LYS A CA 1
ATOM 2328 C C . LYS A 1 326 ? -8.101 22.743 111.316 1.00 162.78 325 LYS A C 1
ATOM 2329 O O . LYS A 1 326 ? -8.290 23.571 110.415 1.00 166.38 325 LYS A O 1
ATOM 2331 N N . LEU A 1 327 ? -7.637 21.512 111.063 1.00 149.47 326 LEU A N 1
ATOM 2332 C CA . LEU A 1 327 ? -7.532 21.043 109.686 1.00 143.39 326 LEU A CA 1
ATOM 2333 C C . LEU A 1 327 ? -7.767 19.539 109.565 1.00 138.73 326 LEU A C 1
ATOM 2334 O O . LEU A 1 327 ? -7.356 18.946 108.561 1.00 134.54 326 LEU A O 1
ATOM 2336 N N . LEU A 1 328 ? -8.410 18.910 110.545 1.00 134.50 327 LEU A N 1
ATOM 2337 C CA . LEU A 1 328 ? -8.802 17.508 110.439 1.00 119.01 327 LEU A CA 1
ATOM 2338 C C . LEU A 1 328 ? -9.831 17.156 111.510 1.00 120.42 327 LEU A C 1
ATOM 2339 O O . LEU A 1 328 ? -10.715 16.322 111.296 1.00 122.37 327 LEU A O 1
ATOM 2341 N N . ASP A 1 331 ? -11.599 21.103 116.225 1.00 123.62 330 ASP A N 1
ATOM 2342 C CA . ASP A 1 331 ? -11.880 21.091 117.654 1.00 123.41 330 ASP A CA 1
ATOM 2343 C C . ASP A 1 331 ? -10.728 20.449 118.432 1.00 119.61 330 ASP A C 1
ATOM 2344 O O . ASP A 1 331 ? -10.637 19.225 118.517 1.00 118.58 330 ASP A O 1
ATOM 2349 N N . VAL A 1 332 ? -9.848 21.281 118.997 1.00 117.63 331 VAL A N 1
ATOM 2350 C CA . VAL A 1 332 ? -8.711 20.747 119.742 1.00 114.06 331 VAL A CA 1
ATOM 2351 C C . VAL A 1 332 ? -9.176 20.133 121.053 1.00 114.07 331 VAL A C 1
ATOM 2352 O O . VAL A 1 332 ? -8.554 19.198 121.566 1.00 111.72 331 VAL A O 1
ATOM 2356 N N . ALA A 1 333 ? -10.285 20.625 121.603 1.00 116.83 332 ALA A N 1
ATOM 2357 C CA . ALA A 1 333 ? -10.852 20.022 122.799 1.00 117.28 332 ALA A CA 1
ATOM 2358 C C . ALA A 1 333 ? -11.249 18.568 122.581 1.00 118.00 332 ALA A C 1
ATOM 2359 O O . ALA A 1 333 ? -11.376 17.821 123.556 1.00 117.02 332 ALA A O 1
ATOM 2361 N N . ASP A 1 334 ? -11.446 18.147 121.328 1.00 118.45 333 ASP A N 1
ATOM 2362 C CA . ASP A 1 334 ? -11.848 16.774 121.046 1.00 118.95 333 ASP A CA 1
ATOM 2363 C C . ASP A 1 334 ? -10.699 15.781 121.180 1.00 115.55 333 ASP A C 1
ATOM 2364 O O . ASP A 1 334 ? -10.953 14.585 121.362 1.00 115.65 333 ASP A O 1
ATOM 2366 N N . ILE A 1 335 ? -9.453 16.239 121.102 1.00 112.69 334 ILE A N 1
ATOM 2367 C CA . ILE A 1 335 ? -8.294 15.358 121.180 1.00 109.49 334 ILE A CA 1
ATOM 2368 C C . ILE A 1 335 ? -7.870 15.219 122.634 1.00 107.66 334 ILE A C 1
ATOM 2369 O O . ILE A 1 335 ? -7.740 16.216 123.354 1.00 107.39 334 ILE A O 1
ATOM 2374 N N . LYS A 1 336 ? -7.644 13.982 123.066 1.00 106.50 335 LYS A N 1
ATOM 2375 C CA . LYS A 1 336 ? -7.281 13.700 124.444 1.00 104.90 335 LYS A CA 1
ATOM 2376 C C . LYS A 1 336 ? -6.204 12.624 124.463 1.00 102.09 335 LYS A C 1
ATOM 2377 O O . LYS A 1 336 ? -5.925 11.977 123.452 1.00 101.78 335 LYS A O 1
ATOM 2379 N N . GLY A 1 337 ? -5.594 12.440 125.630 1.00 116.33 336 GLY A N 1
ATOM 2380 C CA . GLY A 1 337 ? -4.552 11.442 125.784 1.00 113.96 336 GLY A CA 1
ATOM 2381 C C . GLY A 1 337 ? -3.156 11.908 125.430 1.00 114.81 336 GLY A C 1
ATOM 2382 O O . GLY A 1 337 ? -2.388 11.151 124.819 1.00 115.29 336 GLY A O 1
ATOM 2383 N N . TYR A 1 338 ? -2.800 13.134 125.800 1.00 105.26 337 TYR A N 1
ATOM 2384 C CA . TYR A 1 338 ? -1.495 13.703 125.510 1.00 100.41 337 TYR A CA 1
ATOM 2385 C C . TYR A 1 338 ? -0.793 14.067 126.808 1.00 96.10 337 TYR A C 1
ATOM 2386 O O . TYR A 1 338 ? -1.424 14.490 127.782 1.00 95.72 337 TYR A O 1
ATOM 2395 N N . ARG A 1 339 ? 0.523 13.911 126.816 1.00 102.13 338 ARG A N 1
ATOM 2396 C CA . ARG A 1 339 ? 1.255 14.178 128.040 1.00 99.65 338 ARG A CA 1
ATOM 2397 C C . ARG A 1 339 ? 1.344 15.670 128.312 1.00 97.96 338 ARG A C 1
ATOM 2398 O O . ARG A 1 339 ? 1.401 16.503 127.401 1.00 99.01 338 ARG A O 1
ATOM 2406 N N . ILE A 1 340 ? 1.344 15.998 129.591 1.00 84.57 339 ILE A N 1
ATOM 2407 C CA . ILE A 1 340 ? 1.038 17.337 130.056 1.00 85.59 339 ILE A CA 1
ATOM 2408 C C . ILE A 1 340 ? 2.277 17.952 130.690 1.00 83.14 339 ILE A C 1
ATOM 2409 O O . ILE A 1 340 ? 3.164 17.251 131.194 1.00 80.89 339 ILE A O 1
ATOM 2414 N N . ASP A 1 341 ? 2.347 19.278 130.633 1.00 83.70 340 ASP A N 1
ATOM 2415 C CA . ASP A 1 341 ? 3.440 20.022 131.235 1.00 81.75 340 ASP A CA 1
ATOM 2416 C C . ASP A 1 341 ? 3.406 19.901 132.756 1.00 81.28 340 ASP A C 1
ATOM 2417 O O . ASP A 1 341 ? 2.388 19.553 133.363 1.00 82.94 340 ASP A O 1
ATOM 2422 N N . LYS A 1 342 ? 4.557 20.186 133.371 1.00 85.81 341 LYS A N 1
ATOM 2423 C CA . LYS A 1 342 ? 4.593 20.445 134.804 1.00 86.05 341 LYS A CA 1
ATOM 2424 C C . LYS A 1 342 ? 3.575 21.511 135.181 1.00 87.77 341 LYS A C 1
ATOM 2425 O O . LYS A 1 342 ? 2.886 21.398 136.202 1.00 88.93 341 LYS A O 1
ATOM 2431 N N . SER A 1 343 ? 3.565 22.572 134.388 1.00 87.78 342 SER A N 1
ATOM 2432 C CA . SER A 1 343 ? 2.646 23.689 134.528 1.00 90.75 342 SER A CA 1
ATOM 2433 C C . SER A 1 343 ? 1.189 23.405 134.143 1.00 95.02 342 SER A C 1
ATOM 2434 O O . SER A 1 343 ? 0.262 23.933 134.757 1.00 91.65 342 SER A O 1
ATOM 2437 N N . GLY A 1 344 ? 0.999 22.598 133.098 1.00 87.81 343 GLY A N 1
ATOM 2438 C CA . GLY A 1 344 ? -0.320 22.358 132.545 1.00 90.57 343 GLY A CA 1
ATOM 2439 C C . GLY A 1 344 ? -0.474 22.624 131.062 1.00 91.53 343 GLY A C 1
ATOM 2440 O O . GLY A 1 344 ? -1.598 22.537 130.556 1.00 94.06 343 GLY A O 1
ATOM 2441 N N . LYS A 1 345 ? 0.598 22.939 130.344 1.00 89.73 344 LYS A N 1
ATOM 2442 C CA . LYS A 1 345 ? 0.523 23.041 128.896 1.00 90.49 344 LYS A CA 1
ATOM 2443 C C . LYS A 1 345 ? 0.673 21.664 128.264 1.00 89.45 344 LYS A C 1
ATOM 2444 O O . LYS A 1 345 ? 1.376 20.789 128.776 1.00 87.23 344 LYS A O 1
ATOM 2446 N N . ALA A 1 346 ? 0.016 21.436 127.148 1.00 91.19 345 ALA A N 1
ATOM 2447 C CA . ALA A 1 346 ? 0.165 20.156 126.514 1.00 90.39 345 ALA A CA 1
ATOM 2448 C C . ALA A 1 346 ? 1.483 20.159 125.776 1.00 87.89 345 ALA A C 1
ATOM 2449 O O . ALA A 1 346 ? 1.971 21.195 125.375 1.00 87.61 345 ALA A O 1
ATOM 2451 N N . GLU A 1 347 ? 2.060 18.985 125.609 1.00 86.43 346 GLU A N 1
ATOM 2452 C CA . GLU A 1 347 ? 3.325 18.852 124.921 1.00 88.42 346 GLU A CA 1
ATOM 2453 C C . GLU A 1 347 ? 3.375 17.592 124.083 1.00 84.04 346 GLU A C 1
ATOM 2454 O O . GLU A 1 347 ? 2.690 16.624 124.356 1.00 84.97 346 GLU A O 1
ATOM 2460 N N . ILE A 1 348 ? 4.195 17.609 123.051 1.00 82.77 347 ILE A N 1
ATOM 2461 C CA . ILE A 1 348 ? 4.329 16.453 122.206 1.00 82.64 347 ILE A CA 1
ATOM 2462 C C . ILE A 1 348 ? 5.621 16.533 121.432 1.00 80.66 347 ILE A C 1
ATOM 2463 O O . ILE A 1 348 ? 6.243 17.569 121.376 1.00 80.72 347 ILE A O 1
ATOM 2468 N N . HIS A 1 349 ? 6.037 15.430 120.848 1.00 79.77 348 HIS A N 1
ATOM 2469 C CA . HIS A 1 349 ? 7.234 15.426 120.043 1.00 78.29 348 HIS A CA 1
ATOM 2470 C C . HIS A 1 349 ? 6.990 16.165 118.736 1.00 80.02 348 HIS A C 1
ATOM 2471 O O . HIS A 1 349 ? 5.937 16.052 118.157 1.00 82.39 348 HIS A O 1
ATOM 2478 N N . THR A 1 350 ? 7.963 16.931 118.282 1.00 78.92 349 THR A N 1
ATOM 2479 C CA . THR A 1 350 ? 7.816 17.670 117.047 1.00 80.31 349 THR A CA 1
ATOM 2480 C C . THR A 1 350 ? 8.990 17.648 116.064 1.00 79.22 349 THR A C 1
ATOM 2481 O O . THR A 1 350 ? 9.236 18.632 115.396 1.00 80.72 349 THR A O 1
ATOM 2485 N N . PHE A 1 351 ? 9.757 16.568 116.021 1.00 77.30 350 PHE A N 1
ATOM 2486 C CA . PHE A 1 351 ? 10.871 16.456 115.085 1.00 76.29 350 PHE A CA 1
ATOM 2487 C C . PHE A 1 351 ? 11.761 17.668 115.166 1.00 75.28 350 PHE A C 1
ATOM 2488 O O . PHE A 1 351 ? 12.251 18.148 114.176 1.00 75.54 350 PHE A O 1
ATOM 2496 N N . GLU A 1 352 ? 11.992 18.155 116.360 1.00 79.41 351 GLU A N 1
ATOM 2497 C CA . GLU A 1 352 ? 12.754 19.362 116.534 1.00 80.81 351 GLU A CA 1
ATOM 2498 C C . GLU A 1 352 ? 14.157 19.274 116.011 1.00 80.04 351 GLU A C 1
ATOM 2499 O O . GLU A 1 352 ? 14.663 20.227 115.455 1.00 80.56 351 GLU A O 1
ATOM 2505 N N . ALA A 1 353 ? 14.794 18.138 116.191 1.00 79.71 352 ALA A N 1
ATOM 2506 C CA . ALA A 1 353 ? 16.149 17.996 115.722 1.00 76.38 352 ALA A CA 1
ATOM 2507 C C . ALA A 1 353 ? 16.258 18.132 114.220 1.00 76.27 352 ALA A C 1
ATOM 2508 O O . ALA A 1 353 ? 17.123 18.808 113.719 1.00 74.12 352 ALA A O 1
ATOM 2510 N N . TYR A 1 354 ? 15.348 17.502 113.514 1.00 77.49 353 TYR A N 1
ATOM 2511 C CA . TYR A 1 354 ? 15.331 17.512 112.055 1.00 77.42 353 TYR A CA 1
ATOM 2512 C C . TYR A 1 354 ? 15.116 18.920 111.516 1.00 75.67 353 TYR A C 1
ATOM 2513 O O . TYR A 1 354 ? 15.833 19.370 110.617 1.00 74.61 353 TYR A O 1
ATOM 2522 N N . ARG A 1 355 ? 14.181 19.619 112.093 1.00 75.68 354 ARG A N 1
ATOM 2523 C CA . ARG A 1 355 ? 13.905 20.920 111.603 1.00 77.28 354 ARG A CA 1
ATOM 2524 C C . ARG A 1 355 ? 15.115 21.796 111.683 1.00 76.05 354 ARG A C 1
ATOM 2525 O O . ARG A 1 355 ? 15.376 22.550 110.791 1.00 77.11 354 ARG A O 1
ATOM 2533 N N . LYS A 1 356 ? 15.866 21.702 112.753 1.00 78.30 355 LYS A N 1
ATOM 2534 C CA . LYS A 1 356 ? 17.070 22.510 112.888 1.00 76.69 355 LYS A CA 1
ATOM 2535 C C . LYS A 1 356 ? 18.153 22.037 111.929 1.00 74.09 355 LYS A C 1
ATOM 2536 O O . LYS A 1 356 ? 18.897 22.852 111.371 1.00 76.04 355 LYS A O 1
ATOM 2542 N N . MET A 1 357 ? 18.251 20.724 111.713 1.00 74.13 356 MET A N 1
ATOM 2543 C CA . MET A 1 357 ? 19.227 20.205 110.763 1.00 71.67 356 MET A CA 1
ATOM 2544 C C . MET A 1 357 ? 18.834 20.481 109.315 1.00 73.31 356 MET A C 1
ATOM 2545 O O . MET A 1 357 ? 19.689 20.394 108.427 1.00 72.70 356 MET A O 1
ATOM 2550 N N . LYS A 1 358 ? 17.567 20.800 109.050 1.00 74.78 357 LYS A N 1
ATOM 2551 C CA . LYS A 1 358 ? 17.193 21.231 107.708 1.00 76.90 357 LYS A CA 1
ATOM 2552 C C . LYS A 1 358 ? 17.640 22.655 107.421 1.00 77.59 357 LYS A C 1
ATOM 2553 O O . LYS A 1 358 ? 17.727 23.037 106.253 1.00 79.02 357 LYS A O 1
ATOM 2555 N N . THR A 1 359 ? 17.928 23.441 108.457 1.00 78.48 358 THR A N 1
ATOM 2556 C CA . THR A 1 359 ? 18.366 24.820 108.291 1.00 78.22 358 THR A CA 1
ATOM 2557 C C . THR A 1 359 ? 19.799 24.931 107.797 1.00 78.19 358 THR A C 1
ATOM 2558 O O . THR A 1 359 ? 20.213 26.027 107.409 1.00 79.37 358 THR A O 1
ATOM 2562 N N . LEU A 1 360 ? 20.567 23.846 107.828 1.00 76.83 359 LEU A N 1
ATOM 2563 C CA . LEU A 1 360 ? 21.953 23.896 107.386 1.00 76.40 359 LEU A CA 1
ATOM 2564 C C . LEU A 1 360 ? 22.031 24.317 105.926 1.00 78.65 359 LEU A C 1
ATOM 2565 O O . LEU A 1 360 ? 21.249 23.862 105.091 1.00 78.72 359 LEU A O 1
ATOM 2570 N N . GLU A 1 361 ? 22.987 25.186 105.616 1.00 77.94 360 GLU A N 1
ATOM 2571 C CA . GLU A 1 361 ? 23.109 25.721 104.269 1.00 80.55 360 GLU A CA 1
ATOM 2572 C C . GLU A 1 361 ? 24.117 24.976 103.409 1.00 77.51 360 GLU A C 1
ATOM 2573 O O . GLU A 1 361 ? 23.907 24.864 102.197 1.00 78.80 360 GLU A O 1
ATOM 2579 N N . THR A 1 362 ? 25.200 24.466 103.993 1.00 77.03 361 THR A N 1
ATOM 2580 C CA . THR A 1 362 ? 26.208 23.730 103.241 1.00 75.83 361 THR A CA 1
ATOM 2581 C C . THR A 1 362 ? 25.895 22.250 103.123 1.00 75.39 361 THR A C 1
ATOM 2582 O O . THR A 1 362 ? 26.701 21.505 102.560 1.00 73.41 361 THR A O 1
ATOM 2586 N N . LEU A 1 363 ? 24.761 21.805 103.650 1.00 74.43 362 LEU A N 1
ATOM 2587 C CA . LEU A 1 363 ? 24.348 20.417 103.544 1.00 76.05 362 LEU A CA 1
ATOM 2588 C C . LEU A 1 363 ? 22.831 20.368 103.568 1.00 78.03 362 LEU A C 1
ATOM 2589 O O . LEU A 1 363 ? 22.176 21.266 104.101 1.00 79.58 362 LEU A O 1
ATOM 2594 N N . ASP A 1 364 ? 22.277 19.311 102.990 1.00 87.78 363 ASP A N 1
ATOM 2595 C CA . ASP A 1 364 ? 20.832 19.135 102.928 1.00 93.82 363 ASP A CA 1
ATOM 2596 C C . ASP A 1 364 ? 20.474 17.830 103.621 1.00 92.17 363 ASP A C 1
ATOM 2597 O O . ASP A 1 364 ? 20.779 16.748 103.106 1.00 94.39 363 ASP A O 1
ATOM 2602 N N . ILE A 1 365 ? 19.821 17.935 104.783 1.00 83.87 364 ILE A N 1
ATOM 2603 C CA . ILE A 1 365 ? 19.421 16.756 105.542 1.00 81.92 364 ILE A CA 1
ATOM 2604 C C . ILE A 1 365 ? 18.477 15.863 104.748 1.00 81.06 364 ILE A C 1
ATOM 2605 O O . ILE A 1 365 ? 18.420 14.653 104.991 1.00 78.19 364 ILE A O 1
ATOM 2607 N N . GLU A 1 366 ? 17.733 16.425 103.795 1.00 78.26 365 GLU A N 1
ATOM 2608 C CA . GLU A 1 366 ? 16.849 15.604 102.975 1.00 79.99 365 GLU A CA 1
ATOM 2609 C C . GLU A 1 366 ? 17.620 14.735 101.992 1.00 82.84 365 GLU A C 1
ATOM 2610 O O . GLU A 1 366 ? 17.075 13.743 101.501 1.00 81.18 365 GLU A O 1
ATOM 2612 N N . GLN A 1 367 ? 18.876 15.079 101.704 1.00 98.27 366 GLN A N 1
ATOM 2613 C CA . GLN A 1 367 ? 19.702 14.292 100.799 1.00 99.18 366 GLN A CA 1
ATOM 2614 C C . GLN A 1 367 ? 20.345 13.090 101.473 1.00 96.58 366 GLN A C 1
ATOM 2615 O O . GLN A 1 367 ? 20.881 12.224 100.774 1.00 95.97 366 GLN A O 1
ATOM 2617 N N . MET A 1 368 ? 20.313 13.015 102.799 1.00 88.29 367 MET A N 1
ATOM 2618 C CA . MET A 1 368 ? 20.917 11.910 103.525 1.00 83.62 367 MET A CA 1
ATOM 2619 C C . MET A 1 368 ? 19.862 10.869 103.865 1.00 80.78 367 MET A C 1
ATOM 2620 O O . MET A 1 368 ? 18.720 11.209 104.182 1.00 80.90 367 MET A O 1
ATOM 2625 N N . ASP A 1 369 ? 20.252 9.598 103.793 1.00 77.11 368 ASP A N 1
ATOM 2626 C CA . ASP A 1 369 ? 19.375 8.513 104.209 1.00 77.85 368 ASP A CA 1
ATOM 2627 C C . ASP A 1 369 ? 19.256 8.481 105.726 1.00 75.15 368 ASP A C 1
ATOM 2628 O O . ASP A 1 369 ? 19.634 9.438 106.406 1.00 71.80 368 ASP A O 1
ATOM 2633 N N . ARG A 1 370 ? 18.752 7.376 106.268 1.00 74.67 369 ARG A N 1
ATOM 2634 C CA . ARG A 1 370 ? 18.476 7.323 107.697 1.00 73.06 369 ARG A CA 1
ATOM 2635 C C . ARG A 1 370 ? 19.733 7.030 108.511 1.00 71.87 369 ARG A C 1
ATOM 2636 O O . ARG A 1 370 ? 20.130 7.832 109.358 1.00 73.02 369 ARG A O 1
ATOM 2644 N N . GLU A 1 371 ? 20.370 5.882 108.269 1.00 69.27 370 GLU A N 1
ATOM 2645 C CA . GLU A 1 371 ? 21.525 5.502 109.068 1.00 67.30 370 GLU A CA 1
ATOM 2646 C C . GLU A 1 371 ? 22.642 6.529 108.988 1.00 66.10 370 GLU A C 1
ATOM 2647 O O . GLU A 1 371 ? 23.544 6.510 109.826 1.00 64.36 370 GLU A O 1
ATOM 2653 N N . THR A 1 372 ? 22.605 7.421 108.004 1.00 67.08 371 THR A N 1
ATOM 2654 C CA . THR A 1 372 ? 23.561 8.516 107.932 1.00 66.17 371 THR A CA 1
ATOM 2655 C C . THR A 1 372 ? 23.136 9.681 108.805 1.00 65.60 371 THR A C 1
ATOM 2656 O O . THR A 1 372 ? 23.984 10.395 109.347 1.00 64.26 371 THR A O 1
ATOM 2660 N N . LEU A 1 373 ? 21.839 9.890 108.947 1.00 68.47 372 LEU A N 1
ATOM 2661 C CA . LEU A 1 373 ? 21.349 10.958 109.797 1.00 67.05 372 LEU A CA 1
ATOM 2662 C C . LEU A 1 373 ? 21.310 10.543 111.256 1.00 65.37 372 LEU A C 1
ATOM 2663 O O . LEU A 1 373 ? 21.522 11.385 112.135 1.00 63.95 372 LEU A O 1
ATOM 2668 N N . ASP A 1 374 ? 21.061 9.260 111.529 1.00 64.91 373 ASP A N 1
ATOM 2669 C CA . ASP A 1 374 ? 21.252 8.745 112.878 1.00 63.43 373 ASP A CA 1
ATOM 2670 C C . ASP A 1 374 ? 22.713 8.813 113.292 1.00 61.53 373 ASP A C 1
ATOM 2671 O O . ASP A 1 374 ? 23.022 9.181 114.430 1.00 60.17 373 ASP A O 1
ATOM 2676 N N . LYS A 1 375 ? 23.625 8.456 112.386 1.00 61.52 374 LYS A N 1
ATOM 2677 C CA . LYS A 1 375 ? 25.042 8.525 112.717 1.00 59.89 374 LYS A CA 1
ATOM 2678 C C . LYS A 1 375 ? 25.490 9.968 112.907 1.00 59.29 374 LYS A C 1
ATOM 2679 O O . LYS A 1 375 ? 26.300 10.262 113.792 1.00 57.75 374 LYS A O 1
ATOM 2685 N N . LEU A 1 376 ? 24.963 10.885 112.100 1.00 60.59 375 LEU A N 1
ATOM 2686 C CA . LEU A 1 376 ? 25.283 12.293 112.292 1.00 60.26 375 LEU A CA 1
ATOM 2687 C C . LEU A 1 376 ? 24.862 12.769 113.678 1.00 59.38 375 LEU A C 1
ATOM 2688 O O . LEU A 1 376 ? 25.601 13.504 114.340 1.00 58.23 375 LEU A O 1
ATOM 2693 N N . ALA A 1 377 ? 23.679 12.358 114.135 1.00 63.63 376 ALA A N 1
ATOM 2694 C CA . ALA A 1 377 ? 23.221 12.766 115.456 1.00 63.01 376 ALA A CA 1
ATOM 2695 C C . ALA A 1 377 ? 24.026 12.094 116.559 1.00 62.69 376 ALA A C 1
ATOM 2696 O O . ALA A 1 377 ? 24.140 12.640 117.659 1.00 63.67 376 ALA A O 1
ATOM 2698 N N . TYR A 1 378 ? 24.581 10.914 116.290 1.00 61.62 377 TYR A N 1
ATOM 2699 C CA . TYR A 1 378 ? 25.501 10.299 117.238 1.00 57.75 377 TYR A CA 1
ATOM 2700 C C . TYR A 1 378 ? 26.711 11.192 117.466 1.00 54.36 377 TYR A C 1
ATOM 2701 O O . TYR A 1 378 ? 27.038 11.532 118.604 1.00 52.97 377 TYR A O 1
ATOM 2710 N N . VAL A 1 379 ? 27.377 11.593 116.386 1.00 54.57 378 VAL A N 1
ATOM 2711 C CA . VAL A 1 379 ? 28.592 12.392 116.490 1.00 53.61 378 VAL A CA 1
ATOM 2712 C C . VAL A 1 379 ? 28.310 13.726 117.162 1.00 53.47 378 VAL A C 1
ATOM 2713 O O . VAL A 1 379 ? 29.082 14.188 118.005 1.00 52.25 378 VAL A O 1
ATOM 2717 N N . LEU A 1 380 ? 27.210 14.370 116.805 1.00 54.82 379 LEU A N 1
ATOM 2718 C CA . LEU A 1 380 ? 26.941 15.703 117.323 1.00 54.97 379 LEU A CA 1
ATOM 2719 C C . LEU A 1 380 ? 26.353 15.686 118.721 1.00 54.31 379 LEU A C 1
ATOM 2720 O O . LEU A 1 380 ? 26.340 16.728 119.378 1.00 54.15 379 LEU A O 1
ATOM 2725 N N . THR A 1 381 ? 25.838 14.548 119.180 1.00 54.09 380 THR A N 1
ATOM 2726 C CA . THR A 1 381 ? 25.369 14.472 120.558 1.00 53.44 380 THR A CA 1
ATOM 2727 C C . THR A 1 381 ? 26.528 14.245 121.514 1.00 55.10 380 THR A C 1
ATOM 2728 O O . THR A 1 381 ? 26.616 14.900 122.556 1.00 57.24 380 THR A O 1
ATOM 2732 N N . LEU A 1 382 ? 27.439 13.348 121.148 1.00 52.19 381 LEU A N 1
ATOM 2733 C CA . LEU A 1 382 ? 28.515 12.938 122.035 1.00 49.28 381 LEU A CA 1
ATOM 2734 C C . LEU A 1 382 ? 29.664 13.933 122.066 1.00 48.54 381 LEU A C 1
ATOM 2735 O O . LEU A 1 382 ? 30.310 14.077 123.098 1.00 47.34 381 LEU A O 1
ATOM 2740 N N . ASN A 1 383 ? 29.948 14.621 120.971 1.00 50.78 382 ASN A N 1
ATOM 2741 C CA . ASN A 1 383 ? 31.119 15.481 120.903 1.00 49.59 382 ASN A CA 1
ATOM 2742 C C . ASN A 1 383 ? 30.729 16.942 121.055 1.00 52.28 382 ASN A C 1
ATOM 2743 O O . ASN A 1 383 ? 29.757 17.402 120.452 1.00 52.25 382 ASN A O 1
ATOM 2748 N N . THR A 1 384 ? 31.506 17.669 121.855 1.00 48.82 383 THR A N 1
ATOM 2749 C CA . THR A 1 384 ? 31.251 19.072 122.131 1.00 49.53 383 THR A CA 1
ATOM 2750 C C . THR A 1 384 ? 32.325 20.008 121.601 1.00 49.94 383 THR A C 1
ATOM 2751 O O . THR A 1 384 ? 32.132 21.227 121.639 1.00 51.61 383 THR A O 1
ATOM 2755 N N . GLU A 1 385 ? 33.446 19.488 121.126 1.00 53.83 384 GLU A N 1
ATOM 2756 C CA . GLU A 1 385 ? 34.564 20.295 120.671 1.00 56.50 384 GLU A CA 1
ATOM 2757 C C . GLU A 1 385 ? 34.762 20.125 119.172 1.00 55.52 384 GLU A C 1
ATOM 2758 O O . GLU A 1 385 ? 34.399 19.101 118.597 1.00 53.51 384 GLU A O 1
ATOM 2764 N N . ARG A 1 386 ? 35.382 21.137 118.558 1.00 53.41 385 ARG A N 1
ATOM 2765 C CA . ARG A 1 386 ? 35.672 21.084 117.131 1.00 56.34 385 ARG A CA 1
ATOM 2766 C C . ARG A 1 386 ? 36.454 19.830 116.768 1.00 53.64 385 ARG A C 1
ATOM 2767 O O . ARG A 1 386 ? 36.074 19.088 115.857 1.00 54.82 385 ARG A O 1
ATOM 2775 N N . GLU A 1 387 ? 37.555 19.577 117.470 1.00 58.30 386 GLU A N 1
ATOM 2776 C CA . GLU A 1 387 ? 38.427 18.485 117.064 1.00 61.01 386 GLU A CA 1
ATOM 2777 C C . GLU A 1 387 ? 37.749 17.138 117.257 1.00 55.80 386 GLU A C 1
ATOM 2778 O O . GLU A 1 387 ? 37.875 16.248 116.410 1.00 56.10 386 GLU A O 1
ATOM 2784 N N . GLY A 1 388 ? 37.006 16.980 118.349 1.00 53.97 387 GLY A N 1
ATOM 2785 C CA . GLY A 1 388 ? 36.295 15.732 118.566 1.00 52.77 387 GLY A CA 1
ATOM 2786 C C . GLY A 1 388 ? 35.274 15.443 117.481 1.00 54.34 387 GLY A C 1
ATOM 2787 O O . GLY A 1 388 ? 35.147 14.307 117.023 1.00 55.93 387 GLY A O 1
ATOM 2788 N N . ILE A 1 389 ? 34.527 16.468 117.064 1.00 53.26 388 ILE A N 1
ATOM 2789 C CA . ILE A 1 389 ? 33.582 16.306 115.960 1.00 55.06 388 ILE A CA 1
ATOM 2790 C C . ILE A 1 389 ? 34.329 16.006 114.670 1.00 52.40 388 ILE A C 1
ATOM 2791 O O . ILE A 1 389 ? 34.022 15.039 113.963 1.00 52.98 388 ILE A O 1
ATOM 2796 N N . GLN A 1 390 ? 35.332 16.824 114.358 1.00 52.47 389 GLN A N 1
ATOM 2797 C CA . GLN A 1 390 ? 36.077 16.641 113.124 1.00 53.31 389 GLN A CA 1
ATOM 2798 C C . GLN A 1 390 ? 36.666 15.244 113.027 1.00 52.73 389 GLN A C 1
ATOM 2799 O O . GLN A 1 390 ? 36.593 14.611 111.971 1.00 53.71 389 GLN A O 1
ATOM 2805 N N . GLU A 1 391 ? 37.249 14.744 114.117 1.00 51.27 390 GLU A N 1
ATOM 2806 C CA . GLU A 1 391 ? 37.840 13.410 114.108 1.00 50.79 390 GLU A CA 1
ATOM 2807 C C . GLU A 1 391 ? 36.775 12.335 113.963 1.00 51.19 390 GLU A C 1
ATOM 2808 O O . GLU A 1 391 ? 36.982 11.329 113.280 1.00 51.71 390 GLU A O 1
ATOM 2814 N N . ALA A 1 392 ? 35.633 12.521 114.614 1.00 51.06 391 ALA A N 1
ATOM 2815 C CA . ALA A 1 392 ? 34.572 11.530 114.529 1.00 51.54 391 ALA A CA 1
ATOM 2816 C C . ALA A 1 392 ? 33.960 11.492 113.137 1.00 56.36 391 ALA A C 1
ATOM 2817 O O . ALA A 1 392 ? 33.594 10.417 112.649 1.00 58.24 391 ALA A O 1
ATOM 2819 N N . LEU A 1 393 ? 33.847 12.651 112.489 1.00 56.27 392 LEU A N 1
ATOM 2820 C CA . LEU A 1 393 ? 33.331 12.695 111.127 1.00 55.77 392 LEU A CA 1
ATOM 2821 C C . LEU A 1 393 ? 34.286 12.014 110.160 1.00 56.24 392 LEU A C 1
ATOM 2822 O O . LEU A 1 393 ? 33.853 11.272 109.274 1.00 57.37 392 LEU A O 1
ATOM 2827 N N . GLU A 1 394 ? 35.588 12.236 110.331 1.00 55.48 393 GLU A N 1
ATOM 2828 C CA . GLU A 1 394 ? 36.575 11.619 109.456 1.00 58.26 393 GLU A CA 1
ATOM 2829 C C . GLU A 1 394 ? 36.636 10.110 109.631 1.00 57.03 393 GLU A C 1
ATOM 2830 O O . GLU A 1 394 ? 36.863 9.386 108.657 1.00 58.17 393 GLU A O 1
ATOM 2836 N N . HIS A 1 395 ? 36.433 9.612 110.846 1.00 61.19 394 HIS A N 1
ATOM 2837 C CA . HIS A 1 395 ? 36.677 8.210 111.144 1.00 62.51 394 HIS A CA 1
ATOM 2838 C C . HIS A 1 395 ? 35.427 7.349 111.090 1.00 63.74 394 HIS A C 1
ATOM 2839 O O . HIS A 1 395 ? 35.542 6.121 111.072 1.00 67.77 394 HIS A O 1
ATOM 2846 N N . GLU A 1 396 ? 34.242 7.950 111.066 1.00 62.61 395 GLU A N 1
ATOM 2847 C CA . GLU A 1 396 ? 33.010 7.183 111.025 1.00 63.64 395 GLU A CA 1
ATOM 2848 C C . GLU A 1 396 ? 32.286 7.273 109.690 1.00 62.41 395 GLU A C 1
ATOM 2849 O O . GLU A 1 396 ? 31.485 6.386 109.376 1.00 59.59 395 GLU A O 1
ATOM 2855 N N . PHE A 1 397 ? 32.564 8.294 108.892 1.00 58.48 396 PHE A N 1
ATOM 2856 C CA . PHE A 1 397 ? 31.976 8.436 107.574 1.00 60.29 396 PHE A CA 1
ATOM 2857 C C . PHE A 1 397 ? 33.023 8.163 106.507 1.00 61.00 396 PHE A C 1
ATOM 2858 O O . PHE A 1 397 ? 34.219 8.383 106.719 1.00 60.14 396 PHE A O 1
ATOM 2866 N N . ALA A 1 398 ? 32.553 7.676 105.356 1.00 62.67 397 ALA A N 1
ATOM 2867 C CA . ALA A 1 398 ? 33.430 7.409 104.227 1.00 66.80 397 ALA A CA 1
ATOM 2868 C C . ALA A 1 398 ? 34.186 8.669 103.829 1.00 69.37 397 ALA A C 1
ATOM 2869 O O . ALA A 1 398 ? 33.686 9.787 103.961 1.00 65.88 397 ALA A O 1
ATOM 2871 N N . ASP A 1 399 ? 35.395 8.465 103.300 1.00 89.47 398 ASP A N 1
ATOM 2872 C CA . ASP A 1 399 ? 36.378 9.542 103.209 1.00 90.82 398 ASP A CA 1
ATOM 2873 C C . ASP A 1 399 ? 35.842 10.760 102.464 1.00 92.13 398 ASP A C 1
ATOM 2874 O O . ASP A 1 399 ? 36.202 11.898 102.786 1.00 95.25 398 ASP A O 1
ATOM 2879 N N . GLY A 1 400 ? 34.985 10.551 101.473 1.00 86.59 399 GLY A N 1
ATOM 2880 C CA . GLY A 1 400 ? 34.513 11.677 100.693 1.00 85.83 399 GLY A CA 1
ATOM 2881 C C . GLY A 1 400 ? 33.187 12.239 101.160 1.00 78.84 399 GLY A C 1
ATOM 2882 O O . GLY A 1 400 ? 32.499 12.926 100.399 1.00 80.50 399 GLY A O 1
ATOM 2883 N N . SER A 1 401 ? 32.817 11.973 102.414 1.00 74.74 400 SER A N 1
ATOM 2884 C CA . SER A 1 401 ? 31.479 12.325 102.874 1.00 71.58 400 SER A CA 1
ATOM 2885 C C . SER A 1 401 ? 31.338 13.789 103.261 1.00 74.26 400 SER A C 1
ATOM 2886 O O . SER A 1 401 ? 30.215 14.300 103.274 1.00 75.96 400 SER A O 1
ATOM 2889 N N . PHE A 1 402 ? 32.429 14.473 103.581 1.00 72.48 401 PHE A N 1
ATOM 2890 C CA . PHE A 1 402 ? 32.341 15.830 104.094 1.00 71.48 401 PHE A CA 1
ATOM 2891 C C . PHE A 1 402 ? 33.475 16.670 103.532 1.00 69.46 401 PHE A C 1
ATOM 2892 O O . PHE A 1 402 ? 34.585 16.178 103.314 1.00 68.36 401 PHE A O 1
ATOM 2900 N N . SER A 1 403 ? 33.188 17.950 103.322 1.00 72.95 402 SER A N 1
ATOM 2901 C CA . SER A 1 403 ? 34.204 18.938 102.997 1.00 72.41 402 SER A CA 1
ATOM 2902 C C . SER A 1 403 ? 34.510 19.789 104.221 1.00 73.39 402 SER A C 1
ATOM 2903 O O . SER A 1 403 ? 33.742 19.831 105.184 1.00 72.78 402 SER A O 1
ATOM 2906 N N . GLN A 1 404 ? 35.648 20.486 104.162 1.00 69.52 403 GLN A N 1
ATOM 2907 C CA . GLN A 1 404 ? 36.062 21.337 105.274 1.00 69.23 403 GLN A CA 1
ATOM 2908 C C . GLN A 1 404 ? 34.999 22.376 105.614 1.00 70.77 403 GLN A C 1
ATOM 2909 O O . GLN A 1 404 ? 34.732 22.640 106.791 1.00 71.26 403 GLN A O 1
ATOM 2915 N N . LYS A 1 405 ? 34.376 22.973 104.597 1.00 78.37 404 LYS A N 1
ATOM 2916 C CA . LYS A 1 405 ? 33.366 24.000 104.841 1.00 81.27 404 LYS A CA 1
ATOM 2917 C C . LYS A 1 405 ? 32.116 23.406 105.472 1.00 81.64 404 LYS A C 1
ATOM 2918 O O . LYS A 1 405 ? 31.426 24.069 106.255 1.00 83.07 404 LYS A O 1
ATOM 2924 N N . GLN A 1 406 ? 31.796 22.165 105.122 1.00 76.01 405 GLN A N 1
ATOM 2925 C CA . GLN A 1 406 ? 30.636 21.513 105.707 1.00 72.69 405 GLN A CA 1
ATOM 2926 C C . GLN A 1 406 ? 30.909 21.031 107.122 1.00 72.21 405 GLN A C 1
ATOM 2927 O O . GLN A 1 406 ? 30.004 21.062 107.962 1.00 69.36 405 GLN A O 1
ATOM 2933 N N . VAL A 1 407 ? 32.136 20.592 107.415 1.00 70.42 406 VAL A N 1
ATOM 2934 C CA . VAL A 1 407 ? 32.463 20.330 108.811 1.00 69.18 406 VAL A CA 1
ATOM 2935 C C . VAL A 1 407 ? 32.609 21.643 109.559 1.00 67.29 406 VAL A C 1
ATOM 2936 O O . VAL A 1 407 ? 32.301 21.718 110.750 1.00 67.57 406 VAL A O 1
ATOM 2940 N N . ASP A 1 408 ? 33.053 22.701 108.878 1.00 74.31 407 ASP A N 1
ATOM 2941 C CA . ASP A 1 408 ? 33.088 24.014 109.508 1.00 75.14 407 ASP A CA 1
ATOM 2942 C C . ASP A 1 408 ? 31.699 24.436 109.963 1.00 75.12 407 ASP A C 1
ATOM 2943 O O . ASP A 1 408 ? 31.538 24.978 111.061 1.00 73.90 407 ASP A O 1
ATOM 2948 N N . GLU A 1 409 ? 30.679 24.180 109.140 1.00 74.42 408 GLU A N 1
ATOM 2949 C CA . GLU A 1 409 ? 29.328 24.595 109.499 1.00 77.18 408 GLU A CA 1
ATOM 2950 C C . GLU A 1 409 ? 28.752 23.698 110.583 1.00 73.86 408 GLU A C 1
ATOM 2951 O O . GLU A 1 409 ? 28.048 24.175 111.479 1.00 74.59 408 GLU A O 1
ATOM 2957 N N . LEU A 1 410 ? 29.037 22.396 110.518 1.00 77.16 409 LEU A N 1
ATOM 2958 C CA . LEU A 1 410 ? 28.578 21.492 111.565 1.00 73.94 409 LEU A CA 1
ATOM 2959 C C . LEU A 1 410 ? 29.160 21.868 112.919 1.00 71.38 409 LEU A C 1
ATOM 2960 O O . LEU A 1 410 ? 28.478 21.742 113.941 1.00 69.99 409 LEU A O 1
ATOM 2965 N N . VAL A 1 411 ? 30.407 22.344 112.950 1.00 67.10 410 VAL A N 1
ATOM 2966 C CA . VAL A 1 411 ? 31.003 22.763 114.215 1.00 64.17 410 VAL A CA 1
ATOM 2967 C C . VAL A 1 411 ? 30.223 23.932 114.809 1.00 63.32 410 VAL A C 1
ATOM 2968 O O . VAL A 1 411 ? 29.761 23.875 115.954 1.00 63.24 410 VAL A O 1
ATOM 2972 N N . GLN A 1 412 ? 30.058 25.011 114.035 1.00 68.58 411 GLN A N 1
ATOM 2973 C CA . GLN A 1 412 ? 29.324 26.172 114.530 1.00 70.51 411 GLN A CA 1
ATOM 2974 C C . GLN A 1 412 ? 27.882 25.818 114.841 1.00 68.76 411 GLN A C 1
ATOM 2975 O O . GLN A 1 412 ? 27.268 26.416 115.729 1.00 69.04 411 GLN A O 1
ATOM 2981 N N . PHE A 1 413 ? 27.337 24.837 114.129 1.00 65.77 412 PHE A N 1
ATOM 2982 C CA . PHE A 1 413 ? 25.955 24.431 114.343 1.00 65.44 412 PHE A CA 1
ATOM 2983 C C . PHE A 1 413 ? 25.799 23.714 115.675 1.00 64.46 412 PHE A C 1
ATOM 2984 O O . PHE A 1 413 ? 24.867 23.993 116.435 1.00 66.86 412 PHE A O 1
ATOM 2992 N N . ARG A 1 414 ? 26.705 22.781 115.969 1.00 59.83 413 ARG A N 1
ATOM 2993 C CA . ARG A 1 414 ? 26.609 22.016 117.207 1.00 58.33 413 ARG A CA 1
ATOM 2994 C C . ARG A 1 414 ? 26.711 22.929 118.421 1.00 57.82 413 ARG A C 1
ATOM 2995 O O . ARG A 1 414 ? 25.952 22.785 119.386 1.00 57.64 413 ARG A O 1
ATOM 3003 N N . LYS A 1 415 ? 27.643 23.880 118.383 1.00 66.40 414 LYS A N 1
ATOM 3004 C CA . LYS A 1 415 ? 27.794 24.815 119.489 1.00 66.08 414 LYS A CA 1
ATOM 3005 C C . LYS A 1 415 ? 26.541 25.658 119.675 1.00 67.70 414 LYS A C 1
ATOM 3006 O O . LYS A 1 415 ? 26.105 25.891 120.808 1.00 67.18 414 LYS A O 1
ATOM 3012 N N . ALA A 1 416 ? 25.934 26.110 118.576 1.00 61.05 415 ALA A N 1
ATOM 3013 C CA . ALA A 1 416 ? 24.750 26.952 118.680 1.00 63.79 415 ALA A CA 1
ATOM 3014 C C . ALA A 1 416 ? 23.512 26.183 119.115 1.00 62.83 415 ALA A C 1
ATOM 3015 O O . ALA A 1 416 ? 22.484 26.810 119.384 1.00 64.26 415 ALA A O 1
ATOM 3017 N N . ASN A 1 417 ? 23.584 24.857 119.191 1.00 65.89 416 ASN A N 1
ATOM 3018 C CA . ASN A 1 417 ? 22.457 24.007 119.561 1.00 66.18 416 ASN A CA 1
ATOM 3019 C C . ASN A 1 417 ? 22.871 22.982 120.604 1.00 65.39 416 ASN A C 1
ATOM 3020 O O . ASN A 1 417 ? 22.409 21.837 120.601 1.00 64.15 416 ASN A O 1
ATOM 3025 N N . SER A 1 418 ? 23.757 23.381 121.515 1.00 65.47 417 SER A N 1
ATOM 3026 C CA . SER A 1 418 ? 24.071 22.525 122.650 1.00 61.71 417 SER A CA 1
ATOM 3027 C C . SER A 1 418 ? 22.814 22.145 123.416 1.00 60.70 417 SER A C 1
ATOM 3028 O O . SER A 1 418 ? 22.732 21.042 123.968 1.00 61.49 417 SER A O 1
ATOM 3031 N N . SER A 1 419 ? 21.821 23.032 123.441 1.00 59.12 418 SER A N 1
ATOM 3032 C CA . SER A 1 419 ? 20.590 22.764 124.169 1.00 59.89 418 SER A CA 1
ATOM 3033 C C . SER A 1 419 ? 19.829 21.577 123.603 1.00 60.39 418 SER A C 1
ATOM 3034 O O . SER A 1 419 ? 18.978 21.014 124.297 1.00 60.66 418 SER A O 1
ATOM 3037 N N . ILE A 1 420 ? 20.111 21.185 122.367 1.00 66.70 419 ILE A N 1
ATOM 3038 C CA . ILE A 1 420 ? 19.430 20.067 121.731 1.00 67.18 419 ILE A CA 1
ATOM 3039 C C . ILE A 1 420 ? 20.303 18.822 121.714 1.00 64.20 419 ILE A C 1
ATOM 3040 O O . ILE A 1 420 ? 19.840 17.725 122.022 1.00 66.00 419 ILE A O 1
ATOM 3045 N N . PHE A 1 421 ? 21.572 18.972 121.346 1.00 58.43 420 PHE A N 1
ATOM 3046 C CA . PHE A 1 421 ? 22.485 17.840 121.351 1.00 56.90 420 PHE A CA 1
ATOM 3047 C C . PHE A 1 421 ? 23.047 17.536 122.734 1.00 55.21 420 PHE A C 1
ATOM 3048 O O . PHE A 1 421 ? 23.755 16.538 122.891 1.00 53.98 420 PHE A O 1
ATOM 3056 N N . GLY A 1 422 ? 22.758 18.363 123.729 1.00 55.21 421 GLY A N 1
ATOM 3057 C CA . GLY A 1 422 ? 23.048 18.026 125.102 1.00 53.88 421 GLY A CA 1
ATOM 3058 C C . GLY A 1 422 ? 21.942 17.290 125.821 1.00 54.36 421 GLY A C 1
ATOM 3059 O O . GLY A 1 422 ? 22.044 17.071 127.029 1.00 53.46 421 GLY A O 1
ATOM 3060 N N . LYS A 1 423 ? 20.884 16.893 125.128 1.00 55.82 422 LYS A N 1
ATOM 3061 C CA . LYS A 1 423 ? 19.764 16.254 125.802 1.00 56.53 422 LYS A CA 1
ATOM 3062 C C . LYS A 1 423 ? 19.962 14.757 125.975 1.00 55.71 422 LYS A C 1
ATOM 3063 O O . LYS A 1 423 ? 19.132 14.110 126.616 1.00 56.20 422 LYS A O 1
ATOM 3065 N N . GLY A 1 424 ? 21.021 14.191 125.417 1.00 54.64 423 GLY A N 1
ATOM 3066 C CA . GLY A 1 424 ? 21.370 12.827 125.746 1.00 53.76 423 GLY A CA 1
ATOM 3067 C C . GLY A 1 424 ? 20.939 11.771 124.754 1.00 54.69 423 GLY A C 1
ATOM 3068 O O . GLY A 1 424 ? 21.073 11.946 123.539 1.00 55.32 423 GLY A O 1
ATOM 3069 N N . TRP A 1 425 ? 20.418 10.660 125.269 1.00 54.88 424 TRP A N 1
ATOM 3070 C CA . TRP A 1 425 ? 20.239 9.453 124.484 1.00 55.52 424 TRP A CA 1
ATOM 3071 C C . TRP A 1 425 ? 18.890 8.823 124.797 1.00 56.95 424 TRP A C 1
ATOM 3072 O O . TRP A 1 425 ? 18.351 8.970 125.896 1.00 56.98 424 TRP A O 1
ATOM 3083 N N . HIS A 1 426 ? 18.339 8.145 123.794 1.00 58.27 425 HIS A N 1
ATOM 3084 C CA . HIS A 1 426 ? 17.058 7.467 123.909 1.00 59.88 425 HIS A CA 1
ATOM 3085 C C . HIS A 1 426 ? 17.248 6.127 124.608 1.00 59.38 425 HIS A C 1
ATOM 3086 O O . HIS A 1 426 ? 18.301 5.502 124.511 1.00 58.21 425 HIS A O 1
ATOM 3093 N N . ASN A 1 427 ? 16.214 5.676 125.306 1.00 60.41 426 ASN A N 1
ATOM 3094 C CA . ASN A 1 427 ? 16.364 4.418 126.019 1.00 60.07 426 ASN A CA 1
ATOM 3095 C C . ASN A 1 427 ? 16.435 3.212 125.097 1.00 60.82 426 ASN A C 1
ATOM 3096 O O . ASN A 1 427 ? 16.801 2.127 125.563 1.00 63.56 426 ASN A O 1
ATOM 3101 N N . PHE A 1 428 ? 16.098 3.371 123.819 1.00 61.98 427 PHE A N 1
ATOM 3102 C CA . PHE A 1 428 ? 16.085 2.281 122.858 1.00 62.95 427 PHE A CA 1
ATOM 3103 C C . PHE A 1 428 ? 17.241 2.411 121.879 1.00 62.04 427 PHE A C 1
ATOM 3104 O O . PHE A 1 428 ? 17.716 3.512 121.596 1.00 61.28 427 PHE A O 1
ATOM 3112 N N . SER A 1 429 ? 17.686 1.272 121.357 1.00 62.26 428 SER A N 1
ATOM 3113 C CA . SER A 1 429 ? 18.536 1.283 120.179 1.00 62.04 428 SER A CA 1
ATOM 3114 C C . SER A 1 429 ? 17.707 1.600 118.935 1.00 63.84 428 SER A C 1
ATOM 3115 O O . SER A 1 429 ? 16.476 1.652 118.972 1.00 65.34 428 SER A O 1
ATOM 3118 N N . VAL A 1 430 ? 18.398 1.822 117.816 1.00 63.78 429 VAL A N 1
ATOM 3119 C CA . VAL A 1 430 ? 17.699 2.037 116.552 1.00 65.56 429 VAL A CA 1
ATOM 3120 C C . VAL A 1 430 ? 17.172 0.717 116.009 1.00 67.18 429 VAL A C 1
ATOM 3121 O O . VAL A 1 430 ? 16.086 0.658 115.419 1.00 69.06 429 VAL A O 1
ATOM 3125 N N . LYS A 1 431 ? 17.937 -0.360 116.197 1.00 66.59 430 LYS A N 1
ATOM 3126 C CA . LYS A 1 431 ? 17.514 -1.677 115.743 1.00 68.16 430 LYS A CA 1
ATOM 3127 C C . LYS A 1 431 ? 16.123 -2.013 116.254 1.00 69.65 430 LYS A C 1
ATOM 3128 O O . LYS A 1 431 ? 15.263 -2.485 115.503 1.00 72.21 430 LYS A O 1
ATOM 3134 N N . LEU A 1 432 ? 15.884 -1.763 117.534 1.00 70.62 431 LEU A N 1
ATOM 3135 C CA . LEU A 1 432 ? 14.590 -2.094 118.110 1.00 73.28 431 LEU A CA 1
ATOM 3136 C C . LEU A 1 432 ? 13.493 -1.202 117.551 1.00 72.62 431 LEU A C 1
ATOM 3137 O O . LEU A 1 432 ? 12.386 -1.671 117.276 1.00 73.84 431 LEU A O 1
ATOM 3142 N N . MET A 1 433 ? 13.776 0.089 117.386 1.00 75.95 432 MET A N 1
ATOM 3143 C CA . MET A 1 433 ? 12.760 1.002 116.877 1.00 78.72 432 MET A CA 1
ATOM 3144 C C . MET A 1 433 ? 12.335 0.626 115.461 1.00 80.50 432 MET A C 1
ATOM 3145 O O . MET A 1 433 ? 11.157 0.752 115.103 1.00 80.55 432 MET A O 1
ATOM 3150 N N . MET A 1 434 ? 13.278 0.150 114.644 1.00 80.66 433 MET A N 1
ATOM 3151 C CA . MET A 1 434 ? 12.934 -0.270 113.291 1.00 82.42 433 MET A CA 1
ATOM 3152 C C . MET A 1 434 ? 12.124 -1.557 113.265 1.00 82.12 433 MET A C 1
ATOM 3153 O O . MET A 1 434 ? 11.438 -1.818 112.276 1.00 85.70 433 MET A O 1
ATOM 3158 N N . GLU A 1 435 ? 12.196 -2.369 114.310 1.00 78.99 434 GLU A N 1
ATOM 3159 C CA . GLU A 1 435 ? 11.256 -3.460 114.489 1.00 81.04 434 GLU A CA 1
ATOM 3160 C C . GLU A 1 435 ? 9.973 -2.998 115.154 1.00 81.90 434 GLU A C 1
ATOM 3161 O O . GLU A 1 435 ? 9.114 -3.830 115.461 1.00 82.14 434 GLU A O 1
ATOM 3167 N N . LEU A 1 436 ? 9.828 -1.710 115.383 1.00 79.06 435 LEU A N 1
ATOM 3168 C CA . LEU A 1 436 ? 8.655 -1.169 116.056 1.00 80.08 435 LEU A CA 1
ATOM 3169 C C . LEU A 1 436 ? 7.988 -0.043 115.283 1.00 81.23 435 LEU A C 1
ATOM 3170 O O . LEU A 1 436 ? 6.760 0.040 115.283 1.00 83.22 435 LEU A O 1
ATOM 3175 N N . ILE A 1 437 ? 8.762 0.830 114.632 1.00 80.14 436 ILE A N 1
ATOM 3176 C CA . ILE A 1 437 ? 8.163 1.950 113.902 1.00 82.71 436 ILE A CA 1
ATOM 3177 C C . ILE A 1 437 ? 7.187 1.476 112.832 1.00 85.23 436 ILE A C 1
ATOM 3178 O O . ILE A 1 437 ? 6.091 2.048 112.735 1.00 86.04 436 ILE A O 1
ATOM 3183 N N . PRO A 1 438 ? 7.505 0.469 111.984 1.00 84.57 437 PRO A N 1
ATOM 3184 C CA . PRO A 1 438 ? 6.486 -0.072 111.072 1.00 87.30 437 PRO A CA 1
ATOM 3185 C C . PRO A 1 438 ? 5.178 -0.377 111.780 1.00 89.02 437 PRO A C 1
ATOM 3186 O O . PRO A 1 438 ? 4.139 0.184 111.420 1.00 90.90 437 PRO A O 1
ATOM 3190 N N . GLU A 1 439 ? 5.218 -1.234 112.808 1.00 92.57 438 GLU A N 1
ATOM 3191 C CA . GLU A 1 439 ? 3.983 -1.679 113.447 1.00 94.20 438 GLU A CA 1
ATOM 3192 C C . GLU A 1 439 ? 3.287 -0.568 114.226 1.00 95.57 438 GLU A C 1
ATOM 3193 O O . GLU A 1 439 ? 2.099 -0.708 114.537 1.00 98.34 438 GLU A O 1
ATOM 3199 N N . LEU A 1 440 ? 3.977 0.542 114.512 1.00 88.46 439 LEU A N 1
ATOM 3200 C CA . LEU A 1 440 ? 3.298 1.722 115.043 1.00 88.82 439 LEU A CA 1
ATOM 3201 C C . LEU A 1 440 ? 2.595 2.510 113.942 1.00 90.73 439 LEU A C 1
ATOM 3202 O O . LEU A 1 440 ? 1.561 3.140 114.194 1.00 92.29 439 LEU A O 1
ATOM 3207 N N . TYR A 1 441 ? 3.154 2.509 112.731 1.00 90.70 440 TYR A N 1
ATOM 3208 C CA . TYR A 1 441 ? 2.412 2.989 111.570 1.00 92.91 440 TYR A CA 1
ATOM 3209 C C . TYR A 1 441 ? 1.238 2.068 111.260 1.00 95.66 440 TYR A C 1
ATOM 3210 O O . TYR A 1 441 ? 0.090 2.514 111.172 1.00 97.81 440 TYR A O 1
ATOM 3219 N N . GLU A 1 442 ? 1.517 0.770 111.105 1.00 95.73 441 GLU A N 1
ATOM 3220 C CA . GLU A 1 442 ? 0.517 -0.174 110.616 1.00 103.85 441 GLU A CA 1
ATOM 3221 C C . GLU A 1 442 ? -0.643 -0.325 111.590 1.00 99.93 441 GLU A C 1
ATOM 3222 O O . GLU A 1 442 ? -1.806 -0.329 111.175 1.00 104.38 441 GLU A O 1
ATOM 3228 N N . THR A 1 443 ? -0.354 -0.471 112.876 1.00 98.36 442 THR A N 1
ATOM 3229 C CA . THR A 1 443 ? -1.380 -0.618 113.894 1.00 99.66 442 THR A CA 1
ATOM 3230 C C . THR A 1 443 ? -1.351 0.586 114.823 1.00 98.38 442 THR A C 1
ATOM 3231 O O . THR A 1 443 ? -0.392 1.359 114.841 1.00 96.15 442 THR A O 1
ATOM 3235 N N . SER A 1 444 ? -2.415 0.738 115.602 1.00 99.93 443 SER A N 1
ATOM 3236 C CA . SER A 1 444 ? -2.574 1.886 116.481 1.00 99.22 443 SER A CA 1
ATOM 3237 C C . SER A 1 444 ? -2.069 1.635 117.898 1.00 97.28 443 SER A C 1
ATOM 3238 O O . SER A 1 444 ? -2.334 2.450 118.786 1.00 97.00 443 SER A O 1
ATOM 3241 N N . GLU A 1 445 ? -1.352 0.540 118.132 1.00 96.05 444 GLU A N 1
ATOM 3242 C CA . GLU A 1 445 ? -0.890 0.212 119.472 1.00 94.38 444 GLU A CA 1
ATOM 3243 C C . GLU A 1 445 ? 0.399 0.949 119.811 1.00 92.27 444 GLU A C 1
ATOM 3244 O O . GLU A 1 445 ? 1.230 1.229 118.943 1.00 90.11 444 GLU A O 1
ATOM 3250 N N . GLU A 1 446 ? 0.570 1.243 121.096 1.00 94.01 445 GLU A N 1
ATOM 3251 C CA . GLU A 1 446 ? 1.782 1.883 121.577 1.00 90.03 445 GLU A CA 1
ATOM 3252 C C . GLU A 1 446 ? 2.852 0.828 121.861 1.00 88.21 445 GLU A C 1
ATOM 3253 O O . GLU A 1 446 ? 2.605 -0.377 121.789 1.00 88.60 445 GLU A O 1
ATOM 3259 N N . GLN A 1 447 ? 4.057 1.298 122.198 1.00 82.72 446 GLN A N 1
ATOM 3260 C CA . GLN A 1 447 ? 5.219 0.416 122.284 1.00 80.91 446 GLN A CA 1
ATOM 3261 C C . GLN A 1 447 ? 4.991 -0.739 123.249 1.00 81.29 446 GLN A C 1
ATOM 3262 O O . GLN A 1 447 ? 5.401 -1.872 122.974 1.00 81.28 446 GLN A O 1
ATOM 3268 N N . MET A 1 448 ? 4.346 -0.476 124.385 1.00 85.66 447 MET A N 1
ATOM 3269 C CA . MET A 1 448 ? 4.132 -1.537 125.364 1.00 89.93 447 MET A CA 1
ATOM 3270 C C . MET A 1 448 ? 3.308 -2.662 124.762 1.00 86.28 447 MET A C 1
ATOM 3271 O O . MET A 1 448 ? 3.681 -3.838 124.835 1.00 86.26 447 MET A O 1
ATOM 3276 N N . THR A 1 449 ? 2.197 -2.303 124.130 1.00 86.81 448 THR A N 1
ATOM 3277 C CA . THR A 1 449 ? 1.314 -3.278 123.507 1.00 89.41 448 THR A CA 1
ATOM 3278 C C . THR A 1 449 ? 2.035 -4.108 122.452 1.00 89.11 448 THR A C 1
ATOM 3279 O O . THR A 1 449 ? 1.844 -5.326 122.374 1.00 90.33 448 THR A O 1
ATOM 3283 N N . ILE A 1 450 ? 2.871 -3.472 121.635 1.00 87.60 449 ILE A N 1
ATOM 3284 C CA . ILE A 1 450 ? 3.510 -4.188 120.536 1.00 87.53 449 ILE A CA 1
ATOM 3285 C C . ILE A 1 450 ? 4.515 -5.201 121.066 1.00 86.05 449 ILE A C 1
ATOM 3286 O O . ILE A 1 450 ? 4.491 -6.377 120.685 1.00 87.20 449 ILE A O 1
ATOM 3291 N N . LEU A 1 451 ? 5.396 -4.766 121.973 1.00 83.63 450 LEU A N 1
ATOM 3292 C CA . LEU A 1 451 ? 6.450 -5.643 122.478 1.00 82.12 450 LEU A CA 1
ATOM 3293 C C . LEU A 1 451 ? 5.885 -6.901 123.117 1.00 83.69 450 LEU A C 1
ATOM 3294 O O . LEU A 1 451 ? 6.499 -7.970 123.028 1.00 83.55 450 LEU A O 1
ATOM 3299 N N . THR A 1 452 ? 4.726 -6.795 123.766 1.00 85.30 451 THR A N 1
ATOM 3300 C CA . THR A 1 452 ? 4.020 -7.986 124.219 1.00 87.31 451 THR A CA 1
ATOM 3301 C C . THR A 1 452 ? 3.851 -8.987 123.084 1.00 89.10 451 THR A C 1
ATOM 3302 O O . THR A 1 452 ? 4.190 -10.166 123.224 1.00 89.49 451 THR A O 1
ATOM 3306 N N . ARG A 1 453 ? 3.241 -8.525 121.998 1.00 90.27 452 ARG A N 1
ATOM 3307 C CA . ARG A 1 453 ? 2.933 -9.363 120.841 1.00 92.48 452 ARG A CA 1
ATOM 3308 C C . ARG A 1 453 ? 4.084 -10.196 120.285 1.00 91.41 452 ARG A C 1
ATOM 3309 O O . ARG A 1 453 ? 3.937 -11.397 120.062 1.00 92.91 452 ARG A O 1
ATOM 3317 N N . LEU A 1 454 ? 5.225 -9.557 120.064 1.00 90.97 453 LEU A N 1
ATOM 3318 C CA . LEU A 1 454 ? 6.371 -10.240 119.488 1.00 91.53 453 LEU A CA 1
ATOM 3319 C C . LEU A 1 454 ? 7.060 -11.141 120.501 1.00 91.89 453 LEU A C 1
ATOM 3320 O O . LEU A 1 454 ? 7.858 -11.997 120.108 1.00 92.20 453 LEU A O 1
ATOM 3325 N N . GLY A 1 455 ? 6.760 -10.973 121.786 1.00 98.86 454 GLY A N 1
ATOM 3326 C CA . GLY A 1 455 ? 7.293 -11.836 122.821 1.00 99.20 454 GLY A CA 1
ATOM 3327 C C . GLY A 1 455 ? 8.772 -11.649 123.072 1.00 96.66 454 GLY A C 1
ATOM 3328 O O . GLY A 1 455 ? 9.426 -12.539 123.614 1.00 95.75 454 GLY A O 1
ATOM 3329 N N . TYR A 1 468 ? 22.098 -20.572 138.128 1.00 103.23 467 TYR A N 1
ATOM 3330 C CA . TYR A 1 468 ? 21.635 -19.513 139.023 1.00 102.26 467 TYR A CA 1
ATOM 3331 C C . TYR A 1 468 ? 22.212 -18.187 138.622 1.00 93.11 467 TYR A C 1
ATOM 3332 O O . TYR A 1 468 ? 23.117 -18.134 137.797 1.00 94.21 467 TYR A O 1
ATOM 3341 N N . ILE A 1 469 ? 21.688 -17.123 139.230 1.00 76.67 468 ILE A N 1
ATOM 3342 C CA . ILE A 1 469 ? 22.084 -15.781 138.846 1.00 72.48 468 ILE A CA 1
ATOM 3343 C C . ILE A 1 469 ? 23.592 -15.660 138.948 1.00 61.68 468 ILE A C 1
ATOM 3344 O O . ILE A 1 469 ? 24.198 -16.036 139.958 1.00 61.31 468 ILE A O 1
ATOM 3349 N N . ASP A 1 470 ? 24.210 -15.173 137.881 1.00 67.84 469 ASP A N 1
ATOM 3350 C CA . ASP A 1 470 ? 25.629 -14.837 137.897 1.00 66.78 469 ASP A CA 1
ATOM 3351 C C . ASP A 1 470 ? 25.729 -13.420 138.434 1.00 63.86 469 ASP A C 1
ATOM 3352 O O . ASP A 1 470 ? 25.481 -12.452 137.711 1.00 62.81 469 ASP A O 1
ATOM 3357 N N . GLU A 1 471 ? 26.094 -13.298 139.713 1.00 58.69 470 GLU A N 1
ATOM 3358 C CA . GLU A 1 471 ? 26.123 -11.990 140.355 1.00 57.36 470 GLU A CA 1
ATOM 3359 C C . GLU A 1 471 ? 27.126 -11.061 139.685 1.00 52.65 470 GLU A C 1
ATOM 3360 O O . GLU A 1 471 ? 26.949 -9.838 139.705 1.00 51.56 470 GLU A O 1
ATOM 3366 N N . LYS A 1 472 ? 28.154 -11.618 139.051 1.00 52.49 471 LYS A N 1
ATOM 3367 C CA . LYS A 1 472 ? 29.194 -10.795 138.446 1.00 53.99 471 LYS A CA 1
ATOM 3368 C C . LYS A 1 472 ? 28.759 -10.250 137.091 1.00 54.78 471 LYS A C 1
ATOM 3369 O O . LYS A 1 472 ? 28.870 -9.047 136.833 1.00 53.59 471 LYS A O 1
ATOM 3375 N N . LEU A 1 473 ? 28.257 -11.114 136.211 1.00 65.95 472 LEU A N 1
ATOM 3376 C CA . LEU A 1 473 ? 27.659 -10.622 134.973 1.00 67.28 472 LEU A CA 1
ATOM 3377 C C . LEU A 1 473 ? 26.480 -9.710 135.280 1.00 62.71 472 LEU A C 1
ATOM 3378 O O . LEU A 1 473 ? 26.240 -8.723 134.574 1.00 60.67 472 LEU A O 1
ATOM 3383 N N . LEU A 1 474 ? 25.747 -10.020 136.349 1.00 55.42 473 LEU A N 1
ATOM 3384 C CA . LEU A 1 474 ? 24.663 -9.156 136.791 1.00 53.88 473 LEU A CA 1
ATOM 3385 C C . LEU A 1 474 ? 25.159 -7.746 137.084 1.00 52.00 473 LEU A C 1
ATOM 3386 O O . LEU A 1 474 ? 24.460 -6.765 136.803 1.00 51.95 473 LEU A O 1
ATOM 3391 N N . THR A 1 475 ? 26.364 -7.622 137.644 1.00 50.56 474 THR A N 1
ATOM 3392 C CA . THR A 1 475 ? 26.935 -6.331 138.003 1.00 48.84 474 THR A CA 1
ATOM 3393 C C . THR A 1 475 ? 28.184 -6.012 137.193 1.00 47.70 474 THR A C 1
ATOM 3394 O O . THR A 1 475 ? 29.045 -5.262 137.646 1.00 46.24 474 THR A O 1
ATOM 3398 N N . GLU A 1 476 ? 28.306 -6.576 135.998 1.00 51.93 475 GLU A N 1
ATOM 3399 C CA . GLU A 1 476 ? 29.486 -6.313 135.182 1.00 56.28 475 GLU A CA 1
ATOM 3400 C C . GLU A 1 476 ? 29.557 -4.851 134.752 1.00 56.12 475 GLU A C 1
ATOM 3401 O O . GLU A 1 476 ? 30.617 -4.226 134.807 1.00 55.10 475 GLU A O 1
ATOM 3407 N N . GLU A 1 477 ? 28.448 -4.293 134.303 1.00 64.14 476 GLU A N 1
ATOM 3408 C CA . GLU A 1 477 ? 28.450 -2.995 133.647 1.00 66.74 476 GLU A CA 1
ATOM 3409 C C . GLU A 1 477 ? 27.867 -1.909 134.536 1.00 66.99 476 GLU A C 1
ATOM 3410 O O . GLU A 1 477 ? 27.409 -0.875 134.049 1.00 63.73 476 GLU A O 1
ATOM 3416 N N . ILE A 1 478 ? 27.861 -2.133 135.834 1.00 62.30 477 ILE A N 1
ATOM 3417 C CA . ILE A 1 478 ? 27.340 -1.149 136.771 1.00 60.07 477 ILE A CA 1
ATOM 3418 C C . ILE A 1 478 ? 28.519 -0.404 137.385 1.00 52.51 477 ILE A C 1
ATOM 3419 O O . ILE A 1 478 ? 29.462 -1.018 137.899 1.00 52.53 477 ILE A O 1
ATOM 3424 N N . TYR A 1 479 ? 28.493 0.921 137.289 1.00 51.29 478 TYR A N 1
ATOM 3425 C CA . TYR A 1 479 ? 29.642 1.704 137.720 1.00 49.63 478 TYR A CA 1
ATOM 3426 C C . TYR A 1 479 ? 29.322 2.456 139.008 1.00 53.73 478 TYR A C 1
ATOM 3427 O O . TYR A 1 479 ? 29.384 3.687 139.078 1.00 55.52 478 TYR A O 1
ATOM 3436 N N . ASN A 1 480 ? 28.945 1.695 140.030 1.00 50.19 479 ASN A N 1
ATOM 3437 C CA . ASN A 1 480 ? 28.666 2.237 141.355 1.00 41.34 479 ASN A CA 1
ATOM 3438 C C . ASN A 1 480 ? 29.055 1.146 142.323 1.00 41.27 479 ASN A C 1
ATOM 3439 O O . ASN A 1 480 ? 28.267 0.237 142.606 1.00 42.34 479 ASN A O 1
ATOM 3444 N N . PRO A 1 481 ? 30.282 1.191 142.848 1.00 40.12 480 PRO A N 1
ATOM 3445 C CA . PRO A 1 481 ? 30.789 0.048 143.617 1.00 40.12 480 PRO A CA 1
ATOM 3446 C C . PRO A 1 481 ? 29.961 -0.281 144.839 1.00 44.95 480 PRO A C 1
ATOM 3447 O O . PRO A 1 481 ? 29.941 -1.445 145.254 1.00 51.12 480 PRO A O 1
ATOM 3451 N N . VAL A 1 482 ? 29.253 0.688 145.418 1.00 43.24 481 VAL A N 1
ATOM 3452 C CA . VAL A 1 482 ? 28.421 0.388 146.579 1.00 43.57 481 VAL A CA 1
ATOM 3453 C C . VAL A 1 482 ? 27.174 -0.370 146.157 1.00 44.90 481 VAL A C 1
ATOM 3454 O O . VAL A 1 482 ? 26.814 -1.388 146.758 1.00 48.51 481 VAL A O 1
ATOM 3458 N N . VAL A 1 483 ? 26.482 0.123 145.130 1.00 52.25 482 VAL A N 1
ATOM 3459 C CA . VAL A 1 483 ? 25.331 -0.610 144.615 1.00 51.00 482 VAL A CA 1
ATOM 3460 C C . VAL A 1 483 ? 25.767 -1.961 144.074 1.00 51.50 482 VAL A C 1
ATOM 3461 O O . VAL A 1 483 ? 25.130 -2.986 144.338 1.00 54.21 482 VAL A O 1
ATOM 3465 N N . ALA A 1 484 ? 26.869 -1.989 143.326 1.00 48.25 483 ALA A N 1
ATOM 3466 C CA . ALA A 1 484 ? 27.334 -3.244 142.751 1.00 48.39 483 ALA A CA 1
ATOM 3467 C C . ALA A 1 484 ? 27.651 -4.263 143.834 1.00 47.40 483 ALA A C 1
ATOM 3468 O O . ALA A 1 484 ? 27.399 -5.462 143.661 1.00 49.76 483 ALA A O 1
ATOM 3470 N N . LYS A 1 485 ? 28.183 -3.804 144.969 1.00 46.83 484 LYS A N 1
ATOM 3471 C CA . LYS A 1 485 ? 28.527 -4.730 146.040 1.00 45.94 484 LYS A CA 1
ATOM 3472 C C . LYS A 1 485 ? 27.277 -5.301 146.696 1.00 46.31 484 LYS A C 1
ATOM 3473 O O . LYS A 1 485 ? 27.106 -6.521 146.757 1.00 47.44 484 LYS A O 1
ATOM 3479 N N . SER A 1 486 ? 26.384 -4.439 147.186 1.00 50.06 485 SER A N 1
ATOM 3480 C CA . SER A 1 486 ? 25.223 -4.944 147.913 1.00 54.18 485 SER A CA 1
ATOM 3481 C C . SER A 1 486 ? 24.382 -5.861 147.041 1.00 59.77 485 SER A C 1
ATOM 3482 O O . SER A 1 486 ? 23.844 -6.863 147.526 1.00 61.17 485 SER A O 1
ATOM 3485 N N . VAL A 1 487 ? 24.259 -5.539 145.752 1.00 55.50 486 VAL A N 1
ATOM 3486 C CA . VAL A 1 487 ? 23.593 -6.453 144.833 1.00 51.14 486 VAL A CA 1
ATOM 3487 C C . VAL A 1 487 ? 24.307 -7.794 144.828 1.00 51.50 486 VAL A C 1
ATOM 3488 O O . VAL A 1 487 ? 23.688 -8.846 145.011 1.00 53.11 486 VAL A O 1
ATOM 3492 N N . ARG A 1 488 ? 25.626 -7.775 144.641 1.00 50.12 487 ARG A N 1
ATOM 3493 C CA . ARG A 1 488 ? 26.390 -9.017 144.649 1.00 50.49 487 ARG A CA 1
ATOM 3494 C C . ARG A 1 488 ? 26.194 -9.791 145.946 1.00 52.10 487 ARG A C 1
ATOM 3495 O O . ARG A 1 488 ? 26.182 -11.026 145.935 1.00 52.94 487 ARG A O 1
ATOM 3503 N N . GLN A 1 489 ? 26.024 -9.087 147.069 1.00 54.35 488 GLN A N 1
ATOM 3504 C CA . GLN A 1 489 ? 25.798 -9.764 148.340 1.00 56.01 488 GLN A CA 1
ATOM 3505 C C . GLN A 1 489 ? 24.392 -10.343 148.412 1.00 54.77 488 GLN A C 1
ATOM 3506 O O . GLN A 1 489 ? 24.197 -11.447 148.929 1.00 55.34 488 GLN A O 1
ATOM 3512 N N . ALA A 1 490 ? 23.399 -9.608 147.913 1.00 54.09 489 ALA A N 1
ATOM 3513 C CA . ALA A 1 490 ? 22.020 -10.081 147.988 1.00 56.15 489 ALA A CA 1
ATOM 3514 C C . ALA A 1 490 ? 21.791 -11.325 147.137 1.00 57.68 489 ALA A C 1
ATOM 3515 O O . ALA A 1 490 ? 20.962 -12.169 147.491 1.00 59.60 489 ALA A O 1
ATOM 3517 N N . ILE A 1 491 ? 22.513 -11.464 146.030 1.00 57.00 490 ILE A N 1
ATOM 3518 C CA . ILE A 1 491 ? 22.330 -12.618 145.159 1.00 58.52 490 ILE A CA 1
ATOM 3519 C C . ILE A 1 491 ? 23.129 -13.819 145.653 1.00 58.97 490 ILE A C 1
ATOM 3520 O O . ILE A 1 491 ? 22.657 -14.956 145.570 1.00 60.89 490 ILE A O 1
ATOM 3525 N N . LYS A 1 492 ? 24.338 -13.604 146.181 1.00 57.38 491 LYS A N 1
ATOM 3526 C CA . LYS A 1 492 ? 25.074 -14.719 146.769 1.00 57.93 491 LYS A CA 1
ATOM 3527 C C . LYS A 1 492 ? 24.274 -15.376 147.884 1.00 59.59 491 LYS A C 1
ATOM 3528 O O . LYS A 1 492 ? 24.389 -16.588 148.102 1.00 61.05 491 LYS A O 1
ATOM 3534 N N . ILE A 1 493 ? 23.435 -14.599 148.571 1.00 59.56 492 ILE A N 1
ATOM 3535 C CA . ILE A 1 493 ? 22.632 -15.132 149.667 1.00 61.19 492 ILE A CA 1
ATOM 3536 C C . ILE A 1 493 ? 21.508 -16.019 149.138 1.00 63.61 492 ILE A C 1
ATOM 3537 O O . ILE A 1 493 ? 21.312 -17.146 149.611 1.00 65.37 492 ILE A O 1
ATOM 3542 N N . VAL A 1 494 ? 20.748 -15.526 148.153 1.00 67.17 493 VAL A N 1
ATOM 3543 C CA . VAL A 1 494 ? 19.591 -16.287 147.685 1.00 67.95 493 VAL A CA 1
ATOM 3544 C C . VAL A 1 494 ? 20.030 -17.576 147.009 1.00 69.23 493 VAL A C 1
ATOM 3545 O O . VAL A 1 494 ? 19.297 -18.568 147.029 1.00 72.13 493 VAL A O 1
ATOM 3549 N N . ASN A 1 495 ? 21.226 -17.597 146.418 1.00 70.45 494 ASN A N 1
ATOM 3550 C CA . ASN A 1 495 ? 21.741 -18.830 145.841 1.00 67.81 494 ASN A CA 1
ATOM 3551 C C . ASN A 1 495 ? 22.061 -19.842 146.928 1.00 68.90 494 ASN A C 1
ATOM 3552 O O . ASN A 1 495 ? 21.706 -21.020 146.817 1.00 71.87 494 ASN A O 1
ATOM 3557 N N . ALA A 1 496 ? 22.708 -19.391 148.002 1.00 68.31 495 ALA A N 1
ATOM 3558 C CA . ALA A 1 496 ? 22.977 -20.262 149.136 1.00 69.45 495 ALA A CA 1
ATOM 3559 C C . ALA A 1 496 ? 21.697 -20.639 149.871 1.00 71.45 495 ALA A C 1
ATOM 3560 O O . ALA A 1 496 ? 21.591 -21.751 150.400 1.00 73.36 495 ALA A O 1
ATOM 3562 N N . ALA A 1 497 ? 20.718 -19.735 149.919 1.00 69.79 496 ALA A N 1
ATOM 3563 C CA . ALA A 1 497 ? 19.437 -20.088 150.518 1.00 71.99 496 ALA A CA 1
ATOM 3564 C C . ALA A 1 497 ? 18.705 -21.122 149.672 1.00 74.44 496 ALA A C 1
ATOM 3565 O O . ALA A 1 497 ? 18.062 -22.032 150.206 1.00 76.78 496 ALA A O 1
ATOM 3567 N N . ILE A 1 498 ? 18.797 -21.001 148.349 1.00 74.03 497 ILE A N 1
ATOM 3568 C CA . ILE A 1 498 ? 18.140 -21.966 147.478 1.00 76.37 497 ILE A CA 1
ATOM 3569 C C . ILE A 1 498 ? 18.847 -23.318 147.555 1.00 77.64 497 ILE A C 1
ATOM 3570 O O . ILE A 1 498 ? 18.195 -24.365 147.546 1.00 80.55 497 ILE A O 1
ATOM 3575 N N . LYS A 1 499 ? 20.184 -23.321 147.680 1.00 75.97 498 LYS A N 1
ATOM 3576 C CA . LYS A 1 499 ? 20.906 -24.591 147.809 1.00 81.94 498 LYS A CA 1
ATOM 3577 C C . LYS A 1 499 ? 20.486 -25.345 149.056 1.00 85.79 498 LYS A C 1
ATOM 3578 O O . LYS A 1 499 ? 20.321 -26.568 149.024 1.00 86.48 498 LYS A O 1
ATOM 3584 N N . GLU A 1 500 ? 20.354 -24.643 150.170 1.00 103.77 499 GLU A N 1
ATOM 3585 C CA . GLU A 1 500 ? 20.115 -25.307 151.436 1.00 106.57 499 GLU A CA 1
ATOM 3586 C C . GLU A 1 500 ? 18.645 -25.632 151.637 1.00 104.36 499 GLU A C 1
ATOM 3587 O O . GLU A 1 500 ? 18.317 -26.506 152.447 1.00 105.64 499 GLU A O 1
ATOM 3593 N N . TYR A 1 501 ? 17.756 -24.973 150.893 1.00 100.32 500 TYR A N 1
ATOM 3594 C CA . TYR A 1 501 ? 16.330 -25.093 151.137 1.00 99.12 500 TYR A CA 1
ATOM 3595 C C . TYR A 1 501 ? 15.494 -25.371 149.898 1.00 98.92 500 TYR A C 1
ATOM 3596 O O . TYR A 1 501 ? 14.282 -25.561 150.030 1.00 97.66 500 TYR A O 1
ATOM 3605 N N . GLY A 1 502 ? 16.088 -25.403 148.712 1.00 85.98 501 GLY A N 1
ATOM 3606 C CA . GLY A 1 502 ? 15.305 -25.460 147.493 1.00 86.14 501 GLY A CA 1
ATOM 3607 C C . GLY A 1 502 ? 14.655 -24.116 147.224 1.00 84.74 501 GLY A C 1
ATOM 3608 O O . GLY A 1 502 ? 14.843 -23.141 147.947 1.00 82.88 501 GLY A O 1
ATOM 3609 N N . ASP A 1 503 ? 13.868 -24.071 146.156 1.00 85.79 502 ASP A N 1
ATOM 3610 C CA . ASP A 1 503 ? 13.232 -22.816 145.795 1.00 84.67 502 ASP A CA 1
ATOM 3611 C C . ASP A 1 503 ? 12.137 -22.464 146.796 1.00 85.83 502 ASP A C 1
ATOM 3612 O O . ASP A 1 503 ? 11.684 -23.294 147.590 1.00 87.95 502 ASP A O 1
ATOM 3617 N N . PHE A 1 504 ? 11.715 -21.208 146.751 1.00 84.53 503 PHE A N 1
ATOM 3618 C CA . PHE A 1 504 ? 10.760 -20.664 147.699 1.00 85.31 503 PHE A CA 1
ATOM 3619 C C . PHE A 1 504 ? 9.461 -20.318 146.990 1.00 86.91 503 PHE A C 1
ATOM 3620 O O . PHE A 1 504 ? 9.443 -20.044 145.788 1.00 86.47 503 PHE A O 1
ATOM 3628 N N . ASP A 1 505 ? 8.368 -20.343 147.748 1.00 90.01 504 ASP A N 1
ATOM 3629 C CA . ASP A 1 505 ? 7.099 -19.879 147.205 1.00 96.46 504 ASP A CA 1
ATOM 3630 C C . ASP A 1 505 ? 7.163 -18.393 146.870 1.00 93.44 504 ASP A C 1
ATOM 3631 O O . ASP A 1 505 ? 6.601 -17.951 145.862 1.00 93.19 504 ASP A O 1
ATOM 3636 N N . ASN A 1 506 ? 7.876 -17.614 147.679 1.00 96.51 505 ASN A N 1
ATOM 3637 C CA . ASN A 1 506 ? 7.918 -16.168 147.534 1.00 95.93 505 ASN A CA 1
ATOM 3638 C C . ASN A 1 506 ? 9.235 -15.676 148.108 1.00 92.72 505 ASN A C 1
ATOM 3639 O O . ASN A 1 506 ? 9.690 -16.167 149.143 1.00 90.43 505 ASN A O 1
ATOM 3644 N N . ILE A 1 507 ? 9.851 -14.725 147.415 1.00 78.76 506 ILE A N 1
ATOM 3645 C CA . ILE A 1 507 ? 10.999 -13.986 147.920 1.00 76.01 506 ILE A CA 1
ATOM 3646 C C . ILE A 1 507 ? 10.616 -12.514 147.942 1.00 74.98 506 ILE A C 1
ATOM 3647 O O . ILE A 1 507 ? 10.308 -11.933 146.894 1.00 74.79 506 ILE A O 1
ATOM 3652 N N . VAL A 1 508 ? 10.637 -11.912 149.128 1.00 74.43 507 VAL A N 1
ATOM 3653 C CA . VAL A 1 508 ? 10.074 -10.586 149.362 1.00 74.05 507 VAL A CA 1
ATOM 3654 C C . VAL A 1 508 ? 11.203 -9.592 149.592 1.00 71.21 507 VAL A C 1
ATOM 3655 O O . VAL A 1 508 ? 12.103 -9.841 150.403 1.00 70.08 507 VAL A O 1
ATOM 3659 N N . ILE A 1 509 ? 11.137 -8.456 148.902 1.00 70.20 508 ILE A N 1
ATOM 3660 C CA . ILE A 1 509 ? 12.159 -7.418 148.976 1.00 67.63 508 ILE A CA 1
ATOM 3661 C C . ILE A 1 509 ? 11.501 -6.126 149.426 1.00 67.73 508 ILE A C 1
ATOM 3662 O O . ILE A 1 509 ? 10.600 -5.616 148.751 1.00 68.77 508 ILE A O 1
ATOM 3667 N N . GLU A 1 510 ? 11.952 -5.589 150.554 1.00 70.59 509 GLU A N 1
ATOM 3668 C CA . GLU A 1 510 ? 11.478 -4.280 150.972 1.00 71.50 509 GLU A CA 1
ATOM 3669 C C . GLU A 1 510 ? 12.006 -3.226 150.013 1.00 70.15 509 GLU A C 1
ATOM 3670 O O . GLU A 1 510 ? 13.160 -3.281 149.581 1.00 67.03 509 GLU A O 1
ATOM 3676 N N . MET A 1 511 ? 11.144 -2.285 149.647 1.00 65.77 510 MET A N 1
ATOM 3677 C CA . MET A 1 511 ? 11.502 -1.226 148.721 1.00 65.51 510 MET A CA 1
ATOM 3678 C C . MET A 1 511 ? 11.298 0.126 149.386 1.00 64.25 510 MET A C 1
ATOM 3679 O O . MET A 1 511 ? 10.425 0.292 150.240 1.00 65.78 510 MET A O 1
ATOM 3684 N N . ALA A 1 512 ? 11.942 1.137 148.865 1.00 62.42 511 ALA A N 1
ATOM 3685 C CA . ALA A 1 512 ? 11.754 2.434 149.427 1.00 62.06 511 ALA A CA 1
ATOM 3686 C C . ALA A 1 512 ? 11.182 3.316 148.373 1.00 62.87 511 ALA A C 1
ATOM 3687 O O . ALA A 1 512 ? 11.834 4.155 147.813 1.00 61.60 511 ALA A O 1
ATOM 3689 N N . ARG A 1 513 ? 9.921 3.058 148.125 1.00 66.70 512 ARG A N 1
ATOM 3690 C CA . ARG A 1 513 ? 9.113 3.826 147.219 1.00 68.30 512 ARG A CA 1
ATOM 3691 C C . ARG A 1 513 ? 7.946 4.361 148.019 1.00 72.35 512 ARG A C 1
ATOM 3692 O O . ARG A 1 513 ? 7.459 3.742 148.931 1.00 78.07 512 ARG A O 1
ATOM 3700 N N . GLU A 1 514 ? 7.493 5.537 147.687 1.00 77.35 513 GLU A N 1
ATOM 3701 C CA . GLU A 1 514 ? 6.379 6.089 148.398 1.00 84.77 513 GLU A CA 1
ATOM 3702 C C . GLU A 1 514 ? 5.046 5.544 147.939 1.00 95.05 513 GLU A C 1
ATOM 3703 O O . GLU A 1 514 ? 4.939 4.870 146.938 1.00 74.23 513 GLU A O 1
ATOM 3709 N N . THR A 1 515 ? 4.038 5.826 148.736 1.00 103.95 514 THR A N 1
ATOM 3710 C CA . THR A 1 515 ? 2.664 5.575 148.412 1.00 112.10 514 THR A CA 1
ATOM 3711 C C . THR A 1 515 ? 2.091 6.865 148.936 1.00 114.44 514 THR A C 1
ATOM 3712 O O . THR A 1 515 ? 2.163 7.143 150.129 1.00 118.96 514 THR A O 1
ATOM 3716 N N . ASN A 1 516 ? 1.541 7.661 148.045 1.00 110.44 515 ASN A N 1
ATOM 3717 C CA . ASN A 1 516 ? 0.999 8.927 148.442 1.00 105.41 515 ASN A CA 1
ATOM 3718 C C . ASN A 1 516 ? -0.437 9.119 148.017 1.00 104.45 515 ASN A C 1
ATOM 3719 O O . ASN A 1 516 ? -0.835 8.725 146.935 1.00 104.91 515 ASN A O 1
ATOM 3724 N N . GLU A 1 517 ? -1.221 9.740 148.875 1.00 123.90 516 GLU A N 1
ATOM 3725 C CA . GLU A 1 517 ? -2.584 10.028 148.516 1.00 128.46 516 GLU A CA 1
ATOM 3726 C C . GLU A 1 517 ? -2.512 11.304 147.709 1.00 127.59 516 GLU A C 1
ATOM 3727 O O . GLU A 1 517 ? -1.495 11.979 147.675 1.00 124.03 516 GLU A O 1
ATOM 3733 N N . ASP A 1 518 ? -3.612 11.623 147.066 1.00 111.80 517 ASP A N 1
ATOM 3734 C CA . ASP A 1 518 ? -3.725 12.748 146.175 1.00 111.68 517 ASP A CA 1
ATOM 3735 C C . ASP A 1 518 ? -3.478 14.152 146.698 1.00 111.95 517 ASP A C 1
ATOM 3736 O O . ASP A 1 518 ? -2.989 14.979 145.955 1.00 109.89 517 ASP A O 1
ATOM 3741 N N . ASP A 1 519 ? -3.819 14.452 147.942 1.00 116.03 518 ASP A N 1
ATOM 3742 C CA . ASP A 1 519 ? -3.575 15.795 148.451 1.00 116.70 518 ASP A CA 1
ATOM 3743 C C . ASP A 1 519 ? -2.095 15.988 148.370 1.00 114.55 518 ASP A C 1
ATOM 3744 O O . ASP A 1 519 ? -1.609 17.051 148.009 1.00 117.53 518 ASP A O 1
ATOM 3749 N N . GLU A 1 520 ? -1.391 14.934 148.753 1.00 107.81 519 GLU A N 1
ATOM 3750 C CA . GLU A 1 520 ? 0.050 14.897 148.727 1.00 101.38 519 GLU A CA 1
ATOM 3751 C C . GLU A 1 520 ? 0.610 14.892 147.314 1.00 97.19 519 GLU A C 1
ATOM 3752 O O . GLU A 1 520 ? 1.557 15.606 147.024 1.00 92.70 519 GLU A O 1
ATOM 3754 N N . LYS A 1 521 ? -0.003 14.101 146.435 1.00 90.75 520 LYS A N 1
ATOM 3755 C CA . LYS A 1 521 ? 0.477 13.994 145.069 1.00 87.61 520 LYS A CA 1
ATOM 3756 C C . LYS A 1 521 ? 0.399 15.322 144.434 1.00 84.90 520 LYS A C 1
ATOM 3757 O O . LYS A 1 521 ? 1.311 15.739 143.778 1.00 81.60 520 LYS A O 1
ATOM 3763 N N . LYS A 1 522 ? -0.687 16.027 144.658 1.00 86.33 521 LYS A N 1
ATOM 3764 C CA . LYS A 1 522 ? -0.823 17.354 144.111 1.00 87.04 521 LYS A CA 1
ATOM 3765 C C . LYS A 1 522 ? 0.254 18.124 144.824 1.00 91.58 521 LYS A C 1
ATOM 3766 O O . LYS A 1 522 ? 0.782 19.093 144.317 1.00 90.78 521 LYS A O 1
ATOM 3772 N N . ALA A 1 523 ? 0.567 17.664 146.029 1.00 97.84 522 ALA A N 1
ATOM 3773 C CA . ALA A 1 523 ? 1.577 18.328 146.844 1.00 95.22 522 ALA A CA 1
ATOM 3774 C C . ALA A 1 523 ? 2.980 18.189 146.271 1.00 89.65 522 ALA A C 1
ATOM 3775 O O . ALA A 1 523 ? 3.864 18.951 146.666 1.00 88.21 522 ALA A O 1
ATOM 3777 N N . ILE A 1 524 ? 3.207 17.262 145.348 1.00 83.68 523 ILE A N 1
ATOM 3778 C CA . ILE A 1 524 ? 4.529 17.113 144.757 1.00 79.76 523 ILE A CA 1
ATOM 3779 C C . ILE A 1 524 ? 4.679 17.965 143.500 1.00 77.03 523 ILE A C 1
ATOM 3780 O O . ILE A 1 524 ? 5.713 18.610 143.306 1.00 74.49 523 ILE A O 1
ATOM 3785 N N . GLN A 1 525 ? 3.654 18.004 142.642 1.00 84.51 524 GLN A N 1
ATOM 3786 C CA . GLN A 1 525 ? 3.776 18.711 141.369 1.00 85.90 524 GLN A CA 1
ATOM 3787 C C . GLN A 1 525 ? 3.770 20.220 141.557 1.00 86.01 524 GLN A C 1
ATOM 3788 O O . GLN A 1 525 ? 4.436 20.937 140.801 1.00 85.70 524 GLN A O 1
ATOM 3794 N N . LYS A 1 526 ? 3.119 20.680 142.600 1.00 92.44 525 LYS A N 1
ATOM 3795 C CA . LYS A 1 526 ? 3.112 22.080 142.892 1.00 94.18 525 LYS A CA 1
ATOM 3796 C C . LYS A 1 526 ? 4.526 22.514 143.180 1.00 93.24 525 LYS A C 1
ATOM 3797 O O . LYS A 1 526 ? 4.928 23.587 142.788 1.00 92.38 525 LYS A O 1
ATOM 3803 N N . ILE A 1 527 ? 5.272 21.675 143.894 1.00 86.47 526 ILE A N 1
ATOM 3804 C CA . ILE A 1 527 ? 6.648 21.978 144.265 1.00 81.12 526 ILE A CA 1
ATOM 3805 C C . ILE A 1 527 ? 7.564 21.835 143.059 1.00 76.64 526 ILE A C 1
ATOM 3806 O O . ILE A 1 527 ? 8.366 22.726 142.759 1.00 75.45 526 ILE A O 1
ATOM 3811 N N . GLN A 1 528 ? 7.458 20.708 142.347 1.00 72.38 527 GLN A N 1
ATOM 3812 C CA . GLN A 1 528 ? 8.257 20.515 141.140 1.00 70.88 527 GLN A CA 1
ATOM 3813 C C . GLN A 1 528 ? 8.000 21.615 140.121 1.00 72.14 527 GLN A C 1
ATOM 3814 O O . GLN A 1 528 ? 8.899 21.974 139.354 1.00 70.86 527 GLN A O 1
ATOM 3820 N N . LYS A 1 529 ? 6.787 22.163 140.103 1.00 79.57 528 LYS A N 1
ATOM 3821 C CA . LYS A 1 529 ? 6.493 23.273 139.206 1.00 80.07 528 LYS A CA 1
ATOM 3822 C C . LYS A 1 529 ? 7.058 24.583 139.744 1.00 82.87 528 LYS A C 1
ATOM 3823 O O . LYS A 1 529 ? 7.519 25.429 138.970 1.00 83.11 528 LYS A O 1
ATOM 3829 N N . ALA A 1 530 ? 7.054 24.761 141.065 1.00 76.10 529 ALA A N 1
ATOM 3830 C CA . ALA A 1 530 ? 7.683 25.941 141.645 1.00 75.88 529 ALA A CA 1
ATOM 3831 C C . ALA A 1 530 ? 9.185 25.934 141.414 1.00 73.16 529 ALA A C 1
ATOM 3832 O O . ALA A 1 530 ? 9.804 26.999 141.317 1.00 73.03 529 ALA A O 1
ATOM 3834 N N . ASN A 1 531 ? 9.783 24.747 141.327 1.00 71.68 530 ASN A N 1
ATOM 3835 C CA . ASN A 1 531 ? 11.204 24.649 141.027 1.00 69.16 530 ASN A CA 1
ATOM 3836 C C . ASN A 1 531 ? 11.499 25.139 139.616 1.00 71.90 530 ASN A C 1
ATOM 3837 O O . ASN A 1 531 ? 12.390 25.970 139.411 1.00 69.85 530 ASN A O 1
ATOM 3842 N N . LYS A 1 532 ? 10.748 24.642 138.629 1.00 71.51 531 LYS A N 1
ATOM 3843 C CA . LYS A 1 532 ? 10.958 25.070 137.252 1.00 70.23 531 LYS A CA 1
ATOM 3844 C C . LYS A 1 532 ? 10.606 26.538 137.062 1.00 72.35 531 LYS A C 1
ATOM 3845 O O . LYS A 1 532 ? 11.132 27.187 136.151 1.00 73.28 531 LYS A O 1
ATOM 3851 N N . ASP A 1 533 ? 9.728 27.078 137.911 1.00 73.70 532 ASP A N 1
ATOM 3852 C CA . ASP A 1 533 ? 9.290 28.461 137.750 1.00 75.83 532 ASP A CA 1
ATOM 3853 C C . ASP A 1 533 ? 10.403 29.447 138.079 1.00 74.84 532 ASP A C 1
ATOM 3854 O O . ASP A 1 533 ? 10.557 30.467 137.396 1.00 75.80 532 ASP A O 1
ATOM 3859 N N . GLU A 1 534 ? 11.184 29.174 139.127 1.00 78.15 533 GLU A N 1
ATOM 3860 C CA . GLU A 1 534 ? 12.201 30.137 139.523 1.00 79.58 533 GLU A CA 1
ATOM 3861 C C . GLU A 1 534 ? 13.446 30.054 138.657 1.00 75.45 533 GLU A C 1
ATOM 3862 O O . GLU A 1 534 ? 14.191 31.036 138.572 1.00 74.70 533 GLU A O 1
ATOM 3868 N N . LYS A 1 535 ? 13.684 28.922 137.997 1.00 71.80 534 LYS A N 1
ATOM 3869 C CA . LYS A 1 535 ? 14.762 28.880 137.020 1.00 71.44 534 LYS A CA 1
ATOM 3870 C C . LYS A 1 535 ? 14.446 29.804 135.850 1.00 75.90 534 LYS A C 1
ATOM 3871 O O . LYS A 1 535 ? 15.248 30.674 135.497 1.00 76.83 534 LYS A O 1
ATOM 3877 N N . ASP A 1 536 ? 13.257 29.649 135.254 1.00 82.46 535 ASP A N 1
ATOM 3878 C CA . ASP A 1 536 ? 12.795 30.603 134.251 1.00 83.66 535 ASP A CA 1
ATOM 3879 C C . ASP A 1 536 ? 12.820 32.026 134.792 1.00 84.54 535 ASP A C 1
ATOM 3880 O O . ASP A 1 536 ? 13.262 32.954 134.104 1.00 82.65 535 ASP A O 1
ATOM 3885 N N . ALA A 1 537 ? 12.348 32.216 136.029 1.00 80.42 536 ALA A N 1
ATOM 3886 C CA . ALA A 1 537 ? 12.329 33.550 136.619 1.00 76.62 536 ALA A CA 1
ATOM 3887 C C . ALA A 1 537 ? 13.736 34.108 136.753 1.00 75.03 536 ALA A C 1
ATOM 3888 O O . ALA A 1 537 ? 13.956 35.310 136.569 1.00 76.30 536 ALA A O 1
ATOM 3890 N N . ALA A 1 538 ? 14.704 33.244 137.065 1.00 73.61 537 ALA A N 1
ATOM 3891 C CA . ALA A 1 538 ? 16.089 33.680 137.192 1.00 72.35 537 ALA A CA 1
ATOM 3892 C C . ALA A 1 538 ? 16.708 33.965 135.834 1.00 70.87 537 ALA A C 1
ATOM 3893 O O . ALA A 1 538 ? 17.454 34.937 135.680 1.00 70.81 537 ALA A O 1
ATOM 3895 N N . MET A 1 539 ? 16.423 33.116 134.841 1.00 80.03 538 MET A N 1
ATOM 3896 C CA . MET A 1 539 ? 16.938 33.341 133.493 1.00 82.30 538 MET A CA 1
ATOM 3897 C C . MET A 1 539 ? 16.328 34.595 132.879 1.00 85.06 538 MET A C 1
ATOM 3898 O O . MET A 1 539 ? 17.039 35.428 132.305 1.00 82.08 538 MET A O 1
ATOM 3903 N N . LEU A 1 540 ? 15.002 34.733 132.977 1.00 77.52 539 LEU A N 1
ATOM 3904 C CA . LEU A 1 540 ? 14.332 35.933 132.487 1.00 77.80 539 LEU A CA 1
ATOM 3905 C C . LEU A 1 540 ? 14.960 37.182 133.078 1.00 78.38 539 LEU A C 1
ATOM 3906 O O . LEU A 1 540 ? 15.209 38.166 132.372 1.00 79.69 539 LEU A O 1
ATOM 3911 N N . LYS A 1 541 ? 15.239 37.147 134.376 1.00 77.47 540 LYS A N 1
ATOM 3912 C CA . LYS A 1 541 ? 15.803 38.306 135.043 1.00 78.11 540 LYS A CA 1
ATOM 3913 C C . LYS A 1 541 ? 17.251 38.528 134.641 1.00 76.45 540 LYS A C 1
ATOM 3914 O O . LYS A 1 541 ? 17.665 39.663 134.402 1.00 77.67 540 LYS A O 1
ATOM 3920 N N . ALA A 1 542 ? 18.044 37.462 134.566 1.00 73.79 541 ALA A N 1
ATOM 3921 C CA . ALA A 1 542 ? 19.400 37.619 134.057 1.00 72.35 541 ALA A CA 1
ATOM 3922 C C . ALA A 1 542 ? 19.375 38.196 132.651 1.00 73.74 541 ALA A C 1
ATOM 3923 O O . ALA A 1 542 ? 20.215 39.030 132.295 1.00 74.03 541 ALA A O 1
ATOM 3925 N N . ALA A 1 543 ? 18.392 37.785 131.851 1.00 74.78 542 ALA A N 1
ATOM 3926 C CA . ALA A 1 543 ? 18.299 38.250 130.473 1.00 76.17 542 ALA A CA 1
ATOM 3927 C C . ALA A 1 543 ? 18.041 39.751 130.403 1.00 78.82 542 ALA A C 1
ATOM 3928 O O . ALA A 1 543 ? 18.718 40.471 129.661 1.00 79.37 542 ALA A O 1
ATOM 3930 N N . ASN A 1 544 ? 17.062 40.245 131.167 1.00 80.64 543 ASN A N 1
ATOM 3931 C CA . ASN A 1 544 ? 16.736 41.664 131.093 1.00 83.43 543 ASN A CA 1
ATOM 3932 C C . ASN A 1 544 ? 17.833 42.506 131.714 1.00 83.03 543 ASN A C 1
ATOM 3933 O O . ASN A 1 544 ? 18.126 43.604 131.232 1.00 84.71 543 ASN A O 1
ATOM 3938 N N . GLN A 1 545 ? 18.439 42.018 132.792 1.00 80.95 544 GLN A N 1
ATOM 3939 C CA . GLN A 1 545 ? 19.544 42.740 133.407 1.00 80.44 544 GLN A CA 1
ATOM 3940 C C . GLN A 1 545 ? 20.734 42.828 132.468 1.00 85.94 544 GLN A C 1
ATOM 3941 O O . GLN A 1 545 ? 21.450 43.834 132.462 1.00 86.50 544 GLN A O 1
ATOM 3947 N N . TYR A 1 546 ? 20.946 41.799 131.658 1.00 93.50 545 TYR A N 1
ATOM 3948 C CA . TYR A 1 546 ? 22.094 41.756 130.752 1.00 96.54 545 TYR A CA 1
ATOM 3949 C C . TYR A 1 546 ? 21.712 42.324 129.390 1.00 99.91 545 TYR A C 1
ATOM 3950 O O . TYR A 1 546 ? 22.118 43.433 129.034 1.00 102.95 545 TYR A O 1
ATOM 3959 N N . ASN A 1 547 ? 20.917 41.570 128.626 1.00 95.22 546 ASN A N 1
ATOM 3960 C CA . ASN A 1 547 ? 20.561 41.940 127.262 1.00 92.26 546 ASN A CA 1
ATOM 3961 C C . ASN A 1 547 ? 19.487 43.011 127.189 1.00 92.87 546 ASN A C 1
ATOM 3962 O O . ASN A 1 547 ? 19.384 43.702 126.169 1.00 91.91 546 ASN A O 1
ATOM 3967 N N . GLY A 1 548 ? 18.681 43.160 128.233 1.00 89.37 547 GLY A N 1
ATOM 3968 C CA . GLY A 1 548 ? 17.426 43.858 128.115 1.00 91.10 547 GLY A CA 1
ATOM 3969 C C . GLY A 1 548 ? 16.336 43.046 127.460 1.00 88.72 547 GLY A C 1
ATOM 3970 O O . GLY A 1 548 ? 15.156 43.372 127.627 1.00 90.23 547 GLY A O 1
ATOM 3971 N N . LYS A 1 549 ? 16.691 41.996 126.724 1.00 86.12 548 LYS A N 1
ATOM 3972 C CA . LYS A 1 549 ? 15.711 41.103 126.132 1.00 86.37 548 LYS A CA 1
ATOM 3973 C C . LYS A 1 549 ? 15.271 40.074 127.170 1.00 84.82 548 LYS A C 1
ATOM 3974 O O . LYS A 1 549 ? 15.712 40.086 128.320 1.00 83.61 548 LYS A O 1
ATOM 3976 N N . ALA A 1 550 ? 14.382 39.170 126.764 1.00 92.78 549 ALA A N 1
ATOM 3977 C CA . ALA A 1 550 ? 13.815 38.179 127.666 1.00 92.05 549 ALA A CA 1
ATOM 3978 C C . ALA A 1 550 ? 14.486 36.818 127.534 1.00 89.73 549 ALA A C 1
ATOM 3979 O O . ALA A 1 550 ? 13.919 35.810 127.968 1.00 89.03 549 ALA A O 1
ATOM 3981 N N . GLU A 1 551 ? 15.682 36.770 126.952 1.00 90.27 550 GLU A N 1
ATOM 3982 C CA . GLU A 1 551 ? 16.382 35.518 126.718 1.00 90.69 550 GLU A CA 1
ATOM 3983 C C . GLU A 1 551 ? 17.875 35.797 126.637 1.00 88.76 550 GLU A C 1
ATOM 3984 O O . GLU A 1 551 ? 18.299 36.846 126.147 1.00 89.12 550 GLU A O 1
ATOM 3990 N N . LEU A 1 552 ? 18.665 34.857 127.137 1.00 84.14 551 LEU A N 1
ATOM 3991 C CA . LEU A 1 552 ? 20.096 35.090 127.011 1.00 80.61 551 LEU A CA 1
ATOM 3992 C C . LEU A 1 552 ? 20.629 34.463 125.725 1.00 79.06 551 LEU A C 1
ATOM 3993 O O . LEU A 1 552 ? 20.203 33.370 125.343 1.00 81.52 551 LEU A O 1
ATOM 3998 N N . PRO A 1 553 ? 21.558 35.141 125.056 1.00 70.55 552 PRO A N 1
ATOM 3999 C CA . PRO A 1 553 ? 22.139 34.581 123.833 1.00 72.80 552 PRO A CA 1
ATOM 4000 C C . PRO A 1 553 ? 22.880 33.291 124.125 1.00 71.56 552 PRO A C 1
ATOM 4001 O O . PRO A 1 553 ? 23.561 33.167 125.142 1.00 65.74 552 PRO A O 1
ATOM 4005 N N . HIS A 1 554 ? 22.758 32.326 123.214 1.00 73.65 553 HIS A N 1
ATOM 4006 C CA . HIS A 1 554 ? 23.439 31.055 123.413 1.00 72.75 553 HIS A CA 1
ATOM 4007 C C . HIS A 1 554 ? 24.954 31.204 123.431 1.00 70.26 553 HIS A C 1
ATOM 4008 O O . HIS A 1 554 ? 25.646 30.272 123.855 1.00 69.38 553 HIS A O 1
ATOM 4015 N N . SER A 1 555 ? 25.480 32.353 122.999 1.00 72.07 554 SER A N 1
ATOM 4016 C CA . SER A 1 555 ? 26.921 32.574 123.014 1.00 70.46 554 SER A CA 1
ATOM 4017 C C . SER A 1 555 ? 27.485 32.545 124.430 1.00 69.26 554 SER A C 1
ATOM 4018 O O . SER A 1 555 ? 28.660 32.215 124.623 1.00 69.53 554 SER A O 1
ATOM 4021 N N . VAL A 1 556 ? 26.673 32.886 125.434 1.00 64.90 555 VAL A N 1
ATOM 4022 C CA . VAL A 1 556 ? 27.208 33.035 126.786 1.00 62.11 555 VAL A CA 1
ATOM 4023 C C . VAL A 1 556 ? 27.341 31.716 127.528 1.00 58.81 555 VAL A C 1
ATOM 4024 O O . VAL A 1 556 ? 28.037 31.666 128.548 1.00 57.53 555 VAL A O 1
ATOM 4028 N N . PHE A 1 557 ? 26.718 30.643 127.050 1.00 58.49 556 PHE A N 1
ATOM 4029 C CA . PHE A 1 557 ? 26.779 29.352 127.721 1.00 56.71 556 PHE A CA 1
ATOM 4030 C C . PHE A 1 557 ? 27.917 28.469 127.223 1.00 55.08 556 PHE A C 1
ATOM 4031 O O . PHE A 1 557 ? 27.989 27.305 127.620 1.00 53.70 556 PHE A O 1
ATOM 4039 N N . HIS A 1 558 ? 28.793 28.974 126.358 1.00 61.15 557 HIS A N 1
ATOM 4040 C CA . HIS A 1 558 ? 29.831 28.129 125.780 1.00 63.10 557 HIS A CA 1
ATOM 4041 C C . HIS A 1 558 ? 31.019 28.038 126.724 1.00 61.74 557 HIS A C 1
ATOM 4042 O O . HIS A 1 558 ? 31.610 29.056 127.092 1.00 59.43 557 HIS A O 1
ATOM 4049 N N . GLY A 1 559 ? 31.383 26.813 127.093 1.00 53.81 558 GLY A N 1
ATOM 4050 C CA . GLY A 1 559 ? 32.370 26.619 128.133 1.00 52.20 558 GLY A CA 1
ATOM 4051 C C . GLY A 1 559 ? 31.899 27.062 129.496 1.00 49.24 558 GLY A C 1
ATOM 4052 O O . GLY A 1 559 ? 32.722 27.369 130.363 1.00 48.45 558 GLY A O 1
ATOM 4053 N N . HIS A 1 560 ? 30.584 27.110 129.700 1.00 54.73 559 HIS A N 1
ATOM 4054 C CA . HIS A 1 560 ? 29.982 27.626 130.916 1.00 55.04 559 HIS A CA 1
ATOM 4055 C C . HIS A 1 560 ? 28.543 27.141 131.013 1.00 57.98 559 HIS A C 1
ATOM 4056 O O . HIS A 1 560 ? 27.620 27.941 131.177 1.00 60.88 559 HIS A O 1
ATOM 4063 N N . LYS A 1 561 ? 28.345 25.829 130.904 1.00 54.07 560 LYS A N 1
ATOM 4064 C CA . LYS A 1 561 ? 27.010 25.261 130.994 1.00 55.65 560 LYS A CA 1
ATOM 4065 C C . LYS A 1 561 ? 26.414 25.396 132.392 1.00 55.20 560 LYS A C 1
ATOM 4066 O O . LYS A 1 561 ? 25.196 25.291 132.555 1.00 57.80 560 LYS A O 1
ATOM 4072 N N . GLN A 1 562 ? 27.227 25.657 133.405 1.00 59.78 561 GLN A N 1
ATOM 4073 C CA . GLN A 1 562 ? 26.676 25.787 134.746 1.00 58.77 561 GLN A CA 1
ATOM 4074 C C . GLN A 1 562 ? 26.007 27.130 134.984 1.00 61.70 561 GLN A C 1
ATOM 4075 O O . GLN A 1 562 ? 25.510 27.359 136.089 1.00 60.22 561 GLN A O 1
ATOM 4081 N N . LEU A 1 563 ? 25.965 28.007 133.979 1.00 58.41 562 LEU A N 1
ATOM 4082 C CA . LEU A 1 563 ? 25.391 29.335 134.172 1.00 56.96 562 LEU A CA 1
ATOM 4083 C C . LEU A 1 563 ? 23.934 29.261 134.611 1.00 56.38 562 LEU A C 1
ATOM 4084 O O . LEU A 1 563 ? 23.495 30.050 135.454 1.00 57.39 562 LEU A O 1
ATOM 4089 N N . ALA A 1 564 ? 23.167 28.325 134.046 1.00 61.70 563 ALA A N 1
ATOM 4090 C CA . ALA A 1 564 ? 21.751 28.224 134.390 1.00 65.63 563 ALA A CA 1
ATOM 4091 C C . ALA A 1 564 ? 21.559 28.056 135.889 1.00 66.02 563 ALA A C 1
ATOM 4092 O O . ALA A 1 564 ? 20.625 28.613 136.474 1.00 69.30 563 ALA A O 1
ATOM 4094 N N . THR A 1 565 ? 22.441 27.296 136.526 1.00 63.99 564 THR A N 1
ATOM 4095 C CA . THR A 1 565 ? 22.368 27.081 137.963 1.00 62.90 564 THR A CA 1
ATOM 4096 C C . THR A 1 565 ? 22.983 28.244 138.732 1.00 63.89 564 THR A C 1
ATOM 4097 O O . THR A 1 565 ? 22.400 28.720 139.711 1.00 67.26 564 THR A O 1
ATOM 4101 N N . LYS A 1 566 ? 24.148 28.721 138.293 1.00 64.91 565 LYS A N 1
ATOM 4102 C CA . LYS A 1 566 ? 24.750 29.896 138.910 1.00 66.23 565 LYS A CA 1
ATOM 4103 C C . LYS A 1 566 ? 23.773 31.058 138.980 1.00 65.40 565 LYS A C 1
ATOM 4104 O O . LYS A 1 566 ? 23.741 31.779 139.978 1.00 63.82 565 LYS A O 1
ATOM 4110 N N . ILE A 1 567 ? 22.974 31.262 137.925 1.00 69.75 566 ILE A N 1
ATOM 4111 C CA . ILE A 1 567 ? 21.996 32.346 137.921 1.00 69.32 566 ILE A CA 1
ATOM 4112 C C . ILE A 1 567 ? 20.887 32.058 138.918 1.00 68.29 566 ILE A C 1
ATOM 4113 O O . ILE A 1 567 ? 20.342 32.968 139.551 1.00 67.43 566 ILE A O 1
ATOM 4118 N N . ARG A 1 568 ? 20.545 30.786 139.085 1.00 60.78 567 ARG A N 1
ATOM 4119 C CA . ARG A 1 568 ? 19.429 30.439 139.949 1.00 61.70 567 ARG A CA 1
ATOM 4120 C C . ARG A 1 568 ? 19.743 30.740 141.403 1.00 61.36 567 ARG A C 1
ATOM 4121 O O . ARG A 1 568 ? 18.938 31.364 142.105 1.00 63.05 567 ARG A O 1
ATOM 4129 N N . LEU A 1 569 ? 20.894 30.257 141.889 1.00 60.26 568 LEU A N 1
ATOM 4130 C CA . LEU A 1 569 ? 21.342 30.627 143.228 1.00 59.92 568 LEU A CA 1
ATOM 4131 C C . LEU A 1 569 ? 21.597 32.122 143.300 1.00 61.46 568 LEU A C 1
ATOM 4132 O O . LEU A 1 569 ? 21.299 32.767 144.308 1.00 63.79 568 LEU A O 1
ATOM 4137 N N . TRP A 1 570 ? 22.155 32.684 142.234 1.00 60.73 569 TRP A N 1
ATOM 4138 C CA . TRP A 1 570 ? 22.359 34.123 142.159 1.00 61.84 569 TRP A CA 1
ATOM 4139 C C . TRP A 1 570 ? 21.062 34.894 142.397 1.00 64.44 569 TRP A C 1
ATOM 4140 O O . TRP A 1 570 ? 21.056 35.918 143.089 1.00 66.84 569 TRP A O 1
ATOM 4151 N N . HIS A 1 571 ? 19.953 34.423 141.828 1.00 66.80 570 HIS A N 1
ATOM 4152 C CA . HIS A 1 571 ? 18.671 35.088 142.024 1.00 70.15 570 HIS A CA 1
ATOM 4153 C C . HIS A 1 571 ? 18.138 34.865 143.431 1.00 69.76 570 HIS A C 1
ATOM 4154 O O . HIS A 1 571 ? 17.452 35.736 143.975 1.00 73.07 570 HIS A O 1
ATOM 4161 N N . GLN A 1 572 ? 18.484 33.730 144.029 1.00 66.61 571 GLN A N 1
ATOM 4162 C CA . GLN A 1 572 ? 18.032 33.402 145.378 1.00 67.75 571 GLN A CA 1
ATOM 4163 C C . GLN A 1 572 ? 18.765 34.188 146.467 1.00 66.68 571 GLN A C 1
ATOM 4164 O O . GLN A 1 572 ? 18.250 34.347 147.574 1.00 68.03 571 GLN A O 1
ATOM 4170 N N . GLN A 1 573 ? 19.963 34.676 146.157 1.00 65.35 572 GLN A N 1
ATOM 4171 C CA . GLN A 1 573 ? 20.744 35.428 147.128 1.00 65.27 572 GLN A CA 1
ATOM 4172 C C . GLN A 1 573 ? 20.617 36.928 146.951 1.00 67.49 572 GLN A C 1
ATOM 4173 O O . GLN A 1 573 ? 21.536 37.669 147.325 1.00 67.31 572 GLN A O 1
ATOM 4179 N N . GLY A 1 574 ? 19.495 37.394 146.403 1.00 69.69 573 GLY A N 1
ATOM 4180 C CA . GLY A 1 574 ? 19.276 38.805 146.157 1.00 72.07 573 GLY A CA 1
ATOM 4181 C C . GLY A 1 574 ? 20.392 39.423 145.342 1.00 71.48 573 GLY A C 1
ATOM 4182 O O . GLY A 1 574 ? 20.741 40.588 145.538 1.00 72.82 573 GLY A O 1
ATOM 4183 N N . GLU A 1 575 ? 20.971 38.636 144.434 1.00 69.57 574 GLU A N 1
ATOM 4184 C CA . GLU A 1 575 ? 22.082 39.054 143.580 1.00 68.83 574 GLU A CA 1
ATOM 4185 C C . GLU A 1 575 ? 23.263 39.552 144.383 1.00 68.03 574 GLU A C 1
ATOM 4186 O O . GLU A 1 575 ? 24.063 40.352 143.890 1.00 68.35 574 GLU A O 1
ATOM 4192 N N . ARG A 1 576 ? 23.361 39.108 145.627 1.00 68.71 575 ARG A N 1
ATOM 4193 C CA . ARG A 1 576 ? 24.433 39.491 146.519 1.00 67.33 575 ARG A CA 1
ATOM 4194 C C . ARG A 1 576 ? 25.198 38.239 146.907 1.00 65.85 575 ARG A C 1
ATOM 4195 O O . ARG A 1 576 ? 24.611 37.163 147.054 1.00 66.82 575 ARG A O 1
ATOM 4203 N N . CYS A 1 577 ? 26.512 38.378 147.029 1.00 63.62 576 CYS A N 1
ATOM 4204 C CA . CYS A 1 577 ? 27.331 37.338 147.623 1.00 61.37 576 CYS A CA 1
ATOM 4205 C C . CYS A 1 577 ? 27.164 37.358 149.135 1.00 61.48 576 CYS A C 1
ATOM 4206 O O . CYS A 1 577 ? 27.396 38.386 149.777 1.00 61.75 576 CYS A O 1
ATOM 4209 N N . LEU A 1 578 ? 26.772 36.223 149.705 1.00 59.03 577 LEU A N 1
ATOM 4210 C CA . LEU A 1 578 ? 26.373 36.191 151.105 1.00 59.52 577 LEU A CA 1
ATOM 4211 C C . LEU A 1 578 ? 27.549 36.154 152.078 1.00 59.64 577 LEU A C 1
ATOM 4212 O O . LEU A 1 578 ? 27.325 36.178 153.293 1.00 58.68 577 LEU A O 1
ATOM 4217 N N . TYR A 1 579 ? 28.786 36.100 151.591 1.00 61.54 578 TYR A N 1
ATOM 4218 C CA . TYR A 1 579 ? 29.953 36.215 152.456 1.00 60.63 578 TYR A CA 1
ATOM 4219 C C . TYR A 1 579 ? 30.601 37.590 152.367 1.00 61.23 578 TYR A C 1
ATOM 4220 O O . TYR A 1 579 ? 31.052 38.122 153.382 1.00 62.82 578 TYR A O 1
ATOM 4229 N N . THR A 1 580 ? 30.628 38.193 151.177 1.00 57.92 579 THR A N 1
ATOM 4230 C CA . THR A 1 580 ? 31.160 39.544 151.028 1.00 59.41 579 THR A CA 1
ATOM 4231 C C . THR A 1 580 ? 30.140 40.598 151.427 1.00 62.02 579 THR A C 1
ATOM 4232 O O . THR A 1 580 ? 30.506 41.647 151.966 1.00 63.38 579 THR A O 1
ATOM 4236 N N . GLY A 1 581 ? 28.863 40.343 151.159 1.00 62.88 580 GLY A N 1
ATOM 4237 C CA . GLY A 1 581 ? 27.878 41.400 151.196 1.00 65.59 580 GLY A CA 1
ATOM 4238 C C . GLY A 1 581 ? 27.903 42.305 149.986 1.00 66.97 580 GLY A C 1
ATOM 4239 O O . GLY A 1 581 ? 27.357 43.408 150.044 1.00 69.43 580 GLY A O 1
ATOM 4240 N N . LYS A 1 582 ? 28.526 41.874 148.891 1.00 65.59 581 LYS A N 1
ATOM 4241 C CA . LYS A 1 582 ? 28.659 42.676 147.687 1.00 66.79 581 LYS A CA 1
ATOM 4242 C C . LYS A 1 582 ? 27.705 42.186 146.609 1.00 67.01 581 LYS A C 1
ATOM 4243 O O . LYS A 1 582 ? 27.397 40.995 146.520 1.00 65.93 581 LYS A O 1
ATOM 4249 N N . THR A 1 583 ? 27.257 43.120 145.777 1.00 74.69 582 THR A N 1
ATOM 4250 C CA . THR A 1 583 ? 26.354 42.779 144.690 1.00 73.99 582 THR A CA 1
ATOM 4251 C C . THR A 1 583 ? 27.100 42.055 143.580 1.00 73.95 582 THR A C 1
ATOM 4252 O O . THR A 1 583 ? 28.255 42.364 143.271 1.00 74.35 582 THR A O 1
ATOM 4256 N N . ILE A 1 584 ? 26.429 41.080 142.985 1.00 66.93 583 ILE A N 1
ATOM 4257 C CA . ILE A 1 584 ? 26.963 40.318 141.868 1.00 65.33 583 ILE A CA 1
ATOM 4258 C C . ILE A 1 584 ? 26.213 40.751 140.615 1.00 67.05 583 ILE A C 1
ATOM 4259 O O . ILE A 1 584 ? 25.026 40.442 140.454 1.00 67.91 583 ILE A O 1
ATOM 4264 N N . SER A 1 585 ? 26.892 41.497 139.757 1.00 67.69 584 SER A N 1
ATOM 4265 C CA . SER A 1 585 ? 26.288 41.952 138.527 1.00 69.15 584 SER A CA 1
ATOM 4266 C C . SER A 1 585 ? 26.256 40.814 137.550 1.00 69.85 584 SER A C 1
ATOM 4267 O O . SER A 1 585 ? 27.194 40.058 137.459 1.00 65.08 584 SER A O 1
ATOM 4270 N N . ILE A 1 586 ? 25.174 40.693 136.808 1.00 75.21 585 ILE A N 1
ATOM 4271 C CA . ILE A 1 586 ? 25.060 39.614 135.862 1.00 72.55 585 ILE A CA 1
ATOM 4272 C C . ILE A 1 586 ? 26.163 39.763 134.871 1.00 72.86 585 ILE A C 1
ATOM 4273 O O . ILE A 1 586 ? 26.656 38.794 134.351 1.00 72.19 585 ILE A O 1
ATOM 4278 N N . HIS A 1 587 ? 26.537 40.990 134.590 1.00 76.14 586 HIS A N 1
ATOM 4279 C CA . HIS A 1 587 ? 27.600 41.223 133.644 1.00 68.29 586 HIS A CA 1
ATOM 4280 C C . HIS A 1 587 ? 28.882 40.641 134.126 1.00 66.03 586 HIS A C 1
ATOM 4281 O O . HIS A 1 587 ? 29.609 40.022 133.379 1.00 64.76 586 HIS A O 1
ATOM 4288 N N . ASP A 1 588 ? 29.166 40.847 135.389 1.00 67.38 587 ASP A N 1
ATOM 4289 C CA . ASP A 1 588 ? 30.377 40.316 135.950 1.00 64.16 587 ASP A CA 1
ATOM 4290 C C . ASP A 1 588 ? 30.323 38.811 135.975 1.00 64.34 587 ASP A C 1
ATOM 4291 O O . ASP A 1 588 ? 31.260 38.136 135.610 1.00 64.97 587 ASP A O 1
ATOM 4296 N N . LEU A 1 589 ? 29.197 38.272 136.390 1.00 61.24 588 LEU A N 1
ATOM 4297 C CA . LEU A 1 589 ? 29.162 36.853 136.476 1.00 59.46 588 LEU A CA 1
ATOM 4298 C C . LEU A 1 589 ? 29.432 36.236 135.139 1.00 58.95 588 LEU A C 1
ATOM 4299 O O . LEU A 1 589 ? 30.489 35.643 134.963 1.00 57.15 588 LEU A O 1
ATOM 4304 N N . ILE A 1 590 ? 28.563 36.434 134.160 1.00 60.56 589 ILE A N 1
ATOM 4305 C CA . ILE A 1 590 ? 28.769 35.881 132.819 1.00 60.30 589 ILE A CA 1
ATOM 4306 C C . ILE A 1 590 ? 30.015 36.341 132.085 1.00 59.86 589 ILE A C 1
ATOM 4307 O O . ILE A 1 590 ? 30.702 35.558 131.471 1.00 58.43 589 ILE A O 1
ATOM 4312 N N . ASN A 1 591 ? 30.269 37.623 132.108 1.00 61.19 590 ASN A N 1
ATOM 4313 C CA . ASN A 1 591 ? 31.404 38.175 131.404 1.00 61.24 590 ASN A CA 1
ATOM 4314 C C . ASN A 1 591 ? 32.787 37.940 131.932 1.00 63.79 590 ASN A C 1
ATOM 4315 O O . ASN A 1 591 ? 33.740 37.823 131.203 1.00 66.21 590 ASN A O 1
ATOM 4320 N N . ASN A 1 592 ? 32.802 37.758 133.249 1.00 72.83 591 ASN A N 1
ATOM 4321 C CA . ASN A 1 592 ? 33.967 37.435 134.049 1.00 75.94 591 ASN A CA 1
ATOM 4322 C C . ASN A 1 592 ? 33.656 36.359 135.090 1.00 76.99 591 ASN A C 1
ATOM 4323 O O . ASN A 1 592 ? 33.693 36.593 136.276 1.00 76.07 591 ASN A O 1
ATOM 4328 N N . SER A 1 593 ? 33.412 35.162 134.591 1.00 70.88 592 SER A N 1
ATOM 4329 C CA . SER A 1 593 ? 33.027 33.987 135.337 1.00 71.05 592 SER A CA 1
ATOM 4330 C C . SER A 1 593 ? 34.001 33.495 136.388 1.00 68.77 592 SER A C 1
ATOM 4331 O O . SER A 1 593 ? 33.593 32.876 137.346 1.00 65.53 592 SER A O 1
ATOM 4334 N N . ASN A 1 594 ? 35.280 33.738 136.188 1.00 76.10 593 ASN A N 1
ATOM 4335 C CA . ASN A 1 594 ? 36.308 33.276 137.097 1.00 75.08 593 ASN A CA 1
ATOM 4336 C C . ASN A 1 594 ? 36.368 33.905 138.470 1.00 70.23 593 ASN A C 1
ATOM 4337 O O . ASN A 1 594 ? 37.041 33.415 139.348 1.00 66.81 593 ASN A O 1
ATOM 4342 N N . GLN A 1 595 ? 35.686 35.008 138.648 1.00 68.18 594 GLN A N 1
ATOM 4343 C CA . GLN A 1 595 ? 35.693 35.728 139.895 1.00 64.56 594 GLN A CA 1
ATOM 4344 C C . GLN A 1 595 ? 34.780 35.095 140.886 1.00 58.94 594 GLN A C 1
ATOM 4345 O O . GLN A 1 595 ? 34.665 35.542 141.982 1.00 58.54 594 GLN A O 1
ATOM 4351 N N . PHE A 1 596 ? 34.098 34.054 140.486 1.00 50.56 595 PHE A N 1
ATOM 4352 C CA . PHE A 1 596 ? 33.096 33.430 141.337 1.00 50.35 595 PHE A CA 1
ATOM 4353 C C . PHE A 1 596 ? 33.255 31.921 141.342 1.00 48.48 595 PHE A C 1
ATOM 4354 O O . PHE A 1 596 ? 33.797 31.324 140.407 1.00 47.65 595 PHE A O 1
ATOM 4362 N N . GLU A 1 597 ? 32.803 31.322 142.443 1.00 47.94 596 GLU A N 1
ATOM 4363 C CA . GLU A 1 597 ? 32.809 29.885 142.639 1.00 46.42 596 GLU A CA 1
ATOM 4364 C C . GLU A 1 597 ? 31.559 29.506 143.412 1.00 46.88 596 GLU A C 1
ATOM 4365 O O . GLU A 1 597 ? 30.980 30.322 144.130 1.00 48.10 596 GLU A O 1
ATOM 4371 N N . VAL A 1 598 ? 31.130 28.262 143.239 1.00 48.45 597 VAL A N 1
ATOM 4372 C CA . VAL A 1 598 ? 29.976 27.740 143.959 1.00 49.57 597 VAL A CA 1
ATOM 4373 C C . VAL A 1 598 ? 30.486 27.063 145.224 1.00 49.23 597 VAL A C 1
ATOM 4374 O O . VAL A 1 598 ? 31.061 25.971 145.181 1.00 48.28 597 VAL A O 1
ATOM 4378 N N . ASP A 1 599 ? 30.288 27.726 146.352 1.00 47.49 598 ASP A N 1
ATOM 4379 C CA . ASP A 1 599 ? 30.711 27.181 147.624 1.00 46.24 598 ASP A CA 1
ATOM 4380 C C . ASP A 1 599 ? 29.699 26.168 148.130 1.00 45.05 598 ASP A C 1
ATOM 4381 O O . ASP A 1 599 ? 28.489 26.391 148.064 1.00 46.41 598 ASP A O 1
ATOM 4386 N N . ALA A 1 600 ? 30.200 25.050 148.638 1.00 43.68 599 ALA A N 1
ATOM 4387 C CA . ALA A 1 600 ? 29.391 24.181 149.479 1.00 43.79 599 ALA A CA 1
ATOM 4388 C C . ALA A 1 600 ? 29.348 24.788 150.878 1.00 44.34 599 ALA A C 1
ATOM 4389 O O . ALA A 1 600 ? 30.389 24.931 151.526 1.00 43.51 599 ALA A O 1
ATOM 4391 N N . ILE A 1 601 ? 28.150 25.181 151.322 1.00 45.87 600 ILE A N 1
ATOM 4392 C CA . ILE A 1 601 ? 28.008 25.930 152.571 1.00 46.74 600 ILE A CA 1
ATOM 4393 C C . ILE A 1 601 ? 28.615 25.143 153.721 1.00 45.63 600 ILE A C 1
ATOM 4394 O O . ILE A 1 601 ? 29.588 25.572 154.350 1.00 45.09 600 ILE A O 1
ATOM 4399 N N . LEU A 1 602 ? 28.059 23.967 153.998 1.00 59.07 601 LEU A N 1
ATOM 4400 C CA . LEU A 1 602 ? 28.699 23.006 154.888 1.00 57.16 601 LEU A CA 1
ATOM 4401 C C . LEU A 1 602 ? 29.613 22.131 154.036 1.00 54.22 601 LEU A C 1
ATOM 4402 O O . LEU A 1 602 ? 29.111 21.357 153.189 1.00 55.00 601 LEU A O 1
ATOM 4407 N N . PRO A 1 603 ? 30.916 22.213 154.198 1.00 45.76 602 PRO A N 1
ATOM 4408 C CA . PRO A 1 603 ? 31.839 21.627 153.231 1.00 45.86 602 PRO A CA 1
ATOM 4409 C C . PRO A 1 603 ? 31.560 20.151 152.989 1.00 40.59 602 PRO A C 1
ATOM 4410 O O . PRO A 1 603 ? 31.133 19.418 153.889 1.00 39.62 602 PRO A O 1
ATOM 4414 N N . LEU A 1 604 ? 31.776 19.720 151.745 1.00 49.17 603 LEU A N 1
ATOM 4415 C CA . LEU A 1 604 ? 31.397 18.360 151.365 1.00 51.74 603 LEU A CA 1
ATOM 4416 C C . LEU A 1 604 ? 32.334 17.320 151.944 1.00 51.01 603 LEU A C 1
ATOM 4417 O O . LEU A 1 604 ? 31.966 16.147 152.004 1.00 50.68 603 LEU A O 1
ATOM 4422 N N . SER A 1 605 ? 33.536 17.731 152.358 1.00 46.89 604 SER A N 1
ATOM 4423 C CA . SER A 1 605 ? 34.444 16.835 153.057 1.00 44.38 604 SER A CA 1
ATOM 4424 C C . SER A 1 605 ? 33.805 16.258 154.306 1.00 44.12 604 SER A C 1
ATOM 4425 O O . SER A 1 605 ? 34.161 15.159 154.739 1.00 44.55 604 SER A O 1
ATOM 4428 N N . ILE A 1 606 ? 32.875 16.986 154.897 1.00 42.76 605 ILE A N 1
ATOM 4429 C CA . ILE A 1 606 ? 32.264 16.624 156.160 1.00 43.56 605 ILE A CA 1
ATOM 4430 C C . ILE A 1 606 ? 30.844 16.119 155.962 1.00 47.08 605 ILE A C 1
ATOM 4431 O O . ILE A 1 606 ? 30.455 15.098 156.526 1.00 51.98 605 ILE A O 1
ATOM 4436 N N . THR A 1 607 ? 30.056 16.822 155.156 1.00 53.54 606 THR A N 1
ATOM 4437 C CA . THR A 1 607 ? 28.628 16.559 155.091 1.00 55.35 606 THR A CA 1
ATOM 4438 C C . THR A 1 607 ? 28.224 15.660 153.937 1.00 58.54 606 THR A C 1
ATOM 4439 O O . THR A 1 607 ? 27.288 14.873 154.090 1.00 61.40 606 THR A O 1
ATOM 4443 N N . PHE A 1 608 ? 28.907 15.747 152.797 1.00 56.14 607 PHE A N 1
ATOM 4444 C CA . PHE A 1 608 ? 28.550 14.987 151.600 1.00 57.31 607 PHE A CA 1
ATOM 4445 C C . PHE A 1 608 ? 27.153 15.357 151.093 1.00 59.10 607 PHE A C 1
ATOM 4446 O O . PHE A 1 608 ? 26.463 14.542 150.482 1.00 60.74 607 PHE A O 1
ATOM 4454 N N . ASP A 1 609 ? 26.744 16.600 151.341 1.00 64.36 608 ASP A N 1
ATOM 4455 C CA . ASP A 1 609 ? 25.441 17.132 150.947 1.00 65.65 608 ASP A CA 1
ATOM 4456 C C . ASP A 1 609 ? 25.636 17.980 149.693 1.00 64.57 608 ASP A C 1
ATOM 4457 O O . ASP A 1 609 ? 25.979 19.162 149.778 1.00 64.08 608 ASP A O 1
ATOM 4462 N N . ASP A 1 610 ? 25.412 17.376 148.525 1.00 62.88 609 ASP A N 1
ATOM 4463 C CA . ASP A 1 610 ? 25.666 18.035 147.252 1.00 61.01 609 ASP A CA 1
ATOM 4464 C C . ASP A 1 610 ? 24.410 18.671 146.653 1.00 59.64 609 ASP A C 1
ATOM 4465 O O . ASP A 1 610 ? 24.369 18.912 145.445 1.00 57.79 609 ASP A O 1
ATOM 4470 N N . SER A 1 611 ? 23.387 18.935 147.464 1.00 54.83 610 SER A N 1
ATOM 4471 C CA . SER A 1 611 ? 22.131 19.483 146.970 1.00 53.95 610 SER A CA 1
ATOM 4472 C C . SER A 1 611 ? 22.247 20.989 146.736 1.00 50.93 610 SER A C 1
ATOM 4473 O O . SER A 1 611 ? 23.228 21.627 147.112 1.00 50.22 610 SER A O 1
ATOM 4476 N N . LEU A 1 612 ? 21.225 21.554 146.085 1.00 57.36 611 LEU A N 1
ATOM 4477 C CA . LEU A 1 612 ? 21.209 22.995 145.844 1.00 59.76 611 LEU A CA 1
ATOM 4478 C C . LEU A 1 612 ? 21.207 23.772 147.150 1.00 57.87 611 LEU A C 1
ATOM 4479 O O . LEU A 1 612 ? 21.839 24.829 147.258 1.00 57.52 611 LEU A O 1
ATOM 4484 N N . ALA A 1 613 ? 20.479 23.271 148.146 1.00 56.10 612 ALA A N 1
ATOM 4485 C CA . ALA A 1 613 ? 20.343 23.967 149.414 1.00 56.37 612 ALA A CA 1
ATOM 4486 C C . ALA A 1 613 ? 21.648 24.025 150.200 1.00 52.43 612 ALA A C 1
ATOM 4487 O O . ALA A 1 613 ? 21.704 24.727 151.214 1.00 53.17 612 ALA A O 1
ATOM 4489 N N . ASN A 1 614 ? 22.689 23.320 149.762 1.00 50.56 613 ASN A N 1
ATOM 4490 C CA . ASN A 1 614 ? 24.020 23.438 150.343 1.00 49.06 613 ASN A CA 1
ATOM 4491 C C . ASN A 1 614 ? 24.982 24.115 149.377 1.00 48.37 613 ASN A C 1
ATOM 4492 O O . ASN A 1 614 ? 26.157 23.763 149.292 1.00 46.80 613 ASN A O 1
ATOM 4497 N N . LYS A 1 615 ? 24.488 25.095 148.635 1.00 49.67 614 LYS A N 1
ATOM 4498 C CA . LYS A 1 615 ? 25.285 25.813 147.655 1.00 49.33 614 LYS A CA 1
ATOM 4499 C C . LYS A 1 615 ? 24.889 27.276 147.677 1.00 51.04 614 LYS A C 1
ATOM 4500 O O . LYS A 1 615 ? 23.707 27.604 147.796 1.00 52.72 614 LYS A O 1
ATOM 4506 N N . VAL A 1 616 ? 25.880 28.142 147.528 1.00 50.72 615 VAL A N 1
ATOM 4507 C CA . VAL A 1 616 ? 25.660 29.567 147.354 1.00 52.36 615 VAL A CA 1
ATOM 4508 C C . VAL A 1 616 ? 26.689 30.087 146.367 1.00 51.81 615 VAL A C 1
ATOM 4509 O O . VAL A 1 616 ? 27.833 29.625 146.341 1.00 50.14 615 VAL A O 1
ATOM 4513 N N . LEU A 1 617 ? 26.276 31.042 145.545 1.00 53.32 616 LEU A N 1
ATOM 4514 C CA . LEU A 1 617 ? 27.177 31.718 144.625 1.00 53.68 616 LEU A CA 1
ATOM 4515 C C . LEU A 1 617 ? 27.870 32.845 145.377 1.00 55.55 616 LEU A C 1
ATOM 4516 O O . LEU A 1 617 ? 27.207 33.723 145.934 1.00 62.95 616 LEU A O 1
ATOM 4521 N N . VAL A 1 618 ? 29.199 32.811 145.411 1.00 52.34 617 VAL A N 1
ATOM 4522 C CA . VAL A 1 618 ? 29.980 33.796 146.144 1.00 52.72 617 VAL A CA 1
ATOM 4523 C C . VAL A 1 618 ? 31.187 34.180 145.305 1.00 52.17 617 VAL A C 1
ATOM 4524 O O . VAL A 1 618 ? 31.573 33.480 144.369 1.00 51.10 617 VAL A O 1
ATOM 4528 N N . TYR A 1 619 ? 31.778 35.318 145.650 1.00 53.06 618 TYR A N 1
ATOM 4529 C CA . TYR A 1 619 ? 33.059 35.696 145.072 1.00 52.56 618 TYR A CA 1
ATOM 4530 C C . TYR A 1 619 ? 34.113 34.639 145.386 1.00 50.35 618 TYR A C 1
ATOM 4531 O O . TYR A 1 619 ? 34.108 34.023 146.454 1.00 49.64 618 TYR A O 1
ATOM 4540 N N . ALA A 1 620 ? 35.029 34.435 144.434 1.00 49.56 619 ALA A N 1
ATOM 4541 C CA . ALA A 1 620 ? 35.962 33.313 144.523 1.00 47.54 619 ALA A CA 1
ATOM 4542 C C . ALA A 1 620 ? 36.885 33.444 145.728 1.00 46.93 619 ALA A C 1
ATOM 4543 O O . ALA A 1 620 ? 37.088 32.478 146.468 1.00 45.59 619 ALA A O 1
ATOM 4545 N N . THR A 1 621 ? 37.457 34.635 145.940 1.00 48.00 620 THR A N 1
ATOM 4546 C CA . THR A 1 621 ? 38.373 34.821 147.060 1.00 47.56 620 THR A CA 1
ATOM 4547 C C . THR A 1 621 ? 37.678 34.594 148.392 1.00 47.58 620 THR A C 1
ATOM 4548 O O . THR A 1 621 ? 38.307 34.121 149.345 1.00 46.58 620 THR A O 1
ATOM 4552 N N . ALA A 1 622 ? 36.393 34.932 148.482 1.00 48.83 621 ALA A N 1
ATOM 4553 C CA . ALA A 1 622 ? 35.663 34.714 149.723 1.00 49.02 621 ALA A CA 1
ATOM 4554 C C . ALA A 1 622 ? 35.404 33.237 149.962 1.00 47.41 621 ALA A C 1
ATOM 4555 O O . ALA A 1 622 ? 35.239 32.816 151.109 1.00 47.05 621 ALA A O 1
ATOM 4557 N N . ASN A 1 623 ? 35.362 32.435 148.903 1.00 51.41 622 ASN A N 1
ATOM 4558 C CA . ASN A 1 623 ? 35.187 30.999 149.074 1.00 50.58 622 ASN A CA 1
ATOM 4559 C C . ASN A 1 623 ? 36.501 30.317 149.426 1.00 49.99 622 ASN A C 1
ATOM 4560 O O . ASN A 1 623 ? 36.511 29.344 150.186 1.00 46.75 622 ASN A O 1
ATOM 4565 N N . GLN A 1 624 ? 37.615 30.825 148.905 1.00 49.34 623 GLN A N 1
ATOM 4566 C CA . GLN A 1 624 ? 38.906 30.251 149.246 1.00 50.61 623 GLN A CA 1
ATOM 4567 C C . GLN A 1 624 ? 39.293 30.579 150.684 1.00 50.61 623 GLN A C 1
ATOM 4568 O O . GLN A 1 624 ? 39.853 29.731 151.390 1.00 51.56 623 GLN A O 1
ATOM 4574 N N . GLU A 1 625 ? 38.992 31.794 151.147 1.00 55.20 624 GLU A N 1
ATOM 4575 C CA . GLU A 1 625 ? 39.315 32.120 152.529 1.00 56.02 624 GLU A CA 1
ATOM 4576 C C . GLU A 1 625 ? 38.415 31.370 153.500 1.00 50.95 624 GLU A C 1
ATOM 4577 O O . GLU A 1 625 ? 38.864 30.978 154.580 1.00 51.66 624 GLU A O 1
ATOM 4583 N N . LYS A 1 626 ? 37.157 31.144 153.126 1.00 47.95 625 LYS A N 1
ATOM 4584 C CA . LYS A 1 626 ? 36.254 30.369 153.969 1.00 45.84 625 LYS A CA 1
ATOM 4585 C C . LYS A 1 626 ? 36.820 28.987 154.266 1.00 46.03 625 LYS A C 1
ATOM 4586 O O . LYS A 1 626 ? 36.640 28.463 155.370 1.00 47.04 625 LYS A O 1
ATOM 4592 N N . GLY A 1 627 ? 37.508 28.385 153.300 1.00 41.00 626 GLY A N 1
ATOM 4593 C CA . GLY A 1 627 ? 38.111 27.078 153.459 1.00 39.47 626 GLY A CA 1
ATOM 4594 C C . GLY A 1 627 ? 37.106 26.017 153.864 1.00 39.25 626 GLY A C 1
ATOM 4595 O O . GLY A 1 627 ? 35.910 26.096 153.565 1.00 40.10 626 GLY A O 1
ATOM 4596 N N . GLN A 1 628 ? 37.603 25.001 154.570 1.00 44.37 627 GLN A N 1
ATOM 4597 C CA . GLN A 1 628 ? 36.779 23.881 155.023 1.00 43.99 627 GLN A CA 1
ATOM 4598 C C . GLN A 1 628 ? 36.061 24.262 156.319 1.00 45.20 627 GLN A C 1
ATOM 4599 O O . GLN A 1 628 ? 36.282 23.701 157.393 1.00 44.77 627 GLN A O 1
ATOM 4605 N N . ARG A 1 629 ? 35.179 25.248 156.207 1.00 44.39 628 ARG A N 1
ATOM 4606 C CA . ARG A 1 629 ? 34.472 25.755 157.370 1.00 44.57 628 ARG A CA 1
ATOM 4607 C C . ARG A 1 629 ? 33.056 26.125 156.977 1.00 45.11 628 ARG A C 1
ATOM 4608 O O . ARG A 1 629 ? 32.766 26.382 155.810 1.00 46.10 628 ARG A O 1
ATOM 4616 N N . THR A 1 630 ? 32.176 26.147 157.970 1.00 45.93 629 THR A N 1
ATOM 4617 C CA . THR A 1 630 ? 30.844 26.704 157.811 1.00 46.90 629 THR A CA 1
ATOM 4618 C C . THR A 1 630 ? 30.915 28.223 157.924 1.00 48.56 629 THR A C 1
ATOM 4619 O O . THR A 1 630 ? 31.873 28.763 158.485 1.00 50.07 629 THR A O 1
ATOM 4623 N N . PRO A 1 631 ? 29.918 28.943 157.402 1.00 48.36 630 PRO A N 1
ATOM 4624 C CA . PRO A 1 631 ? 29.953 30.404 157.545 1.00 51.32 630 PRO A CA 1
ATOM 4625 C C . PRO A 1 631 ? 30.050 30.845 158.992 1.00 52.68 630 PRO A C 1
ATOM 4626 O O . PRO A 1 631 ? 30.814 31.768 159.307 1.00 56.27 630 PRO A O 1
ATOM 4630 N N . TYR A 1 632 ? 29.306 30.192 159.887 1.00 57.45 631 TYR A N 1
ATOM 4631 C CA . TYR A 1 632 ? 29.387 30.524 161.304 1.00 58.39 631 TYR A CA 1
ATOM 4632 C C . TYR A 1 632 ? 30.820 30.433 161.806 1.00 58.99 631 TYR A C 1
ATOM 4633 O O . TYR A 1 632 ? 31.349 31.391 162.380 1.00 59.35 631 TYR A O 1
ATOM 4642 N N . GLN A 1 633 ? 31.469 29.289 161.579 1.00 52.60 632 GLN A N 1
ATOM 4643 C CA . GLN A 1 633 ? 32.845 29.120 162.026 1.00 53.05 632 GLN A CA 1
ATOM 4644 C C . GLN A 1 633 ? 33.792 30.092 161.342 1.00 51.81 632 GLN A C 1
ATOM 4645 O O . GLN A 1 633 ? 34.813 30.465 161.928 1.00 53.38 632 GLN A O 1
ATOM 4651 N N . ALA A 1 634 ? 33.480 30.522 160.118 1.00 62.36 633 ALA A N 1
ATOM 4652 C CA . ALA A 1 634 ? 34.469 31.179 159.270 1.00 62.23 633 ALA A CA 1
ATOM 4653 C C . ALA A 1 634 ? 34.277 32.680 159.081 1.00 63.24 633 ALA A C 1
ATOM 4654 O O . ALA A 1 634 ? 35.276 33.391 158.955 1.00 65.68 633 ALA A O 1
ATOM 4656 N N . LEU A 1 635 ? 33.038 33.184 159.061 1.00 52.95 634 LEU A N 1
ATOM 4657 C CA . LEU A 1 635 ? 32.801 34.542 158.572 1.00 53.29 634 LEU A CA 1
ATOM 4658 C C . LEU A 1 635 ? 33.541 35.584 159.398 1.00 53.05 634 LEU A C 1
ATOM 4659 O O . LEU A 1 635 ? 34.362 36.341 158.871 1.00 53.22 634 LEU A O 1
ATOM 4664 N N . ASP A 1 636 ? 33.245 35.647 160.695 1.00 59.01 635 ASP A N 1
ATOM 4665 C CA . ASP A 1 636 ? 33.835 36.676 161.543 1.00 62.11 635 ASP A CA 1
ATOM 4666 C C . ASP A 1 636 ? 35.358 36.693 161.455 1.00 60.05 635 ASP A C 1
ATOM 4667 O O . ASP A 1 636 ? 35.973 37.763 161.543 1.00 62.68 635 ASP A O 1
ATOM 4672 N N . SER A 1 637 ? 35.977 35.530 161.261 1.00 64.02 636 SER A N 1
ATOM 4673 C CA . SER A 1 637 ? 37.426 35.440 161.132 1.00 61.06 636 SER A CA 1
ATOM 4674 C C . SER A 1 637 ? 37.935 35.868 159.761 1.00 62.75 636 SER A C 1
ATOM 4675 O O . SER A 1 637 ? 39.135 36.124 159.617 1.00 59.38 636 SER A O 1
ATOM 4678 N N . MET A 1 638 ? 37.066 35.940 158.754 1.00 61.23 637 MET A N 1
ATOM 4679 C CA . MET A 1 638 ? 37.496 36.288 157.407 1.00 61.30 637 MET A CA 1
ATOM 4680 C C . MET A 1 638 ? 37.742 37.785 157.291 1.00 60.13 637 MET A C 1
ATOM 4681 O O . MET A 1 638 ? 36.940 38.597 157.754 1.00 65.50 637 MET A O 1
ATOM 4686 N N . ASP A 1 639 ? 38.856 38.145 156.653 1.00 54.66 638 ASP A N 1
ATOM 4687 C CA . ASP A 1 639 ? 39.239 39.552 156.569 1.00 56.90 638 ASP A CA 1
ATOM 4688 C C . ASP A 1 639 ? 38.333 40.329 155.622 1.00 59.02 638 ASP A C 1
ATOM 4689 O O . ASP A 1 639 ? 37.919 41.453 155.930 1.00 60.20 638 ASP A O 1
ATOM 4694 N N . ASP A 1 640 ? 38.047 39.774 154.469 1.00 61.87 639 ASP A N 1
ATOM 4695 C CA . ASP A 1 640 ? 37.198 40.463 153.572 1.00 63.14 639 ASP A CA 1
ATOM 4696 C C . ASP A 1 640 ? 35.889 39.790 153.664 1.00 62.66 639 ASP A C 1
ATOM 4697 O O . ASP A 1 640 ? 35.626 38.861 152.933 1.00 64.06 639 ASP A O 1
ATOM 4702 N N . ALA A 1 641 ? 35.048 40.252 154.565 1.00 59.49 640 ALA A N 1
ATOM 4703 C CA . ALA A 1 641 ? 33.737 39.671 154.682 1.00 60.59 640 ALA A CA 1
ATOM 4704 C C . ALA A 1 641 ? 32.827 40.482 155.563 1.00 61.27 640 ALA A C 1
ATOM 4705 O O . ALA A 1 641 ? 33.296 41.242 156.388 1.00 61.55 640 ALA A O 1
ATOM 4707 N N . TRP A 1 642 ? 31.526 40.302 155.409 1.00 64.44 641 TRP A N 1
ATOM 4708 C CA . TRP A 1 642 ? 30.609 40.980 156.289 1.00 66.55 641 TRP A CA 1
ATOM 4709 C C . TRP A 1 642 ? 30.508 40.124 157.523 1.00 65.84 641 TRP A C 1
ATOM 4710 O O . TRP A 1 642 ? 30.876 38.980 157.489 1.00 65.21 641 TRP A O 1
ATOM 4721 N N . SER A 1 643 ? 30.053 40.690 158.615 1.00 67.40 642 SER A N 1
ATOM 4722 C CA . SER A 1 643 ? 29.945 39.980 159.855 1.00 66.64 642 SER A CA 1
ATOM 4723 C C . SER A 1 643 ? 28.902 38.904 159.825 1.00 64.75 642 SER A C 1
ATOM 4724 O O . SER A 1 643 ? 27.950 38.988 159.096 1.00 66.30 642 SER A O 1
ATOM 4727 N N . PHE A 1 644 ? 29.086 37.878 160.636 1.00 62.19 643 PHE A N 1
ATOM 4728 C CA . PHE A 1 644 ? 28.084 36.819 160.689 1.00 62.03 643 PHE A CA 1
ATOM 4729 C C . PHE A 1 644 ? 26.725 37.358 161.120 1.00 65.50 643 PHE A C 1
ATOM 4730 O O . PHE A 1 644 ? 25.688 36.803 160.743 1.00 67.50 643 PHE A O 1
ATOM 4738 N N . ARG A 1 645 ? 26.689 38.432 161.882 1.00 67.11 644 ARG A N 1
ATOM 4739 C CA . ARG A 1 645 ? 25.423 39.012 162.276 1.00 70.84 644 ARG A CA 1
ATOM 4740 C C . ARG A 1 645 ? 24.673 39.569 161.083 1.00 72.49 644 ARG A C 1
ATOM 4741 O O . ARG A 1 645 ? 23.498 39.341 160.908 1.00 69.97 644 ARG A O 1
ATOM 4749 N N . GLU A 1 646 ? 25.392 40.226 160.199 1.00 68.52 645 GLU A N 1
ATOM 4750 C CA . GLU A 1 646 ? 24.789 40.759 159.002 1.00 70.74 645 GLU A CA 1
ATOM 4751 C C . GLU A 1 646 ? 24.218 39.651 158.142 1.00 69.04 645 GLU A C 1
ATOM 4752 O O . GLU A 1 646 ? 23.118 39.764 157.619 1.00 71.45 645 GLU A O 1
ATOM 4758 N N . LEU A 1 647 ? 24.943 38.549 158.027 1.00 71.68 646 LEU A N 1
ATOM 4759 C CA . LEU A 1 647 ? 24.463 37.425 157.271 1.00 71.54 646 LEU A CA 1
ATOM 4760 C C . LEU A 1 647 ? 23.219 36.878 157.896 1.00 74.03 646 LEU A C 1
ATOM 4761 O O . LEU A 1 647 ? 22.277 36.588 157.205 1.00 74.10 646 LEU A O 1
ATOM 4766 N N . LYS A 1 648 ? 23.163 36.793 159.216 1.00 66.82 647 LYS A N 1
ATOM 4767 C CA . LYS A 1 648 ? 21.968 36.290 159.867 1.00 68.43 647 LYS A CA 1
ATOM 4768 C C . LYS A 1 648 ? 20.795 37.169 159.557 1.00 69.87 647 LYS A C 1
ATOM 4769 O O . LYS A 1 648 ? 19.722 36.684 159.231 1.00 70.78 647 LYS A O 1
ATOM 4775 N N . ALA A 1 649 ? 21.011 38.475 159.612 1.00 80.25 648 ALA A N 1
ATOM 4776 C CA . ALA A 1 649 ? 19.942 39.395 159.360 1.00 83.20 648 ALA A CA 1
ATOM 4777 C C . ALA A 1 649 ? 19.414 39.209 157.982 1.00 83.57 648 ALA A C 1
ATOM 4778 O O . ALA A 1 649 ? 18.236 38.977 157.819 1.00 84.84 648 ALA A O 1
ATOM 4780 N N . PHE A 1 650 ? 20.303 39.126 157.017 1.00 79.08 649 PHE A N 1
ATOM 4781 C CA . PHE A 1 650 ? 19.884 38.989 155.644 1.00 78.80 649 PHE A CA 1
ATOM 4782 C C . PHE A 1 650 ? 19.115 37.723 155.448 1.00 77.97 649 PHE A C 1
ATOM 4783 O O . PHE A 1 650 ? 18.033 37.750 154.913 1.00 77.64 649 PHE A O 1
ATOM 4791 N N . VAL A 1 651 ? 19.605 36.637 156.007 1.00 69.84 650 VAL A N 1
ATOM 4792 C CA . VAL A 1 651 ? 18.926 35.383 155.796 1.00 70.17 650 VAL A CA 1
ATOM 4793 C C . VAL A 1 651 ? 17.539 35.366 156.366 1.00 70.96 650 VAL A C 1
ATOM 4794 O O . VAL A 1 651 ? 16.621 34.935 155.675 1.00 71.69 650 VAL A O 1
ATOM 4798 N N . ARG A 1 652 ? 17.359 35.836 157.599 1.00 74.26 651 ARG A N 1
ATOM 4799 C CA . ARG A 1 652 ? 15.989 35.791 158.132 1.00 80.55 651 ARG A CA 1
ATOM 4800 C C . ARG A 1 652 ? 15.081 36.790 157.495 1.00 85.66 651 ARG A C 1
ATOM 4801 O O . ARG A 1 652 ? 13.893 36.564 157.386 1.00 89.51 651 ARG A O 1
ATOM 4809 N N . GLU A 1 653 ? 15.648 37.932 157.132 1.00 97.98 652 GLU A N 1
ATOM 4810 C CA . GLU A 1 653 ? 14.892 39.036 156.556 1.00 103.07 652 GLU A CA 1
ATOM 4811 C C . GLU A 1 653 ? 14.213 38.762 155.220 1.00 101.22 652 GLU A C 1
ATOM 4812 O O . GLU A 1 653 ? 13.094 39.221 154.988 1.00 104.54 652 GLU A O 1
ATOM 4818 N N . SER A 1 654 ? 14.876 38.022 154.340 1.00 90.75 653 SER A N 1
ATOM 4819 C CA . SER A 1 654 ? 14.310 37.802 153.006 1.00 92.09 653 SER A CA 1
ATOM 4820 C C . SER A 1 654 ? 13.283 36.676 152.822 1.00 86.21 653 SER A C 1
ATOM 4821 O O . SER A 1 654 ? 12.988 35.904 153.735 1.00 82.91 653 SER A O 1
ATOM 4824 N N . LYS A 1 655 ? 12.759 36.623 151.600 1.00 99.37 654 LYS A N 1
ATOM 4825 C CA . LYS A 1 655 ? 11.771 35.661 151.130 1.00 101.33 654 LYS A CA 1
ATOM 4826 C C . LYS A 1 655 ? 12.222 35.049 149.811 1.00 98.93 654 LYS A C 1
ATOM 4827 O O . LYS A 1 655 ? 11.436 34.919 148.873 1.00 99.99 654 LYS A O 1
ATOM 4833 N N . THR A 1 656 ? 13.496 34.674 149.747 1.00 92.58 655 THR A N 1
ATOM 4834 C CA . THR A 1 656 ? 14.057 34.083 148.538 1.00 88.32 655 THR A CA 1
ATOM 4835 C C . THR A 1 656 ? 14.758 32.755 148.809 1.00 83.37 655 THR A C 1
ATOM 4836 O O . THR A 1 656 ? 14.672 31.828 148.003 1.00 79.67 655 THR A O 1
ATOM 4840 N N . LEU A 1 657 ? 15.451 32.663 149.940 1.00 74.21 656 LEU A N 1
ATOM 4841 C CA . LEU A 1 657 ? 16.162 31.440 150.279 1.00 69.27 656 LEU A CA 1
ATOM 4842 C C . LEU A 1 657 ? 15.196 30.361 150.752 1.00 69.32 656 LEU A C 1
ATOM 4843 O O . LEU A 1 657 ? 14.189 30.642 151.403 1.00 75.87 656 LEU A O 1
ATOM 4848 N N . SER A 1 658 ? 15.517 29.110 150.433 1.00 65.71 657 SER A N 1
ATOM 4849 C CA . SER A 1 658 ? 14.658 28.016 150.852 1.00 66.05 657 SER A CA 1
ATOM 4850 C C . SER A 1 658 ? 14.783 27.791 152.358 1.00 65.88 657 SER A C 1
ATOM 4851 O O . SER A 1 658 ? 15.681 28.311 153.024 1.00 66.76 657 SER A O 1
ATOM 4854 N N . ASN A 1 659 ? 13.847 27.006 152.893 1.00 76.32 658 ASN A N 1
ATOM 4855 C CA . ASN A 1 659 ? 13.844 26.708 154.322 1.00 76.57 658 ASN A CA 1
ATOM 4856 C C . ASN A 1 659 ? 15.113 25.981 154.733 1.00 74.94 658 ASN A C 1
ATOM 4857 O O . ASN A 1 659 ? 15.761 26.341 155.722 1.00 73.30 658 ASN A O 1
ATOM 4862 N N . LYS A 1 660 ? 15.482 24.944 153.982 1.00 68.49 659 LYS A N 1
ATOM 4863 C CA . LYS A 1 660 ? 16.666 24.168 154.323 1.00 64.39 659 LYS A CA 1
ATOM 4864 C C . LYS A 1 660 ? 17.947 24.943 154.042 1.00 58.84 659 LYS A C 1
ATOM 4865 O O . LYS A 1 660 ? 18.949 24.757 154.737 1.00 57.38 659 LYS A O 1
ATOM 4871 N N . LYS A 1 661 ? 17.934 25.828 153.051 1.00 63.42 660 LYS A N 1
ATOM 4872 C CA . LYS A 1 661 ? 19.111 26.652 152.810 1.00 62.47 660 LYS A CA 1
ATOM 4873 C C . LYS A 1 661 ? 19.360 27.615 153.960 1.00 64.35 660 LYS A C 1
ATOM 4874 O O . LYS A 1 661 ? 20.508 27.993 154.215 1.00 62.33 660 LYS A O 1
ATOM 4880 N N . LYS A 1 662 ? 18.307 28.008 154.678 1.00 67.35 661 LYS A N 1
ATOM 4881 C CA . LYS A 1 662 ? 18.478 28.961 155.768 1.00 69.52 661 LYS A CA 1
ATOM 4882 C C . LYS A 1 662 ? 19.134 28.309 156.982 1.00 67.43 661 LYS A C 1
ATOM 4883 O O . LYS A 1 662 ? 20.001 28.916 157.621 1.00 67.71 661 LYS A O 1
ATOM 4889 N N . GLU A 1 663 ? 18.743 27.074 157.313 1.00 68.56 662 GLU A N 1
ATOM 4890 C CA . GLU A 1 663 ? 19.382 26.377 158.426 1.00 68.48 662 GLU A CA 1
ATOM 4891 C C . GLU A 1 663 ? 20.871 26.191 158.176 1.00 65.93 662 GLU A C 1
ATOM 4892 O O . GLU A 1 663 ? 21.692 26.427 159.067 1.00 64.00 662 GLU A O 1
ATOM 4898 N N . TYR A 1 664 ? 21.236 25.768 156.967 1.00 62.84 663 TYR A N 1
ATOM 4899 C CA . TYR A 1 664 ? 22.627 25.446 156.679 1.00 53.38 663 TYR A CA 1
ATOM 4900 C C . TYR A 1 664 ? 23.510 26.681 156.691 1.00 53.29 663 TYR A C 1
ATOM 4901 O O . TYR A 1 664 ? 24.703 26.581 156.979 1.00 51.81 663 TYR A O 1
ATOM 4910 N N . LEU A 1 665 ? 22.965 27.845 156.372 1.00 62.57 664 LEU A N 1
ATOM 4911 C CA . LEU A 1 665 ? 23.802 29.033 156.353 1.00 62.97 664 LEU A CA 1
ATOM 4912 C C . LEU A 1 665 ? 24.078 29.579 157.743 1.00 64.06 664 LEU A C 1
ATOM 4913 O O . LEU A 1 665 ? 24.971 30.420 157.889 1.00 67.31 664 LEU A O 1
ATOM 4918 N N . LEU A 1 666 ? 23.357 29.110 158.766 1.00 63.05 665 LEU A N 1
ATOM 4919 C CA . LEU A 1 666 ? 23.459 29.693 160.095 1.00 64.16 665 LEU A CA 1
ATOM 4920 C C . LEU A 1 666 ? 23.635 28.668 161.207 1.00 63.85 665 LEU A C 1
ATOM 4921 O O . LEU A 1 666 ? 23.580 29.052 162.379 1.00 65.76 665 LEU A O 1
ATOM 4926 N N . THR A 1 667 ? 23.829 27.387 160.893 1.00 61.50 666 THR A N 1
ATOM 4927 C CA . THR A 1 667 ? 24.051 26.411 161.954 1.00 59.96 666 THR A CA 1
ATOM 4928 C C . THR A 1 667 ? 25.283 26.794 162.740 1.00 57.91 666 THR A C 1
ATOM 4929 O O . THR A 1 667 ? 26.384 26.860 162.192 1.00 56.30 666 THR A O 1
ATOM 4933 N N . GLU A 1 668 ? 25.091 27.064 164.021 1.00 65.88 667 GLU A N 1
ATOM 4934 C CA . GLU A 1 668 ? 26.202 27.273 164.931 1.00 66.57 667 GLU A CA 1
ATOM 4935 C C . GLU A 1 668 ? 26.746 25.968 165.473 1.00 65.76 667 GLU A C 1
ATOM 4936 O O . GLU A 1 668 ? 27.449 25.960 166.487 1.00 65.25 667 GLU A O 1
ATOM 4942 N N . GLU A 1 669 ? 26.418 24.871 164.802 1.00 54.62 668 GLU A N 1
ATOM 4943 C CA . GLU A 1 669 ? 26.904 23.550 165.157 1.00 56.17 668 GLU A CA 1
ATOM 4944 C C . GLU A 1 669 ? 28.325 23.400 164.646 1.00 51.69 668 GLU A C 1
ATOM 4945 O O . GLU A 1 669 ? 28.581 23.580 163.453 1.00 50.94 668 GLU A O 1
ATOM 4951 N N . ASP A 1 670 ? 29.256 23.093 165.546 1.00 61.43 669 ASP A N 1
ATOM 4952 C CA . ASP A 1 670 ? 30.651 22.898 165.158 1.00 65.58 669 ASP A CA 1
ATOM 4953 C C . ASP A 1 670 ? 30.805 21.489 164.590 1.00 66.15 669 ASP A C 1
ATOM 4954 O O . ASP A 1 670 ? 31.382 20.586 165.201 1.00 65.71 669 ASP A O 1
ATOM 4959 N N . ILE A 1 671 ? 30.255 21.310 163.388 1.00 61.13 670 ILE A N 1
ATOM 4960 C CA . ILE A 1 671 ? 30.353 20.022 162.728 1.00 59.30 670 ILE A CA 1
ATOM 4961 C C . ILE A 1 671 ? 31.821 19.696 162.487 1.00 58.63 670 ILE A C 1
ATOM 4962 O O . ILE A 1 671 ? 32.675 20.586 162.391 1.00 62.23 670 ILE A O 1
ATOM 4967 N N . SER A 1 672 ? 32.119 18.406 162.399 1.00 56.08 671 SER A N 1
ATOM 4968 C CA . SER A 1 672 ? 33.490 17.971 162.219 1.00 51.53 671 SER A CA 1
ATOM 4969 C C . SER A 1 672 ? 33.495 16.661 161.456 1.00 47.53 671 SER A C 1
ATOM 4970 O O . SER A 1 672 ? 32.503 15.928 161.431 1.00 46.97 671 SER A O 1
ATOM 4973 N N . LYS A 1 673 ? 34.617 16.359 160.851 1.00 49.49 672 LYS A N 1
ATOM 4974 C CA . LYS A 1 673 ? 34.758 15.149 160.069 1.00 51.21 672 LYS A CA 1
ATOM 4975 C C . LYS A 1 673 ? 34.741 13.881 160.874 1.00 53.85 672 LYS A C 1
ATOM 4976 O O . LYS A 1 673 ? 34.513 12.824 160.334 1.00 53.16 672 LYS A O 1
ATOM 4982 N N . PHE A 1 674 ? 34.966 13.991 162.174 1.00 50.43 673 PHE A N 1
ATOM 4983 C CA . PHE A 1 674 ? 35.056 12.819 163.031 1.00 48.01 673 PHE A CA 1
ATOM 4984 C C . PHE A 1 674 ? 33.919 12.736 164.040 1.00 51.19 673 PHE A C 1
ATOM 4985 O O . PHE A 1 674 ? 33.991 11.929 164.969 1.00 50.79 673 PHE A O 1
ATOM 4993 N N . ASP A 1 675 ? 32.868 13.535 163.872 1.00 55.89 674 ASP A N 1
ATOM 4994 C CA . ASP A 1 675 ? 31.717 13.447 164.759 1.00 62.74 674 ASP A CA 1
ATOM 4995 C C . ASP A 1 675 ? 31.077 12.070 164.665 1.00 66.06 674 ASP A C 1
ATOM 4996 O O . ASP A 1 675 ? 30.922 11.510 163.578 1.00 67.24 674 ASP A O 1
ATOM 5001 N N . VAL A 1 676 ? 30.708 11.523 165.817 1.00 75.19 675 VAL A N 1
ATOM 5002 C CA . VAL A 1 676 ? 30.096 10.206 165.871 1.00 77.91 675 VAL A CA 1
ATOM 5003 C C . VAL A 1 676 ? 28.704 10.260 165.254 1.00 79.38 675 VAL A C 1
ATOM 5004 O O . VAL A 1 676 ? 28.369 9.458 164.383 1.00 80.90 675 VAL A O 1
ATOM 5006 N N . ILE A 1 681 ? 23.164 10.656 154.798 1.00 51.53 680 ILE A N 1
ATOM 5007 C CA . ILE A 1 681 ? 23.452 11.339 153.539 1.00 50.75 680 ILE A CA 1
ATOM 5008 C C . ILE A 1 681 ? 22.573 10.775 152.429 1.00 52.08 680 ILE A C 1
ATOM 5009 O O . ILE A 1 681 ? 22.107 9.640 152.512 1.00 57.54 680 ILE A O 1
ATOM 5014 N N . GLU A 1 682 ? 22.358 11.576 151.382 1.00 53.52 681 GLU A N 1
ATOM 5015 C CA . GLU A 1 682 ? 21.393 11.195 150.356 1.00 55.33 681 GLU A CA 1
ATOM 5016 C C . GLU A 1 682 ? 21.931 10.099 149.453 1.00 53.87 681 GLU A C 1
ATOM 5017 O O . GLU A 1 682 ? 21.150 9.317 148.903 1.00 52.92 681 GLU A O 1
ATOM 5023 N N . ARG A 1 683 ? 23.226 9.958 149.363 1.00 49.02 682 ARG A N 1
ATOM 5024 C CA . ARG A 1 683 ? 23.780 8.921 148.557 1.00 49.61 682 ARG A CA 1
ATOM 5025 C C . ARG A 1 683 ? 23.273 7.597 149.088 1.00 51.44 682 ARG A C 1
ATOM 5026 O O . ARG A 1 683 ? 23.071 6.663 148.350 1.00 52.07 682 ARG A O 1
ATOM 5034 N N . ASN A 1 684 ? 23.091 7.498 150.389 1.00 62.37 683 ASN A N 1
ATOM 5035 C CA . ASN A 1 684 ? 22.632 6.248 150.985 1.00 62.33 683 ASN A CA 1
ATOM 5036 C C . ASN A 1 684 ? 21.257 5.864 150.470 1.00 59.43 683 ASN A C 1
ATOM 5037 O O . ASN A 1 684 ? 20.981 4.680 150.250 1.00 58.25 683 ASN A O 1
ATOM 5042 N N . LEU A 1 685 ? 20.377 6.846 150.288 1.00 55.23 684 LEU A N 1
ATOM 5043 C CA . LEU A 1 685 ? 19.022 6.550 149.845 1.00 53.15 684 LEU A CA 1
ATOM 5044 C C . LEU A 1 685 ? 18.980 6.215 148.362 1.00 50.64 684 LEU A C 1
ATOM 5045 O O . LEU A 1 685 ? 18.304 5.263 147.965 1.00 51.71 684 LEU A O 1
ATOM 5050 N N . VAL A 1 686 ? 19.701 6.967 147.532 1.00 49.53 685 VAL A N 1
ATOM 5051 C CA . VAL A 1 686 ? 19.729 6.672 146.102 1.00 49.52 685 VAL A CA 1
ATOM 5052 C C . VAL A 1 686 ? 20.240 5.258 145.863 1.00 49.11 685 VAL A C 1
ATOM 5053 O O . VAL A 1 686 ? 19.642 4.478 145.114 1.00 50.86 685 VAL A O 1
ATOM 5057 N N . ASP A 1 687 ? 21.349 4.904 146.507 1.00 49.54 686 ASP A N 1
ATOM 5058 C CA . ASP A 1 687 ? 22.002 3.630 146.242 1.00 49.77 686 ASP A CA 1
ATOM 5059 C C . ASP A 1 687 ? 21.261 2.449 146.850 1.00 49.85 686 ASP A C 1
ATOM 5060 O O . ASP A 1 687 ? 21.337 1.339 146.313 1.00 49.75 686 ASP A O 1
ATOM 5065 N N . THR A 1 688 ? 20.560 2.647 147.963 1.00 49.43 687 THR A N 1
ATOM 5066 C CA . THR A 1 688 ? 19.724 1.571 148.479 1.00 50.93 687 THR A CA 1
ATOM 5067 C C . THR A 1 688 ? 18.584 1.265 147.519 1.00 52.54 687 THR A C 1
ATOM 5068 O O . THR A 1 688 ? 18.292 0.097 147.237 1.00 53.44 687 THR A O 1
ATOM 5072 N N . ARG A 1 689 ? 17.913 2.312 147.031 1.00 53.05 688 ARG A N 1
ATOM 5073 C CA . ARG A 1 689 ? 16.893 2.137 146.006 1.00 54.53 688 ARG A CA 1
ATOM 5074 C C . ARG A 1 689 ? 17.460 1.428 144.788 1.00 54.03 688 ARG A C 1
ATOM 5075 O O . ARG A 1 689 ? 16.834 0.510 144.251 1.00 55.31 688 ARG A O 1
ATOM 5083 N N . TYR A 1 690 ? 18.654 1.833 144.352 1.00 52.26 689 TYR A N 1
ATOM 5084 C CA . TYR A 1 690 ? 19.265 1.228 143.175 1.00 51.78 689 TYR A CA 1
ATOM 5085 C C . TYR A 1 690 ? 19.550 -0.248 143.418 1.00 52.06 689 TYR A C 1
ATOM 5086 O O . TYR A 1 690 ? 19.178 -1.106 142.608 1.00 53.05 689 TYR A O 1
ATOM 5095 N N . ALA A 1 691 ? 20.187 -0.565 144.541 1.00 51.32 690 ALA A N 1
ATOM 5096 C CA . ALA A 1 691 ? 20.571 -1.946 144.799 1.00 51.57 690 ALA A CA 1
ATOM 5097 C C . ALA A 1 691 ? 19.351 -2.853 144.909 1.00 53.66 690 ALA A C 1
ATOM 5098 O O . ALA A 1 691 ? 19.293 -3.908 144.270 1.00 54.45 690 ALA A O 1
ATOM 5100 N N . SER A 1 692 ? 18.365 -2.458 145.723 1.00 58.94 691 SER A N 1
ATOM 5101 C CA . SER A 1 692 ? 17.177 -3.285 145.928 1.00 60.88 691 SER A CA 1
ATOM 5102 C C . SER A 1 692 ? 16.467 -3.544 144.616 1.00 63.73 691 SER A C 1
ATOM 5103 O O . SER A 1 692 ? 16.022 -4.660 144.334 1.00 66.79 691 SER A O 1
ATOM 5106 N N . ARG A 1 693 ? 16.343 -2.507 143.812 1.00 57.60 692 ARG A N 1
ATOM 5107 C CA . ARG A 1 693 ? 15.689 -2.626 142.526 1.00 58.70 692 ARG A CA 1
ATOM 5108 C C . ARG A 1 693 ? 16.366 -3.663 141.639 1.00 58.48 692 ARG A C 1
ATOM 5109 O O . ARG A 1 693 ? 15.714 -4.581 141.137 1.00 60.09 692 ARG A O 1
ATOM 5117 N N . VAL A 1 694 ? 17.680 -3.542 141.439 1.00 56.61 693 VAL A N 1
ATOM 5118 C CA . VAL A 1 694 ? 18.387 -4.449 140.536 1.00 56.41 693 VAL A CA 1
ATOM 5119 C C . VAL A 1 694 ? 18.183 -5.891 140.955 1.00 57.68 693 VAL A C 1
ATOM 5120 O O . VAL A 1 694 ? 17.960 -6.777 140.121 1.00 58.81 693 VAL A O 1
ATOM 5124 N N . VAL A 1 695 ? 18.240 -6.143 142.258 1.00 62.54 694 VAL A N 1
ATOM 5125 C CA . VAL A 1 695 ? 17.996 -7.482 142.769 1.00 62.81 694 VAL A CA 1
ATOM 5126 C C . VAL A 1 695 ? 16.591 -7.939 142.417 1.00 64.19 694 VAL A C 1
ATOM 5127 O O . VAL A 1 695 ? 16.386 -9.078 141.987 1.00 64.63 694 VAL A O 1
ATOM 5131 N N . LEU A 1 696 ? 15.604 -7.062 142.593 1.00 61.98 695 LEU A N 1
ATOM 5132 C CA . LEU A 1 696 ? 14.228 -7.426 142.283 1.00 64.33 695 LEU A CA 1
ATOM 5133 C C . LEU A 1 696 ? 14.092 -7.839 140.821 1.00 65.04 695 LEU A C 1
ATOM 5134 O O . LEU A 1 696 ? 13.745 -8.984 140.519 1.00 66.62 695 LEU A O 1
ATOM 5139 N N . ASN A 1 697 ? 14.400 -6.917 139.902 1.00 63.94 696 ASN A N 1
ATOM 5140 C CA . ASN A 1 697 ? 14.310 -7.197 138.471 1.00 64.55 696 ASN A CA 1
ATOM 5141 C C . ASN A 1 697 ? 15.052 -8.468 138.095 1.00 64.64 696 ASN A C 1
ATOM 5142 O O . ASN A 1 697 ? 14.535 -9.297 137.341 1.00 66.31 696 ASN A O 1
ATOM 5147 N N . ALA A 1 698 ? 16.264 -8.644 138.616 1.00 63.48 697 ALA A N 1
ATOM 5148 C CA . ALA A 1 698 ? 17.038 -9.834 138.288 1.00 68.06 697 ALA A CA 1
ATOM 5149 C C . ALA A 1 698 ? 16.350 -11.100 138.772 1.00 68.07 697 ALA A C 1
ATOM 5150 O O . ALA A 1 698 ? 16.486 -12.155 138.145 1.00 68.92 697 ALA A O 1
ATOM 5152 N N . LEU A 1 699 ? 15.599 -11.016 139.867 1.00 65.99 698 LEU A N 1
ATOM 5153 C CA . LEU A 1 699 ? 14.914 -12.200 140.368 1.00 68.14 698 LEU A CA 1
ATOM 5154 C C . LEU A 1 699 ? 13.711 -12.550 139.501 1.00 72.76 698 LEU A C 1
ATOM 5155 O O . LEU A 1 699 ? 13.533 -13.711 139.117 1.00 75.00 698 LEU A O 1
ATOM 5160 N N . GLN A 1 700 ? 12.873 -11.559 139.189 1.00 70.67 699 GLN A N 1
ATOM 5161 C CA . GLN A 1 700 ? 11.708 -11.813 138.352 1.00 72.88 699 GLN A CA 1
ATOM 5162 C C . GLN A 1 700 ? 12.123 -12.438 137.028 1.00 73.17 699 GLN A C 1
ATOM 5163 O O . GLN A 1 700 ? 11.655 -13.523 136.664 1.00 75.19 699 GLN A O 1
ATOM 5169 N N . GLU A 1 701 ? 13.040 -11.778 136.316 1.00 71.35 700 GLU A N 1
ATOM 5170 C CA . GLU A 1 701 ? 13.476 -12.246 135.007 1.00 71.55 700 GLU A CA 1
ATOM 5171 C C . GLU A 1 701 ? 14.141 -13.612 135.089 1.00 74.95 700 GLU A C 1
ATOM 5172 O O . GLU A 1 701 ? 14.082 -14.388 134.130 1.00 77.35 700 GLU A O 1
ATOM 5178 N N . HIS A 1 702 ? 14.774 -13.929 136.217 1.00 74.02 701 HIS A N 1
ATOM 5179 C CA . HIS A 1 702 ? 15.380 -15.248 136.354 1.00 75.98 701 HIS A CA 1
ATOM 5180 C C . HIS A 1 702 ? 14.331 -16.337 136.536 1.00 80.53 701 HIS A C 1
ATOM 5181 O O . HIS A 1 702 ? 14.536 -17.467 136.080 1.00 85.12 701 HIS A O 1
ATOM 5188 N N . PHE A 1 703 ? 13.208 -16.020 137.177 1.00 82.13 702 PHE A N 1
ATOM 5189 C CA . PHE A 1 703 ? 12.175 -17.011 137.457 1.00 84.97 702 PHE A CA 1
ATOM 5190 C C . PHE A 1 703 ? 11.205 -17.210 136.301 1.00 85.20 702 PHE A C 1
ATOM 5191 O O . PHE A 1 703 ? 10.344 -18.094 136.380 1.00 86.70 702 PHE A O 1
ATOM 5199 N N . ARG A 1 704 ? 11.309 -16.415 135.240 1.00 81.31 703 ARG A N 1
ATOM 5200 C CA . ARG A 1 704 ? 10.538 -16.655 134.031 1.00 82.61 703 ARG A CA 1
ATOM 5201 C C . ARG A 1 704 ? 11.353 -17.372 132.969 1.00 82.42 703 ARG A C 1
ATOM 5202 O O . ARG A 1 704 ? 10.921 -18.402 132.443 1.00 83.71 703 ARG A O 1
ATOM 5210 N N . ALA A 1 705 ? 12.524 -16.830 132.638 1.00 79.07 704 ALA A N 1
ATOM 5211 C CA . ALA A 1 705 ? 13.406 -17.482 131.683 1.00 78.99 704 ALA A CA 1
ATOM 5212 C C . ALA A 1 705 ? 13.766 -18.894 132.116 1.00 80.27 704 ALA A C 1
ATOM 5213 O O . ALA A 1 705 ? 14.211 -19.692 131.284 1.00 81.10 704 ALA A O 1
ATOM 5215 N N . HIS A 1 706 ? 13.579 -19.224 133.393 1.00 83.43 705 HIS A N 1
ATOM 5216 C CA . HIS A 1 706 ? 13.760 -20.581 133.872 1.00 82.60 705 HIS A CA 1
ATOM 5217 C C . HIS A 1 706 ? 12.476 -21.219 134.374 1.00 86.87 705 HIS A C 1
ATOM 5218 O O . HIS A 1 706 ? 12.480 -22.422 134.657 1.00 88.37 705 HIS A O 1
ATOM 5225 N N . LYS A 1 707 ? 11.384 -20.463 134.473 1.00 85.34 706 LYS A N 1
ATOM 5226 C CA . LYS A 1 707 ? 10.073 -20.987 134.853 1.00 88.08 706 LYS A CA 1
ATOM 5227 C C . LYS A 1 707 ? 10.147 -21.751 136.173 1.00 88.81 706 LYS A C 1
ATOM 5228 O O . LYS A 1 707 ? 9.823 -22.935 136.263 1.00 91.20 706 LYS A O 1
ATOM 5230 N N . ILE A 1 708 ? 10.603 -21.043 137.207 1.00 95.01 707 ILE A N 1
ATOM 5231 C CA . ILE A 1 708 ? 10.642 -21.609 138.550 1.00 97.29 707 ILE A CA 1
ATOM 5232 C C . ILE A 1 708 ? 9.351 -21.346 139.318 1.00 100.93 707 ILE A C 1
ATOM 5233 O O . ILE A 1 708 ? 9.025 -22.102 140.245 1.00 104.06 707 ILE A O 1
ATOM 5238 N N . ASP A 1 709 ? 8.602 -20.308 138.947 1.00 108.18 708 ASP A N 1
ATOM 5239 C CA . ASP A 1 709 ? 7.342 -19.955 139.598 1.00 111.15 708 ASP A CA 1
ATOM 5240 C C . ASP A 1 709 ? 7.533 -19.693 141.087 1.00 107.35 708 ASP A C 1
ATOM 5241 O O . ASP A 1 709 ? 6.637 -19.942 141.896 1.00 109.44 708 ASP A O 1
ATOM 5246 N N . THR A 1 710 ? 8.718 -19.210 141.449 1.00 92.80 709 THR A N 1
ATOM 5247 C CA . THR A 1 710 ? 8.928 -18.556 142.732 1.00 88.36 709 THR A CA 1
ATOM 5248 C C . THR A 1 710 ? 8.383 -17.142 142.609 1.00 84.23 709 THR A C 1
ATOM 5249 O O . THR A 1 710 ? 8.913 -16.333 141.844 1.00 82.31 709 THR A O 1
ATOM 5253 N N . LYS A 1 711 ? 7.305 -16.849 143.327 1.00 85.72 710 LYS A N 1
ATOM 5254 C CA . LYS A 1 711 ? 6.763 -15.500 143.303 1.00 84.98 710 LYS A CA 1
ATOM 5255 C C . LYS A 1 711 ? 7.778 -14.524 143.883 1.00 81.98 710 LYS A C 1
ATOM 5256 O O . LYS A 1 711 ? 8.666 -14.899 144.652 1.00 80.88 710 LYS A O 1
ATOM 5258 N N . VAL A 1 712 ? 7.660 -13.260 143.482 1.00 80.73 711 VAL A N 1
ATOM 5259 C CA . VAL A 1 712 ? 8.570 -12.205 143.915 1.00 77.97 711 VAL A CA 1
ATOM 5260 C C . VAL A 1 712 ? 7.723 -10.975 144.209 1.00 78.18 711 VAL A C 1
ATOM 5261 O O . VAL A 1 712 ? 7.257 -10.307 143.282 1.00 78.36 711 VAL A O 1
ATOM 5265 N N . SER A 1 713 ? 7.534 -10.666 145.486 1.00 78.86 712 SER A N 1
ATOM 5266 C CA . SER A 1 713 ? 6.654 -9.584 145.899 1.00 79.57 712 SER A CA 1
ATOM 5267 C C . SER A 1 713 ? 7.454 -8.441 146.513 1.00 76.36 712 SER A C 1
ATOM 5268 O O . SER A 1 713 ? 8.650 -8.554 146.784 1.00 75.48 712 SER A O 1
ATOM 5271 N N . VAL A 1 714 ? 6.766 -7.325 146.732 1.00 77.14 713 VAL A N 1
ATOM 5272 C CA . VAL A 1 714 ? 7.385 -6.065 147.117 1.00 75.73 713 VAL A CA 1
ATOM 5273 C C . VAL A 1 714 ? 6.632 -5.477 148.302 1.00 78.59 713 VAL A C 1
ATOM 5274 O O . VAL A 1 714 ? 5.396 -5.481 148.331 1.00 83.73 713 VAL A O 1
ATOM 5278 N N . VAL A 1 715 ? 7.384 -4.971 149.276 1.00 80.49 714 VAL A N 1
ATOM 5279 C CA . VAL A 1 715 ? 6.845 -4.286 150.442 1.00 81.74 714 VAL A CA 1
ATOM 5280 C C . VAL A 1 715 ? 7.543 -2.940 150.563 1.00 80.39 714 VAL A C 1
ATOM 5281 O O . VAL A 1 715 ? 8.727 -2.819 150.235 1.00 77.44 714 VAL A O 1
ATOM 5285 N N . ARG A 1 716 ? 6.812 -1.930 151.024 1.00 77.24 715 ARG A N 1
ATOM 5286 C CA . ARG A 1 716 ? 7.373 -0.600 151.190 1.00 77.03 715 ARG A CA 1
ATOM 5287 C C . ARG A 1 716 ? 7.742 -0.340 152.637 1.00 78.84 715 ARG A C 1
ATOM 5288 O O . ARG A 1 716 ? 7.112 -0.853 153.566 1.00 80.74 715 ARG A O 1
ATOM 5296 N N . GLY A 1 717 ? 8.754 0.510 152.813 1.00 88.44 716 GLY A N 1
ATOM 5297 C CA . GLY A 1 717 ? 9.346 0.690 154.126 1.00 89.42 716 GLY A CA 1
ATOM 5298 C C . GLY A 1 717 ? 8.407 1.335 155.125 1.00 93.14 716 GLY A C 1
ATOM 5299 O O . GLY A 1 717 ? 8.395 0.964 156.301 1.00 95.00 716 GLY A O 1
ATOM 5300 N N . GLN A 1 718 ? 7.614 2.310 154.678 1.00 96.24 717 GLN A N 1
ATOM 5301 C CA . GLN A 1 718 ? 6.721 2.995 155.606 1.00 97.66 717 GLN A CA 1
ATOM 5302 C C . GLN A 1 718 ? 5.673 2.048 156.170 1.00 96.78 717 GLN A C 1
ATOM 5303 O O . GLN A 1 718 ? 5.195 2.250 157.291 1.00 96.40 717 GLN A O 1
ATOM 5309 N N . PHE A 1 719 ? 5.315 1.007 155.419 1.00 85.10 718 PHE A N 1
ATOM 5310 C CA . PHE A 1 719 ? 4.374 0.025 155.940 1.00 83.52 718 PHE A CA 1
ATOM 5311 C C . PHE A 1 719 ? 5.040 -0.881 156.965 1.00 81.32 718 PHE A C 1
ATOM 5312 O O . PHE A 1 719 ? 4.442 -1.207 157.997 1.00 80.58 718 PHE A O 1
ATOM 5320 N N . THR A 1 720 ? 6.280 -1.296 156.702 1.00 77.27 719 THR A N 1
ATOM 5321 C CA . THR A 1 720 ? 7.002 -2.108 157.675 1.00 77.04 719 THR A CA 1
ATOM 5322 C C . THR A 1 720 ? 7.277 -1.334 158.959 1.00 76.88 719 THR A C 1
ATOM 5323 O O . THR A 1 720 ? 7.313 -1.926 160.044 1.00 77.95 719 THR A O 1
ATOM 5327 N N . SER A 1 721 ? 7.454 -0.016 158.859 1.00 82.55 720 SER A N 1
ATOM 5328 C CA . SER A 1 721 ? 7.739 0.782 160.045 1.00 81.99 720 SER A CA 1
ATOM 5329 C C . SER A 1 721 ? 6.546 0.829 160.991 1.00 86.57 720 SER A C 1
ATOM 5330 O O . SER A 1 721 ? 6.713 0.698 162.209 1.00 86.34 720 SER A O 1
ATOM 5333 N N . GLN A 1 722 ? 5.334 1.013 160.457 1.00 92.93 721 GLN A N 1
ATOM 5334 C CA . GLN A 1 722 ? 4.161 1.037 161.324 1.00 95.16 721 GLN A CA 1
ATOM 5335 C C . GLN A 1 722 ? 3.777 -0.364 161.772 1.00 93.46 721 GLN A C 1
ATOM 5336 O O . GLN A 1 722 ? 3.258 -0.538 162.879 1.00 91.37 721 GLN A O 1
ATOM 5342 N N . LEU A 1 723 ? 4.005 -1.370 160.927 1.00 89.43 722 LEU A N 1
ATOM 5343 C CA . LEU A 1 723 ? 3.789 -2.745 161.363 1.00 88.65 722 LEU A CA 1
ATOM 5344 C C . LEU A 1 723 ? 4.666 -3.060 162.564 1.00 87.83 722 LEU A C 1
ATOM 5345 O O . LEU A 1 723 ? 4.194 -3.613 163.565 1.00 89.61 722 LEU A O 1
ATOM 5350 N N . ARG A 1 724 ? 5.954 -2.715 162.479 1.00 83.58 723 ARG A N 1
ATOM 5351 C CA . ARG A 1 724 ? 6.856 -2.945 163.603 1.00 85.38 723 ARG A CA 1
ATOM 5352 C C . ARG A 1 724 ? 6.362 -2.232 164.852 1.00 87.45 723 ARG A C 1
ATOM 5353 O O . ARG A 1 724 ? 6.466 -2.764 165.962 1.00 90.10 723 ARG A O 1
ATOM 5355 N N . ARG A 1 725 ? 5.817 -1.025 164.687 1.00 89.43 724 ARG A N 1
ATOM 5356 C CA . ARG A 1 725 ? 5.219 -0.322 165.815 1.00 90.49 724 ARG A CA 1
ATOM 5357 C C . ARG A 1 725 ? 3.949 -1.018 166.286 1.00 92.46 724 ARG A C 1
ATOM 5358 O O . ARG A 1 725 ? 3.720 -1.150 167.495 1.00 94.71 724 ARG A O 1
ATOM 5360 N N . HIS A 1 726 ? 3.113 -1.469 165.348 1.00 94.51 725 HIS A N 1
ATOM 5361 C CA . HIS A 1 726 ? 1.880 -2.157 165.718 1.00 97.88 725 HIS A CA 1
ATOM 5362 C C . HIS A 1 726 ? 2.181 -3.439 166.482 1.00 96.41 725 HIS A C 1
ATOM 5363 O O . HIS A 1 726 ? 1.614 -3.685 167.552 1.00 98.21 725 HIS A O 1
ATOM 5365 N N . TRP A 1 727 ? 3.071 -4.269 165.949 1.00 98.30 726 TRP A N 1
ATOM 5366 C CA . TRP A 1 727 ? 3.521 -5.430 166.694 1.00 98.66 726 TRP A CA 1
ATOM 5367 C C . TRP A 1 727 ? 4.418 -4.991 167.857 1.00 97.30 726 TRP A C 1
ATOM 5368 O O . TRP A 1 727 ? 4.797 -3.823 167.985 1.00 95.82 726 TRP A O 1
ATOM 5370 N N . GLY A 1 728 ? 4.748 -5.946 168.721 1.00 101.78 727 GLY A N 1
ATOM 5371 C CA . GLY A 1 728 ? 5.581 -5.653 169.873 1.00 99.30 727 GLY A CA 1
ATOM 5372 C C . GLY A 1 728 ? 7.059 -5.766 169.568 1.00 97.12 727 GLY A C 1
ATOM 5373 O O . GLY A 1 728 ? 7.765 -6.576 170.175 1.00 93.35 727 GLY A O 1
ATOM 5374 N N . ILE A 1 729 ? 7.540 -4.956 168.629 1.00 83.86 728 ILE A N 1
ATOM 5375 C CA . ILE A 1 729 ? 8.914 -5.027 168.151 1.00 78.84 728 ILE A CA 1
ATOM 5376 C C . ILE A 1 729 ? 9.726 -3.925 168.814 1.00 78.08 728 ILE A C 1
ATOM 5377 O O . ILE A 1 729 ? 9.349 -2.747 168.768 1.00 77.16 728 ILE A O 1
ATOM 5379 N N . GLU A 1 730 ? 10.838 -4.308 169.432 1.00 84.48 729 GLU A N 1
ATOM 5380 C CA . GLU A 1 730 ? 11.757 -3.384 170.077 1.00 86.40 729 GLU A CA 1
ATOM 5381 C C . GLU A 1 730 ? 13.127 -3.507 169.424 1.00 85.38 729 GLU A C 1
ATOM 5382 O O . GLU A 1 730 ? 13.601 -4.618 169.166 1.00 88.44 729 GLU A O 1
ATOM 5384 N N . LYS A 1 731 ? 13.757 -2.367 169.151 1.00 81.62 730 LYS A N 1
ATOM 5385 C CA . LYS A 1 731 ? 15.071 -2.331 168.521 1.00 81.03 730 LYS A CA 1
ATOM 5386 C C . LYS A 1 731 ? 16.137 -2.147 169.592 1.00 79.77 730 LYS A C 1
ATOM 5387 O O . LYS A 1 731 ? 16.105 -1.168 170.346 1.00 83.72 730 LYS A O 1
ATOM 5389 N N . THR A 1 732 ? 17.074 -3.086 169.661 1.00 80.71 731 THR A N 1
ATOM 5390 C CA . THR A 1 732 ? 18.202 -2.931 170.565 1.00 79.19 731 THR A CA 1
ATOM 5391 C C . THR A 1 732 ? 19.110 -1.809 170.080 1.00 76.25 731 THR A C 1
ATOM 5392 O O . THR A 1 732 ? 19.400 -1.692 168.888 1.00 74.53 731 THR A O 1
ATOM 5396 N N . ARG A 1 733 ? 19.551 -0.981 171.019 1.00 79.93 732 ARG A N 1
ATOM 5397 C CA . ARG A 1 733 ? 20.351 0.195 170.704 1.00 79.77 732 ARG A CA 1
ATOM 5398 C C . ARG A 1 733 ? 21.672 -0.191 170.051 1.00 77.21 732 ARG A C 1
ATOM 5399 O O . ARG A 1 733 ? 22.465 -0.939 170.629 1.00 77.35 732 ARG A O 1
ATOM 5407 N N . ASP A 1 734 ? 21.896 0.309 168.834 1.00 73.11 733 ASP A N 1
ATOM 5408 C CA . ASP A 1 734 ? 23.188 0.212 168.150 1.00 68.68 733 ASP A CA 1
ATOM 5409 C C . ASP A 1 734 ? 23.626 -1.239 167.946 1.00 65.99 733 ASP A C 1
ATOM 5410 O O . ASP A 1 734 ? 24.753 -1.620 168.259 1.00 63.11 733 ASP A O 1
ATOM 5415 N N . THR A 1 735 ? 22.737 -2.054 167.399 1.00 63.78 734 THR A N 1
ATOM 5416 C CA . THR A 1 735 ? 23.047 -3.461 167.214 1.00 61.17 734 THR A CA 1
ATOM 5417 C C . THR A 1 735 ? 22.579 -3.925 165.844 1.00 61.87 734 THR A C 1
ATOM 5418 O O . THR A 1 735 ? 21.572 -3.446 165.314 1.00 67.65 734 THR A O 1
ATOM 5422 N N . TYR A 1 736 ? 23.332 -4.872 165.281 1.00 54.56 735 TYR A N 1
ATOM 5423 C CA . TYR A 1 736 ? 23.070 -5.496 163.990 1.00 54.73 735 TYR A CA 1
ATOM 5424 C C . TYR A 1 736 ? 21.892 -6.452 164.013 1.00 56.99 735 TYR A C 1
ATOM 5425 O O . TYR A 1 736 ? 21.622 -7.082 162.988 1.00 57.39 735 TYR A O 1
ATOM 5434 N N . HIS A 1 737 ? 21.200 -6.596 165.142 1.00 62.65 736 HIS A N 1
ATOM 5435 C CA . HIS A 1 737 ? 20.078 -7.523 165.191 1.00 66.14 736 HIS A CA 1
ATOM 5436 C C . HIS A 1 737 ? 18.922 -7.060 164.316 1.00 66.27 736 HIS A C 1
ATOM 5437 O O . HIS A 1 737 ? 18.216 -7.891 163.736 1.00 65.05 736 HIS A O 1
ATOM 5444 N N . HIS A 1 738 ? 18.727 -5.748 164.194 1.00 66.69 737 HIS A N 1
ATOM 5445 C CA . HIS A 1 738 ? 17.509 -5.235 163.584 1.00 68.73 737 HIS A CA 1
ATOM 5446 C C . HIS A 1 738 ? 17.465 -5.459 162.080 1.00 64.97 737 HIS A C 1
ATOM 5447 O O . HIS A 1 738 ? 16.380 -5.422 161.498 1.00 66.06 737 HIS A O 1
ATOM 5454 N N . HIS A 1 739 ? 18.608 -5.688 161.435 1.00 60.71 738 HIS A N 1
ATOM 5455 C CA . HIS A 1 739 ? 18.580 -6.045 160.021 1.00 60.96 738 HIS A CA 1
ATOM 5456 C C . HIS A 1 739 ? 17.917 -7.403 159.814 1.00 62.81 738 HIS A C 1
ATOM 5457 O O . HIS A 1 739 ? 17.183 -7.604 158.841 1.00 63.24 738 HIS A O 1
ATOM 5464 N N . ALA A 1 740 ? 18.147 -8.340 160.729 1.00 62.28 739 ALA A N 1
ATOM 5465 C CA . ALA A 1 740 ? 17.578 -9.674 160.583 1.00 64.29 739 ALA A CA 1
ATOM 5466 C C . ALA A 1 740 ? 16.073 -9.658 160.788 1.00 68.77 739 ALA A C 1
ATOM 5467 O O . ALA A 1 740 ? 15.320 -10.176 159.959 1.00 71.94 739 ALA A O 1
ATOM 5469 N N . VAL A 1 741 ? 15.612 -9.077 161.898 1.00 80.58 740 VAL A N 1
ATOM 5470 C CA . VAL A 1 741 ? 14.188 -9.147 162.203 1.00 84.23 740 VAL A CA 1
ATOM 5471 C C . VAL A 1 741 ? 13.390 -8.279 161.245 1.00 84.97 740 VAL A C 1
ATOM 5472 O O . VAL A 1 741 ? 12.212 -8.556 160.987 1.00 88.61 740 VAL A O 1
ATOM 5476 N N . ASP A 1 742 ? 14.000 -7.224 160.697 1.00 87.84 741 ASP A N 1
ATOM 5477 C CA . ASP A 1 742 ? 13.326 -6.471 159.649 1.00 67.67 741 ASP A CA 1
ATOM 5478 C C . ASP A 1 742 ? 13.000 -7.377 158.476 1.00 68.49 741 ASP A C 1
ATOM 5479 O O . ASP A 1 742 ? 11.892 -7.328 157.938 1.00 70.10 741 ASP A O 1
ATOM 5484 N N . ALA A 1 743 ? 13.942 -8.246 158.103 1.00 67.58 742 ALA A N 1
ATOM 5485 C CA . ALA A 1 743 ? 13.720 -9.187 157.013 1.00 68.42 742 ALA A CA 1
ATOM 5486 C C . ALA A 1 743 ? 12.598 -10.163 157.326 1.00 71.28 742 ALA A C 1
ATOM 5487 O O . ALA A 1 743 ? 11.879 -10.592 156.418 1.00 72.59 742 ALA A O 1
ATOM 5489 N N . LEU A 1 744 ? 12.435 -10.536 158.594 1.00 72.37 743 LEU A N 1
ATOM 5490 C CA . LEU A 1 744 ? 11.342 -11.431 158.940 1.00 75.25 743 LEU A CA 1
ATOM 5491 C C . LEU A 1 744 ? 10.013 -10.699 158.963 1.00 76.82 743 LEU A C 1
ATOM 5492 O O . LEU A 1 744 ? 8.972 -11.298 158.672 1.00 79.17 743 LEU A O 1
ATOM 5497 N N . ILE A 1 745 ? 10.023 -9.411 159.302 1.00 75.70 744 ILE A N 1
ATOM 5498 C CA . ILE A 1 745 ? 8.829 -8.603 159.102 1.00 77.02 744 ILE A CA 1
ATOM 5499 C C . ILE A 1 745 ? 8.506 -8.516 157.618 1.00 76.96 744 ILE A C 1
ATOM 5500 O O . ILE A 1 745 ? 7.332 -8.479 157.228 1.00 78.96 744 ILE A O 1
ATOM 5505 N N . ILE A 1 746 ? 9.535 -8.529 156.767 1.00 74.81 745 ILE A N 1
ATOM 5506 C CA . ILE A 1 746 ? 9.326 -8.501 155.322 1.00 74.77 745 ILE A CA 1
ATOM 5507 C C . ILE A 1 746 ? 8.701 -9.806 154.847 1.00 78.11 745 ILE A C 1
ATOM 5508 O O . ILE A 1 746 ? 7.705 -9.806 154.114 1.00 82.00 745 ILE A O 1
ATOM 5513 N N . ALA A 1 747 ? 9.242 -10.931 155.257 1.00 83.39 746 ALA A N 1
ATOM 5514 C CA . ALA A 1 747 ? 8.655 -12.179 154.832 1.00 85.57 746 ALA A CA 1
ATOM 5515 C C . ALA A 1 747 ? 7.234 -12.280 155.338 1.00 89.94 746 ALA A C 1
ATOM 5516 O O . ALA A 1 747 ? 6.343 -12.699 154.645 1.00 90.91 746 ALA A O 1
ATOM 5518 N N . ALA A 1 748 ? 7.030 -11.891 156.570 1.00 84.80 747 ALA A N 1
ATOM 5519 C CA . ALA A 1 748 ? 5.712 -11.938 157.162 1.00 87.37 747 ALA A CA 1
ATOM 5520 C C . ALA A 1 748 ? 4.710 -11.017 156.489 1.00 87.34 747 ALA A C 1
ATOM 5521 O O . ALA A 1 748 ? 3.535 -11.309 156.468 1.00 89.87 747 ALA A O 1
ATOM 5523 N N . SER A 1 749 ? 5.155 -9.893 155.965 1.00 83.83 748 SER A N 1
ATOM 5524 C CA . SER A 1 749 ? 4.237 -8.962 155.338 1.00 84.53 748 SER A CA 1
ATOM 5525 C C . SER A 1 749 ? 3.547 -9.651 154.185 1.00 86.20 748 SER A C 1
ATOM 5526 O O . SER A 1 749 ? 2.376 -9.465 153.945 1.00 88.50 748 SER A O 1
ATOM 5529 N N . SER A 1 750 ? 4.296 -10.441 153.460 1.00 85.15 749 SER A N 1
ATOM 5530 C CA . SER A 1 750 ? 3.759 -11.128 152.328 1.00 86.97 749 SER A CA 1
ATOM 5531 C C . SER A 1 750 ? 2.682 -12.141 152.649 1.00 90.00 749 SER A C 1
ATOM 5532 O O . SER A 1 750 ? 1.742 -12.288 151.894 1.00 92.29 749 SER A O 1
ATOM 5535 N N . GLN A 1 751 ? 2.774 -12.851 153.764 1.00 90.16 750 GLN A N 1
ATOM 5536 C CA . GLN A 1 751 ? 1.736 -13.848 154.056 1.00 93.06 750 GLN A CA 1
ATOM 5537 C C . GLN A 1 751 ? 0.601 -13.362 154.944 1.00 95.75 750 GLN A C 1
ATOM 5538 O O . GLN A 1 751 ? -0.074 -14.141 155.596 1.00 98.57 750 GLN A O 1
ATOM 5540 N N . LEU A 1 752 ? 0.414 -12.059 154.967 1.00 95.07 751 LEU A N 1
ATOM 5541 C CA . LEU A 1 752 ? -0.635 -11.418 155.736 1.00 97.23 751 LEU A CA 1
ATOM 5542 C C . LEU A 1 752 ? -2.061 -11.688 155.280 1.00 100.25 751 LEU A C 1
ATOM 5543 O O . LEU A 1 752 ? -2.971 -11.734 156.085 1.00 102.69 751 LEU A O 1
ATOM 5548 N N . ASN A 1 753 ? -2.275 -11.797 153.977 1.00 100.26 752 ASN A N 1
ATOM 5549 C CA . ASN A 1 753 ? -3.611 -12.077 153.478 1.00 103.29 752 ASN A CA 1
ATOM 5550 C C . ASN A 1 753 ? -4.003 -13.441 153.978 1.00 106.34 752 ASN A C 1
ATOM 5551 O O . ASN A 1 753 ? -5.112 -13.654 154.405 1.00 109.36 752 ASN A O 1
ATOM 5553 N N . LEU A 1 754 ? -3.070 -14.373 153.929 1.00 108.67 753 LEU A N 1
ATOM 5554 C CA . LEU A 1 754 ? -3.340 -15.697 154.411 1.00 113.82 753 LEU A CA 1
ATOM 5555 C C . LEU A 1 754 ? -3.610 -15.606 155.891 1.00 113.47 753 LEU A C 1
ATOM 5556 O O . LEU A 1 754 ? -4.523 -16.218 156.413 1.00 111.79 753 LEU A O 1
ATOM 5561 N N . PRO A 1 792 ? -1.187 -19.578 163.733 1.00 117.40 791 PRO A N 1
ATOM 5562 C CA . PRO A 1 792 ? 0.155 -19.549 163.140 1.00 113.39 791 PRO A CA 1
ATOM 5563 C C . PRO A 1 792 ? 0.685 -18.127 162.983 1.00 110.19 791 PRO A C 1
ATOM 5564 O O . PRO A 1 792 ? 1.892 -17.906 163.049 1.00 107.24 791 PRO A O 1
ATOM 5568 N N . TYR A 1 793 ? -0.224 -17.175 162.773 1.00 111.28 792 TYR A N 1
ATOM 5569 C CA . TYR A 1 793 ? 0.164 -15.769 162.744 1.00 108.70 792 TYR A CA 1
ATOM 5570 C C . TYR A 1 793 ? 0.619 -15.301 164.121 1.00 108.16 792 TYR A C 1
ATOM 5571 O O . TYR A 1 793 ? 1.643 -14.621 164.247 1.00 105.66 792 TYR A O 1
ATOM 5580 N N . GLN A 1 794 ? -0.146 -15.585 165.148 1.00 114.50 793 GLN A N 1
ATOM 5581 C CA . GLN A 1 794 ? 0.260 -15.161 166.469 1.00 114.34 793 GLN A CA 1
ATOM 5582 C C . GLN A 1 794 ? 1.515 -15.935 166.869 1.00 112.99 793 GLN A C 1
ATOM 5583 O O . GLN A 1 794 ? 2.331 -15.449 167.629 1.00 112.75 793 GLN A O 1
ATOM 5585 N N . HIS A 1 795 ? 1.655 -17.160 166.380 1.00 110.25 794 HIS A N 1
ATOM 5586 C CA . HIS A 1 795 ? 2.805 -17.959 166.744 1.00 108.05 794 HIS A CA 1
ATOM 5587 C C . HIS A 1 795 ? 4.078 -17.313 166.309 1.00 100.21 794 HIS A C 1
ATOM 5588 O O . HIS A 1 795 ? 5.036 -17.201 167.071 1.00 98.80 794 HIS A O 1
ATOM 5595 N N . PHE A 1 796 ? 4.080 -16.851 165.075 1.00 99.29 795 PHE A N 1
ATOM 5596 C CA . PHE A 1 796 ? 5.270 -16.269 164.548 1.00 95.79 795 PHE A CA 1
ATOM 5597 C C . PHE A 1 796 ? 5.603 -15.077 165.396 1.00 93.86 795 PHE A C 1
ATOM 5598 O O . PHE A 1 796 ? 6.731 -14.928 165.822 1.00 90.77 795 PHE A O 1
ATOM 5606 N N . VAL A 1 797 ? 4.614 -14.258 165.701 1.00 94.33 796 VAL A N 1
ATOM 5607 C CA . VAL A 1 797 ? 4.882 -13.083 166.498 1.00 92.77 796 VAL A CA 1
ATOM 5608 C C . VAL A 1 797 ? 5.381 -13.350 167.900 1.00 95.10 796 VAL A C 1
ATOM 5609 O O . VAL A 1 797 ? 6.225 -12.631 168.403 1.00 90.89 796 VAL A O 1
ATOM 5613 N N . ASP A 1 798 ? 4.829 -14.353 168.548 1.00 109.91 797 ASP A N 1
ATOM 5614 C CA . ASP A 1 798 ? 5.242 -14.656 169.895 1.00 109.41 797 ASP A CA 1
ATOM 5615 C C . ASP A 1 798 ? 6.689 -15.106 169.858 1.00 108.08 797 ASP A C 1
ATOM 5616 O O . ASP A 1 798 ? 7.544 -14.709 170.681 1.00 107.65 797 ASP A O 1
ATOM 5621 N N . THR A 1 799 ? 6.977 -15.911 168.851 1.00 97.51 798 THR A N 1
ATOM 5622 C CA . THR A 1 799 ? 8.305 -16.432 168.708 1.00 94.22 798 THR A CA 1
ATOM 5623 C C . THR A 1 799 ? 9.221 -15.226 168.556 1.00 88.73 798 THR A C 1
ATOM 5624 O O . THR A 1 799 ? 10.255 -15.136 169.178 1.00 86.91 798 THR A O 1
ATOM 5628 N N . LEU A 1 800 ? 8.786 -14.276 167.757 1.00 95.03 799 LEU A N 1
ATOM 5629 C CA . LEU A 1 800 ? 9.539 -13.066 167.500 1.00 90.77 799 LEU A CA 1
ATOM 5630 C C . LEU A 1 800 ? 9.811 -12.174 168.709 1.00 90.87 799 LEU A C 1
ATOM 5631 O O . LEU A 1 800 ? 10.895 -11.628 168.833 1.00 88.15 799 LEU A O 1
ATOM 5636 N N . LYS A 1 801 ? 8.760 -11.996 169.506 1.00 91.83 800 LYS A N 1
ATOM 5637 C CA . LYS A 1 801 ? 8.745 -11.207 170.733 1.00 92.67 800 LYS A CA 1
ATOM 5638 C C . LYS A 1 801 ? 9.593 -11.817 171.840 1.00 93.58 800 LYS A C 1
ATOM 5639 O O . LYS A 1 801 ? 10.226 -11.106 172.620 1.00 91.24 800 LYS A O 1
ATOM 5641 N N . SER A 1 802 ? 9.790 -13.111 171.744 1.00 95.38 801 SER A N 1
ATOM 5642 C CA . SER A 1 802 ? 10.532 -13.787 172.746 1.00 99.27 801 SER A CA 1
ATOM 5643 C C . SER A 1 802 ? 11.795 -13.017 173.018 1.00 98.76 801 SER A C 1
ATOM 5644 O O . SER A 1 802 ? 12.488 -12.593 172.122 1.00 97.79 801 SER A O 1
ATOM 5647 N N . LYS A 1 803 ? 12.061 -12.823 174.299 1.00 104.07 802 LYS A N 1
ATOM 5648 C CA . LYS A 1 803 ? 13.249 -12.143 174.775 1.00 104.23 802 LYS A CA 1
ATOM 5649 C C . LYS A 1 803 ? 14.410 -12.988 174.353 1.00 103.76 802 LYS A C 1
ATOM 5650 O O . LYS A 1 803 ? 15.469 -12.480 174.043 1.00 104.00 802 LYS A O 1
ATOM 5652 N N . GLU A 1 804 ? 14.196 -14.291 174.371 1.00 108.66 803 GLU A N 1
ATOM 5653 C CA . GLU A 1 804 ? 15.188 -15.271 174.005 1.00 105.51 803 GLU A CA 1
ATOM 5654 C C . GLU A 1 804 ? 15.541 -15.323 172.514 1.00 103.87 803 GLU A C 1
ATOM 5655 O O . GLU A 1 804 ? 16.475 -16.004 172.134 1.00 101.19 803 GLU A O 1
ATOM 5657 N N . PHE A 1 805 ? 14.763 -14.668 171.668 1.00 95.15 804 PHE A N 1
ATOM 5658 C CA . PHE A 1 805 ? 15.005 -14.707 170.235 1.00 92.68 804 PHE A CA 1
ATOM 5659 C C . PHE A 1 805 ? 16.301 -14.107 169.671 1.00 86.45 804 PHE A C 1
ATOM 5660 O O . PHE A 1 805 ? 16.977 -14.733 168.879 1.00 84.55 804 PHE A O 1
ATOM 5668 N N . GLU A 1 806 ? 16.671 -12.915 170.093 1.00 89.63 805 GLU A N 1
ATOM 5669 C CA . GLU A 1 806 ? 17.868 -12.279 169.574 1.00 88.50 805 GLU A CA 1
ATOM 5670 C C . GLU A 1 806 ? 19.184 -12.980 169.863 1.00 90.16 805 GLU A C 1
ATOM 5671 O O . GLU A 1 806 ? 20.028 -13.051 169.002 1.00 88.96 805 GLU A O 1
ATOM 5677 N N . ASP A 1 807 ? 19.349 -13.489 171.069 1.00 94.00 806 ASP A N 1
ATOM 5678 C CA . ASP A 1 807 ? 20.561 -14.169 171.510 1.00 92.47 806 ASP A CA 1
ATOM 5679 C C . ASP A 1 807 ? 20.928 -15.363 170.634 1.00 89.39 806 ASP A C 1
ATOM 5680 O O . ASP A 1 807 ? 21.964 -15.991 170.880 1.00 91.94 806 ASP A O 1
ATOM 5685 N N . SER A 1 808 ? 20.121 -15.698 169.626 1.00 80.99 807 SER A N 1
ATOM 5686 C CA . SER A 1 808 ? 20.442 -16.803 168.731 1.00 78.27 807 SER A CA 1
ATOM 5687 C C . SER A 1 808 ? 20.313 -16.411 167.262 1.00 75.35 807 SER A C 1
ATOM 5688 O O . SER A 1 808 ? 20.149 -17.285 166.410 1.00 74.08 807 SER A O 1
ATOM 5691 N N . ILE A 1 809 ? 20.382 -15.118 166.951 1.00 69.76 808 ILE A N 1
ATOM 5692 C CA . ILE A 1 809 ? 20.439 -14.654 165.570 1.00 68.03 808 ILE A CA 1
ATOM 5693 C C . ILE A 1 809 ? 21.871 -14.759 165.070 1.00 66.03 808 ILE A C 1
ATOM 5694 O O . ILE A 1 809 ? 22.816 -14.389 165.773 1.00 64.74 808 ILE A O 1
ATOM 5699 N N . LEU A 1 810 ? 22.038 -15.252 163.851 1.00 65.84 809 LEU A N 1
ATOM 5700 C CA . LEU A 1 810 ? 23.364 -15.485 163.309 1.00 64.25 809 LEU A CA 1
ATOM 5701 C C . LEU A 1 810 ? 23.881 -14.245 162.583 1.00 61.79 809 LEU A C 1
ATOM 5702 O O . LEU A 1 810 ? 23.117 -13.394 162.124 1.00 61.50 809 LEU A O 1
ATOM 5707 N N . PHE A 1 811 ? 25.203 -14.150 162.495 1.00 60.11 810 PHE A N 1
ATOM 5708 C CA . PHE A 1 811 ? 25.860 -13.028 161.848 1.00 57.80 810 PHE A CA 1
ATOM 5709 C C . PHE A 1 811 ? 26.954 -13.541 160.930 1.00 56.89 810 PHE A C 1
ATOM 5710 O O . PHE A 1 811 ? 27.650 -14.507 161.251 1.00 57.46 810 PHE A O 1
ATOM 5718 N N . SER A 1 812 ? 27.081 -12.905 159.776 1.00 56.44 811 SER A N 1
ATOM 5719 C CA . SER A 1 812 ? 28.147 -13.210 158.840 1.00 57.93 811 SER A CA 1
ATOM 5720 C C . SER A 1 812 ? 28.710 -11.894 158.344 1.00 60.84 811 SER A C 1
ATOM 5721 O O . SER A 1 812 ? 27.958 -10.963 158.044 1.00 65.40 811 SER A O 1
ATOM 5724 N N . TYR A 1 813 ? 30.029 -11.814 158.272 1.00 51.12 812 TYR A N 1
ATOM 5725 C CA . TYR A 1 813 ? 30.701 -10.592 157.875 1.00 49.11 812 TYR A CA 1
ATOM 5726 C C . TYR A 1 813 ? 31.530 -10.857 156.630 1.00 48.41 812 TYR A C 1
ATOM 5727 O O . TYR A 1 813 ? 32.061 -11.956 156.452 1.00 49.14 812 TYR A O 1
ATOM 5736 N N . GLN A 1 814 ? 31.607 -9.856 155.758 1.00 49.14 813 GLN A N 1
ATOM 5737 C CA . GLN A 1 814 ? 32.430 -9.942 154.559 1.00 49.43 813 GLN A CA 1
ATOM 5738 C C . GLN A 1 814 ? 33.863 -9.602 154.935 1.00 48.40 813 GLN A C 1
ATOM 5739 O O . GLN A 1 814 ? 34.165 -8.462 155.296 1.00 47.04 813 GLN A O 1
ATOM 5745 N N . VAL A 1 815 ? 34.748 -10.592 154.860 1.00 45.41 814 VAL A N 1
ATOM 5746 C CA . VAL A 1 815 ? 36.148 -10.365 155.175 1.00 44.31 814 VAL A CA 1
ATOM 5747 C C . VAL A 1 815 ? 36.767 -9.466 154.114 1.00 42.89 814 VAL A C 1
ATOM 5748 O O . VAL A 1 815 ? 36.391 -9.510 152.941 1.00 43.05 814 VAL A O 1
ATOM 5752 N N . ASP A 1 816 ? 37.710 -8.619 154.530 1.00 41.57 815 ASP A N 1
ATOM 5753 C CA . ASP A 1 816 ? 38.467 -7.771 153.611 1.00 40.28 815 ASP A CA 1
ATOM 5754 C C . ASP A 1 816 ? 39.916 -8.237 153.580 1.00 40.02 815 ASP A C 1
ATOM 5755 O O . ASP A 1 816 ? 40.663 -8.013 154.537 1.00 39.57 815 ASP A O 1
ATOM 5760 N N . SER A 1 817 ? 40.305 -8.883 152.479 1.00 40.40 816 SER A N 1
ATOM 5761 C CA . SER A 1 817 ? 41.661 -9.370 152.264 1.00 40.34 816 SER A CA 1
ATOM 5762 C C . SER A 1 817 ? 42.489 -8.428 151.416 1.00 39.12 816 SER A C 1
ATOM 5763 O O . SER A 1 817 ? 43.663 -8.707 151.170 1.00 39.04 816 SER A O 1
ATOM 5766 N N . LYS A 1 818 ? 41.911 -7.336 150.953 1.00 38.30 817 LYS A N 1
ATOM 5767 C CA . LYS A 1 818 ? 42.556 -6.551 149.918 1.00 37.42 817 LYS A CA 1
ATOM 5768 C C . LYS A 1 818 ? 43.771 -5.817 150.474 1.00 36.42 817 LYS A C 1
ATOM 5769 O O . LYS A 1 818 ? 43.690 -5.163 151.513 1.00 35.89 817 LYS A O 1
ATOM 5775 N N . PHE A 1 819 ? 44.906 -5.936 149.793 1.00 36.27 818 PHE A N 1
ATOM 5776 C CA . PHE A 1 819 ? 46.056 -5.128 150.148 1.00 35.37 818 PHE A CA 1
ATOM 5777 C C . PHE A 1 819 ? 46.029 -3.825 149.352 1.00 34.43 818 PHE A C 1
ATOM 5778 O O . PHE A 1 819 ? 45.141 -3.580 148.540 1.00 34.49 818 PHE A O 1
ATOM 5786 N N . ASN A 1 820 ? 47.011 -2.970 149.607 1.00 34.07 819 ASN A N 1
ATOM 5787 C CA . ASN A 1 820 ? 47.164 -1.693 148.911 1.00 32.85 819 ASN A CA 1
ATOM 5788 C C . ASN A 1 820 ? 45.969 -0.772 149.115 1.00 32.46 819 ASN A C 1
ATOM 5789 O O . ASN A 1 820 ? 45.557 -0.058 148.206 1.00 32.22 819 ASN A O 1
ATOM 5794 N N . ARG A 1 821 ? 45.423 -0.759 150.317 1.00 32.48 820 ARG A N 1
ATOM 5795 C CA . ARG A 1 821 ? 44.524 0.317 150.687 1.00 32.08 820 ARG A CA 1
ATOM 5796 C C . ARG A 1 821 ? 45.368 1.501 151.143 1.00 31.29 820 ARG A C 1
ATOM 5797 O O . ARG A 1 821 ? 46.594 1.489 151.047 1.00 31.06 820 ARG A O 1
ATOM 5805 N N . LYS A 1 822 ? 44.715 2.553 151.618 1.00 30.98 821 LYS A N 1
ATOM 5806 C CA . LYS A 1 822 ? 45.410 3.735 152.108 1.00 30.37 821 LYS A CA 1
ATOM 5807 C C . LYS A 1 822 ? 46.390 3.369 153.222 1.00 32.73 821 LYS A C 1
ATOM 5808 O O . LYS A 1 822 ? 46.005 2.775 154.233 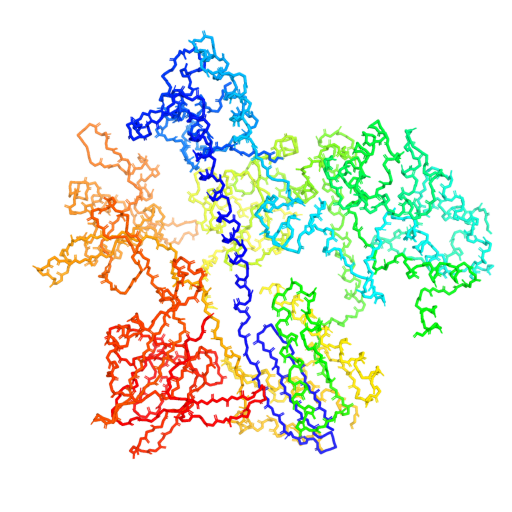1.00 36.79 821 LYS A O 1
ATOM 5814 N N . ILE A 1 823 ? 47.665 3.724 153.034 1.00 29.96 822 ILE A N 1
ATOM 5815 C CA . ILE A 1 823 ? 48.727 3.123 153.840 1.00 30.08 822 ILE A CA 1
ATOM 5816 C C . ILE A 1 823 ? 48.940 3.853 155.168 1.00 29.85 822 ILE A C 1
ATOM 5817 O O . ILE A 1 823 ? 49.367 3.242 156.149 1.00 30.11 822 ILE A O 1
ATOM 5822 N N . SER A 1 824 ? 48.636 5.141 155.238 1.00 30.25 823 SER A N 1
ATOM 5823 C CA . SER A 1 824 ? 48.958 5.930 156.409 1.00 29.34 823 SER A CA 1
ATOM 5824 C C . SER A 1 824 ? 48.122 7.195 156.380 1.00 30.82 823 SER A C 1
ATOM 5825 O O . SER A 1 824 ? 47.388 7.456 155.429 1.00 36.09 823 SER A O 1
ATOM 5828 N N . ASP A 1 825 ? 48.238 7.982 157.433 1.00 29.16 824 ASP A N 1
ATOM 5829 C CA . ASP A 1 825 ? 47.776 9.347 157.374 1.00 29.08 824 ASP A CA 1
ATOM 5830 C C . ASP A 1 825 ? 48.628 10.124 156.386 1.00 28.80 824 ASP A C 1
ATOM 5831 O O . ASP A 1 825 ? 49.733 9.717 156.030 1.00 28.67 824 ASP A O 1
ATOM 5836 N N . ALA A 1 826 ? 48.101 11.257 155.943 1.00 28.83 825 ALA A N 1
ATOM 5837 C CA . ALA A 1 826 ? 48.755 12.039 154.904 1.00 28.70 825 ALA A CA 1
ATOM 5838 C C . ALA A 1 826 ? 49.720 13.084 155.438 1.00 28.74 825 ALA A C 1
ATOM 5839 O O . ALA A 1 826 ? 50.583 13.538 154.683 1.00 28.70 825 ALA A O 1
ATOM 5841 N N . THR A 1 827 ? 49.584 13.496 156.699 1.00 28.91 826 THR A N 1
ATOM 5842 C CA . THR A 1 827 ? 50.475 14.510 157.242 1.00 29.06 826 THR A CA 1
ATOM 5843 C C . THR A 1 827 ? 51.921 14.056 157.117 1.00 28.92 826 THR A C 1
ATOM 5844 O O . THR A 1 827 ? 52.254 12.896 157.362 1.00 28.79 826 THR A O 1
ATOM 5848 N N . ILE A 1 828 ? 52.772 14.971 156.689 1.00 29.06 827 ILE A N 1
ATOM 5849 C CA . ILE A 1 828 ? 54.184 14.706 156.484 1.00 29.08 827 ILE A CA 1
ATOM 5850 C C . ILE A 1 828 ? 54.925 15.399 157.626 1.00 29.72 827 ILE A C 1
ATOM 5851 O O . ILE A 1 828 ? 54.905 16.629 157.744 1.00 31.25 827 ILE A O 1
ATOM 5856 N N . TYR A 1 829 ? 55.538 14.602 158.498 1.00 29.42 828 TYR A N 1
ATOM 5857 C CA . TYR A 1 829 ? 55.970 15.053 159.815 1.00 29.74 828 TYR A CA 1
ATOM 5858 C C . TYR A 1 829 ? 57.471 15.264 159.855 1.00 30.07 828 TYR A C 1
ATOM 5859 O O . TYR A 1 829 ? 58.241 14.401 159.429 1.00 30.03 828 TYR A O 1
ATOM 5868 N N . ALA A 1 830 ? 57.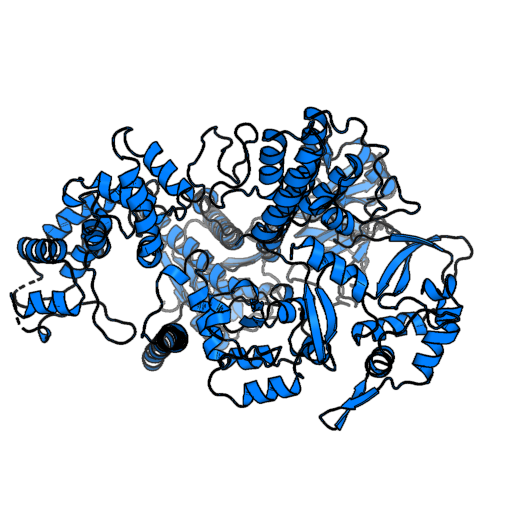880 16.406 160.383 1.00 30.52 829 ALA A N 1
ATOM 5869 C CA . ALA A 1 830 ? 59.272 16.604 160.728 1.00 30.99 829 ALA A CA 1
ATOM 5870 C C . ALA A 1 830 ? 59.569 15.974 162.088 1.00 31.15 829 ALA A C 1
ATOM 5871 O O . ALA A 1 830 ? 58.672 15.731 162.900 1.00 31.01 829 ALA A O 1
ATOM 5873 N N . THR A 1 831 ? 60.845 15.669 162.310 1.00 31.53 830 THR A N 1
ATOM 5874 C CA . THR A 1 831 ? 61.340 15.229 163.608 1.00 31.88 830 THR A CA 1
ATOM 5875 C C . THR A 1 831 ? 62.560 16.058 163.971 1.00 32.62 830 THR A C 1
ATOM 5876 O O . THR A 1 831 ? 63.200 16.656 163.107 1.00 32.86 830 THR A O 1
ATOM 5880 N N . ARG A 1 832 ? 62.854 16.109 165.272 1.00 33.07 831 ARG A N 1
ATOM 5881 C CA . ARG A 1 832 ? 64.069 16.716 165.804 1.00 33.90 831 ARG A CA 1
ATOM 5882 C C . ARG A 1 832 ? 64.565 15.932 167.010 1.00 34.29 831 ARG A C 1
ATOM 5883 O O . ARG A 1 832 ? 63.836 15.148 167.615 1.00 33.97 831 ARG A O 1
ATOM 5891 N N . GLN A 1 833 ? 65.826 16.167 167.344 1.00 35.08 832 GLN A N 1
ATOM 5892 C CA . GLN A 1 833 ? 66.439 15.639 168.551 1.00 35.68 832 GLN A CA 1
ATOM 5893 C C . GLN A 1 833 ? 66.261 16.646 169.680 1.00 36.21 832 GLN A C 1
ATOM 5894 O O . GLN A 1 833 ? 66.721 17.787 169.572 1.00 36.75 832 GLN A O 1
ATOM 5900 N N . ALA A 1 834 ? 65.598 16.236 170.759 1.00 37.80 833 ALA A N 1
ATOM 5901 C CA . ALA A 1 834 ? 65.443 17.128 171.902 1.00 39.34 833 ALA A CA 1
ATOM 5902 C C . ALA A 1 834 ? 65.265 16.318 173.176 1.00 40.63 833 ALA A C 1
ATOM 5903 O O . ALA A 1 834 ? 64.951 15.125 173.143 1.00 40.15 833 ALA A O 1
ATOM 5905 N N . LYS A 1 835 ? 65.477 16.992 174.305 1.00 47.94 834 LYS A N 1
ATOM 5906 C CA . LYS A 1 835 ? 65.131 16.477 175.623 1.00 46.87 834 LYS A CA 1
ATOM 5907 C C . LYS A 1 835 ? 63.882 17.207 176.092 1.00 44.52 834 LYS A C 1
ATOM 5908 O O . LYS A 1 835 ? 63.887 18.434 176.214 1.00 42.98 834 LYS A O 1
ATOM 5914 N N . VAL A 1 836 ? 62.814 16.457 176.331 1.00 39.37 835 VAL A N 1
ATOM 5915 C CA . VAL A 1 836 ? 61.526 17.008 176.731 1.00 38.90 835 VAL A CA 1
ATOM 5916 C C . VAL A 1 836 ? 61.050 16.246 177.958 1.00 43.57 835 VAL A C 1
ATOM 5917 O O . VAL A 1 836 ? 61.220 15.025 178.042 1.00 48.13 835 VAL A O 1
ATOM 5921 N N . GLY A 1 837 ? 60.457 16.959 178.908 1.00 41.30 836 GLY A N 1
ATOM 5922 C CA . GLY A 1 837 ? 59.885 16.311 180.072 1.00 46.96 836 GLY A CA 1
ATOM 5923 C C . GLY A 1 837 ? 60.894 15.651 180.992 1.00 49.14 836 GLY A C 1
ATOM 5924 O O . GLY A 1 837 ? 61.706 16.334 181.615 1.00 50.04 836 GLY A O 1
ATOM 5925 N N . LYS A 1 838 ? 60.826 14.332 181.092 1.00 65.97 837 LYS A N 1
ATOM 5926 C CA . LYS A 1 838 ? 61.660 13.540 181.987 1.00 73.42 837 LYS A CA 1
ATOM 5927 C C . LYS A 1 838 ? 62.893 12.857 181.433 1.00 76.55 837 LYS A C 1
ATOM 5928 O O . LYS A 1 838 ? 63.429 11.991 182.091 1.00 79.62 837 LYS A O 1
ATOM 5934 N N . ASP A 1 839 ? 63.334 13.196 180.236 1.00 69.04 838 ASP A N 1
ATOM 5935 C CA . ASP A 1 839 ? 64.496 12.533 179.675 1.00 67.05 838 ASP A CA 1
ATOM 5936 C C . ASP A 1 839 ? 65.744 13.384 179.751 1.00 64.47 838 ASP A C 1
ATOM 5937 O O . ASP A 1 839 ? 65.666 14.588 179.634 1.00 62.67 838 ASP A O 1
ATOM 5942 N N . LYS A 1 840 ? 66.898 12.765 179.978 1.00 65.07 839 LYS A N 1
ATOM 5943 C CA . LYS A 1 840 ? 68.157 13.516 179.997 1.00 66.73 839 LYS A CA 1
ATOM 5944 C C . LYS A 1 840 ? 69.144 13.039 178.947 1.00 67.83 839 LYS A C 1
ATOM 5945 O O . LYS A 1 840 ? 70.326 13.310 178.989 1.00 70.61 839 LYS A O 1
ATOM 5951 N N . ALA A 1 841 ? 68.601 12.318 177.999 1.00 74.59 840 ALA A N 1
ATOM 5952 C CA . ALA A 1 841 ? 69.312 11.821 176.872 1.00 74.71 840 ALA A CA 1
ATOM 5953 C C . ALA A 1 841 ? 68.486 12.398 175.735 1.00 74.06 840 ALA A C 1
ATOM 5954 O O . ALA A 1 841 ? 67.278 12.459 175.836 1.00 74.85 840 ALA A O 1
ATOM 5956 N N . ASP A 1 842 ? 69.120 12.838 174.666 1.00 66.19 841 ASP A N 1
ATOM 5957 C CA . ASP A 1 842 ? 68.386 13.395 173.557 1.00 57.72 841 ASP A CA 1
ATOM 5958 C C . ASP A 1 842 ? 67.549 12.304 172.998 1.00 50.91 841 ASP A C 1
ATOM 5959 O O . ASP A 1 842 ? 67.955 11.185 172.992 1.00 49.83 841 ASP A O 1
ATOM 5964 N N . GLU A 1 843 ? 66.371 12.646 172.534 1.00 46.26 842 GLU A N 1
ATOM 5965 C CA . GLU A 1 843 ? 65.413 11.726 171.940 1.00 45.06 842 GLU A CA 1
ATOM 5966 C C . GLU A 1 843 ? 64.921 12.293 170.614 1.00 38.00 842 GLU A C 1
ATOM 5967 O O . GLU A 1 843 ? 65.048 13.488 170.345 1.00 36.37 842 GLU A O 1
ATOM 5973 N N . THR A 1 844 ? 64.350 11.424 169.783 1.00 37.37 843 THR A N 1
ATOM 5974 C CA . THR A 1 844 ? 63.736 11.833 168.523 1.00 34.17 843 THR A CA 1
ATOM 5975 C C . THR A 1 844 ? 62.266 12.151 168.765 1.00 33.37 843 THR A C 1
ATOM 5976 O O . THR A 1 844 ? 61.467 11.254 169.040 1.00 33.17 843 THR A O 1
ATOM 5980 N N . TYR A 1 845 ? 61.906 13.420 168.651 1.00 33.30 844 TYR A N 1
ATOM 5981 C CA . TYR A 1 845 ? 60.531 13.863 168.836 1.00 34.60 844 TYR A CA 1
ATOM 5982 C C . TYR A 1 845 ? 59.915 14.231 167.493 1.00 32.95 844 TYR A C 1
ATOM 5983 O O . TYR A 1 845 ? 60.538 14.930 166.690 1.00 37.01 844 TYR A O 1
ATOM 5992 N N . VAL A 1 846 ? 58.703 13.750 167.248 1.00 31.88 845 VAL A N 1
ATOM 5993 C CA . VAL A 1 846 ? 57.923 14.197 166.105 1.00 31.40 845 VAL A CA 1
ATOM 5994 C C . VAL A 1 846 ? 57.382 15.584 166.415 1.00 31.67 845 VAL A C 1
ATOM 5995 O O . VAL A 1 846 ? 56.834 15.823 167.495 1.00 32.00 845 VAL A O 1
ATOM 5999 N N . LEU A 1 847 ? 57.541 16.504 165.473 1.00 31.63 846 LEU A N 1
ATOM 6000 C CA . LEU A 1 847 ? 57.002 17.839 165.652 1.00 32.00 846 LEU A CA 1
ATOM 6001 C C . LEU A 1 847 ? 55.543 17.904 165.230 1.00 33.79 846 LEU A C 1
ATOM 6002 O O . LEU A 1 847 ? 55.060 17.102 164.429 1.00 34.35 846 LEU A O 1
ATOM 6007 N N . GLY A 1 848 ? 54.892 18.925 165.731 1.00 32.20 847 GLY A N 1
ATOM 6008 C CA . GLY A 1 848 ? 53.524 19.245 165.452 1.00 32.18 847 GLY A CA 1
ATOM 6009 C C . GLY A 1 848 ? 53.546 20.730 165.287 1.00 32.85 847 GLY A C 1
ATOM 6010 O O . GLY A 1 848 ? 54.491 21.336 165.653 1.00 33.29 847 GLY A O 1
ATOM 6011 N N . LYS A 1 849 ? 52.537 21.306 164.688 1.00 33.54 848 LYS A N 1
ATOM 6012 C CA . LYS A 1 849 ? 52.495 22.744 164.535 1.00 38.93 848 LYS A CA 1
ATOM 6013 C C . LYS A 1 849 ? 51.096 23.318 164.600 1.00 41.24 848 LYS A C 1
ATOM 6014 O O . LYS A 1 849 ? 50.171 22.706 164.137 1.00 46.85 848 LYS A O 1
ATOM 6020 N N . ILE A 1 850 ? 50.958 24.498 165.176 1.00 38.99 849 ILE A N 1
ATOM 6021 C CA . ILE A 1 850 ? 49.676 25.166 165.255 1.00 39.59 849 ILE A CA 1
ATOM 6022 C C . ILE A 1 850 ? 49.702 25.992 164.014 1.00 36.36 849 ILE A C 1
ATOM 6023 O O . ILE A 1 850 ? 50.556 26.778 163.846 1.00 36.66 849 ILE A O 1
ATOM 6028 N N . LYS A 1 851 ? 48.750 25.790 163.138 1.00 38.46 850 LYS A N 1
ATOM 6029 C CA . LYS A 1 851 ? 48.789 26.429 161.825 1.00 39.91 850 LYS A CA 1
ATOM 6030 C C . LYS A 1 851 ? 48.528 27.925 161.926 1.00 44.30 850 LYS A C 1
ATOM 6031 O O . LYS A 1 851 ? 49.170 28.713 161.229 1.00 43.09 850 LYS A O 1
ATOM 6033 N N . ASP A 1 852 ? 47.599 28.336 162.784 1.00 46.40 851 ASP A N 1
ATOM 6034 C CA . ASP A 1 852 ? 47.312 29.754 162.956 1.00 49.54 851 ASP A CA 1
ATOM 6035 C C . ASP A 1 852 ? 46.872 30.007 164.390 1.00 44.68 851 ASP A C 1
ATOM 6036 O O . ASP A 1 852 ? 45.864 29.453 164.836 1.00 41.42 851 ASP A O 1
ATOM 6041 N N . ILE A 1 853 ? 47.633 30.845 165.104 1.00 42.59 852 ILE A N 1
ATOM 6042 C CA . ILE A 1 853 ? 47.368 31.119 166.513 1.00 42.40 852 ILE A CA 1
ATOM 6043 C C . ILE A 1 853 ? 46.271 32.143 166.728 1.00 43.68 852 ILE A C 1
ATOM 6044 O O . ILE A 1 853 ? 45.916 32.421 167.880 1.00 44.59 852 ILE A O 1
ATOM 6049 N N . TYR A 1 854 ? 45.715 32.710 165.667 1.00 44.10 853 TYR A N 1
ATOM 6050 C CA . TYR A 1 854 ? 44.712 33.753 165.800 1.00 45.74 853 TYR A CA 1
ATOM 6051 C C . TYR A 1 854 ? 43.282 33.231 165.731 1.00 45.74 853 TYR A C 1
ATOM 6052 O O . TYR A 1 854 ? 42.348 34.011 165.929 1.00 51.40 853 TYR A O 1
ATOM 6061 N N . THR A 1 855 ? 43.086 31.946 165.468 1.00 44.28 854 THR A N 1
ATOM 6062 C CA . THR A 1 855 ? 41.791 31.314 165.663 1.00 44.33 854 THR A CA 1
ATOM 6063 C C . THR A 1 855 ?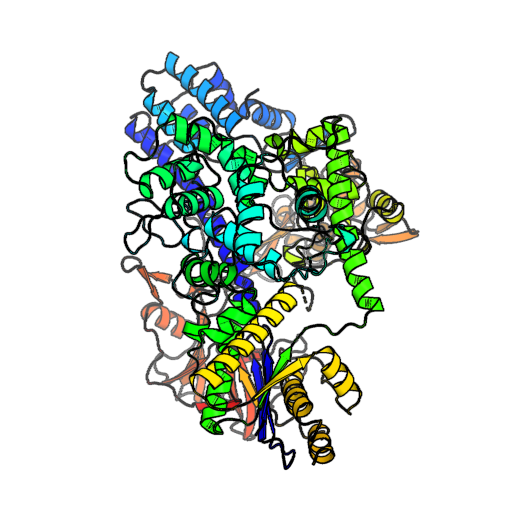 41.658 30.879 167.118 1.00 44.55 854 THR A C 1
ATOM 6064 O O . THR A 1 855 ? 42.649 30.752 167.838 1.00 44.21 854 THR A O 1
ATOM 6068 N N . GLN A 1 856 ? 40.418 30.662 167.562 1.00 50.34 855 GLN A N 1
ATOM 6069 C CA . GLN A 1 856 ? 40.239 30.137 168.912 1.00 52.46 855 GLN A CA 1
ATOM 6070 C C . GLN A 1 856 ? 40.830 28.739 169.023 1.00 54.03 855 GLN A C 1
ATOM 6071 O O . GLN A 1 856 ? 41.562 28.442 169.970 1.00 58.21 855 GLN A O 1
ATOM 6077 N N . ASP A 1 857 ? 40.546 27.873 168.048 1.00 44.39 856 ASP A N 1
ATOM 6078 C CA . ASP A 1 857 ? 41.204 26.573 168.018 1.00 42.72 856 ASP A CA 1
ATOM 6079 C C . ASP A 1 857 ? 42.716 26.711 168.042 1.00 40.51 856 ASP A C 1
ATOM 6080 O O . ASP A 1 857 ? 43.405 25.893 168.659 1.00 39.80 856 ASP A O 1
ATOM 6085 N N . GLY A 1 858 ? 43.251 27.737 167.385 1.00 40.83 857 GLY A N 1
ATOM 6086 C CA . GLY A 1 858 ? 44.688 27.935 167.408 1.00 40.39 857 GLY A CA 1
ATOM 6087 C C . GLY A 1 858 ? 45.192 28.335 168.779 1.00 41.15 857 GLY A C 1
ATOM 6088 O O . GLY A 1 858 ? 46.247 27.874 169.223 1.00 40.55 857 GLY A O 1
ATOM 6089 N N . TYR A 1 859 ? 44.441 29.187 169.476 1.00 42.58 858 TYR A N 1
ATOM 6090 C CA . TYR A 1 859 ? 44.874 29.644 170.789 1.00 43.49 858 TYR A CA 1
ATOM 6091 C C . TYR A 1 859 ? 44.623 28.592 171.860 1.00 43.18 858 TYR A C 1
ATOM 6092 O O . TYR A 1 859 ? 45.493 28.357 172.700 1.00 43.06 858 TYR A O 1
ATOM 6101 N N . ASP A 1 860 ? 43.458 27.936 171.846 1.00 46.31 859 ASP A N 1
ATOM 6102 C CA . ASP A 1 860 ? 43.220 26.865 172.812 1.00 49.10 859 ASP A CA 1
ATOM 6103 C C . ASP A 1 860 ? 44.285 25.788 172.715 1.00 47.64 859 ASP A C 1
ATOM 6104 O O . ASP A 1 860 ? 44.715 25.244 173.735 1.00 48.27 859 ASP A O 1
ATOM 6109 N N . ALA A 1 861 ? 44.704 25.440 171.502 1.00 43.45 860 ALA A N 1
ATOM 6110 C CA . ALA A 1 861 ? 45.806 24.499 171.376 1.00 39.11 860 ALA A CA 1
ATOM 6111 C C . ALA A 1 861 ? 47.069 25.063 172.008 1.00 39.41 860 ALA A C 1
ATOM 6112 O O . ALA A 1 861 ? 47.847 24.331 172.632 1.00 38.99 860 ALA A O 1
ATOM 6114 N N . PHE A 1 862 ? 47.273 26.371 171.878 1.00 40.28 861 PHE A N 1
ATOM 6115 C CA . PHE A 1 862 ? 48.470 26.988 172.421 1.00 40.72 861 PHE A CA 1
ATOM 6116 C C . PHE A 1 862 ? 48.523 26.832 173.935 1.00 41.42 861 PHE A C 1
ATOM 6117 O O . PHE A 1 862 ? 49.569 26.501 174.498 1.00 41.22 861 PHE A O 1
ATOM 6125 N N . MET A 1 863 ? 47.396 27.060 174.611 1.00 43.85 862 MET A N 1
ATOM 6126 C CA . MET A 1 863 ? 47.390 27.026 176.066 1.00 44.80 862 MET A CA 1
ATOM 6127 C C . MET A 1 863 ? 47.526 25.605 176.599 1.00 42.42 862 MET A C 1
ATOM 6128 O O . MET A 1 863 ? 48.174 25.391 177.625 1.00 42.81 862 MET A O 1
ATOM 6133 N N . LYS A 1 864 ? 46.913 24.625 175.932 1.00 41.47 863 LYS A N 1
ATOM 6134 C CA . LYS A 1 864 ? 47.101 23.235 176.331 1.00 40.87 863 LYS A CA 1
ATOM 6135 C C . LYS A 1 864 ? 48.580 22.891 176.415 1.00 40.11 863 LYS A C 1
ATOM 6136 O O . LYS A 1 864 ? 49.031 22.273 177.382 1.00 40.25 863 LYS A O 1
ATOM 6142 N N . ILE A 1 865 ? 49.352 23.290 175.403 1.00 42.00 864 ILE A N 1
ATOM 6143 C CA . ILE A 1 865 ? 50.790 23.046 175.400 1.00 40.59 864 ILE A CA 1
ATOM 6144 C C . ILE A 1 865 ? 51.489 23.978 176.376 1.00 43.23 864 ILE A C 1
ATOM 6145 O O . ILE A 1 865 ? 52.526 23.631 176.949 1.00 44.42 864 ILE A O 1
ATOM 6150 N N . TYR A 1 866 ? 50.933 25.167 176.584 1.00 41.20 865 TYR A N 1
ATOM 6151 C CA . TYR A 1 866 ? 51.584 26.173 177.408 1.00 42.38 865 TYR A CA 1
ATOM 6152 C C . TYR A 1 866 ? 51.491 25.810 178.879 1.00 43.12 865 TYR A C 1
ATOM 6153 O O . TYR A 1 866 ? 52.491 25.837 179.603 1.00 43.50 865 TYR A O 1
ATOM 6162 N N . LYS A 1 867 ? 50.290 25.473 179.339 1.00 45.75 866 LYS A N 1
ATOM 6163 C CA . LYS A 1 867 ? 50.117 25.112 180.733 1.00 45.58 866 LYS A CA 1
ATOM 6164 C C . LYS A 1 867 ? 50.849 23.826 181.069 1.00 44.81 866 LYS A C 1
ATOM 6165 O O . LYS A 1 867 ? 51.262 23.631 182.213 1.00 44.56 866 LYS A O 1
ATOM 6171 N N . LYS A 1 868 ? 51.047 22.957 180.092 1.00 45.32 867 LYS A N 1
ATOM 6172 C CA . LYS A 1 868 ? 51.672 21.673 180.351 1.00 45.71 867 LYS A CA 1
ATOM 6173 C C . LYS A 1 868 ? 53.197 21.757 180.338 1.00 45.35 867 LYS A C 1
ATOM 6174 O O . LYS A 1 868 ? 53.852 21.222 181.234 1.00 48.29 867 LYS A O 1
ATOM 6180 N N . ASP A 1 869 ? 53.769 22.440 179.345 1.00 40.90 868 ASP A N 1
ATOM 6181 C CA . ASP A 1 869 ? 55.215 22.510 179.169 1.00 40.76 868 ASP A CA 1
ATOM 6182 C C . ASP A 1 869 ? 55.556 23.518 178.076 1.00 40.64 868 ASP A C 1
ATOM 6183 O O . ASP A 1 869 ? 55.629 23.167 176.897 1.00 39.67 868 ASP A O 1
ATOM 6188 N N . LYS A 1 870 ? 55.778 24.772 178.469 1.00 41.74 869 LYS A N 1
ATOM 6189 C CA . LYS A 1 870 ? 56.142 25.814 177.518 1.00 44.20 869 LYS A CA 1
ATOM 6190 C C . LYS A 1 870 ? 57.364 25.436 176.707 1.00 41.17 869 LYS A C 1
ATOM 6191 O O . LYS A 1 870 ? 57.512 25.895 175.571 1.00 40.85 869 LYS A O 1
ATOM 6197 N N . SER A 1 871 ? 58.263 24.631 177.273 1.00 41.05 870 SER A N 1
ATOM 6198 C CA . SER A 1 871 ? 59.477 24.257 176.561 1.00 40.56 870 SER A CA 1
ATOM 6199 C C . SER A 1 871 ? 59.197 23.376 175.351 1.00 39.24 870 SER A C 1
ATOM 6200 O O . SER A 1 871 ? 60.114 23.141 174.559 1.00 38.86 870 SER A O 1
ATOM 6203 N N . LYS A 1 872 ? 57.970 22.872 175.206 1.00 38.66 871 LYS A N 1
ATOM 6204 C CA . LYS A 1 872 ? 57.612 22.124 174.002 1.00 37.53 871 LYS A CA 1
ATOM 6205 C C . LYS A 1 872 ? 57.669 23.011 172.768 1.00 37.41 871 LYS A C 1
ATOM 6206 O O . LYS A 1 872 ? 58.109 22.569 171.707 1.00 36.70 871 LYS A O 1
ATOM 6212 N N . PHE A 1 873 ? 57.254 24.269 172.889 1.00 38.22 872 PHE A N 1
ATOM 6213 C CA . PHE A 1 873 ? 57.356 25.190 171.765 1.00 38.32 872 PHE A CA 1
ATOM 6214 C C . PHE A 1 873 ? 58.804 25.360 171.343 1.00 38.47 872 PHE A C 1
ATOM 6215 O O . PHE A 1 873 ? 59.687 25.588 172.171 1.00 39.20 872 PHE A O 1
ATOM 6223 N N . LEU A 1 874 ? 59.050 25.245 170.045 1.00 37.87 873 LEU A N 1
ATOM 6224 C CA . LEU A 1 874 ? 60.407 25.381 169.542 1.00 38.08 873 LEU A CA 1
ATOM 6225 C C . LEU A 1 874 ? 60.921 26.803 169.661 1.00 39.34 873 LEU A C 1
ATOM 6226 O O . LEU A 1 874 ? 62.140 27.001 169.700 1.00 39.89 873 LEU A O 1
ATOM 6231 N N . MET A 1 875 ? 60.024 27.788 169.725 1.00 39.94 874 MET A N 1
ATOM 6232 C CA . MET A 1 875 ? 60.458 29.170 169.847 1.00 41.31 874 MET A CA 1
ATOM 6233 C C . MET A 1 875 ? 60.929 29.455 171.256 1.00 42.28 874 MET A C 1
ATOM 6234 O O . MET A 1 875 ? 61.880 30.215 171.459 1.00 44.97 874 MET A O 1
ATOM 6239 N N . TYR A 1 876 ? 60.253 28.868 172.240 1.00 45.81 875 TYR A N 1
ATOM 6240 C CA . TYR A 1 876 ? 60.722 28.971 173.610 1.00 45.96 875 TYR A CA 1
ATOM 6241 C C . TYR A 1 876 ? 62.192 28.602 173.704 1.00 43.76 875 TYR A C 1
ATOM 6242 O O . TYR A 1 876 ? 62.959 29.253 174.416 1.00 45.65 875 TYR A O 1
ATOM 6251 N N . ARG A 1 877 ? 62.608 27.588 172.960 1.00 41.93 876 ARG A N 1
ATOM 6252 C CA . ARG A 1 877 ? 63.982 27.128 173.033 1.00 42.09 876 ARG A CA 1
ATOM 6253 C C . ARG A 1 877 ? 64.908 27.844 172.066 1.00 42.63 876 ARG A C 1
ATOM 6254 O O . ARG A 1 877 ? 66.076 28.062 172.400 1.00 43.49 876 ARG A O 1
ATOM 6262 N N . HIS A 1 878 ? 64.430 28.217 170.878 1.00 42.23 877 HIS A N 1
ATOM 6263 C CA . HIS A 1 878 ? 65.291 28.806 169.862 1.00 42.73 877 HIS A CA 1
ATOM 6264 C C . HIS A 1 878 ? 65.055 30.291 169.668 1.00 43.92 877 HIS A C 1
ATOM 6265 O O . HIS A 1 878 ? 65.776 30.922 168.890 1.00 44.59 877 HIS A O 1
ATOM 6272 N N . ASP A 1 879 ? 64.091 30.870 170.365 1.00 44.39 878 ASP A N 1
ATOM 6273 C CA . ASP A 1 879 ? 63.916 32.314 170.322 1.00 46.08 878 ASP A CA 1
ATOM 6274 C C . ASP A 1 879 ? 63.306 32.807 171.629 1.00 46.57 878 ASP A C 1
ATOM 6275 O O . ASP A 1 879 ? 62.215 33.388 171.626 1.00 46.84 878 ASP A O 1
ATOM 6280 N N . PRO A 1 880 ? 63.971 32.598 172.777 1.00 47.10 879 PRO A N 1
ATOM 6281 C CA . PRO A 1 880 ? 63.329 32.985 174.059 1.00 47.90 879 PRO A CA 1
ATOM 6282 C C . PRO A 1 880 ? 62.999 34.459 174.148 1.00 49.51 879 PRO A C 1
ATOM 6283 O O . PRO A 1 880 ? 62.079 34.816 174.884 1.00 51.04 879 PRO A O 1
ATOM 6287 N N . GLN A 1 881 ? 63.687 35.317 173.388 1.00 55.54 880 GLN A N 1
ATOM 6288 C CA . GLN A 1 881 ? 63.365 36.739 173.402 1.00 58.02 880 GLN A CA 1
ATOM 6289 C C . GLN A 1 881 ? 61.940 36.977 172.914 1.00 56.42 880 GLN A C 1
ATOM 6290 O O . GLN A 1 881 ? 61.145 37.644 173.584 1.00 59.09 880 GLN A O 1
ATOM 6296 N N . THR A 1 882 ? 61.595 36.431 171.748 1.00 57.39 881 THR A N 1
ATOM 6297 C CA . THR A 1 882 ? 60.231 36.576 171.254 1.00 54.27 881 THR A CA 1
ATOM 6298 C C . THR A 1 882 ? 59.233 35.983 172.234 1.00 50.41 881 THR A C 1
ATOM 6299 O O . THR A 1 882 ? 58.199 36.592 172.529 1.00 50.25 881 THR A O 1
ATOM 6303 N N . PHE A 1 883 ? 59.527 34.796 172.752 1.00 48.33 882 PHE A N 1
ATOM 6304 C CA . PHE A 1 883 ? 58.566 34.141 173.622 1.00 47.83 882 PHE A CA 1
ATOM 6305 C C . PHE A 1 883 ? 58.365 34.936 174.903 1.00 49.43 882 PHE A C 1
ATOM 6306 O O . PHE A 1 883 ? 57.227 35.214 175.299 1.00 49.88 882 PHE A O 1
ATOM 6314 N N . GLU A 1 884 ? 59.463 35.344 175.543 1.00 50.45 883 GLU A N 1
ATOM 6315 C CA . GLU A 1 884 ? 59.389 35.981 176.849 1.00 62.63 883 GLU A CA 1
ATOM 6316 C C . GLU A 1 884 ? 59.039 37.459 176.757 1.00 53.80 883 GLU A C 1
ATOM 6317 O O . GLU A 1 884 ? 58.382 37.987 177.658 1.00 54.98 883 GLU A O 1
ATOM 6323 N N . LYS A 1 885 ? 59.448 38.140 175.690 1.00 54.23 884 LYS A N 1
ATOM 6324 C CA . LYS A 1 885 ? 59.282 39.584 175.602 1.00 56.19 884 LYS A CA 1
ATOM 6325 C C . LYS A 1 885 ? 58.228 40.027 174.600 1.00 56.14 884 LYS A C 1
ATOM 6326 O O . LYS A 1 885 ? 58.026 41.230 174.438 1.00 57.84 884 LYS A O 1
ATOM 6332 N N . VAL A 1 886 ? 57.545 39.101 173.931 1.00 55.53 885 VAL A N 1
ATOM 6333 C CA . VAL A 1 886 ? 56.467 39.479 173.025 1.00 54.31 885 VAL A CA 1
ATOM 6334 C C . VAL A 1 886 ? 55.196 38.729 173.393 1.00 53.41 885 VAL A C 1
ATOM 6335 O O . VAL A 1 886 ? 54.151 39.338 173.640 1.00 54.45 885 VAL A O 1
ATOM 6339 N N . ILE A 1 887 ? 55.282 37.403 173.464 1.00 51.62 886 ILE A N 1
ATOM 6340 C CA . ILE A 1 887 ? 54.073 36.602 173.596 1.00 50.67 886 ILE A CA 1
ATOM 6341 C C . ILE A 1 887 ? 53.589 36.532 175.042 1.00 51.43 886 ILE A C 1
ATOM 6342 O O . ILE A 1 887 ? 52.381 36.586 175.297 1.00 51.79 886 ILE A O 1
ATOM 6347 N N . GLU A 1 888 ? 54.500 36.422 176.014 1.00 51.80 887 GLU A N 1
ATOM 6348 C CA . GLU A 1 888 ? 54.077 36.416 177.415 1.00 52.70 887 GLU A CA 1
ATOM 6349 C C . GLU A 1 888 ? 53.390 37.715 177.824 1.00 54.76 887 GLU A C 1
ATOM 6350 O O . GLU A 1 888 ? 52.301 37.646 178.419 1.00 55.22 887 GLU A O 1
ATOM 6356 N N . PRO A 1 889 ? 53.945 38.908 177.560 1.00 56.19 888 PRO A N 1
ATOM 6357 C CA . PRO A 1 889 ? 53.158 40.137 177.770 1.00 58.20 888 PRO A CA 1
ATOM 6358 C C . PRO A 1 889 ? 51.791 40.135 177.098 1.00 57.97 888 PRO A C 1
ATOM 6359 O O . PRO A 1 889 ? 50.825 40.638 177.683 1.00 59.32 888 PRO A O 1
ATOM 6363 N N . ILE A 1 890 ? 51.684 39.614 175.876 1.00 56.45 889 ILE A N 1
ATOM 6364 C CA . ILE A 1 890 ? 50.398 39.612 175.181 1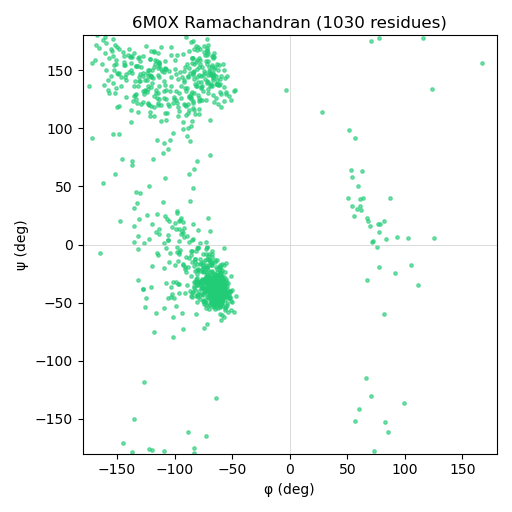.00 56.29 889 ILE A CA 1
ATOM 6365 C C . ILE A 1 890 ? 49.374 38.804 175.964 1.00 55.87 889 ILE A C 1
ATOM 6366 O O . ILE A 1 890 ? 48.254 39.262 176.209 1.00 57.03 889 ILE A O 1
ATOM 6371 N N . LEU A 1 891 ? 49.741 37.585 176.367 1.00 58.20 890 LEU A N 1
ATOM 6372 C CA . LEU A 1 891 ? 48.843 36.794 177.200 1.00 56.51 890 LEU A CA 1
ATOM 6373 C C . LEU A 1 891 ? 48.490 37.528 178.481 1.00 59.94 890 LEU A C 1
ATOM 6374 O O . LEU A 1 891 ? 47.386 37.359 179.003 1.00 60.94 890 LEU A O 1
ATOM 6379 N N . GLU A 1 892 ? 49.405 38.357 178.992 1.00 58.99 891 GLU A N 1
ATOM 6380 C CA . GLU A 1 892 ? 49.184 39.053 180.256 1.00 62.45 891 GLU A CA 1
ATOM 6381 C C . GLU A 1 892 ? 48.258 40.254 180.115 1.00 61.23 891 GLU A C 1
ATOM 6382 O O . GLU A 1 892 ? 47.522 40.572 181.053 1.00 62.71 891 GLU A O 1
ATOM 6388 N N . ASN A 1 893 ? 48.268 40.926 178.965 1.00 67.34 892 ASN A N 1
ATOM 6389 C CA . ASN A 1 893 ? 47.635 42.231 178.836 1.00 70.89 892 ASN A CA 1
ATOM 6390 C C . ASN A 1 893 ? 46.424 42.242 177.903 1.00 73.16 892 ASN A C 1
ATOM 6391 O O . ASN A 1 893 ? 45.906 43.321 177.599 1.00 73.35 892 ASN A O 1
ATOM 6396 N N . TYR A 1 894 ? 45.945 41.085 177.460 1.00 67.95 893 TYR A N 1
ATOM 6397 C CA . TYR A 1 894 ? 44.772 41.036 176.601 1.00 67.93 893 TYR A CA 1
ATOM 6398 C C . TYR A 1 894 ? 43.774 40.014 177.120 1.00 68.14 893 TYR A C 1
ATOM 6399 O O . TYR A 1 894 ? 44.167 38.968 177.642 1.00 69.51 893 TYR A O 1
ATOM 6408 N N . PRO A 1 895 ? 42.479 40.286 176.984 1.00 68.74 894 PRO A N 1
ATOM 6409 C CA . PRO A 1 895 ? 41.480 39.384 177.560 1.00 70.47 894 PRO A CA 1
ATOM 6410 C C . PRO A 1 895 ? 41.432 38.063 176.816 1.00 71.33 894 PRO A C 1
ATOM 6411 O O . PRO A 1 895 ? 41.705 37.984 175.616 1.00 71.46 894 PRO A O 1
ATOM 6415 N N . ASN A 1 896 ? 41.100 37.009 177.554 1.00 74.57 895 ASN A N 1
ATOM 6416 C CA . ASN A 1 896 ? 40.824 35.708 176.967 1.00 75.89 895 ASN A CA 1
ATOM 6417 C C . ASN A 1 896 ? 39.335 35.399 176.965 1.00 79.25 895 ASN A C 1
ATOM 6418 O O . ASN A 1 896 ? 38.941 34.277 176.637 1.00 79.88 895 ASN A O 1
ATOM 6423 N N . LYS A 1 897 ? 38.504 36.377 177.318 1.00 88.88 896 LYS A N 1
ATOM 6424 C CA . LYS A 1 897 ? 37.057 36.231 177.282 1.00 92.53 896 LYS A CA 1
ATOM 6425 C C . LYS A 1 897 ? 36.448 37.597 176.996 1.00 95.64 896 LYS A C 1
ATOM 6426 O O . LYS A 1 897 ? 37.139 38.619 177.021 1.00 97.17 896 LYS A O 1
ATOM 6428 N N . GLN A 1 898 ? 35.137 37.610 176.727 1.00 100.02 897 GLN A N 1
ATOM 6429 C CA . GLN A 1 898 ? 34.442 38.855 176.409 1.00 104.32 897 GLN A CA 1
ATOM 6430 C C . GLN A 1 898 ? 32.927 38.652 176.346 1.00 101.69 897 GLN A C 1
ATOM 6431 O O . GLN A 1 898 ? 32.461 37.555 176.026 1.00 102.76 897 GLN A O 1
ATOM 6437 N N . ILE A 1 899 ? 32.213 39.753 176.560 1.00 99.98 898 ILE A N 1
ATOM 6438 C CA . ILE A 1 899 ? 30.773 39.791 176.468 1.00 95.98 898 ILE A CA 1
ATOM 6439 C C . ILE A 1 899 ? 30.486 39.866 174.978 1.00 89.58 898 ILE A C 1
ATOM 6440 O O . ILE A 1 899 ? 30.979 40.737 174.272 1.00 87.80 898 ILE A O 1
ATOM 6442 N N . ASN A 1 900 ? 29.673 38.937 174.514 1.00 90.82 899 ASN A N 1
ATOM 6443 C CA . ASN A 1 900 ? 29.323 38.820 173.110 1.00 90.14 899 ASN A CA 1
ATOM 6444 C C . ASN A 1 900 ? 28.121 39.633 172.700 1.00 90.98 899 ASN A C 1
ATOM 6445 O O . ASN A 1 900 ? 27.731 40.580 173.356 1.00 93.67 899 ASN A O 1
ATOM 6447 N N . GLU A 1 901 ? 27.559 39.266 171.571 1.00 86.64 900 GLU A N 1
ATOM 6448 C CA . GLU A 1 901 ? 26.393 39.924 171.044 1.00 89.65 900 GLU A CA 1
ATOM 6449 C C . GLU A 1 901 ? 25.199 39.771 171.962 1.00 92.65 900 GLU A C 1
ATOM 6450 O O . GLU A 1 901 ? 24.432 40.704 172.169 1.00 96.92 900 GLU A O 1
ATOM 6452 N N . LYS A 1 902 ? 25.064 38.580 172.517 1.00 99.37 901 LYS A N 1
ATOM 6453 C CA . LYS A 1 902 ? 23.928 38.217 173.341 1.00 106.20 901 LYS A CA 1
ATOM 6454 C C . LYS A 1 902 ? 24.105 38.465 174.819 1.00 110.28 901 LYS A C 1
ATOM 6455 O O . LYS A 1 902 ? 23.328 37.954 175.632 1.00 114.67 901 LYS A O 1
ATOM 6457 N N . GLY A 1 903 ? 25.123 39.246 175.165 1.00 113.41 902 GLY A N 1
ATOM 6458 C CA . GLY A 1 903 ? 25.411 39.512 176.551 1.00 113.82 902 GLY A CA 1
ATOM 6459 C C . GLY A 1 903 ? 25.803 38.236 177.258 1.00 113.46 902 GLY A C 1
ATOM 6460 O O . GLY A 1 903 ? 25.403 37.977 178.387 1.00 117.38 902 GLY A O 1
ATOM 6461 N N . LYS A 1 904 ? 26.582 37.412 176.576 1.00 102.57 903 LYS A N 1
ATOM 6462 C CA . LYS A 1 904 ? 27.052 36.181 177.192 1.00 96.76 903 LYS A CA 1
ATOM 6463 C C . LYS A 1 904 ? 28.569 36.131 177.097 1.00 93.14 903 LYS A C 1
ATOM 6464 O O . LYS A 1 904 ? 29.133 36.350 176.020 1.00 89.61 903 LYS A O 1
ATOM 6466 N N . GLU A 1 905 ? 29.224 35.828 178.204 1.00 105.38 904 GLU A N 1
ATOM 6467 C CA . GLU A 1 905 ? 30.660 35.766 178.192 1.00 109.54 904 GLU A CA 1
ATOM 6468 C C . GLU A 1 905 ? 31.068 34.658 177.270 1.00 108.22 904 GLU A C 1
ATOM 6469 O O . GLU A 1 905 ? 30.677 33.517 177.437 1.00 108.35 904 GLU A O 1
ATOM 6475 N N . VAL A 1 906 ? 31.916 35.002 176.325 1.00 107.07 905 VAL A N 1
ATOM 6476 C CA . VAL A 1 906 ? 32.481 34.007 175.420 1.00 104.96 905 VAL A CA 1
ATOM 6477 C C . VAL A 1 906 ? 33.996 34.016 175.581 1.00 101.33 905 VAL A C 1
ATOM 6478 O O . VAL A 1 906 ? 34.597 35.088 175.743 1.00 101.89 905 VAL A O 1
ATOM 6482 N N . PRO A 1 907 ? 34.649 32.855 175.593 1.00 88.90 906 PRO A N 1
ATOM 6483 C CA . PRO A 1 907 ? 36.119 32.833 175.572 1.00 83.88 906 PRO A CA 1
ATOM 6484 C C . PRO A 1 907 ? 36.631 33.388 174.251 1.00 78.92 906 PRO A C 1
ATOM 6485 O O . PRO A 1 907 ? 36.277 32.891 173.181 1.00 75.04 906 PRO A O 1
ATOM 6489 N N . CYS A 1 908 ? 37.448 34.429 174.327 1.00 82.23 907 CYS A N 1
ATOM 6490 C CA . CYS A 1 908 ? 38.041 35.051 173.154 1.00 78.33 907 CYS A CA 1
ATOM 6491 C C . CYS A 1 908 ? 39.534 34.734 173.117 1.00 71.49 907 CYS A C 1
ATOM 6492 O O . CYS A 1 908 ? 40.054 34.002 173.964 1.00 71.59 907 CYS A O 1
ATOM 6495 N N . ASN A 1 909 ? 40.222 35.278 172.116 1.00 64.39 908 ASN A N 1
ATOM 6496 C CA . ASN A 1 909 ? 41.603 34.899 171.802 1.00 59.57 908 ASN A CA 1
ATOM 6497 C C . ASN A 1 909 ? 42.530 36.097 171.955 1.00 59.84 908 ASN A C 1
ATOM 6498 O O . ASN A 1 909 ? 42.483 37.024 171.126 1.00 63.89 908 ASN A O 1
ATOM 6503 N N . PRO A 1 910 ? 43.403 36.105 172.967 1.00 59.37 909 PRO A N 1
ATOM 6504 C CA . PRO A 1 910 ? 44.299 37.254 173.178 1.00 58.82 909 PRO A CA 1
ATOM 6505 C C . PRO A 1 910 ? 45.163 37.580 171.981 1.00 58.15 909 PRO A C 1
ATOM 6506 O O . PRO A 1 910 ? 45.417 38.761 171.717 1.00 57.81 909 PRO A O 1
ATOM 6510 N N . PHE A 1 911 ? 45.640 36.565 171.257 1.00 53.61 910 PHE A N 1
ATOM 6511 C CA . PHE A 1 911 ? 46.404 36.822 170.044 1.00 50.78 910 PHE A CA 1
ATOM 6512 C C . PHE A 1 911 ? 45.539 37.511 169.001 1.00 53.21 910 PHE A C 1
ATOM 6513 O O . PHE A 1 911 ? 45.982 38.457 168.339 1.00 54.49 910 PHE A O 1
ATOM 6521 N N . LEU A 1 912 ? 44.300 37.045 168.842 1.00 56.87 911 LEU A N 1
ATOM 6522 C CA . LEU A 1 912 ? 43.393 37.653 167.877 1.00 56.16 911 LEU A CA 1
ATOM 6523 C C . LEU A 1 912 ? 43.077 39.095 168.252 1.00 61.19 911 LEU A C 1
ATOM 6524 O O . LEU A 1 912 ? 43.084 39.979 167.390 1.00 59.32 911 LEU A O 1
ATOM 6529 N N . LYS A 1 913 ? 42.822 39.362 169.532 1.00 62.08 912 LYS A N 1
ATOM 6530 C CA . LYS A 1 913 ? 42.493 40.726 169.942 1.00 63.19 912 LYS A CA 1
ATOM 6531 C C . LYS A 1 913 ? 43.679 41.674 169.805 1.00 61.95 912 LYS A C 1
ATOM 6532 O O . LYS A 1 913 ? 43.485 42.867 169.561 1.00 64.52 912 LYS A O 1
ATOM 6538 N N . TYR A 1 914 ? 44.905 41.178 169.956 1.00 57.65 913 TYR A N 1
ATOM 6539 C CA . TYR A 1 914 ? 46.060 41.988 169.590 1.00 58.27 913 TYR A CA 1
ATOM 6540 C C . TYR A 1 914 ? 46.099 42.234 168.088 1.00 57.96 913 TYR A C 1
ATOM 6541 O O . TYR A 1 914 ? 46.477 43.324 167.647 1.00 59.42 913 TYR A O 1
ATOM 6550 N N . LYS A 1 915 ? 45.724 41.229 167.288 1.00 56.18 914 LYS A N 1
ATOM 6551 C CA . LYS A 1 915 ? 45.809 41.346 165.834 1.00 55.75 914 LYS A CA 1
ATOM 6552 C C . LYS A 1 915 ? 44.962 42.500 165.324 1.00 57.75 914 LYS A C 1
ATOM 6553 O O . LYS A 1 915 ? 45.440 43.352 164.567 1.00 58.69 914 LYS A O 1
ATOM 6559 N N . GLU A 1 916 ? 43.695 42.539 165.730 1.00 66.81 915 GLU A N 1
ATOM 6560 C CA . GLU A 1 916 ? 42.809 43.615 165.316 1.00 69.02 915 GLU A CA 1
ATOM 6561 C C . GLU A 1 916 ? 43.362 44.987 165.668 1.00 70.45 915 GLU A C 1
ATOM 6562 O O . GLU A 1 916 ? 43.004 45.971 165.015 1.00 73.01 915 GLU A O 1
ATOM 6568 N N . GLU A 1 917 ? 44.240 45.079 166.667 1.00 76.66 916 GLU A N 1
ATOM 6569 C CA . GLU A 1 917 ? 44.704 46.381 167.132 1.00 79.82 916 GLU A CA 1
ATOM 6570 C C . GLU A 1 917 ? 46.004 46.821 166.462 1.00 79.02 916 GLU A C 1
ATOM 6571 O O . GLU A 1 917 ? 46.044 47.882 165.831 1.00 82.98 916 GLU A O 1
ATOM 6577 N N . HIS A 1 918 ? 47.073 46.034 166.601 1.00 65.36 917 HIS A N 1
ATOM 6578 C CA . HIS A 1 918 ? 48.374 46.391 166.038 1.00 64.09 917 HIS A CA 1
ATOM 6579 C C . HIS A 1 918 ? 48.738 45.589 164.795 1.00 61.54 917 HIS A C 1
ATOM 6580 O O . HIS A 1 918 ? 49.838 45.766 164.261 1.00 61.43 917 HIS A O 1
ATOM 6587 N N . GLY A 1 919 ? 47.851 44.730 164.313 1.00 60.12 918 GLY A N 1
ATOM 6588 C CA . GLY A 1 919 ? 48.209 43.811 163.265 1.00 58.13 918 GLY A CA 1
ATOM 6589 C C . GLY A 1 919 ? 48.839 42.552 163.820 1.00 56.05 918 GLY A C 1
ATOM 6590 O O . GLY A 1 919 ? 48.714 42.213 164.999 1.00 55.91 918 GLY A O 1
ATOM 6591 N N . TYR A 1 920 ? 49.536 41.847 162.937 1.00 54.51 919 TYR A N 1
ATOM 6592 C CA . TYR A 1 920 ? 50.129 40.574 163.314 1.00 52.53 919 TYR A CA 1
ATOM 6593 C C . TYR A 1 920 ? 51.165 40.767 164.410 1.00 52.98 919 TYR A C 1
ATOM 6594 O O . TYR A 1 920 ? 51.940 41.724 164.390 1.00 54.35 919 TYR A O 1
ATOM 6603 N N . ILE A 1 921 ? 51.143 39.864 165.390 1.00 51.93 920 ILE A N 1
ATOM 6604 C CA . ILE A 1 921 ? 52.257 39.734 166.315 1.00 51.92 920 ILE A CA 1
ATOM 6605 C C . ILE A 1 921 ? 53.522 39.491 165.516 1.00 51.21 920 ILE A C 1
ATOM 6606 O O . ILE A 1 921 ? 53.562 38.627 164.634 1.00 49.70 920 ILE A O 1
ATOM 6611 N N . ARG A 1 922 ? 54.569 40.240 165.824 1.00 52.38 921 ARG A N 1
ATOM 6612 C CA . ARG A 1 922 ? 55.802 40.151 165.063 1.00 52.05 921 ARG A CA 1
ATOM 6613 C C . ARG A 1 922 ? 56.942 39.685 165.950 1.00 51.73 921 ARG A C 1
ATOM 6614 O O . ARG A 1 922 ? 56.930 39.893 167.165 1.00 52.43 921 ARG A O 1
ATOM 6622 N N . LYS A 1 923 ? 57.919 39.041 165.322 1.00 50.74 922 LYS A N 1
ATOM 6623 C CA . LYS A 1 923 ? 59.075 38.551 166.053 1.00 52.46 922 LYS A CA 1
ATOM 6624 C C . LYS A 1 923 ? 59.820 39.719 166.678 1.00 55.95 922 LYS A C 1
ATOM 6625 O O . LYS A 1 923 ? 59.799 40.839 166.165 1.00 60.77 922 LYS A O 1
ATOM 6631 N N . TYR A 1 924 ? 60.467 39.457 167.808 1.00 58.03 923 TYR A N 1
ATOM 6632 C CA . TYR A 1 924 ? 61.163 40.519 168.520 1.00 58.53 923 TYR A CA 1
ATOM 6633 C C . TYR A 1 924 ? 62.307 41.058 167.669 1.00 57.38 923 TYR A C 1
ATOM 6634 O O . TYR A 1 924 ? 63.031 40.295 167.025 1.00 57.85 923 TYR A O 1
ATOM 6643 N N . SER A 1 925 ? 62.468 42.381 167.671 1.00 57.55 924 SER A N 1
ATOM 6644 C CA . SER A 1 925 ? 63.490 43.052 166.879 1.00 58.73 924 SER A CA 1
ATOM 6645 C C . SER A 1 925 ? 63.784 44.396 167.516 1.00 61.25 924 SER A C 1
ATOM 6646 O O . SER A 1 925 ? 62.967 44.937 168.261 1.00 62.11 924 SER A O 1
ATOM 6649 N N . LYS A 1 926 ? 64.946 44.951 167.182 1.00 66.71 925 LYS A N 1
ATOM 6650 C CA . LYS A 1 926 ? 65.315 46.243 167.751 1.00 69.41 925 LYS A CA 1
ATOM 6651 C C . LYS A 1 926 ? 64.540 47.373 167.090 1.00 70.15 925 LYS A C 1
ATOM 6652 O O . LYS A 1 926 ? 63.993 48.246 167.772 1.00 72.78 925 LYS A O 1
ATOM 6658 N N . LYS A 1 927 ? 64.499 47.385 165.758 1.00 68.33 926 LYS A N 1
ATOM 6659 C CA . LYS A 1 927 ? 63.875 48.460 164.998 1.00 70.10 926 LYS A CA 1
ATOM 6660 C C . LYS A 1 927 ? 62.459 48.112 164.554 1.00 70.35 926 LYS A C 1
ATOM 6661 O O . LYS A 1 927 ? 61.996 48.615 163.525 1.00 69.38 926 LYS A O 1
ATOM 6663 N N . GLY A 1 928 ? 61.764 47.267 165.310 1.00 64.96 927 GLY A N 1
ATOM 6664 C CA . GLY A 1 928 ? 60.423 46.848 164.924 1.00 65.88 927 GLY A CA 1
ATOM 6665 C C . GLY A 1 928 ? 60.391 46.127 163.596 1.00 64.22 927 GLY A C 1
ATOM 6666 O O . GLY A 1 928 ? 59.410 46.239 162.851 1.00 63.21 927 GLY A O 1
ATOM 6667 N N . ASN A 1 929 ? 61.446 45.377 163.289 1.00 81.28 928 ASN A N 1
ATOM 6668 C CA . ASN A 1 929 ? 61.676 44.843 161.958 1.00 82.63 928 ASN A CA 1
ATOM 6669 C C . ASN A 1 929 ? 61.402 43.349 161.847 1.00 79.19 928 ASN A C 1
ATOM 6670 O O . ASN A 1 929 ? 61.631 42.776 160.782 1.00 72.96 928 ASN A O 1
ATOM 6675 N N . GLY A 1 930 ? 60.923 42.707 162.907 1.00 69.28 929 GLY A N 1
ATOM 6676 C CA . GLY A 1 930 ? 60.766 41.275 162.917 1.00 54.05 929 GLY A CA 1
ATOM 6677 C C . GLY A 1 930 ? 59.660 40.790 161.997 1.00 52.84 929 GLY A C 1
ATOM 6678 O O . GLY A 1 930 ? 58.675 41.486 161.742 1.00 53.64 929 GLY A O 1
ATOM 6679 N N . PRO A 1 931 ? 59.822 39.584 161.452 1.00 51.00 930 PRO A N 1
ATOM 6680 C CA . PRO A 1 931 ? 58.742 38.996 160.647 1.00 49.78 930 PRO A CA 1
ATOM 6681 C C . PRO A 1 931 ? 57.526 38.691 161.501 1.00 49.27 930 PRO A C 1
ATOM 6682 O O . PRO A 1 931 ? 57.592 38.640 162.725 1.00 49.46 930 PRO A O 1
ATOM 6686 N N . GLU A 1 932 ? 56.398 38.506 160.838 1.00 53.03 931 GLU A N 1
ATOM 6687 C CA . GLU A 1 932 ? 55.171 38.209 161.553 1.00 53.16 931 GLU A CA 1
ATOM 6688 C C . GLU A 1 932 ? 55.179 36.767 162.053 1.00 48.34 931 GLU A C 1
ATOM 6689 O O . GLU A 1 932 ? 55.997 35.945 161.646 1.00 45.63 931 GLU A O 1
ATOM 6695 N N . ILE A 1 933 ? 54.252 36.470 162.960 1.00 46.31 932 ILE A N 1
ATOM 6696 C CA . ILE A 1 933 ? 54.150 35.159 163.581 1.00 44.81 932 ILE A CA 1
ATOM 6697 C C . ILE A 1 933 ? 52.748 34.632 163.329 1.00 44.14 932 ILE A C 1
ATOM 6698 O O . ILE A 1 933 ? 51.761 35.248 163.750 1.00 45.08 932 ILE A O 1
ATOM 6703 N N . LYS A 1 934 ? 52.683 33.481 162.686 1.00 44.15 933 LYS A N 1
ATOM 6704 C CA . LYS A 1 934 ? 51.431 32.836 162.389 1.00 45.41 933 LYS A CA 1
ATOM 6705 C C . LYS A 1 934 ? 51.355 31.413 162.909 1.00 46.34 933 LYS A C 1
ATOM 6706 O O . LYS A 1 934 ? 50.376 31.038 163.486 1.00 50.79 933 LYS A O 1
ATOM 6712 N N . SER A 1 935 ? 52.399 30.636 162.689 1.00 44.91 934 SER A N 1
ATOM 6713 C CA . SER A 1 935 ? 52.480 29.252 163.110 1.00 42.80 934 SER A CA 1
ATOM 6714 C C . SER A 1 935 ? 53.518 29.090 164.210 1.00 43.63 934 SER A C 1
ATOM 6715 O O . SER A 1 935 ? 54.498 29.836 164.278 1.00 50.04 934 SER A O 1
ATOM 6718 N N . LEU A 1 936 ? 53.293 28.097 165.067 1.00 37.81 935 LEU A N 1
ATOM 6719 C CA . LEU A 1 936 ? 54.236 27.711 166.103 1.00 37.81 935 LEU A CA 1
ATOM 6720 C C . LEU A 1 936 ? 54.419 26.204 166.063 1.00 36.57 935 LEU A C 1
ATOM 6721 O O . LEU A 1 936 ? 53.475 25.457 166.327 1.00 36.09 935 LEU A O 1
ATOM 6726 N N . LYS A 1 937 ? 55.621 25.762 165.720 1.00 36.19 936 LYS A N 1
ATOM 6727 C CA . LYS A 1 937 ? 55.991 24.364 165.869 1.00 35.27 936 LYS A CA 1
ATOM 6728 C C . LYS A 1 937 ? 56.283 24.035 167.331 1.00 35.57 936 LYS A C 1
ATOM 6729 O O . LYS A 1 937 ? 56.663 24.901 168.123 1.00 36.49 936 LYS A O 1
ATOM 6735 N N . TYR A 1 938 ? 56.088 22.769 167.690 1.00 34.89 937 TYR A N 1
ATOM 6736 C CA . TYR A 1 938 ? 56.340 22.317 169.050 1.00 35.17 937 TYR A CA 1
ATOM 6737 C C . TYR A 1 938 ? 56.705 20.843 169.039 1.00 34.42 937 TYR A C 1
ATOM 6738 O O . TYR A 1 938 ? 56.310 20.102 168.137 1.00 33.67 937 TYR A O 1
ATOM 6747 N N . TYR A 1 939 ? 57.443 20.415 170.062 1.00 34.73 938 TYR A N 1
ATOM 6748 C CA . TYR A 1 939 ? 57.729 18.997 170.223 1.00 34.23 938 TYR A CA 1
ATOM 6749 C C . TYR A 1 939 ? 56.464 18.289 170.679 1.00 33.99 938 TYR A C 1
ATOM 6750 O O . TYR A 1 939 ? 55.860 18.670 171.679 1.00 34.54 938 TYR A O 1
ATOM 6759 N N . ASP A 1 940 ? 56.047 17.278 169.928 1.00 33.27 939 ASP A N 1
ATOM 6760 C CA . ASP A 1 940 ? 54.756 16.643 170.158 1.00 35.34 939 ASP A CA 1
ATOM 6761 C C . ASP A 1 940 ? 54.943 15.337 170.910 1.00 35.46 939 ASP A C 1
ATOM 6762 O O . ASP A 1 940 ? 54.732 15.282 172.122 1.00 34.42 939 ASP A O 1
ATOM 6767 N N . SER A 1 941 ? 55.331 14.287 170.193 1.00 32.61 940 SER A N 1
ATOM 6768 C CA . SER A 1 941 ? 55.421 12.945 170.736 1.00 32.69 940 SER A CA 1
ATOM 6769 C C . SER A 1 941 ? 56.700 12.296 170.251 1.00 32.55 940 SER A C 1
ATOM 6770 O O . SER A 1 941 ? 57.306 12.729 169.273 1.00 32.26 940 SER A O 1
ATOM 6773 N N . LYS A 1 942 ? 57.106 11.251 170.959 1.00 33.50 941 LYS A N 1
ATOM 6774 C CA . LYS A 1 942 ? 58.301 10.521 170.575 1.00 33.81 941 LYS A CA 1
ATOM 6775 C C . LYS A 1 942 ? 58.028 9.738 169.308 1.00 32.88 941 LYS A C 1
ATOM 6776 O O . LYS A 1 942 ? 56.949 9.168 169.128 1.00 34.07 941 LYS A O 1
ATOM 6782 N N . LEU A 1 943 ? 59.009 9.721 168.420 1.00 32.26 942 LEU A N 1
ATOM 6783 C CA . LEU A 1 943 ? 58.874 8.950 167.200 1.00 31.87 942 LEU A CA 1
ATOM 6784 C C . LEU A 1 943 ? 58.831 7.472 167.545 1.00 32.20 942 LEU A C 1
ATOM 6785 O O . LEU A 1 943 ? 59.674 6.973 168.296 1.00 32.80 942 LEU A O 1
ATOM 6790 N N . GLY A 1 944 ? 57.829 6.779 167.026 1.00 33.68 943 GLY A N 1
ATOM 6791 C CA . GLY A 1 944 ? 57.773 5.339 167.139 1.00 32.34 943 GLY A CA 1
ATOM 6792 C C . GLY A 1 944 ? 57.604 4.715 165.776 1.00 32.05 943 GLY A C 1
ATOM 6793 O O . GLY A 1 944 ? 58.449 4.890 164.895 1.00 31.93 943 GLY A O 1
ATOM 6794 N N . ASN A 1 945 ? 56.496 4.004 165.594 1.00 32.02 944 ASN A N 1
ATOM 6795 C CA . ASN A 1 945 ? 56.196 3.333 164.335 1.00 31.86 944 ASN A CA 1
ATOM 6796 C C . ASN A 1 945 ? 55.899 4.344 163.229 1.00 31.15 944 ASN A C 1
ATOM 6797 O O . ASN A 1 945 ? 55.178 5.320 163.434 1.00 30.79 944 ASN A O 1
ATOM 6802 N N . HIS A 1 946 ? 56.429 4.098 162.034 1.00 31.12 945 HIS A N 1
ATOM 6803 C CA . HIS A 1 946 ? 56.362 5.141 161.025 1.00 30.50 945 HIS A CA 1
ATOM 6804 C C . HIS A 1 946 ? 56.747 4.574 159.666 1.00 31.97 945 HIS A C 1
ATOM 6805 O O . HIS A 1 946 ? 57.184 3.428 159.547 1.00 35.77 945 HIS A O 1
ATOM 6812 N N . ILE A 1 947 ? 56.560 5.400 158.637 1.00 30.10 946 ILE A N 1
ATOM 6813 C CA . ILE A 1 947 ? 57.124 5.177 157.312 1.00 30.17 946 ILE A CA 1
ATOM 6814 C C . ILE A 1 947 ? 58.129 6.287 157.059 1.00 30.11 946 ILE A C 1
ATOM 6815 O O . ILE A 1 947 ? 57.812 7.464 157.241 1.00 29.78 946 ILE A O 1
ATOM 6820 N N . ASP A 1 948 ? 59.329 5.921 156.641 1.00 30.55 947 ASP A N 1
ATOM 6821 C CA . ASP A 1 948 ? 60.405 6.877 156.431 1.00 32.08 947 ASP A CA 1
ATOM 6822 C C . ASP A 1 948 ? 60.348 7.448 155.013 1.00 30.54 947 ASP A C 1
ATOM 6823 O O . ASP A 1 948 ? 60.518 6.712 154.036 1.00 35.28 947 ASP A O 1
ATOM 6828 N N . ILE A 1 949 ? 60.112 8.756 154.905 1.00 30.24 948 ILE A N 1
ATOM 6829 C CA . ILE A 1 949 ? 60.153 9.472 153.634 1.00 30.21 948 ILE A CA 1
ATOM 6830 C C . ILE A 1 949 ? 61.182 10.593 153.722 1.00 30.55 948 ILE A C 1
ATOM 6831 O O . ILE A 1 949 ? 60.901 11.745 153.370 1.00 30.45 948 ILE A O 1
ATOM 6836 N N . THR A 1 950 ? 62.382 10.258 154.165 1.00 31.09 949 THR A N 1
ATOM 6837 C CA . THR A 1 950 ? 63.365 11.273 154.506 1.00 31.53 949 THR A CA 1
ATOM 6838 C C . THR A 1 950 ? 64.136 11.677 153.268 1.00 32.01 949 THR A C 1
ATOM 6839 O O . THR A 1 950 ? 64.810 10.831 152.676 1.00 32.46 949 THR A O 1
ATOM 6843 N N . PRO A 1 951 ? 64.169 12.948 152.950 1.00 32.08 950 PRO A N 1
ATOM 6844 C CA . PRO A 1 951 ? 64.955 13.407 151.830 1.00 32.75 950 PRO A CA 1
ATOM 6845 C C . PRO A 1 951 ? 66.418 13.204 152.123 1.00 33.58 950 PRO A C 1
ATOM 6846 O O . PRO A 1 951 ? 66.790 13.315 153.256 1.00 33.75 950 PRO A O 1
ATOM 6850 N N . LYS A 1 952 ? 67.231 12.921 151.123 1.00 43.01 951 LYS A N 1
ATOM 6851 C CA . LYS A 1 952 ? 68.654 12.739 151.339 1.00 48.84 951 LYS A CA 1
ATOM 6852 C C . LYS A 1 952 ? 69.237 14.001 151.839 1.00 49.42 951 LYS A C 1
ATOM 6853 O O . LYS A 1 952 ? 70.211 14.008 152.491 1.00 51.31 951 LYS A O 1
ATOM 6859 N N . ASP A 1 953 ? 68.616 15.081 151.477 1.00 46.05 952 ASP A N 1
ATOM 6860 C CA . ASP A 1 953 ? 68.977 16.399 151.882 1.00 46.39 952 ASP A CA 1
ATOM 6861 C C . ASP A 1 953 ? 68.878 1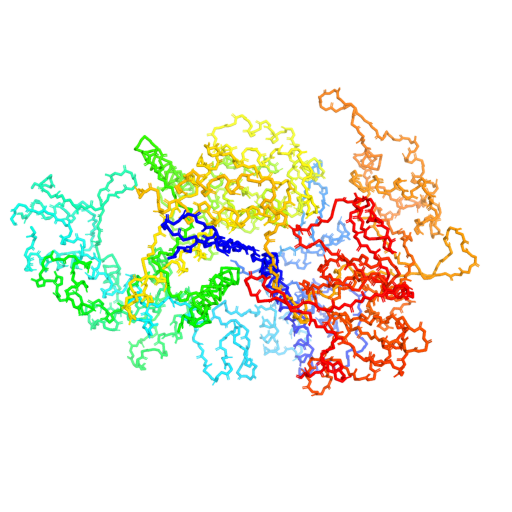6.676 153.367 1.00 41.43 952 ASP A C 1
ATOM 6862 O O . ASP A 1 953 ? 69.666 17.378 153.918 1.00 43.06 952 ASP A O 1
ATOM 6867 N N . SER A 1 954 ? 67.844 16.153 153.988 1.00 40.24 953 SER A N 1
ATOM 6868 C CA . SER A 1 954 ? 67.486 16.423 155.367 1.00 37.63 953 SER A CA 1
ATOM 6869 C C . SER A 1 954 ? 68.394 16.072 156.516 1.00 39.57 953 SER A C 1
ATOM 6870 O O . SER A 1 954 ? 68.928 14.992 156.600 1.00 39.37 953 SER A O 1
ATOM 6873 N N . ASN A 1 955 ? 68.456 17.000 157.447 1.00 40.56 954 ASN A N 1
ATOM 6874 C CA . ASN A 1 955 ? 69.212 16.834 158.645 1.00 41.27 954 ASN A CA 1
ATOM 6875 C C . ASN A 1 955 ? 68.476 16.059 159.689 1.00 37.88 954 ASN A C 1
ATOM 6876 O O . ASN A 1 955 ? 69.065 15.655 160.642 1.00 40.41 954 ASN A O 1
ATOM 6881 N N . ASN A 1 956 ? 67.187 15.848 159.501 1.00 36.79 955 ASN A N 1
ATOM 6882 C CA . ASN A 1 956 ? 66.373 15.064 160.414 1.00 35.10 955 ASN A CA 1
ATOM 6883 C C . ASN A 1 956 ? 65.459 14.195 159.586 1.00 34.21 955 ASN A C 1
ATOM 6884 O O . ASN A 1 956 ? 65.188 14.536 158.469 1.00 33.65 955 ASN A O 1
ATOM 6889 N N . LYS A 1 957 ? 64.993 13.084 160.134 1.00 33.28 956 LYS A N 1
ATOM 6890 C CA . LYS A 1 957 ? 64.077 12.180 159.455 1.00 33.66 956 LYS A CA 1
ATOM 6891 C C . LYS A 1 957 ? 62.726 12.842 159.243 1.00 31.42 956 LYS A C 1
ATOM 6892 O O . LYS A 1 957 ? 62.260 13.625 160.068 1.00 31.38 956 LYS A O 1
ATOM 6898 N N . VAL A 1 958 ? 62.123 12.548 158.097 1.00 31.03 957 VAL A N 1
ATOM 6899 C CA . VAL A 1 958 ? 60.757 12.927 157.766 1.00 30.48 957 VAL A CA 1
ATOM 6900 C C . VAL A 1 958 ? 59.973 11.629 157.671 1.00 30.13 957 VAL A C 1
ATOM 6901 O O . VAL A 1 958 ? 60.480 10.637 157.142 1.00 30.28 957 VAL A O 1
ATOM 6905 N N . VAL A 1 959 ? 58.770 11.607 158.236 1.00 29.79 958 VAL A N 1
ATOM 6906 C CA . VAL A 1 959 ? 58.045 10.357 158.415 1.00 29.61 958 VAL A CA 1
ATOM 6907 C C . VAL A 1 959 ? 56.564 10.564 158.138 1.00 29.24 958 VAL A C 1
ATOM 6908 O O . VAL A 1 959 ? 56.061 11.688 158.120 1.00 29.14 958 VAL A O 1
ATOM 6912 N N . LEU A 1 960 ? 55.875 9.440 157.932 1.00 29.15 959 LEU A N 1
ATOM 6913 C CA . LEU A 1 960 ? 54.424 9.334 157.915 1.00 28.95 959 LEU A CA 1
ATOM 6914 C C . LEU A 1 960 ? 53.970 8.483 159.096 1.00 29.14 959 LEU A C 1
ATOM 6915 O O . LEU A 1 960 ? 54.637 7.522 159.479 1.00 29.41 959 LEU A O 1
ATOM 6920 N N . GLN A 1 961 ? 52.813 8.808 159.656 1.00 29.12 960 GLN A N 1
ATOM 6921 C CA . GLN A 1 961 ? 52.377 8.152 160.878 1.00 29.42 960 GLN A CA 1
ATOM 6922 C C . GLN A 1 961 ? 51.003 7.532 160.689 1.00 29.50 960 GLN A C 1
ATOM 6923 O O . GLN A 1 961 ? 50.331 7.750 159.678 1.00 29.31 960 GLN A O 1
ATOM 6929 N N . SER A 1 962 ? 50.603 6.746 161.691 1.00 29.89 961 SER A N 1
ATOM 6930 C CA . SER A 1 962 ? 49.328 6.036 161.707 1.00 30.18 961 SER A CA 1
ATOM 6931 C C . SER A 1 962 ? 49.263 5.026 160.559 1.00 30.19 961 SER A C 1
ATOM 6932 O O . SER A 1 962 ? 48.452 5.126 159.638 1.00 30.08 961 SER A O 1
ATOM 6935 N N . VAL A 1 963 ? 50.160 4.052 160.630 1.00 30.43 962 VAL A N 1
ATOM 6936 C CA . VAL A 1 963 ? 50.358 3.093 159.554 1.00 30.56 962 VAL A CA 1
ATOM 6937 C C . VAL A 1 963 ? 49.242 2.060 159.612 1.00 31.09 962 VAL A C 1
ATOM 6938 O O . VAL A 1 963 ? 49.028 1.419 160.642 1.00 31.62 962 VAL A O 1
ATOM 6942 N N . SER A 1 964 ? 48.520 1.900 158.503 1.00 31.05 963 SER A N 1
ATOM 6943 C CA . SER A 1 964 ? 47.346 1.054 158.552 1.00 31.64 963 SER A CA 1
ATOM 6944 C C . SER A 1 964 ? 47.729 -0.405 158.350 1.00 32.31 963 SER A C 1
ATOM 6945 O O . SER A 1 964 ? 48.668 -0.712 157.619 1.00 32.25 963 SER A O 1
ATOM 6948 N N . PRO A 1 965 ? 47.021 -1.315 159.006 1.00 33.08 964 PRO A N 1
ATOM 6949 C CA . PRO A 1 965 ? 47.339 -2.739 158.918 1.00 33.92 964 PRO A CA 1
ATOM 6950 C C . PRO A 1 965 ? 46.597 -3.474 157.811 1.00 34.39 964 PRO A C 1
ATOM 6951 O O . PRO A 1 965 ? 45.483 -3.123 157.419 1.00 34.33 964 PRO A O 1
ATOM 6955 N N . TRP A 1 966 ? 47.233 -4.544 157.334 1.00 35.00 965 TRP A N 1
ATOM 6956 C CA . TRP A 1 966 ? 46.650 -5.440 156.343 1.00 35.69 965 TRP A CA 1
ATOM 6957 C C . TRP A 1 966 ? 46.112 -6.712 156.985 1.00 36.96 965 TRP A C 1
ATOM 6958 O O . TRP A 1 966 ? 44.910 -6.983 156.921 1.00 37.46 965 TRP A O 1
ATOM 6969 N N . ARG A 1 967 ? 46.983 -7.503 157.607 1.00 37.59 966 ARG A N 1
ATOM 6970 C CA . ARG A 1 967 ? 46.571 -8.792 158.140 1.00 38.98 966 ARG A CA 1
ATOM 6971 C C . ARG A 1 967 ? 47.490 -9.168 159.291 1.00 39.40 966 ARG A C 1
ATOM 6972 O O . ARG A 1 967 ? 48.552 -8.578 159.483 1.00 38.71 966 ARG A O 1
ATOM 6980 N N . ALA A 1 968 ? 47.069 -10.174 160.049 1.00 40.67 967 ALA A N 1
ATOM 6981 C CA . ALA A 1 968 ? 47.875 -10.750 161.115 1.00 41.40 967 ALA A CA 1
ATOM 6982 C C . ALA A 1 968 ? 48.032 -12.244 160.884 1.00 43.01 967 ALA A C 1
ATOM 6983 O O . ALA A 1 968 ? 47.048 -12.944 160.629 1.00 43.93 967 ALA A O 1
ATOM 6985 N N . ASP A 1 969 ? 49.266 -12.728 160.965 1.00 43.47 968 ASP A N 1
ATOM 6986 C CA . ASP A 1 969 ? 49.562 -14.147 160.837 1.00 45.17 968 ASP A CA 1
ATOM 6987 C C . ASP A 1 969 ? 49.711 -14.737 162.231 1.00 46.25 968 ASP A C 1
ATOM 6988 O O . ASP A 1 969 ? 50.525 -14.260 163.025 1.00 45.81 968 ASP A O 1
ATOM 6993 N N . VAL A 1 970 ? 48.928 -15.770 162.519 1.00 47.75 969 VAL A N 1
ATOM 6994 C CA . VAL A 1 970 ? 48.895 -16.402 163.830 1.00 49.00 969 VAL A CA 1
ATOM 6995 C C . VAL A 1 970 ? 49.808 -17.617 163.824 1.00 50.64 969 VAL A C 1
ATOM 6996 O O . VAL A 1 970 ? 49.726 -18.463 162.927 1.00 51.63 969 VAL A O 1
ATOM 7000 N N . TYR A 1 971 ? 50.668 -17.712 164.827 1.00 51.06 970 TYR A N 1
ATOM 7001 C CA . TYR A 1 971 ? 51.558 -18.845 165.021 1.00 52.79 970 TYR A CA 1
ATOM 7002 C C . TYR A 1 971 ? 51.305 -19.444 166.396 1.00 55.23 970 TYR A C 1
ATOM 7003 O O . TYR A 1 971 ? 50.415 -19.013 167.129 1.00 54.09 970 TYR A O 1
ATOM 7012 N N . PHE A 1 972 ? 52.108 -20.445 166.747 1.00 55.89 971 PHE A N 1
ATOM 7013 C CA . PHE A 1 972 ? 52.051 -21.048 168.071 1.00 57.37 971 PHE A CA 1
ATOM 7014 C C . PHE A 1 972 ? 53.431 -21.578 168.417 1.00 58.45 971 PHE A C 1
ATOM 7015 O O . PHE A 1 972 ? 54.075 -22.216 167.581 1.00 59.25 971 PHE A O 1
ATOM 7023 N N . ASN A 1 973 ? 53.882 -21.304 169.637 1.00 64.43 972 ASN A N 1
ATOM 7024 C CA . ASN A 1 973 ? 55.196 -21.717 170.109 1.00 66.53 972 ASN A CA 1
ATOM 7025 C C . ASN A 1 973 ? 55.015 -22.876 171.075 1.00 70.94 972 ASN A C 1
ATOM 7026 O O . ASN A 1 973 ? 54.332 -22.736 172.093 1.00 72.95 972 ASN A O 1
ATOM 7031 N N . LYS A 1 974 ? 55.625 -24.019 170.755 1.00 75.47 973 LYS A N 1
ATOM 7032 C CA . LYS A 1 974 ? 55.415 -25.216 171.562 1.00 74.06 973 LYS A CA 1
ATOM 7033 C C . LYS A 1 974 ? 56.150 -25.160 172.891 1.00 74.08 973 LYS A C 1
ATOM 7034 O O . LYS A 1 974 ? 55.654 -25.703 173.884 1.00 73.20 973 LYS A O 1
ATOM 7040 N N . THR A 1 975 ? 57.317 -24.513 172.929 1.00 72.09 974 THR A N 1
ATOM 7041 C CA . THR A 1 975 ? 58.092 -24.452 174.164 1.00 70.66 974 THR A CA 1
ATOM 7042 C C . THR A 1 975 ? 57.363 -23.655 175.235 1.00 67.21 974 THR A C 1
ATOM 7043 O O . THR A 1 975 ? 57.352 -24.043 176.406 1.00 68.71 974 THR A O 1
ATOM 7047 N N . THR A 1 976 ? 56.752 -22.538 174.856 1.00 64.93 975 THR A N 1
ATOM 7048 C CA . THR A 1 976 ? 56.030 -21.702 175.803 1.00 65.79 975 THR A CA 1
ATOM 7049 C C . THR A 1 976 ? 54.548 -22.032 175.888 1.00 66.64 975 THR A C 1
ATOM 7050 O O . THR A 1 976 ? 53.899 -21.634 176.859 1.00 62.99 975 THR A O 1
ATOM 7054 N N . GLY A 1 977 ? 54.004 -22.744 174.903 1.00 70.76 976 GLY A N 1
ATOM 7055 C CA . GLY A 1 977 ? 52.584 -23.024 174.884 1.00 68.99 976 GLY A CA 1
ATOM 7056 C C . GLY A 1 977 ? 51.715 -21.822 174.612 1.00 69.45 976 GLY A C 1
ATOM 7057 O O . GLY A 1 977 ? 50.508 -21.873 174.862 1.00 68.96 976 GLY A O 1
ATOM 7058 N N . LYS A 1 978 ? 52.295 -20.740 174.100 1.00 64.54 977 LYS A N 1
ATOM 7059 C CA . LYS A 1 978 ? 51.600 -19.487 173.865 1.00 62.02 977 LYS A CA 1
ATOM 7060 C C . LYS A 1 978 ? 51.544 -19.187 172.375 1.00 60.76 977 LYS A C 1
ATOM 7061 O O . LYS A 1 978 ? 52.354 -19.682 171.586 1.00 60.77 977 LYS A O 1
ATOM 7067 N N . TYR A 1 979 ? 50.578 -18.353 172.002 1.00 60.62 978 TYR A N 1
ATOM 7068 C CA . TYR A 1 979 ? 50.431 -17.907 170.627 1.00 60.64 978 TYR A CA 1
ATOM 7069 C C . TYR A 1 979 ? 51.300 -16.682 170.360 1.00 61.12 978 TYR A C 1
ATOM 7070 O O . TYR A 1 979 ? 51.535 -15.855 171.245 1.00 65.24 978 TYR A O 1
ATOM 7079 N N . GLU A 1 980 ? 51.781 -16.581 169.121 1.00 61.93 979 GLU A N 1
ATOM 7080 C CA . GLU A 1 980 ? 52.611 -15.471 168.668 1.00 59.59 979 GLU A CA 1
ATOM 7081 C C . GLU A 1 980 ? 52.015 -14.920 167.378 1.00 55.22 979 GLU A C 1
ATOM 7082 O O . GLU A 1 980 ? 51.874 -15.656 166.396 1.00 58.99 979 GLU A O 1
ATOM 7088 N N . ILE A 1 981 ? 51.656 -13.637 167.375 1.00 46.45 980 ILE A N 1
ATOM 7089 C CA . ILE A 1 981 ? 50.876 -13.050 166.291 1.00 45.33 980 ILE A CA 1
ATOM 7090 C C . ILE A 1 981 ? 51.732 -12.020 165.570 1.00 43.84 980 ILE A C 1
ATOM 7091 O O . ILE A 1 981 ? 52.169 -11.032 166.169 1.00 42.92 980 ILE A O 1
ATOM 7096 N N . LEU A 1 982 ? 51.949 -12.249 164.280 1.00 43.70 981 LEU A N 1
ATOM 7097 C CA . LEU A 1 982 ? 52.704 -11.362 163.411 1.00 42.45 981 LEU A CA 1
ATOM 7098 C C . LEU A 1 982 ? 51.731 -10.422 162.708 1.00 41.19 981 LEU A C 1
ATOM 7099 O O . LEU A 1 982 ? 50.687 -10.855 162.221 1.00 41.54 981 LEU A O 1
ATOM 7104 N N . GLY A 1 983 ? 52.077 -9.140 162.643 1.00 45.23 982 GLY A N 1
ATOM 7105 C CA . GLY A 1 983 ? 51.219 -8.131 162.048 1.00 45.57 982 GLY A CA 1
ATOM 7106 C C . GLY A 1 983 ? 51.845 -7.566 160.774 1.00 48.92 982 GLY A C 1
ATOM 7107 O O . GLY A 1 983 ? 52.969 -7.071 160.798 1.00 52.65 982 GLY A O 1
ATOM 7108 N N . LEU A 1 984 ? 51.079 -7.626 159.691 1.00 42.17 983 LEU A N 1
ATOM 7109 C CA . LEU A 1 984 ? 51.489 -7.064 158.408 1.00 39.05 983 LEU A CA 1
ATOM 7110 C C . LEU A 1 984 ? 50.675 -5.816 158.104 1.00 38.66 983 LEU A C 1
ATOM 7111 O O . LEU A 1 984 ? 49.462 -5.788 158.321 1.00 45.26 983 LEU A O 1
ATOM 7116 N N . LYS A 1 985 ? 51.349 -4.790 157.600 1.00 34.92 984 LYS A N 1
ATOM 7117 C CA . LYS A 1 985 ? 50.729 -3.528 157.236 1.00 33.92 984 LYS A CA 1
ATOM 7118 C C . LYS A 1 985 ? 50.816 -3.338 155.732 1.00 33.64 984 LYS A C 1
ATOM 7119 O O . LYS A 1 985 ? 51.680 -3.916 155.068 1.00 34.04 984 LYS A O 1
ATOM 7125 N N . TYR A 1 986 ? 49.893 -2.533 155.192 1.00 33.06 985 TYR A N 1
ATOM 7126 C CA . TYR A 1 986 ? 49.923 -2.259 153.762 1.00 32.82 985 TYR A CA 1
ATOM 7127 C C . TYR A 1 986 ? 51.306 -1.799 153.338 1.00 32.51 985 TYR A C 1
ATOM 7128 O O . TYR A 1 986 ? 51.828 -2.245 152.313 1.00 32.84 985 TYR A O 1
ATOM 7137 N N . ALA A 1 987 ? 51.943 -0.962 154.151 1.00 32.03 986 ALA A N 1
ATOM 7138 C CA . ALA A 1 987 ? 53.226 -0.379 153.788 1.00 31.78 986 ALA A CA 1
ATOM 7139 C C . ALA A 1 987 ? 54.377 -1.368 153.849 1.00 32.53 986 ALA A C 1
ATOM 7140 O O . ALA A 1 987 ? 55.490 -1.000 153.475 1.00 32.51 986 ALA A O 1
ATOM 7142 N N . ASP A 1 988 ? 54.148 -2.603 154.287 1.00 33.31 987 ASP A N 1
ATOM 7143 C CA . ASP A 1 988 ? 55.171 -3.634 154.170 1.00 34.22 987 ASP A CA 1
ATOM 7144 C C . ASP A 1 988 ? 55.240 -4.226 152.769 1.00 34.71 987 ASP A C 1
ATOM 7145 O O . ASP A 1 988 ? 56.271 -4.791 152.400 1.00 35.41 987 ASP A O 1
ATOM 7150 N N . LEU A 1 989 ? 54.179 -4.099 151.977 1.00 34.45 988 LEU A N 1
ATOM 7151 C CA . LEU A 1 989 ? 54.176 -4.566 150.600 1.00 34.91 988 LEU A CA 1
ATOM 7152 C C . LEU A 1 989 ? 54.515 -3.410 149.674 1.00 34.19 988 LEU A C 1
ATOM 7153 O O . LEU A 1 989 ? 54.203 -2.256 149.958 1.00 33.29 988 LEU A O 1
ATOM 7158 N N . GLN A 1 990 ? 55.165 -3.729 148.565 1.00 37.90 989 GLN A N 1
ATOM 7159 C CA . GLN A 1 990 ? 55.621 -2.709 147.638 1.00 42.01 989 GLN A CA 1
ATOM 7160 C C . GLN A 1 990 ? 55.757 -3.322 146.257 1.00 40.10 989 GLN A C 1
ATOM 7161 O O . GLN A 1 990 ? 55.709 -4.543 146.090 1.00 38.83 989 GLN A O 1
ATOM 7167 N N . PHE A 1 991 ? 55.934 -2.452 145.264 1.00 35.33 990 PHE A N 1
ATOM 7168 C CA . PHE A 1 991 ? 56.237 -2.890 143.908 1.00 35.92 990 PHE A CA 1
ATOM 7169 C C . PHE A 1 991 ? 57.717 -3.236 143.814 1.00 38.95 990 PHE A C 1
ATOM 7170 O O . PHE A 1 991 ? 58.578 -2.445 144.213 1.00 38.84 990 PHE A O 1
ATOM 7178 N N . GLU A 1 992 ? 58.012 -4.425 143.304 1.00 45.54 991 GLU A N 1
ATOM 7179 C CA . GLU A 1 992 ? 59.392 -4.883 143.251 1.00 50.94 991 GLU A CA 1
ATOM 7180 C C . GLU A 1 992 ? 60.135 -4.190 142.117 1.00 52.60 991 GLU A C 1
ATOM 7181 O O . GLU A 1 992 ? 59.584 -3.966 141.041 1.00 54.75 991 GLU A O 1
ATOM 7187 N N . LYS A 1 993 ? 61.345 -3.759 142.364 1.00 55.96 992 LYS A N 1
ATOM 7188 C CA . LYS A 1 993 ? 62.072 -3.098 141.330 1.00 56.75 992 LYS A CA 1
ATOM 7189 C C . LYS A 1 993 ? 62.310 -4.200 140.335 1.00 59.97 992 LYS A C 1
ATOM 7190 O O . LYS A 1 993 ? 62.463 -5.328 140.725 1.00 58.63 992 LYS A O 1
ATOM 7196 N N . GLY A 1 994 ? 62.322 -3.900 139.052 1.00 53.00 993 GLY A N 1
ATOM 7197 C CA . GLY A 1 994 ? 62.545 -4.925 138.059 1.00 58.10 993 GLY A CA 1
ATOM 7198 C C . GLY A 1 994 ? 61.325 -5.731 137.695 1.00 56.38 993 GLY A C 1
ATOM 7199 O O . GLY A 1 994 ? 60.928 -5.738 136.563 1.00 56.06 993 GLY A O 1
ATOM 7200 N N . THR A 1 995 ? 60.722 -6.409 138.652 1.00 73.26 994 THR A N 1
ATOM 7201 C CA . THR A 1 995 ? 59.527 -7.198 138.376 1.00 77.00 994 THR A CA 1
ATOM 7202 C C . THR A 1 995 ? 58.273 -6.354 138.165 1.00 75.13 994 THR A C 1
ATOM 7203 O O . THR A 1 995 ? 57.552 -6.544 137.214 1.00 79.87 994 THR A O 1
ATOM 7207 N N . GLY A 1 996 ? 58.002 -5.448 139.083 1.00 64.72 995 GLY A N 1
ATOM 7208 C CA . GLY A 1 996 ? 56.819 -4.638 139.003 1.00 55.21 995 GLY A CA 1
ATOM 7209 C C . GLY A 1 996 ? 55.706 -5.280 139.778 1.00 39.45 995 GLY A C 1
ATOM 7210 O O . GLY A 1 996 ? 54.603 -4.833 139.745 1.00 37.70 995 GLY A O 1
ATOM 7211 N N . THR A 1 997 ? 56.018 -6.343 140.481 1.00 41.04 996 THR A N 1
ATOM 7212 C CA . THR A 1 997 ? 55.076 -7.091 141.253 1.00 39.70 996 THR A CA 1
ATOM 7213 C C . THR A 1 997 ? 54.896 -6.439 142.577 1.00 38.33 996 THR A C 1
ATOM 7214 O O . THR A 1 997 ? 55.821 -5.945 143.130 1.00 37.95 996 THR A O 1
ATOM 7218 N N . TYR A 1 998 ? 53.685 -6.454 143.071 1.00 37.90 997 TYR A N 1
ATOM 7219 C CA . TYR A 1 998 ? 53.374 -5.887 144.333 1.00 37.00 997 TYR A CA 1
ATOM 7220 C C . TYR A 1 998 ? 53.420 -7.069 145.247 1.00 37.78 997 TYR A C 1
ATOM 7221 O O . TYR A 1 998 ? 52.640 -7.948 145.111 1.00 38.49 997 TYR A O 1
ATOM 7230 N N . LYS A 1 999 ? 54.353 -7.083 146.177 1.00 37.76 998 LYS A N 1
ATOM 7231 C CA . LYS A 1 999 ? 54.589 -8.235 147.031 1.00 38.73 998 LYS A CA 1
ATOM 7232 C C . LYS A 1 999 ? 55.329 -7.815 148.293 1.00 38.28 998 LYS A C 1
ATOM 7233 O O . LYS A 1 999 ? 55.761 -6.670 148.449 1.00 39.02 998 LYS A O 1
ATOM 7239 N N . ILE A 1 1000 ? 55.462 -8.773 149.197 1.00 39.12 999 ILE A N 1
ATOM 7240 C CA . ILE A 1 1000 ? 56.455 -8.730 150.256 1.00 39.21 999 ILE A CA 1
ATOM 7241 C C . ILE A 1 1000 ? 57.327 -9.960 150.081 1.00 40.78 999 ILE A C 1
ATOM 7242 O O . ILE A 1 1000 ? 56.843 -11.008 149.644 1.00 41.83 999 ILE A O 1
ATOM 7247 N N . SER A 1 1001 ? 58.615 -9.824 150.354 1.00 42.95 1000 SER A N 1
ATOM 7248 C CA . SER A 1 1001 ? 59.516 -10.952 150.197 1.00 45.10 1000 SER A CA 1
ATOM 7249 C C . SER A 1 1001 ? 59.666 -11.714 151.509 1.00 46.54 1000 SER A C 1
ATOM 7250 O O . SER A 1 1001 ? 59.329 -11.220 152.588 1.00 45.60 1000 SER A O 1
ATOM 7253 N N . GLN A 1 1002 ? 60.186 -12.940 151.400 1.00 54.55 1001 GLN A N 1
ATOM 7254 C CA . GLN A 1 1002 ? 60.390 -13.770 152.584 1.00 56.84 1001 GLN A CA 1
ATOM 7255 C C . GLN A 1 1002 ? 61.356 -13.116 153.558 1.00 57.93 1001 GLN A C 1
ATOM 7256 O O . GLN A 1 1002 ? 61.143 -13.162 154.774 1.00 58.49 1001 GLN A O 1
ATOM 7262 N N . GLU A 1 1003 ? 62.429 -12.511 153.044 1.00 57.35 1002 GLU A N 1
ATOM 7263 C CA . GLU A 1 1003 ? 63.438 -11.939 153.924 1.00 61.13 1002 GLU A CA 1
ATOM 7264 C C . GLU A 1 1003 ? 62.848 -10.823 154.764 1.00 55.48 1002 GLU A C 1
ATOM 7265 O O . GLU A 1 1003 ? 63.091 -10.751 155.973 1.00 56.00 1002 GLU A O 1
ATOM 7271 N N . LYS A 1 1004 ? 62.046 -9.956 154.148 1.00 51.71 1003 LYS A N 1
ATOM 7272 C CA . LYS A 1 1004 ? 61.378 -8.921 154.922 1.00 48.79 1003 LYS A CA 1
ATOM 7273 C C . LYS A 1 1004 ? 60.316 -9.521 155.830 1.00 46.81 1003 LYS A C 1
ATOM 7274 O O . LYS A 1 1004 ? 60.173 -9.106 156.983 1.00 47.28 1003 LYS A O 1
ATOM 7280 N N . TYR A 1 1005 ? 59.563 -10.497 155.323 1.00 41.88 1004 TYR A N 1
ATOM 7281 C CA . TYR A 1 1005 ? 58.605 -11.201 156.163 1.00 42.33 1004 TYR A CA 1
ATOM 7282 C C . TYR A 1 1005 ? 59.302 -11.876 157.334 1.00 43.43 1004 TYR A C 1
ATOM 7283 O O . TYR A 1 1005 ? 58.781 -11.888 158.451 1.00 43.34 1004 TYR A O 1
ATOM 7292 N N . ASN A 1 1006 ? 60.479 -12.450 157.098 1.00 48.90 1005 ASN A N 1
ATOM 7293 C CA . ASN A 1 1006 ? 61.214 -13.063 158.194 1.00 49.85 1005 ASN A CA 1
ATOM 7294 C C . ASN A 1 1006 ? 61.757 -12.017 159.159 1.00 50.37 1005 ASN A C 1
ATOM 7295 O O . ASN A 1 1006 ? 61.893 -12.298 160.353 1.00 52.08 1005 ASN A O 1
ATOM 7300 N N . ASP A 1 1007 ? 62.065 -10.812 158.670 1.00 48.82 1006 ASP A N 1
ATOM 7301 C CA . ASP A 1 1007 ? 62.491 -9.745 159.569 1.00 49.34 1006 ASP A CA 1
ATOM 7302 C C . ASP A 1 1007 ? 61.334 -9.257 160.425 1.00 45.65 1006 ASP A C 1
ATOM 7303 O O . ASP A 1 1007 ? 61.505 -9.001 161.621 1.00 47.38 1006 ASP A O 1
ATOM 7308 N N . ILE A 1 1008 ? 60.155 -9.101 159.824 1.00 44.94 1007 ILE A N 1
ATOM 7309 C CA . ILE A 1 1008 ? 58.973 -8.740 160.597 1.00 42.22 1007 ILE A CA 1
ATOM 7310 C C . ILE A 1 1008 ? 58.643 -9.848 161.577 1.00 44.67 1007 ILE A C 1
ATOM 7311 O O . ILE A 1 1008 ? 58.311 -9.597 162.741 1.00 47.86 1007 ILE A O 1
ATOM 7316 N N . LYS A 1 1009 ? 58.730 -11.091 161.116 1.00 45.13 1008 LYS A N 1
ATOM 7317 C CA . LYS A 1 1009 ? 58.515 -12.232 161.991 1.00 45.81 1008 LYS A CA 1
ATOM 7318 C C . LYS A 1 1009 ? 59.406 -12.148 163.220 1.00 46.37 1008 LYS A C 1
ATOM 7319 O O . LYS A 1 1009 ? 58.965 -12.435 164.336 1.00 45.12 1008 LYS A O 1
ATOM 7325 N N . LYS A 1 1010 ? 60.656 -11.726 163.037 1.00 47.79 1009 LYS A N 1
ATOM 7326 C CA . LYS A 1 1010 ? 61.571 -11.615 164.162 1.00 51.01 1009 LYS A CA 1
ATOM 7327 C C . LYS A 1 1010 ? 61.211 -10.434 165.051 1.00 51.01 1009 LYS A C 1
ATOM 7328 O O . LYS A 1 1010 ? 61.011 -10.594 166.260 1.00 51.80 1009 LYS A O 1
ATOM 7334 N N . LYS A 1 1011 ? 61.115 -9.239 164.473 1.00 55.40 1010 LYS A N 1
ATOM 7335 C CA . LYS A 1 1011 ? 60.909 -8.060 165.302 1.00 57.56 1010 LYS A CA 1
ATOM 7336 C C . LYS A 1 1011 ? 59.569 -8.066 166.019 1.00 57.41 1010 LYS A C 1
ATOM 7337 O O . LYS A 1 1011 ? 59.384 -7.276 166.947 1.00 57.09 1010 LYS A O 1
ATOM 7343 N N . GLU A 1 1012 ? 58.645 -8.939 165.637 1.00 49.44 1011 GLU A N 1
ATOM 7344 C CA . GLU A 1 1012 ? 57.376 -9.056 166.332 1.00 49.30 1011 GLU A CA 1
ATOM 7345 C C . GLU A 1 1012 ? 57.375 -10.164 167.373 1.00 47.05 1011 GLU A C 1
ATOM 7346 O O . GLU A 1 1012 ? 56.344 -10.408 168.003 1.00 48.51 1011 GLU A O 1
ATOM 7352 N N . GLY A 1 1013 ? 58.501 -10.834 167.574 1.00 55.59 1012 GLY A N 1
ATOM 7353 C CA . GLY A 1 1013 ? 58.601 -11.839 168.610 1.00 54.69 1012 GLY A CA 1
ATOM 7354 C C . GLY A 1 1013 ? 58.067 -13.200 168.245 1.00 56.90 1012 GLY A C 1
ATOM 7355 O O . GLY A 1 1013 ? 57.761 -13.984 169.147 1.00 59.61 1012 GLY A O 1
ATOM 7356 N N . VAL A 1 1014 ? 57.937 -13.503 166.957 1.00 51.48 1013 VAL A N 1
ATOM 7357 C CA . VAL A 1 1014 ? 57.555 -14.831 166.495 1.00 52.77 1013 VAL A CA 1
ATOM 7358 C C . VAL A 1 1014 ? 58.826 -15.656 166.331 1.00 49.80 1013 VAL A C 1
ATOM 7359 O O . VAL A 1 1014 ? 59.727 -15.281 165.571 1.00 49.36 1013 VAL A O 1
ATOM 7363 N N . ASP A 1 1015 ? 58.904 -16.774 167.047 1.00 54.95 1014 ASP A N 1
ATOM 7364 C CA . ASP A 1 1015 ? 60.086 -17.622 166.985 1.00 56.25 1014 ASP A CA 1
ATOM 7365 C C . ASP A 1 1015 ? 60.200 -18.264 165.609 1.00 57.64 1014 ASP A C 1
ATOM 7366 O O . ASP A 1 1015 ? 59.211 -18.738 165.046 1.00 57.92 1014 ASP A O 1
ATOM 7371 N N . SER A 1 1016 ? 61.417 -18.276 165.059 1.00 56.59 1015 SER A N 1
ATOM 7372 C CA . SER A 1 1016 ? 61.611 -18.847 163.731 1.00 56.67 1015 SER A CA 1
ATOM 7373 C C . SER A 1 1016 ? 61.191 -20.312 163.666 1.00 56.88 1015 SER A C 1
ATOM 7374 O O . SER A 1 1016 ? 60.896 -20.809 162.574 1.00 57.32 1015 SER A O 1
ATOM 7377 N N . ASP A 1 1017 ? 61.143 -21.001 164.807 1.00 61.05 1016 ASP A N 1
ATOM 7378 C CA . ASP A 1 1017 ? 60.652 -22.374 164.921 1.00 64.13 1016 ASP A CA 1
ATOM 7379 C C . ASP A 1 1017 ? 59.321 -22.339 165.671 1.00 64.62 1016 ASP A C 1
ATOM 7380 O O . ASP A 1 1017 ? 59.250 -22.622 166.869 1.00 65.93 1016 ASP A O 1
ATOM 7385 N N . SER A 1 1018 ? 58.258 -21.980 164.957 1.00 58.87 1017 SER A N 1
ATOM 7386 C CA . SER A 1 1018 ? 56.916 -21.981 165.519 1.00 61.53 1017 SER A CA 1
ATOM 7387 C C . SER A 1 1018 ? 55.929 -22.302 164.411 1.00 59.59 1017 SER A C 1
ATOM 7388 O O . SER A 1 1018 ? 56.151 -21.956 163.250 1.00 59.34 1017 SER A O 1
ATOM 7391 N N . GLU A 1 1019 ? 54.843 -22.979 164.773 1.00 71.39 1018 GLU A N 1
ATOM 7392 C CA . GLU A 1 1019 ? 53.940 -23.524 163.769 1.00 73.25 1018 GLU A CA 1
ATOM 7393 C C . GLU A 1 1019 ? 52.939 -22.469 163.322 1.00 69.82 1018 GLU A C 1
ATOM 7394 O O . GLU A 1 1019 ? 52.319 -21.794 164.148 1.00 67.88 1018 GLU A O 1
ATOM 7400 N N . PHE A 1 1020 ? 52.793 -22.321 162.010 1.00 61.87 1019 PHE A N 1
ATOM 7401 C CA . PHE A 1 1020 ? 51.775 -21.428 161.486 1.00 59.24 1019 PHE A CA 1
ATOM 7402 C C . PHE A 1 1020 ? 50.400 -22.042 161.691 1.00 60.08 1019 PHE A C 1
ATOM 7403 O O . PHE A 1 1020 ? 50.206 -23.249 161.515 1.00 62.23 1019 PHE A O 1
ATOM 7411 N N . LYS A 1 1021 ? 49.444 -21.204 162.072 1.00 56.38 1020 LYS A N 1
ATOM 7412 C CA . LYS A 1 1021 ? 48.110 -21.667 162.411 1.00 56.65 1020 LYS A CA 1
ATOM 7413 C C . LYS A 1 1021 ? 47.064 -21.120 161.453 1.00 55.64 1020 LYS A C 1
ATOM 7414 O O . LYS A 1 1021 ? 46.370 -21.897 160.798 1.00 56.87 1020 LYS A O 1
ATOM 7420 N N . PHE A 1 1022 ? 46.940 -19.803 161.345 1.00 53.55 1021 PHE A N 1
ATOM 7421 C CA . PHE A 1 1022 ? 46.033 -19.198 160.381 1.00 52.56 1021 PHE A CA 1
ATOM 7422 C C . PHE A 1 1022 ? 46.369 -17.722 160.259 1.00 50.28 1021 PHE A C 1
ATOM 7423 O O . PHE A 1 1022 ? 47.151 -17.171 161.035 1.00 49.54 1021 PHE A O 1
ATOM 7431 N N . THR A 1 1023 ? 45.770 -17.096 159.252 1.00 51.25 1022 THR A N 1
ATOM 7432 C CA . THR A 1 1023 ? 45.894 -15.671 158.993 1.00 49.04 1022 THR A CA 1
ATOM 7433 C C . THR A 1 1023 ? 44.527 -15.032 159.158 1.00 52.24 1022 THR A C 1
ATOM 7434 O O . THR A 1 1023 ? 43.542 -15.515 158.589 1.00 53.59 1022 THR A O 1
ATOM 7438 N N . LEU A 1 1024 ? 44.468 -13.956 159.933 1.00 47.16 1023 LEU A N 1
ATOM 7439 C CA . LEU A 1 1024 ? 43.226 -13.234 160.169 1.00 45.13 1023 LEU A CA 1
ATOM 7440 C C . LEU A 1 1024 ? 43.260 -11.915 159.411 1.00 43.40 1023 LEU A C 1
ATOM 7441 O O . LEU A 1 1024 ? 44.200 -11.127 159.568 1.00 42.26 1023 LEU A O 1
ATOM 7446 N N . TYR A 1 1025 ? 42.242 -11.689 158.585 1.00 43.33 1024 TYR A N 1
ATOM 7447 C CA . TYR A 1 1025 ? 42.013 -10.415 157.926 1.00 41.89 1024 TYR A CA 1
ATOM 7448 C C . TYR A 1 1025 ? 40.890 -9.676 158.636 1.00 41.72 1024 TYR A C 1
ATOM 7449 O O . TYR A 1 1025 ? 40.173 -10.234 159.465 1.00 42.81 1024 TYR A O 1
ATOM 7458 N N . LYS A 1 1026 ? 40.704 -8.425 158.295 1.00 40.46 1025 LYS A N 1
ATOM 7459 C CA . LYS A 1 1026 ? 39.688 -7.648 158.925 1.00 40.29 1025 LYS A CA 1
ATOM 7460 C C . LYS A 1 1026 ? 38.320 -8.252 158.722 1.00 41.55 1025 LYS A C 1
ATOM 7461 O O . LYS A 1 1026 ? 37.907 -8.528 157.626 1.00 41.77 1025 LYS A O 1
ATOM 7467 N N . ASN A 1 1027 ? 37.613 -8.407 159.823 1.00 42.45 1026 ASN A N 1
ATOM 7468 C CA . ASN A 1 1027 ? 36.287 -8.946 159.849 1.00 43.83 1026 ASN A CA 1
ATOM 7469 C C . ASN A 1 1027 ? 36.181 -10.461 159.868 1.00 45.36 1026 ASN A C 1
ATOM 7470 O O . ASN A 1 1027 ? 35.113 -10.993 159.827 1.00 46.66 1026 ASN A O 1
ATOM 7475 N N . ASP A 1 1028 ? 37.304 -11.145 159.960 1.00 45.39 1027 ASP A N 1
ATOM 7476 C CA . ASP A 1 1028 ? 37.334 -12.581 160.096 1.00 47.07 1027 ASP A CA 1
ATOM 7477 C C . ASP A 1 1028 ? 36.883 -12.712 161.535 1.00 47.90 1027 ASP A C 1
ATOM 7478 O O . ASP A 1 1028 ? 36.897 -11.760 162.257 1.00 47.03 1027 ASP A O 1
ATOM 7483 N N . LEU A 1 1029 ? 36.451 -13.884 161.949 1.00 49.72 1028 LEU A N 1
ATOM 7484 C CA . LEU A 1 1029 ? 35.979 -14.076 163.303 1.00 50.79 1028 LEU A CA 1
ATOM 7485 C C . LEU A 1 1029 ? 36.871 -15.005 164.110 1.00 52.69 1028 LEU A C 1
ATOM 7486 O O . LEU A 1 1029 ? 37.411 -15.916 163.584 1.00 55.26 1028 LEU A O 1
ATOM 7491 N N . LEU A 1 1030 ? 37.035 -14.730 165.394 1.00 53.91 1029 LEU A N 1
ATOM 7492 C CA . LEU A 1 1030 ? 37.849 -15.534 166.290 1.00 55.33 1029 LEU A CA 1
ATOM 7493 C C . LEU A 1 1030 ? 36.988 -16.213 167.333 1.00 55.01 1029 LEU A C 1
ATOM 7494 O O . LEU A 1 1030 ? 35.902 -15.746 167.677 1.00 54.77 1029 LEU A O 1
ATOM 7499 N N . LEU A 1 1031 ? 37.519 -17.303 167.871 1.00 57.70 1030 LEU A N 1
ATOM 7500 C CA . LEU A 1 1031 ? 37.013 -17.879 169.104 1.00 58.81 1030 LEU A CA 1
ATOM 7501 C C . LEU A 1 1031 ? 38.177 -17.942 170.075 1.00 57.57 1030 LEU A C 1
ATOM 7502 O O . LEU A 1 1031 ? 39.204 -18.559 169.779 1.00 58.80 1030 LEU A O 1
ATOM 7507 N N . VAL A 1 1032 ? 38.033 -17.276 171.209 1.00 57.34 1031 VAL A N 1
ATOM 7508 C CA . VAL A 1 1032 ? 39.058 -17.243 172.239 1.00 57.29 1031 VAL A CA 1
ATOM 7509 C C . VAL A 1 1032 ? 38.548 -18.082 173.401 1.00 59.50 1031 VAL A C 1
ATOM 7510 O O . VAL A 1 1032 ? 37.557 -17.722 174.043 1.00 60.02 1031 VAL A O 1
ATOM 7514 N N . LYS A 1 1033 ? 39.203 -19.207 173.668 1.00 60.94 1032 LYS A N 1
ATOM 7515 C CA . LYS A 1 1033 ? 38.823 -20.086 174.764 1.00 63.22 1032 LYS A CA 1
ATOM 7516 C C . LYS A 1 1033 ? 39.858 -20.030 175.883 1.00 63.30 1032 LYS A C 1
ATOM 7517 O O . LYS A 1 1033 ? 41.065 -19.960 175.628 1.00 62.38 1032 LYS A O 1
ATOM 7519 N N . ASP A 1 1034 ? 39.372 -20.054 177.120 1.00 68.46 1033 ASP A N 1
ATOM 7520 C CA . ASP A 1 1034 ? 40.219 -20.209 178.293 1.00 70.47 1033 ASP A CA 1
ATOM 7521 C C . ASP A 1 1034 ? 40.415 -21.694 178.565 1.00 74.21 1033 ASP A C 1
ATOM 7522 O O . ASP A 1 1034 ? 39.442 -22.442 178.681 1.00 75.90 1033 ASP A O 1
ATOM 7527 N N . THR A 1 1035 ? 41.675 -22.112 178.677 1.00 71.34 1034 THR A N 1
ATOM 7528 C CA . THR A 1 1035 ? 41.964 -23.510 178.980 1.00 75.59 1034 THR A CA 1
ATOM 7529 C C . THR A 1 1035 ? 41.530 -23.880 180.397 1.00 78.33 1034 THR A C 1
ATOM 7530 O O . THR A 1 1035 ? 41.041 -24.992 180.635 1.00 82.53 1034 THR A O 1
ATOM 7534 N N . GLU A 1 1036 ? 41.682 -22.960 181.346 1.00 88.68 1035 GLU A N 1
ATOM 7535 C CA . GLU A 1 1036 ? 41.507 -23.310 182.748 1.00 94.15 1035 GLU A CA 1
ATOM 7536 C C . GLU A 1 1036 ? 40.055 -23.260 183.204 1.00 95.46 1035 GLU A C 1
ATOM 7537 O O . GLU A 1 1036 ? 39.617 -24.143 183.945 1.00 100.88 1035 GLU A O 1
ATOM 7543 N N . THR A 1 1037 ? 39.291 -22.252 182.787 1.00 89.34 1036 THR A N 1
ATOM 7544 C CA . THR A 1 1037 ? 37.899 -22.138 183.203 1.00 87.25 1036 THR A CA 1
ATOM 7545 C C . THR A 1 1037 ? 36.916 -22.542 182.112 1.00 84.31 1036 THR A C 1
ATOM 7546 O O . THR A 1 1037 ? 35.712 -22.615 182.382 1.00 82.56 1036 THR A O 1
ATOM 7550 N N . LYS A 1 1038 ? 37.398 -22.797 180.897 1.00 77.75 1037 LYS A N 1
ATOM 7551 C CA . LYS A 1 1038 ? 36.649 -23.312 179.755 1.00 78.37 1037 LYS A CA 1
ATOM 7552 C C . LYS A 1 1038 ? 35.702 -22.291 179.133 1.00 72.67 1037 LYS A C 1
ATOM 7553 O O . LYS A 1 1038 ? 34.978 -22.645 178.194 1.00 72.45 1037 LYS A O 1
ATOM 7555 N N . GLU A 1 1039 ? 35.675 -21.046 179.611 1.00 75.98 1038 GLU A N 1
ATOM 7556 C CA . GLU A 1 1039 ? 34.904 -20.022 178.922 1.00 75.29 1038 GLU A CA 1
ATOM 7557 C C . GLU A 1 1039 ? 35.487 -19.757 177.546 1.00 72.52 1038 GLU A C 1
ATOM 7558 O O . GLU A 1 1039 ? 36.684 -19.932 177.308 1.00 66.51 1038 GLU A O 1
ATOM 7564 N N . GLN A 1 1040 ? 34.627 -19.309 176.638 1.00 67.20 1039 GLN A N 1
ATOM 7565 C CA . GLN A 1 1040 ? 35.073 -18.916 175.314 1.00 64.36 1039 GLN A CA 1
ATOM 7566 C C . GLN A 1 1040 ? 34.176 -17.808 174.796 1.00 63.09 1039 GLN A C 1
ATOM 7567 O O . GLN A 1 1040 ? 32.980 -17.761 175.097 1.00 64.22 1039 GLN A O 1
ATOM 7573 N N . GLN A 1 1041 ? 34.777 -16.915 174.016 1.00 60.84 1040 GLN A N 1
ATOM 7574 C CA . GLN A 1 1041 ? 34.098 -15.767 173.444 1.00 62.43 1040 GLN A CA 1
ATOM 7575 C C . GLN A 1 1041 ? 34.409 -15.705 171.957 1.00 58.17 1040 GLN A C 1
ATOM 7576 O O . GLN A 1 1041 ? 35.535 -15.982 171.532 1.00 57.44 1040 GLN A O 1
ATOM 7582 N N . LEU A 1 1042 ? 33.406 -15.349 171.170 1.00 58.03 1041 LEU A N 1
ATOM 7583 C CA . LEU A 1 1042 ? 33.561 -15.208 169.731 1.00 56.89 1041 LEU A CA 1
ATOM 7584 C C . LEU A 1 1042 ? 33.695 -13.728 169.405 1.00 54.75 1041 LEU A C 1
ATOM 7585 O O . LEU A 1 1042 ? 32.814 -12.929 169.741 1.00 54.71 1041 LEU A O 1
ATOM 7590 N N . PHE A 1 1043 ? 34.799 -13.369 168.771 1.00 53.13 1042 PHE A N 1
ATOM 7591 C CA . PHE A 1 1043 ? 35.085 -12.004 168.377 1.00 51.13 1042 PHE A CA 1
ATOM 7592 C C . PHE A 1 1043 ? 35.200 -11.947 166.867 1.00 50.24 1042 PHE A C 1
ATOM 7593 O O . PHE A 1 1043 ? 35.320 -12.973 166.198 1.00 51.02 1042 PHE A O 1
ATOM 7601 N N . ARG A 1 1044 ? 35.191 -10.736 166.328 1.00 48.67 1043 ARG A N 1
ATOM 7602 C CA . ARG A 1 1044 ? 35.697 -10.535 164.986 1.00 47.52 1043 ARG A CA 1
ATOM 7603 C C . ARG A 1 1044 ? 36.990 -9.741 165.051 1.00 45.87 1043 ARG A C 1
ATOM 7604 O O . ARG A 1 1044 ? 37.211 -8.940 165.963 1.00 45.31 1043 ARG A O 1
ATOM 7612 N N . PHE A 1 1045 ? 37.851 -10.010 164.081 1.00 45.23 1044 PHE A N 1
ATOM 7613 C CA . PHE A 1 1045 ? 39.180 -9.440 164.051 1.00 43.88 1044 PHE A CA 1
ATOM 7614 C C . PHE A 1 1045 ? 39.130 -8.069 163.422 1.00 42.35 1044 PHE A C 1
ATOM 7615 O O . PHE A 1 1045 ? 38.375 -7.834 162.479 1.00 42.23 1044 PHE A O 1
ATOM 7623 N N . LEU A 1 1046 ? 40.017 -7.216 163.887 1.00 41.29 1045 LEU A N 1
ATOM 7624 C CA . LEU A 1 1046 ? 40.237 -5.922 163.305 1.00 39.83 1045 LEU A CA 1
ATOM 7625 C C . LEU A 1 1046 ? 41.659 -5.942 162.831 1.00 38.99 1045 LEU A C 1
ATOM 7626 O O . LEU A 1 1046 ? 41.912 -6.079 161.680 1.00 38.56 1045 LEU A O 1
ATOM 7631 N N . SER A 1 1047 ? 42.597 -5.833 163.743 1.00 38.87 1046 SER A N 1
ATOM 7632 C CA . SER A 1 1047 ? 43.990 -5.838 163.383 1.00 38.16 1046 SER A CA 1
ATOM 7633 C C . SER A 1 1047 ? 44.887 -6.165 164.523 1.00 38.64 1046 SER A C 1
ATOM 7634 O O . SER A 1 1047 ? 44.469 -6.369 165.612 1.00 39.38 1046 SER A O 1
ATOM 7637 N N . ARG A 1 1048 ? 46.156 -6.208 164.219 1.00 38.32 1047 ARG A N 1
ATOM 7638 C CA . ARG A 1 1048 ? 47.167 -6.358 165.201 1.00 39.69 1047 ARG A CA 1
ATOM 7639 C C . ARG A 1 1048 ? 47.463 -4.908 165.557 1.00 41.69 1047 ARG A C 1
ATOM 7640 O O . ARG A 1 1048 ? 47.791 -4.132 164.701 1.00 41.41 1047 ARG A O 1
ATOM 7648 N N . THR A 1 1049 ? 47.261 -4.538 166.813 1.00 50.80 1048 THR A N 1
ATOM 7649 C CA . THR A 1 1049 ? 47.487 -3.190 167.303 1.00 58.56 1048 THR A CA 1
ATOM 7650 C C . THR A 1 1049 ? 48.706 -3.141 168.178 1.00 61.97 1048 THR A C 1
ATOM 7651 O O . THR A 1 1049 ? 49.076 -4.124 168.755 1.00 73.51 1048 THR A O 1
ATOM 7655 N N . MET A 1 1050 ? 49.270 -1.951 168.307 1.00 56.20 1049 MET A N 1
ATOM 7656 C CA . MET A 1 1050 ? 50.435 -1.646 169.117 1.00 46.76 1049 MET A CA 1
ATOM 7657 C C . MET A 1 1050 ? 51.685 -2.421 168.842 1.00 42.55 1049 MET A C 1
ATOM 7658 O O . MET A 1 1050 ? 51.939 -3.422 169.428 1.00 42.96 1049 MET A O 1
ATOM 7663 N N . PRO A 1 1051 ? 52.517 -1.889 167.984 1.00 35.48 1050 PRO A N 1
ATOM 7664 C CA . PRO A 1 1051 ? 53.752 -2.576 167.631 1.00 35.82 1050 PRO A CA 1
ATOM 7665 C C . PRO A 1 1051 ? 54.626 -2.945 168.806 1.00 36.63 1050 PRO A C 1
ATOM 7666 O O . PRO A 1 1051 ? 55.172 -4.012 168.822 1.00 37.51 1050 PRO A O 1
ATOM 7670 N N . LYS A 1 1052 ? 54.748 -2.061 169.764 1.00 38.35 1051 LYS A N 1
ATOM 7671 C CA . LYS A 1 1052 ? 55.534 -2.279 170.937 1.00 39.28 1051 LYS A CA 1
ATOM 7672 C C . LYS A 1 1052 ? 55.046 -3.408 171.824 1.00 40.82 1051 LYS A C 1
ATOM 7673 O O . LYS A 1 1052 ? 55.835 -4.057 172.414 1.00 39.58 1051 LYS A O 1
ATOM 7679 N N . GLN A 1 1053 ? 53.749 -3.606 171.943 1.00 44.92 1052 GLN A N 1
ATOM 7680 C CA . GLN A 1 1053 ? 53.161 -4.666 172.763 1.00 47.35 1052 GLN A CA 1
ATOM 7681 C C . GLN A 1 1053 ? 52.930 -5.887 171.882 1.00 47.49 1052 GLN A C 1
ATOM 7682 O O . GLN A 1 1053 ? 51.935 -5.968 171.167 1.00 53.95 1052 GLN A O 1
ATOM 7688 N N . LYS A 1 1054 ? 53.831 -6.856 171.953 1.00 48.08 1053 LYS A N 1
ATOM 7689 C CA . LYS A 1 1054 ? 53.766 -7.993 171.052 1.00 43.06 1053 LYS A CA 1
ATOM 7690 C C . LYS A 1 1054 ? 52.536 -8.852 171.327 1.00 42.85 1053 LYS A C 1
ATOM 7691 O O . LYS A 1 1054 ? 52.108 -9.028 172.473 1.00 43.56 1053 LYS A O 1
ATOM 7697 N N . HIS A 1 1055 ? 51.977 -9.390 170.236 1.00 42.82 1054 HIS A N 1
ATOM 7698 C CA . HIS A 1 1055 ? 50.800 -10.259 170.202 1.00 43.77 1054 HIS A CA 1
ATOM 7699 C C . HIS A 1 1055 ? 49.527 -9.536 170.597 1.00 43.33 1054 HIS A C 1
ATOM 7700 O O . HIS A 1 1055 ? 48.534 -10.181 170.947 1.00 44.33 1054 HIS A O 1
ATOM 7707 N N . TYR A 1 1056 ? 49.521 -8.208 170.523 1.00 41.97 1055 TYR A N 1
ATOM 7708 C CA . TYR A 1 1056 ? 48.355 -7.422 170.895 1.00 41.59 1055 TYR A CA 1
ATOM 7709 C C . TYR A 1 1056 ? 47.433 -7.242 169.703 1.00 41.03 1055 TYR A C 1
ATOM 7710 O O . TYR A 1 1056 ? 47.868 -7.085 168.566 1.00 40.28 1055 TYR A O 1
ATOM 7719 N N . VAL A 1 1057 ? 46.143 -7.244 169.971 1.00 41.48 1056 VAL A N 1
ATOM 7720 C CA . VAL A 1 1057 ? 45.194 -7.316 168.877 1.00 41.31 1056 VAL A CA 1
ATOM 7721 C C . VAL A 1 1057 ? 43.960 -6.519 169.255 1.00 41.20 1056 VAL A C 1
ATOM 7722 O O . VAL A 1 1057 ? 43.498 -6.584 170.396 1.00 42.00 1056 VAL A O 1
ATOM 7726 N N . GLU A 1 1058 ? 43.447 -5.732 168.320 1.00 40.28 1057 GLU A N 1
ATOM 7727 C CA . GLU A 1 1058 ? 42.145 -5.116 168.515 1.00 41.24 1057 GLU A CA 1
ATOM 7728 C C . GLU A 1 1058 ? 41.060 -6.025 167.950 1.00 41.40 1057 GLU A C 1
ATOM 7729 O O . GLU A 1 1058 ? 41.194 -6.569 166.851 1.00 41.30 1057 GLU A O 1
ATOM 7735 N N . LEU A 1 1059 ? 40.000 -6.200 168.732 1.00 42.47 1058 LEU A N 1
ATOM 7736 C CA . LEU A 1 1059 ? 38.848 -7.016 168.402 1.00 43.66 1058 LEU A CA 1
ATOM 7737 C C . LEU A 1 1059 ? 37.601 -6.149 168.351 1.00 43.65 1058 LEU A C 1
ATOM 7738 O O . LEU A 1 1059 ? 37.571 -5.019 168.848 1.00 43.01 1058 LEU A O 1
ATOM 7743 N N . LYS A 1 1060 ? 36.551 -6.698 167.777 1.00 44.54 1059 LYS A N 1
ATOM 7744 C CA . LYS A 1 1060 ? 35.269 -6.033 167.657 1.00 44.81 1059 LYS A CA 1
ATOM 7745 C C . LYS A 1 1060 ? 34.179 -7.012 168.034 1.00 46.65 1059 LYS A C 1
ATOM 7746 O O . LYS A 1 1060 ? 34.425 -8.176 168.085 1.00 47.54 1059 LYS A O 1
ATOM 7752 N N . PRO A 1 1061 ? 32.975 -6.553 168.295 1.00 47.38 1060 PRO A N 1
ATOM 7753 C CA . PRO A 1 1061 ? 31.921 -7.470 168.727 1.00 49.31 1060 PRO A CA 1
ATOM 7754 C C . PRO A 1 1061 ? 31.428 -8.357 167.599 1.00 49.97 1060 PRO A C 1
ATOM 7755 O O . PRO A 1 1061 ? 31.630 -8.098 166.413 1.00 48.96 1060 PRO A O 1
ATOM 7759 N N . TYR A 1 1062 ? 30.747 -9.422 168.006 1.00 51.82 1061 TYR A N 1
ATOM 7760 C CA . TYR A 1 1062 ? 30.195 -10.379 167.067 1.00 52.91 1061 TYR A CA 1
ATOM 7761 C C . TYR A 1 1062 ? 28.866 -9.911 166.487 1.00 53.34 1061 TYR A C 1
ATOM 7762 O O . TYR A 1 1062 ? 28.551 -10.232 165.337 1.00 53.42 1061 TYR A O 1
ATOM 7771 N N . ASP A 1 1063 ? 28.097 -9.129 167.238 1.00 53.73 1062 ASP A N 1
ATOM 7772 C CA . ASP A 1 1063 ? 26.726 -8.813 166.875 1.00 54.70 1062 ASP A CA 1
ATOM 7773 C C . ASP A 1 1063 ? 26.445 -7.325 166.730 1.00 53.59 1062 ASP A C 1
ATOM 7774 O O . ASP A 1 1063 ? 25.284 -6.954 166.537 1.00 54.49 1062 ASP A O 1
ATOM 7779 N N . LYS A 1 1064 ? 27.454 -6.463 166.837 1.00 52.24 1063 LYS A N 1
ATOM 7780 C CA . LYS A 1 1064 ? 27.242 -5.026 166.739 1.00 52.71 1063 LYS A CA 1
ATOM 7781 C C . LYS A 1 1064 ? 28.505 -4.377 166.197 1.00 54.43 1063 LYS A C 1
ATOM 7782 O O . LYS A 1 1064 ? 29.546 -5.021 166.045 1.00 57.02 1063 LYS A O 1
ATOM 7788 N N . GLN A 1 1065 ? 28.396 -3.082 165.897 1.00 49.77 1064 GLN A N 1
ATOM 7789 C CA . GLN A 1 1065 ? 29.483 -2.376 165.226 1.00 48.75 1064 GLN A CA 1
ATOM 7790 C C . GLN A 1 1065 ? 30.699 -2.228 166.137 1.00 46.01 1064 GLN A C 1
ATOM 7791 O O . GLN A 1 1065 ? 31.826 -2.541 165.740 1.00 44.72 1064 GLN A O 1
ATOM 7797 N N . LYS A 1 1066 ? 30.498 -1.753 167.362 1.00 48.50 1065 LYS A N 1
ATOM 7798 C CA . LYS A 1 1066 ? 31.619 -1.528 168.257 1.00 46.33 1065 LYS A CA 1
ATOM 7799 C C . LYS A 1 1066 ? 31.199 -1.845 169.680 1.00 47.78 1065 LYS A C 1
ATOM 7800 O O . LYS A 1 1066 ? 30.014 -1.974 169.987 1.00 49.47 1065 LYS A O 1
ATOM 7806 N N . PHE A 1 1067 ? 32.195 -1.971 170.551 1.00 45.99 1066 PHE A N 1
ATOM 7807 C CA . PHE A 1 1067 ? 31.962 -2.080 171.983 1.00 47.13 1066 PHE A CA 1
ATOM 7808 C C . PHE A 1 1067 ? 31.664 -0.709 172.579 1.00 47.00 1066 PHE A C 1
ATOM 7809 O O . PHE A 1 1067 ? 32.073 0.330 172.057 1.00 45.75 1066 PHE A O 1
ATOM 7817 N N . GLU A 1 1068 ? 30.962 -0.716 173.707 1.00 59.63 1067 GLU A N 1
ATOM 7818 C CA . GLU A 1 1068 ? 30.699 0.514 174.444 1.00 63.93 1067 GLU A CA 1
ATOM 7819 C C . GLU A 1 1068 ? 31.845 0.896 175.374 1.00 63.68 1067 GLU A C 1
ATOM 7820 O O . GLU A 1 1068 ? 32.202 2.074 175.469 1.00 67.37 1067 GLU A O 1
ATOM 7826 N N . GLY A 1 1069 ? 32.432 -0.075 176.061 1.00 52.26 1068 GLY A N 1
ATOM 7827 C CA . GLY A 1 1069 ? 33.481 0.265 177.012 1.00 52.02 1068 GLY A CA 1
ATOM 7828 C C . GLY A 1 1069 ? 33.045 -0.286 178.359 1.00 49.68 1068 GLY A C 1
ATOM 7829 O O . GLY A 1 1069 ? 31.904 -0.135 178.780 1.00 51.01 1068 GLY A O 1
ATOM 7830 N N . GLY A 1 1070 ? 33.979 -0.948 179.029 1.00 49.75 1069 GLY A N 1
ATOM 7831 C CA . GLY A 1 1070 ? 33.683 -1.593 180.289 1.00 51.43 1069 GLY A CA 1
ATOM 7832 C C . GLY A 1 1070 ? 32.903 -2.879 180.171 1.00 52.84 1069 GLY A C 1
ATOM 7833 O O . GLY A 1 1070 ? 32.641 -3.523 181.195 1.00 54.40 1069 GLY A O 1
ATOM 7834 N N . GLU A 1 1071 ? 32.522 -3.268 178.958 1.00 55.86 1070 GLU A N 1
ATOM 7835 C CA . GLU A 1 1071 ? 31.774 -4.497 178.762 1.00 61.32 1070 GLU A CA 1
ATOM 7836 C C . GLU A 1 1071 ? 32.596 -5.695 179.205 1.00 57.75 1070 GLU A C 1
ATOM 7837 O O . GLU A 1 1071 ? 33.793 -5.787 178.930 1.00 55.20 1070 GLU A O 1
ATOM 7843 N N . ALA A 1 1072 ? 31.946 -6.614 179.904 1.00 63.59 1071 ALA A N 1
ATOM 7844 C CA . ALA A 1 1072 ? 32.637 -7.762 180.463 1.00 64.39 1071 ALA A CA 1
ATOM 7845 C C . ALA A 1 1072 ? 32.926 -8.790 179.383 1.00 65.32 1071 ALA A C 1
ATOM 7846 O O . ALA A 1 1072 ? 32.066 -9.103 178.557 1.00 67.94 1071 ALA A O 1
ATOM 7848 N N . LEU A 1 1073 ? 34.145 -9.301 179.383 1.00 60.56 1072 LEU A N 1
ATOM 7849 C CA . LEU A 1 1073 ? 34.528 -10.416 178.536 1.00 59.50 1072 LEU A CA 1
ATOM 7850 C C . LEU A 1 1073 ? 34.974 -11.565 179.422 1.00 59.01 1072 LEU A C 1
ATOM 7851 O O . LEU A 1 1073 ? 34.932 -11.477 180.648 1.00 59.31 1072 LEU A O 1
ATOM 7856 N N . ILE A 1 1074 ? 35.418 -12.649 178.784 1.00 58.44 1073 ILE A N 1
ATOM 7857 C CA . ILE A 1 1074 ? 35.913 -13.784 179.546 1.00 60.70 1073 ILE A CA 1
ATOM 7858 C C . ILE A 1 1074 ? 37.060 -13.335 180.448 1.00 62.67 1073 ILE A C 1
ATOM 7859 O O . ILE A 1 1074 ? 37.739 -12.334 180.190 1.00 63.64 1073 ILE A O 1
ATOM 7864 N N . LYS A 1 1075 ? 37.264 -14.088 181.533 1.00 73.74 1074 LYS A N 1
ATOM 7865 C CA . LYS A 1 1075 ? 38.142 -13.631 182.604 1.00 75.62 1074 LYS A CA 1
ATOM 7866 C C . LYS A 1 1075 ? 39.564 -13.386 182.120 1.00 74.32 1074 LYS A C 1
ATOM 7867 O O . LYS A 1 1075 ? 40.222 -12.461 182.603 1.00 73.57 1074 LYS A O 1
ATOM 7873 N N . VAL A 1 1076 ? 40.054 -14.183 181.169 1.00 66.42 1075 VAL A N 1
ATOM 7874 C CA . VAL A 1 1076 ? 41.439 -14.028 180.729 1.00 61.64 1075 VAL A CA 1
ATOM 7875 C C . VAL A 1 1076 ? 41.669 -12.634 180.175 1.00 58.41 1075 VAL A C 1
ATOM 7876 O O . VAL A 1 1076 ? 42.736 -12.042 180.370 1.00 62.77 1075 VAL A O 1
ATOM 7880 N N . LEU A 1 1077 ? 40.679 -12.091 179.472 1.00 55.32 1076 LEU A N 1
ATOM 7881 C CA . LEU A 1 1077 ? 40.800 -10.781 178.855 1.00 52.82 1076 LEU A CA 1
ATOM 7882 C C . LEU A 1 1077 ? 40.211 -9.675 179.711 1.00 52.66 1076 LEU A C 1
ATOM 7883 O O . LEU A 1 1077 ? 40.352 -8.504 179.360 1.00 51.14 1076 LEU A O 1
ATOM 7888 N N . GLY A 1 1078 ? 39.563 -10.014 180.815 1.00 54.30 1077 GLY A N 1
ATOM 7889 C CA . GLY A 1 1078 ? 39.056 -8.983 181.698 1.00 54.32 1077 GLY A CA 1
ATOM 7890 C C . GLY A 1 1078 ? 37.893 -8.257 181.068 1.00 53.87 1077 GLY A C 1
ATOM 7891 O O . GLY A 1 1078 ? 36.942 -8.870 180.575 1.00 55.41 1077 GLY A O 1
ATOM 7892 N N . ASN A 1 1079 ? 37.956 -6.934 181.086 1.00 55.70 1078 ASN A N 1
ATOM 7893 C CA . ASN A 1 1079 ? 36.914 -6.094 180.524 1.00 55.78 1078 ASN A CA 1
ATOM 7894 C C . ASN A 1 1079 ? 37.513 -5.195 179.457 1.00 52.02 1078 ASN A C 1
ATOM 7895 O O . ASN A 1 1079 ? 38.687 -4.825 179.529 1.00 49.91 1078 ASN A O 1
ATOM 7900 N N . VAL A 1 1080 ? 36.696 -4.845 178.462 1.00 49.69 1079 VAL A N 1
ATOM 7901 C CA . VAL A 1 1080 ? 37.150 -3.923 177.433 1.00 47.89 1079 VAL A CA 1
ATOM 7902 C C . VAL A 1 1080 ? 37.379 -2.546 178.043 1.00 47.24 1079 VAL A C 1
ATOM 7903 O O . VAL A 1 1080 ? 36.630 -2.095 178.916 1.00 48.18 1079 VAL A O 1
ATOM 7907 N N . ALA A 1 1081 ? 38.439 -1.880 177.588 1.00 45.74 1080 ALA A N 1
ATOM 7908 C CA . ALA A 1 1081 ? 38.750 -0.528 178.027 1.00 45.07 1080 ALA A CA 1
ATOM 7909 C C . ALA A 1 1081 ? 37.529 0.374 177.954 1.00 45.38 1080 ALA A C 1
ATOM 7910 O O . ALA A 1 1081 ? 36.831 0.411 176.939 1.00 45.11 1080 ALA A O 1
ATOM 7912 N N . ASN A 1 1082 ? 37.285 1.119 179.036 1.00 50.25 1081 ASN A N 1
ATOM 7913 C CA . ASN A 1 1082 ? 36.189 2.082 179.053 1.00 54.32 1081 ASN A CA 1
ATOM 7914 C C . ASN A 1 1082 ? 36.288 3.083 177.912 1.00 51.83 1081 ASN A C 1
ATOM 7915 O O . ASN A 1 1082 ? 35.302 3.757 177.599 1.00 52.22 1081 ASN A O 1
ATOM 7920 N N . SER A 1 1083 ? 37.452 3.183 177.277 1.00 54.13 1082 SER A N 1
ATOM 7921 C CA . SER A 1 1083 ? 37.643 4.077 176.148 1.00 52.34 1082 SER A CA 1
ATOM 7922 C C . SER A 1 1083 ? 36.937 3.605 174.888 1.00 51.59 1082 SER A C 1
ATOM 7923 O O . SER A 1 1083 ? 36.848 4.381 173.936 1.00 50.83 1082 SER A O 1
ATOM 7926 N N . GLY A 1 1084 ? 36.451 2.360 174.851 1.00 49.94 1083 GLY A N 1
ATOM 7927 C CA . GLY A 1 1084 ? 35.666 1.839 173.748 1.00 48.03 1083 GLY A CA 1
ATOM 7928 C C . GLY A 1 1084 ? 36.369 0.766 172.932 1.00 46.09 1083 GLY A C 1
ATOM 7929 O O . GLY A 1 1084 ? 35.712 -0.168 172.460 1.00 46.76 1083 GLY A O 1
ATOM 7930 N N . GLN A 1 1085 ? 37.683 0.876 172.764 1.00 42.06 1084 GLN A N 1
ATOM 7931 C CA . GLN A 1 1085 ? 38.447 -0.026 171.914 1.00 40.89 1084 GLN A CA 1
ATOM 7932 C C . GLN A 1 1085 ? 38.894 -1.256 172.694 1.00 41.76 1084 GLN A C 1
ATOM 7933 O O . GLN A 1 1085 ? 39.531 -1.135 173.744 1.00 42.76 1084 GLN A O 1
ATOM 7939 N N . CYS A 1 1086 ? 38.595 -2.436 172.161 1.00 42.35 1085 CYS A N 1
ATOM 7940 C CA . CYS A 1 1086 ? 38.960 -3.690 172.813 1.00 43.37 1085 CYS A CA 1
ATOM 7941 C C . CYS A 1 1086 ? 40.350 -4.076 172.343 1.00 42.56 1085 CYS A C 1
ATOM 7942 O O . CYS A 1 1086 ? 40.521 -4.585 171.238 1.00 42.21 1085 CYS A O 1
ATOM 7945 N N . LYS A 1 1087 ? 41.361 -3.816 173.152 1.00 42.37 1086 LYS A N 1
ATOM 7946 C CA . LYS A 1 1087 ? 42.712 -4.176 172.786 1.00 41.70 1086 LYS A CA 1
ATOM 7947 C C . LYS A 1 1087 ? 43.251 -5.105 173.832 1.00 42.83 1086 LYS A C 1
ATOM 7948 O O . LYS A 1 1087 ? 43.472 -4.719 174.942 1.00 43.15 1086 LYS A O 1
ATOM 7954 N N . LYS A 1 1088 ? 43.493 -6.335 173.441 1.00 43.50 1087 LYS A N 1
ATOM 7955 C CA . LYS A 1 1088 ? 43.961 -7.375 174.332 1.00 44.78 1087 LYS A CA 1
ATOM 7956 C C . LYS A 1 1088 ? 45.138 -8.086 173.694 1.00 44.61 1087 LYS A C 1
ATOM 7957 O O . LYS A 1 1088 ? 45.295 -8.126 172.470 1.00 43.88 1087 LYS A O 1
ATOM 7963 N N . GLY A 1 1089 ? 45.992 -8.638 174.521 1.00 45.41 1088 GLY A N 1
ATOM 7964 C CA . GLY A 1 1089 ? 47.155 -9.351 174.055 1.00 45.55 1088 GLY A CA 1
ATOM 7965 C C . GLY A 1 1089 ? 46.827 -10.813 174.095 1.00 47.25 1088 GLY A C 1
ATOM 7966 O O . GLY A 1 1089 ? 46.314 -11.275 175.067 1.00 48.56 1088 GLY A O 1
ATOM 7967 N N . LEU A 1 1090 ? 47.111 -11.533 173.031 1.00 47.30 1089 LEU A N 1
ATOM 7968 C CA . LEU A 1 1090 ? 46.764 -12.921 172.975 1.00 50.25 1089 LEU A CA 1
ATOM 7969 C C . LEU A 1 1090 ? 47.927 -13.847 173.077 1.00 53.79 1089 LEU A C 1
ATOM 7970 O O . LEU A 1 1090 ? 47.855 -14.952 172.628 1.00 54.45 1089 LEU A O 1
ATOM 7975 N N . GLY A 1 1091 ? 49.001 -13.400 173.678 1.00 65.92 1090 GLY A N 1
ATOM 7976 C CA . GLY A 1 1091 ? 50.154 -14.248 173.844 1.00 70.78 1090 GLY A CA 1
ATOM 7977 C C . GLY A 1 1091 ? 50.301 -14.749 175.259 1.00 75.29 1090 GLY A C 1
ATOM 7978 O O . GLY A 1 1091 ? 51.369 -15.120 175.656 1.00 75.11 1090 GLY A O 1
ATOM 7979 N N . LYS A 1 1092 ? 49.230 -14.733 176.029 1.00 77.84 1091 LYS A N 1
ATOM 7980 C CA . LYS A 1 1092 ? 49.280 -15.230 177.397 1.00 80.80 1091 LYS A CA 1
ATOM 7981 C C . LYS A 1 1092 ? 49.231 -16.765 177.399 1.00 83.82 1091 LYS A C 1
ATOM 7982 O O . LYS A 1 1092 ? 48.827 -17.368 176.411 1.00 86.37 1091 LYS A O 1
ATOM 7988 N N . SER A 1 1093 ? 49.653 -17.404 178.489 1.00 82.93 1092 SER A N 1
ATOM 7989 C CA . SER A 1 1093 ? 49.663 -18.888 178.539 1.00 83.89 1092 SER A CA 1
ATOM 7990 C C . SER A 1 1093 ? 48.325 -19.621 178.569 1.00 81.51 1092 SER A C 1
ATOM 7991 O O . SER A 1 1093 ? 48.123 -20.679 177.983 1.00 81.68 1092 SER A O 1
ATOM 7994 N N . ASN A 1 1094 ? 47.433 -19.033 179.312 1.00 85.27 1093 ASN A N 1
ATOM 7995 C CA . ASN A 1 1094 ? 46.104 -19.528 179.494 1.00 85.99 1093 ASN A CA 1
ATOM 7996 C C . ASN A 1 1094 ? 45.191 -19.412 178.296 1.00 84.83 1093 ASN A C 1
ATOM 7997 O O . ASN A 1 1094 ? 43.993 -19.461 178.477 1.00 86.17 1093 ASN A O 1
ATOM 8002 N N . ILE A 1 1095 ? 45.707 -19.312 177.082 1.00 81.95 1094 ILE A N 1
ATOM 8003 C CA . ILE A 1 1095 ? 44.822 -19.042 175.961 1.00 81.36 1094 ILE A CA 1
ATOM 8004 C C . ILE A 1 1095 ? 44.704 -19.999 174.815 1.00 81.22 1094 ILE A C 1
ATOM 8005 O O . ILE A 1 1095 ? 45.631 -20.684 174.486 1.00 85.45 1094 ILE A O 1
ATOM 8010 N N . SER A 1 1096 ? 43.520 -20.004 174.224 1.00 75.80 1095 SER A N 1
ATOM 8011 C CA . SER A 1 1096 ? 43.220 -20.808 173.039 1.00 73.94 1095 SER A CA 1
ATOM 8012 C C . SER A 1 1096 ? 42.445 -19.982 172.019 1.00 67.86 1095 SER A C 1
ATOM 8013 O O . SER A 1 1096 ? 41.413 -19.392 172.352 1.00 67.69 1095 SER A O 1
ATOM 8015 N N . ILE A 1 1097 ? 42.930 -19.955 170.777 1.00 64.37 1096 ILE A N 1
ATOM 8016 C CA . ILE A 1 1097 ? 42.330 -19.158 169.713 1.00 61.13 1096 ILE A CA 1
ATOM 8017 C C . ILE A 1 1097 ? 42.195 -20.011 168.461 1.00 60.49 1096 ILE A C 1
ATOM 8018 O O . ILE A 1 1097 ? 43.170 -20.631 168.026 1.00 58.21 1096 ILE A O 1
ATOM 8023 N N . TYR A 1 1098 ? 40.995 -20.018 167.866 1.00 63.53 1097 TYR A N 1
ATOM 8024 C CA . TYR A 1 1098 ? 40.777 -20.576 166.538 1.00 63.05 1097 TYR A CA 1
ATOM 8025 C C . TYR A 1 1098 ? 40.078 -19.575 165.638 1.00 61.14 1097 TYR A C 1
ATOM 8026 O O . TYR A 1 1098 ? 39.231 -18.791 166.076 1.00 63.29 1097 TYR A O 1
ATOM 8035 N N . LYS A 1 1099 ? 40.416 -19.654 164.361 1.00 56.31 1098 LYS A N 1
ATOM 8036 C CA . LYS A 1 1099 ? 39.733 -18.890 163.336 1.00 55.11 1098 LYS A CA 1
ATOM 8037 C C . LYS A 1 1099 ? 38.388 -19.529 163.008 1.00 56.65 1098 LYS A C 1
ATOM 8038 O O . LYS A 1 1099 ? 38.241 -20.753 163.048 1.00 58.64 1098 LYS A O 1
ATOM 8044 N N . VAL A 1 1100 ? 37.394 -18.700 162.710 1.00 55.87 1099 VAL A N 1
ATOM 8045 C CA . VAL A 1 1100 ? 36.050 -19.180 162.415 1.00 57.31 1099 VAL A CA 1
ATOM 8046 C C . VAL A 1 1100 ? 35.600 -18.588 161.093 1.00 56.29 1099 VAL A C 1
ATOM 8047 O O . VAL A 1 1100 ? 35.569 -17.361 160.939 1.00 54.51 1099 VAL A O 1
ATOM 8051 N N . ARG A 1 1101 ? 35.252 -19.449 160.147 1.00 57.52 1100 ARG A N 1
ATOM 8052 C CA . ARG A 1 1101 ? 34.687 -19.048 158.869 1.00 56.96 1100 ARG A CA 1
ATOM 8053 C C . ARG A 1 1101 ? 33.174 -19.193 158.919 1.00 58.26 1100 ARG A C 1
ATOM 8054 O O . ARG A 1 1101 ? 32.650 -20.091 159.582 1.00 60.20 1100 ARG A O 1
ATOM 8062 N N . THR A 1 1102 ? 32.472 -18.314 158.215 1.00 57.33 1101 THR A N 1
ATOM 8063 C CA . THR A 1 1102 ? 31.043 -18.483 158.009 1.00 58.67 1101 THR A CA 1
ATOM 8064 C C . THR A 1 1102 ? 30.700 -18.338 156.532 1.00 58.41 1101 THR A C 1
ATOM 8065 O O . THR A 1 1102 ? 31.341 -17.580 155.796 1.00 56.66 1101 THR A O 1
ATOM 8069 N N . ASP A 1 1103 ? 29.693 -19.089 156.094 1.00 66.51 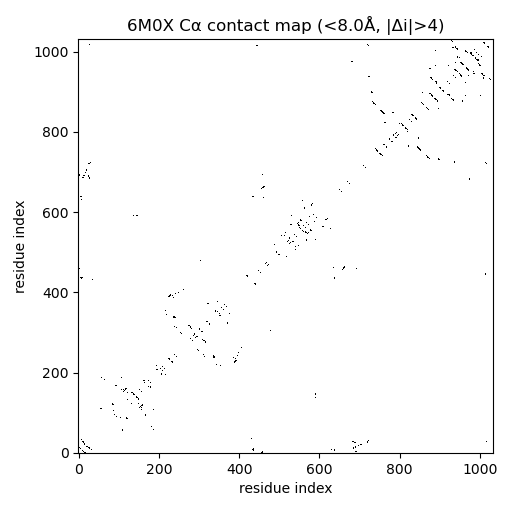1102 ASP A N 1
ATOM 8070 C CA . ASP A 1 1103 ? 29.077 -18.773 154.817 1.00 67.01 1102 ASP A CA 1
ATOM 8071 C C . ASP A 1 1103 ? 28.263 -17.493 154.978 1.00 66.83 1102 ASP A C 1
ATOM 8072 O O . ASP A 1 1103 ? 28.152 -16.928 156.070 1.00 64.87 1102 ASP A O 1
ATOM 8077 N N . VAL A 1 1104 ? 27.673 -17.024 153.888 1.00 58.81 1103 VAL A N 1
ATOM 8078 C CA . VAL A 1 1104 ? 26.975 -15.747 153.942 1.00 57.80 1103 VAL A CA 1
ATOM 8079 C C . VAL A 1 1104 ? 25.684 -15.899 154.730 1.00 59.46 1103 VAL A C 1
ATOM 8080 O O . VAL A 1 1104 ? 24.966 -14.922 154.961 1.00 59.02 1103 VAL A O 1
ATOM 8084 N N . LEU A 1 1105 ? 25.399 -17.117 155.178 1.00 61.47 1104 LEU A N 1
ATOM 8085 C CA . LEU A 1 1105 ? 24.192 -17.395 155.936 1.00 63.34 1104 LEU A CA 1
ATOM 8086 C C . LEU A 1 1105 ? 24.400 -17.301 157.439 1.00 63.35 1104 LEU A C 1
ATOM 8087 O O . LEU A 1 1105 ? 23.415 -17.217 158.178 1.00 64.58 1104 LEU A O 1
ATOM 8092 N N . GLY A 1 1106 ? 25.642 -17.321 157.906 1.00 62.15 1105 GLY A N 1
ATOM 8093 C CA . GLY A 1 1106 ? 25.918 -17.324 159.323 1.00 62.28 1105 GLY A CA 1
ATOM 8094 C C . GLY A 1 1106 ? 26.324 -18.659 159.903 1.00 63.92 1105 GLY A C 1
ATOM 8095 O O . GLY A 1 1106 ? 26.475 -18.758 161.123 1.00 64.33 1105 GLY A O 1
ATOM 8096 N N . ASN A 1 1107 ? 26.516 -19.681 159.079 1.00 64.96 1106 ASN A N 1
ATOM 8097 C CA . ASN A 1 1107 ? 26.876 -20.999 159.581 1.00 66.76 1106 ASN A CA 1
ATOM 8098 C C . ASN A 1 1107 ? 28.378 -21.065 159.802 1.00 65.46 1106 ASN A C 1
ATOM 8099 O O . ASN A 1 1107 ? 29.156 -20.956 158.851 1.00 64.27 1106 ASN A O 1
ATOM 8104 N N . GLN A 1 1108 ? 28.779 -21.267 161.050 1.00 65.81 1107 GLN A N 1
ATOM 8105 C CA . GLN A 1 1108 ? 30.171 -21.165 161.449 1.00 66.90 1107 GLN A CA 1
ATOM 8106 C C . GLN A 1 1108 ? 30.901 -22.493 161.287 1.00 67.35 1107 GLN A C 1
ATOM 8107 O O . GLN A 1 1108 ? 30.339 -23.569 161.503 1.00 68.33 1107 GLN A O 1
ATOM 8113 N N . HIS A 1 1109 ? 32.172 -22.402 160.909 1.00 64.85 1108 HIS A N 1
ATOM 8114 C CA . HIS A 1 1109 ? 33.075 -23.542 160.869 1.00 68.25 1108 HIS A CA 1
ATOM 8115 C C . HIS A 1 1109 ? 34.323 -23.177 161.649 1.00 66.29 1108 HIS A C 1
ATOM 8116 O O . HIS A 1 1109 ? 34.896 -22.105 161.437 1.00 62.32 1108 HIS A O 1
ATOM 8123 N N . ILE A 1 1110 ? 34.750 -24.062 162.532 1.00 67.87 1109 ILE A N 1
ATOM 8124 C CA . ILE A 1 1110 ? 35.942 -23.807 163.323 1.00 67.41 1109 ILE A CA 1
ATOM 8125 C C . ILE A 1 1110 ? 37.160 -24.194 162.495 1.00 71.56 1109 ILE A C 1
ATOM 8126 O O . ILE A 1 1110 ? 37.209 -25.282 161.909 1.00 81.82 1109 ILE A O 1
ATOM 8131 N N . ILE A 1 1111 ? 38.132 -23.293 162.416 1.00 67.64 1110 ILE A N 1
ATOM 8132 C CA . ILE A 1 1111 ? 39.393 -23.546 161.732 1.00 65.96 1110 ILE A CA 1
ATOM 8133 C C . ILE A 1 1111 ? 40.490 -23.451 162.773 1.00 66.22 1110 ILE A C 1
ATOM 8134 O O . ILE A 1 1111 ? 40.687 -22.390 163.376 1.00 64.71 1110 ILE A O 1
ATOM 8139 N N . LYS A 1 1112 ? 41.203 -24.552 162.984 1.00 69.46 1111 LYS A N 1
ATOM 8140 C CA . LYS A 1 1112 ? 42.322 -24.573 163.908 1.00 70.94 1111 LYS A CA 1
ATOM 8141 C C . LYS A 1 1112 ? 43.673 -24.590 163.207 1.00 71.16 1111 LYS A C 1
ATOM 8142 O O . LYS A 1 1112 ? 44.690 -24.332 163.859 1.00 71.60 1111 LYS A O 1
ATOM 8148 N N . ASN A 1 1113 ? 43.713 -24.888 161.909 1.00 76.02 1112 ASN A N 1
ATOM 8149 C CA . ASN A 1 1113 ? 44.919 -24.724 161.111 1.00 76.57 1112 ASN A CA 1
ATOM 8150 C C . ASN A 1 1113 ? 44.512 -24.608 159.650 1.00 75.71 1112 ASN A C 1
ATOM 8151 O O . ASN A 1 1113 ? 43.591 -25.294 159.201 1.00 77.16 1112 ASN A O 1
ATOM 8156 N N . GLU A 1 1114 ? 45.203 -23.736 158.919 1.00 73.15 1113 GLU A N 1
ATOM 8157 C CA . GLU A 1 1114 ? 44.955 -23.522 157.501 1.00 73.13 1113 GLU A CA 1
ATOM 8158 C C . GLU A 1 1114 ? 45.957 -24.236 156.609 1.00 75.27 1113 GLU A C 1
ATOM 8159 O O . GLU A 1 1114 ? 45.562 -24.873 155.631 1.00 77.93 1113 GLU A O 1
ATOM 8165 N N . GLY A 1 1115 ? 47.241 -24.143 156.916 1.00 71.92 1114 GLY A N 1
ATOM 8166 C CA . GLY A 1 1115 ? 48.236 -24.746 156.053 1.00 74.25 1114 GLY A CA 1
ATOM 8167 C C . GLY A 1 1115 ? 49.573 -24.788 156.751 1.00 72.68 1114 GLY A C 1
ATOM 8168 O O . GLY A 1 1115 ? 49.719 -24.351 157.895 1.00 72.64 1114 GLY A O 1
ATOM 8169 N N . ASP A 1 1116 ? 50.561 -25.329 156.038 1.00 84.24 1115 ASP A N 1
ATOM 8170 C CA . ASP A 1 1116 ? 51.893 -25.441 156.618 1.00 85.55 1115 ASP A CA 1
ATOM 8171 C C . ASP A 1 1116 ? 52.533 -24.071 156.809 1.00 81.55 1115 ASP A C 1
ATOM 8172 O O . ASP A 1 1116 ? 53.090 -23.777 157.875 1.00 78.47 1115 ASP A O 1
ATOM 8177 N N . LYS A 1 1117 ? 52.450 -23.222 155.803 1.00 76.65 1116 LYS A N 1
ATOM 8178 C CA . LYS A 1 1117 ? 53.080 -21.913 155.816 1.00 56.01 1116 LYS A CA 1
ATOM 8179 C C . LYS A 1 1117 ? 52.065 -20.839 155.472 1.00 54.10 1116 LYS A C 1
ATOM 8180 O O . LYS A 1 1117 ? 50.991 -21.142 154.954 1.00 54.49 1116 LYS A O 1
ATOM 8186 N N . PRO A 1 1118 ? 52.354 -19.575 155.781 1.00 53.31 1117 PRO A N 1
ATOM 8187 C CA . PRO A 1 1118 ? 51.438 -18.498 155.381 1.00 52.01 1117 PRO A CA 1
ATOM 8188 C C . PRO A 1 1118 ? 51.412 -18.330 153.872 1.00 52.45 1117 PRO A C 1
ATOM 8189 O O . PRO A 1 1118 ? 52.359 -18.682 153.168 1.00 52.59 1117 PRO A O 1
ATOM 8193 N N . LYS A 1 1119 ? 50.294 -17.800 153.385 1.00 53.91 1118 LYS A N 1
ATOM 8194 C CA . LYS A 1 1119 ? 50.098 -17.553 151.966 1.00 55.58 1118 LYS A CA 1
ATOM 8195 C C . LYS A 1 1119 ? 50.738 -16.228 151.580 1.00 55.03 1118 LYS A C 1
ATOM 8196 O O . LYS A 1 1119 ? 50.312 -15.171 152.050 1.00 52.14 1118 LYS A O 1
ATOM 8202 N N . LEU A 1 1120 ? 51.756 -16.275 150.725 1.00 57.64 1119 LEU A N 1
ATOM 8203 C CA . LEU A 1 1120 ? 52.407 -15.074 150.216 1.00 56.98 1119 LEU A CA 1
ATOM 8204 C C . LEU A 1 1120 ? 52.603 -15.169 148.711 1.00 57.88 1119 LEU A C 1
ATOM 8205 O O . LEU A 1 1120 ? 53.673 -14.852 148.186 1.00 57.30 1119 LEU A O 1
ATOM 8210 N N . ASP A 1 1121 ? 51.572 -15.613 147.993 1.00 59.85 1120 ASP A N 1
ATOM 8211 C CA . ASP A 1 1121 ? 51.621 -15.709 146.540 1.00 63.45 1120 ASP A CA 1
ATOM 8212 C C . ASP A 1 1121 ? 51.244 -14.369 145.931 1.00 60.16 1120 ASP A C 1
ATOM 8213 O O . ASP A 1 1121 ? 50.183 -13.819 146.241 1.00 55.96 1120 ASP A O 1
ATOM 8218 N N . PHE A 1 1122 ? 52.105 -13.855 145.059 1.00 58.24 1121 PHE A N 1
ATOM 8219 C CA . PHE A 1 1122 ? 51.859 -12.567 144.417 1.00 55.52 1121 PHE A CA 1
ATOM 8220 C C . PHE A 1 1122 ? 52.101 -12.640 142.913 1.00 59.59 1121 PHE A C 1
ATOM 8221 O O . PHE A 1 1122 ? 51.429 -11.976 142.122 1.00 63.21 1121 PHE A O 1
#

B-factor: mean 60.18, std 21.23, range [28.57, 182.97]

Nearest PDB structures (foldseek):
  6m0x-assembly1_A  TM=1.001E+00  e=0.000E+00  Streptococcus thermophilus LMD-9
  6m0w-assembly1_A  TM=9.947E-01  e=0.000E+00  Streptococcus thermophilus LMD-9
  6m0v-assembly1_A  TM=9.949E-01  e=0.000E+00  Streptococcus thermophilus LMD-9
  6rjd-assembly1_C  TM=8.940E-01  e=0.000E+00  Streptococcus thermophilus DGCC 7710
  6rjg-assembly1_C  TM=9.036E-01  e=0.000E+00  Streptococcus thermophilus DGCC 7710

Secondary structure (DSSP, 8-state):
-EEEEEE-SSEEEEEEE-TTT--EEEEEEEE--THHHHTHHHHHHHHHHHHHHHHHHHHHHHHHHHHHHHTS-S--TT--SSS-HHHHHHHTTTS---HHHHHHHHHHHHTS--B----HHHHHHHHHHHHS--SSEEEEEETTEEEEEE---BHHHHHHHHHHHHHHHHHH-SS--HHHHHHHHHHHH----TTT-S--SSS--TTSSB-TTS-B-S-TTGGGSPBPSS-TTSBPPBTTSHHHHHHHHHHHHHTSB------HHHHHHHHHHHHH-SS--HHHHHHHHHHT--GGG-B---B-SSS-B-----HHHHHHHT-SSS-GGGS-HHHHHHHHHHHHH--SHHHHHHHHHHHS-TTS--HHHHHHHHHHHHHTHHHHTS-B-SS-HHHHHTTHHHHHHS---HHHHHHHH----HHHHTTT---HHHHHHHHHHHHHHHHHHHHH---SEEEEEE------HHHHHHHHHHHHHHHHHHHHHHHHHHHHHTSSSS--GGGGTT-TTHHHHHHHHHHTTTB-TTT--B--HHHHHHTGGGEEEEESS-TTTS---SGGGEEEEEHHHHHHH-SS-HHHHTTT-SSS--HHHHHHHHHH-SSS-HHHHHHHH------TT---HHHHHHHHHHHHHHHHHHHHHHHHTT---EEEEEEHHHHHHHHHHTT--PPTT-THHHHHHHHHHHHHHTT---HHHHHHHHH-TTSGGG-EEEE--B---SS--S-S--EEEEEE--TT-SS-EEEEEEEES-TTSHHHHHHHHHHHHHHGGGBHHHHH-HHHIIIIIHHHHHHS-SEEE-TTS-EEE--HHHHHHHHHSS-B---SSS-PPB---EEEEEEE--S-EE---TT-SS-EEE-SPPEEEEEEEEETTTTEEEEEEEEGGG-EEPTTT--EE--HHHHHHHHHHTT--SS-EEEEEEEBT-EEEEEETTT--EEEEEEEEE--TTSTTEEEEE-SSSSS--SS-B--TTT-B--TTS-EEEE---TTEEEEEEEE-TT--EEEES---SS-----

Foldseek 3Di:
DEWFWEFFLFKIWIWDADLVQLDTDATEIEGGDNVVLVCVVVVVVVVVVVVVVVLLVVLLVLVVVLCVVLVQDDDPPPQDDPDDLLVLLVCLLAHEDRSSSLSSVLNVCLNQLADALVALSVVQVVCCPPVVDRAAKDWDDDPPAIDIDHSHDHSVSSLVSNLSSLVNNVVVDVSSDPVSNVSSNCSSVPDDDPQADDDDQPGADLVGQCHPVRHGDLGSCVVVAAAAPPGRVFGFFACLAPLNLLLFQLLQLLQKDAPVNAALVRVVVLVVVLLPDQDDFDCVSLCCCPVPVPSVRIDRFDADLVGHGGGRRSVSNSLVCPDDVDHPVPDDRVVRRLLLVLLLRDLALSSSVVSCCPVDDNPPDDPVRSVRSNVSSLQVCVRSPPGGDNHHSVVSVVPSVCSSHDSDHPVVVDVVVYLDPLCVLLVSPDRVSLSVSLSLVSLVVVVVCVVPNFAQEYEYEAADDDDDVVCVVVVSVVVVVVVVLLLVLQQVLCCLPVVDRHDRSVLCRSPVCVSVLSSLCVLLVCAALWQRHHHRSCCCSVVVQQKDWAQQQHCLAAVEPDSLRTHIHGPSSRVQQPNHHCLQGRCVDRRGDDPVVSLCSLVVDDRHDPSSSCSNNPPDRGDNPPVYVVRVVSSNSNSVSSQVSVVVVCPVVVVNNHYYYHYDVVLVVVCVVAVHDDDPFWSQVSRVSSVSRSLVVSVVDVNVVSRVCVNPPPNSVPRFYAYDFDQDFDDDFFDDDKWFWDWDDDDPDPGTAIFTKDKQQFCQRPVSVVVVVVCVVVPVQQWPCVVVPVCQVVVFVVVLVVPFAQWDQDPVRDIGGHHSQNVVCVPVRARFGDDDVPPGHGDTMIMGGDGGDDDWAWPADPPDPTTMTGDDTAWNKKWWWADPVLQFIFIQTHTSVQWDQDVPPRDTFHDVVSVVVSCVLLPNDPPIFTWGMAGFQWKKWKAFPPPGDIFIWTFHGADDSPQHQKGWTAHRIGGFACAQDADPPVQGGAHNVTIRIGHRGDNRIDMWTWHDRSSRDIDTGGGDDRDDDGDD

InterPro domains:
  IPR003615 HNH nuclease [PF13395] (576-631)
  IPR028629 CRISPR-associated endonuclease Cas9 [MF_01480] (2-1120)
  IPR028629 CRISPR-associated endonuclease Cas9 [TIGR01865] (5-1106)
  IPR033114 Cas9-type HNH domain [PS51749] (516-684)
  IPR036397 Ribonuclease H superfamily [G3DSA:3.30.420.10] (436-549)
  IPR036397 Ribonuclease H superfamily [G3DSA:3.30.420.10] (651-769)
  IPR040555 Cas9, PI domain [PF18070] (964-1024)
  IPR040619 Cas9, alpha-helical lobe domain [PF18470] (255-349)
  IPR040656 Cas9, WED domain [PF18061] (820-960)
  IPR041383 RuvC endonuclease subdomain 3 [PF18541] (675-730)

Radius of gyration: 34.79 Å; Cα contacts (8 Å, |Δi|>4): 1682; chains: 1; bounding box: 88×78×82 Å

Organism: Streptococcus thermophilus (strain ATCC BAA-491 / LMD-9) (NCBI:txid322159)